Protein AF-A0A162Q9H5-F1 (afdb_monomer_lite)

Foldseek 3Di:
DDDDDDDDDDDDDDDDPPPDFDDDDFPDAPDQPLQEFEAEAEAWDAPLPQATDGQAALVRVLLVLLLVLLLQVLGQYEYAYFQQARRTHPPQPVAGQGGHQVNDDPPDPGSLVSVLVSQVVSVVSNYHYAHEHAPFWHWCPHPCNVVCVVLVQFFADLVRHFAFDDADSNTTTTTGQLVSCVVVCNLVVNVVSNCVSHVSQLVSQEYEHEPHAFDDRNNVPRHSVNSVVSVLVSLVSSVVSSHQYAYQDDDPVCFSSHLEYAADFPQDPVNPQRDANSRHAYAYHDVVPVVGQNVVCLQQFHHDHLHVLAGTVVDPDPNPCSSLVVSQRCQQTVLSSSVRSVWRWDDWDDDDQQIWTATPQQWIAHSVQRWIDRVQFTQDGPQWGWGFPPPDDQRKTKTAGQAWDKDKGAADPVQPQFQWKWKWWRGSVHTHTPDIFGDDPNMTIDTHHHSTMIIIGGHHPPPDDDFLKFFFDADDQAAPFDDDQVLQAFEEEAFAKDFDDDDQAAAAGPQAIDGQAALVLVLLLLLLLLLLLVLRAYEYAYFQQARRTHLHQPPADQAGHQVNDDPPDPGSLVSVQVSQVSSVVSNYHYHHEHEHFAHHCPHPCNVVCLVQVQFAADQVRHGAAASYHTTGQLLSCVVVCNLVVRLVSVVVSHVQLVSLEYEYEPLALAGFGWDQDPVRDIDTDLDQAHNHNNDPDHSVSSLVSVVVSLVSCSVSSYAYEYADQDRNHPGSPLNRHAEHAEPQDPVVVSHDQNSRHNYADHPDVVCQQLAHRDHQHCLCSVPVPASPCVSQRCFSGVQVSSVNSVWAWTMWRDDPAKTWTATPQRWIWIAGPNWTFIDGPNFTQDTRRWGWADPPSVHPFKTKTWHQAWDAFDKGAAHPPNLPFFKKWKWWGGSVHTHTDDIDTADPRMDTDTAHHGTMIMMGTD

Radius of gyration: 32.28 Å; chains: 1; bounding box: 74×89×76 Å

Secondary structure (DSSP, 8-state):
-----------------TTSSSSS-----SS-TTSSEEEEEE-EEE-SSSSEEES--HHHHHHHHHHHHHHTTT--EEEEEET-BTTSTT-STT---SB-GGG--TTSSSHHHHHHHHHHHGGGGTEEEEEEEESSEE-TTSTTHHHHHHTT-B-B-TTS-B-EEEEETTEEEEEB-HHHHHHTTHHHHHHHHHHHH-THHHHH-EEEEET-----BGGGTB-HHHHHHHHHHHHHHHHHTT-EEEEEE--GGGTTT--EEEE-TT--HHHHHHS-TTTSEESPPPTT-TTS-THHHHHH-----STTTS--TT--S--TTHHHHHHHHIIIIIHHHHHHTTS-EEEEESSGGG-EEEETTTEEEETTTTEEEETTEEEEETTEEEEE-TT-SS--EEEEESS-EEEEEEPPGGGTT-SEEEEEEEETTEEEEEEEEE-BTTEEEEEEPTT--EEEEEE--SSS-S--EEE--------SS----GGGSEEEEEE-EEEEESSSSBSSEEEEEEES--HHHHHHHHHHHHHHTTT--EEEEEET-BTTSBTSSTT--S-B-GGG--TT-SSHHHHHHHHHHHGGGGTEEEEEEEESSEE-TTSTTHHHHHHTT-B-B-TTS-B---SBSEEB-HHHHHHTTHHHHHHHHHHHHS-HHHHTEEEEET--SS--EEEE-TTS-EEEE-----S-TTSS--HHHHHHHHHHHHHHHHHTT-EEEEEESSTT-S---TTTEEEEEE---HHHHHH--TTTSEEEE--SHHHHHH------HHHHHH-TTT-TTHHHHIIIIIHHHHHHTTSPEEEEEE-SSEEEEEEGGGEEEEEETTEEEEEETTEEEEETTEEEEE-TTT-TTEEEEEESS-EEEEEEEPPTTGGG--EEEEEEEETTEEEEEEEEE-BTTEEEEEE-TTEEEEEEE-

Structure (mmCIF, N/CA/C/O backbone):
data_AF-A0A162Q9H5-F1
#
_entry.id   AF-A0A162Q9H5-F1
#
loop_
_atom_site.group_PDB
_atom_site.id
_atom_site.type_symbol
_atom_site.label_atom_id
_atom_site.label_alt_id
_atom_site.label_comp_id
_atom_site.label_asym_id
_atom_site.label_entity_id
_atom_site.label_seq_id
_atom_site.pdbx_PDB_ins_code
_atom_site.Cartn_x
_atom_site.Cartn_y
_atom_site.Cartn_z
_atom_site.occupancy
_atom_site.B_iso_or_equiv
_atom_site.auth_seq_id
_atom_site.auth_comp_id
_atom_site.auth_asym_id
_atom_site.auth_atom_id
_atom_site.pdbx_PDB_model_num
ATOM 1 N N . MET A 1 1 ? -18.697 38.999 -17.767 1.00 27.56 1 MET A N 1
ATOM 2 C CA . MET A 1 1 ? -19.799 38.495 -18.621 1.00 27.56 1 MET A CA 1
ATOM 3 C C . MET A 1 1 ? -20.660 37.572 -17.768 1.00 27.56 1 MET A C 1
ATOM 5 O O . MET A 1 1 ? -20.112 36.648 -17.188 1.00 27.56 1 MET A O 1
ATOM 9 N N . LYS A 1 2 ? -21.955 37.873 -17.601 1.00 26.66 2 LYS A N 1
ATOM 10 C CA . LYS A 1 2 ? -22.904 37.049 -16.830 1.00 26.66 2 LYS A CA 1
ATOM 11 C C . LYS A 1 2 ? -23.138 35.732 -17.579 1.00 26.66 2 LYS A C 1
ATOM 13 O O . LYS A 1 2 ? -23.642 35.782 -18.695 1.00 26.66 2 LYS A O 1
ATOM 18 N N . VAL A 1 3 ? -22.796 34.588 -16.991 1.00 24.95 3 VAL A N 1
ATOM 19 C CA . VAL A 1 3 ? -23.206 33.275 -17.512 1.00 24.95 3 VAL A CA 1
ATOM 20 C C . VAL A 1 3 ? -24.345 32.780 -16.629 1.00 24.95 3 VAL A C 1
ATOM 22 O O . VAL A 1 3 ? -24.140 32.428 -15.471 1.00 24.95 3 VAL A O 1
ATOM 25 N N . LEU A 1 4 ? -25.562 32.858 -17.170 1.00 26.84 4 LEU A N 1
ATOM 26 C CA . LEU A 1 4 ? -26.748 32.206 -16.628 1.00 26.84 4 LEU A CA 1
ATOM 27 C C . LEU A 1 4 ? -26.571 30.691 -16.784 1.00 26.84 4 LEU A C 1
ATOM 29 O O . LEU A 1 4 ? -26.392 30.206 -17.900 1.00 26.84 4 LEU A O 1
ATOM 33 N N . ALA A 1 5 ? -26.660 29.959 -15.677 1.00 26.86 5 ALA A N 1
ATOM 34 C CA . ALA A 1 5 ? -26.862 28.520 -15.690 1.00 26.86 5 ALA A CA 1
ATOM 35 C C . ALA A 1 5 ? -28.305 28.241 -16.137 1.00 26.86 5 ALA A C 1
ATOM 37 O O . ALA A 1 5 ? -29.254 28.559 -15.421 1.00 26.86 5 ALA A O 1
ATOM 38 N N . ILE A 1 6 ? -28.469 27.697 -17.341 1.00 26.67 6 ILE A N 1
ATOM 39 C CA . ILE A 1 6 ? -29.735 27.124 -17.795 1.00 26.67 6 ILE A CA 1
ATOM 40 C C . ILE A 1 6 ? -29.618 25.616 -17.603 1.00 26.67 6 ILE A C 1
ATOM 42 O O . ILE A 1 6 ? -28.888 24.940 -18.323 1.00 26.67 6 ILE A O 1
ATOM 46 N N . SER A 1 7 ? -30.337 25.111 -16.605 1.00 28.38 7 SER A N 1
ATOM 47 C CA . SER A 1 7 ? -30.616 23.692 -16.432 1.00 28.38 7 SER A CA 1
ATOM 48 C C . SER A 1 7 ? -31.473 23.211 -17.602 1.00 28.38 7 SER A C 1
ATOM 50 O O . SER A 1 7 ? -32.581 23.711 -17.793 1.00 28.38 7 SER A O 1
ATOM 52 N N . PHE A 1 8 ? -30.992 22.232 -18.368 1.00 23.69 8 PHE A N 1
ATOM 53 C CA . PHE A 1 8 ? -31.837 21.460 -19.275 1.00 23.69 8 PHE A CA 1
ATOM 54 C C . PHE A 1 8 ? -31.656 19.971 -18.993 1.00 23.69 8 PHE A C 1
ATOM 56 O O . PHE A 1 8 ? -30.571 19.411 -19.124 1.00 23.69 8 PHE A O 1
ATOM 63 N N . LEU A 1 9 ? -32.756 19.368 -18.555 1.00 30.05 9 LEU A N 1
ATOM 64 C CA . LEU A 1 9 ? -32.954 17.945 -18.351 1.00 30.05 9 LEU A CA 1
ATOM 65 C C . LEU A 1 9 ? -33.351 17.337 -19.704 1.00 30.05 9 LEU A C 1
ATOM 67 O O . LEU A 1 9 ? -34.343 17.785 -20.277 1.00 30.05 9 LEU A O 1
ATOM 71 N N . LEU A 1 10 ? -32.646 16.316 -20.201 1.00 24.70 10 LEU A N 1
ATOM 72 C CA . LEU A 1 10 ? -33.253 15.349 -21.123 1.00 24.70 10 LEU A CA 1
ATOM 73 C C . LEU A 1 10 ? -32.520 14.000 -21.140 1.00 24.70 10 LEU A C 1
ATOM 75 O O . LEU A 1 10 ? -31.359 13.888 -21.518 1.00 24.70 10 LEU A O 1
ATOM 79 N N . LEU A 1 11 ? -33.291 13.003 -20.698 1.00 28.17 11 LEU A N 1
ATOM 80 C CA . LEU A 1 11 ? -33.174 11.560 -20.871 1.00 28.17 11 LEU A CA 1
ATOM 81 C C . LEU A 1 11 ? -32.588 11.102 -22.217 1.00 28.17 11 LEU A C 1
ATOM 83 O O . LEU A 1 11 ? -33.059 11.554 -23.256 1.00 28.17 11 LEU A O 1
ATOM 87 N N . LEU A 1 12 ? -31.687 10.108 -22.130 1.00 23.75 12 LEU A N 1
ATOM 88 C CA . LEU A 1 12 ? -31.299 9.021 -23.064 1.00 23.75 12 LEU A CA 1
ATOM 89 C C . LEU A 1 12 ? -29.796 8.784 -22.802 1.00 23.75 12 LEU A C 1
ATOM 91 O O . LEU A 1 12 ? -28.996 9.661 -23.080 1.00 23.75 12 LEU A O 1
ATOM 95 N N . THR A 1 13 ? -29.299 7.716 -22.181 1.00 25.39 13 THR A N 1
ATOM 96 C CA . THR A 1 13 ? -29.614 6.284 -22.264 1.00 25.39 13 THR A CA 1
ATOM 97 C C . THR A 1 13 ? -29.189 5.587 -20.965 1.00 25.39 13 THR A C 1
ATOM 99 O O . THR A 1 13 ? -28.144 5.911 -20.405 1.00 25.39 13 THR A O 1
ATOM 102 N N . GLY A 1 14 ? -29.976 4.616 -20.498 1.00 27.44 14 GLY A N 1
ATOM 103 C CA . GLY A 1 14 ? -29.701 3.861 -19.278 1.00 27.44 14 GLY A CA 1
ATOM 104 C C . GLY A 1 14 ? -28.419 3.028 -19.342 1.00 27.44 14 GLY A C 1
ATOM 105 O O . GLY A 1 14 ? -28.345 2.046 -20.074 1.00 27.44 14 GLY A O 1
ATOM 106 N N . LEU A 1 15 ? -27.456 3.394 -18.503 1.00 24.69 15 LEU A N 1
ATOM 107 C CA . LEU A 1 15 ? -26.492 2.497 -17.877 1.00 24.69 15 LEU A CA 1
ATOM 108 C C . LEU A 1 15 ? -26.438 2.907 -16.402 1.00 24.69 15 LEU A C 1
ATOM 110 O O . LEU A 1 15 ? -26.213 4.072 -16.089 1.00 24.69 15 LEU A O 1
ATOM 114 N N . ASN A 1 16 ? -26.745 1.954 -15.523 1.00 26.42 16 ASN A N 1
ATOM 115 C CA . ASN A 1 16 ? -26.844 2.113 -14.073 1.00 26.42 16 ASN A CA 1
ATOM 116 C C . ASN A 1 16 ? -25.666 2.909 -13.485 1.00 26.42 16 ASN A C 1
ATOM 118 O O . ASN A 1 16 ? -24.550 2.399 -13.424 1.00 26.42 16 ASN A O 1
ATOM 122 N N . SER A 1 17 ? -25.935 4.114 -12.979 1.00 26.50 17 SER A N 1
ATOM 123 C CA . SER A 1 17 ? -25.019 4.871 -12.114 1.00 26.50 17 SER A CA 1
ATOM 124 C C . SER A 1 17 ? -25.282 4.650 -10.617 1.00 26.50 17 SER A C 1
ATOM 126 O O . SER A 1 17 ? -24.648 5.293 -9.791 1.00 26.50 17 SER A O 1
ATOM 128 N N . ASP A 1 18 ? -26.174 3.723 -10.253 1.00 24.52 18 ASP A N 1
ATOM 129 C CA . ASP A 1 18 ? -26.585 3.486 -8.859 1.00 24.52 18 ASP A CA 1
ATOM 130 C C . ASP A 1 18 ? -25.813 2.351 -8.153 1.00 24.52 18 ASP A C 1
ATOM 132 O O . ASP A 1 18 ? -26.188 1.934 -7.060 1.00 24.52 18 ASP A O 1
ATOM 136 N N . SER A 1 19 ? -24.724 1.832 -8.735 1.00 25.28 19 SER A N 1
ATOM 137 C CA . SER A 1 19 ? -23.941 0.731 -8.134 1.00 25.28 19 SER A CA 1
ATOM 138 C C . SER A 1 19 ? -22.502 1.081 -7.761 1.00 25.28 19 SER A C 1
ATOM 140 O O . SER A 1 19 ? -21.695 0.186 -7.519 1.00 25.28 19 SER A O 1
ATOM 142 N N . VAL A 1 20 ? -22.150 2.359 -7.697 1.00 32.31 20 VAL A N 1
ATOM 143 C CA . VAL A 1 20 ? -20.854 2.783 -7.167 1.00 32.31 20 VAL A CA 1
ATOM 144 C C . VAL A 1 20 ? -21.150 3.873 -6.162 1.00 32.31 20 VAL A C 1
ATOM 146 O O . VAL A 1 20 ? -21.654 4.909 -6.566 1.00 32.31 20 VAL A O 1
ATOM 149 N N . LEU A 1 21 ? -20.884 3.594 -4.882 1.00 37.53 21 LEU A N 1
ATOM 150 C CA . LEU A 1 21 ? -20.706 4.510 -3.739 1.00 37.53 21 LEU A CA 1
ATOM 151 C C . LEU A 1 21 ? -21.367 3.945 -2.468 1.00 37.53 21 LEU A C 1
ATOM 153 O O . LEU A 1 21 ? -22.404 4.420 -2.022 1.00 37.53 21 LEU A O 1
ATOM 157 N N . ALA A 1 22 ? -20.730 2.915 -1.901 1.00 31.34 22 ALA A N 1
ATOM 158 C CA . ALA A 1 22 ? -20.544 2.667 -0.464 1.00 31.34 22 ALA A CA 1
ATOM 159 C C . ALA A 1 22 ? -19.965 1.246 -0.299 1.00 31.34 22 ALA A C 1
ATOM 161 O O . ALA A 1 22 ? -20.680 0.268 -0.486 1.00 31.34 22 ALA A O 1
ATOM 162 N N . GLY A 1 23 ? -18.673 1.137 0.034 1.00 31.67 23 GLY A N 1
ATOM 163 C CA . GLY A 1 23 ? -17.982 -0.138 0.287 1.00 31.67 23 GLY A CA 1
ATOM 164 C C . GLY A 1 23 ? -16.932 -0.507 -0.774 1.00 31.67 23 GLY A C 1
ATOM 165 O O . GLY A 1 23 ? -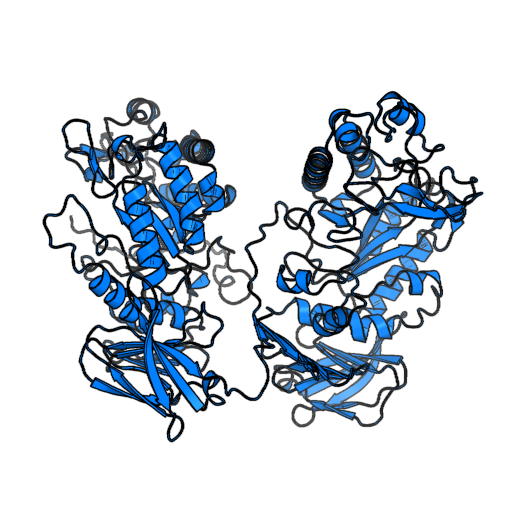17.235 -0.621 -1.956 1.00 31.67 23 GLY A O 1
ATOM 166 N N . ASP A 1 24 ? -15.686 -0.657 -0.326 1.00 31.67 24 ASP A N 1
ATOM 167 C CA . ASP A 1 24 ? -14.579 -1.450 -0.896 1.00 31.67 24 ASP A CA 1
ATOM 168 C C . ASP A 1 24 ? -14.007 -1.182 -2.307 1.00 31.67 24 ASP A C 1
ATOM 170 O O . ASP A 1 24 ? -13.007 -1.803 -2.647 1.00 31.67 24 ASP A O 1
ATOM 174 N N . ASN A 1 25 ? -14.508 -0.223 -3.098 1.00 36.34 25 ASN A N 1
ATOM 175 C CA . ASN A 1 25 ? -13.967 0.076 -4.447 1.00 36.34 25 ASN A CA 1
ATOM 176 C C . ASN A 1 25 ? -13.698 1.574 -4.735 1.00 36.34 25 ASN A C 1
ATOM 178 O O . ASN A 1 25 ? -13.921 2.051 -5.849 1.00 36.34 25 ASN A O 1
ATOM 182 N N . ALA A 1 26 ? -13.224 2.356 -3.758 1.00 39.44 26 ALA A N 1
ATOM 183 C CA . ALA A 1 26 ? -12.709 3.701 -4.056 1.00 39.44 26 ALA A CA 1
ATOM 184 C C . ALA A 1 26 ? -11.322 3.600 -4.737 1.00 39.44 26 ALA A C 1
ATOM 186 O O . ALA A 1 26 ? -10.506 2.791 -4.290 1.00 39.44 26 ALA A O 1
ATOM 187 N N . PRO A 1 27 ? -11.020 4.388 -5.790 1.00 47.94 27 PRO A N 1
ATOM 188 C CA . PRO A 1 27 ? -9.698 4.388 -6.411 1.00 47.94 27 PRO A CA 1
ATOM 189 C C . PRO A 1 27 ? -8.620 4.704 -5.367 1.00 47.94 27 PRO A C 1
ATOM 191 O O . PRO A 1 27 ? -8.709 5.689 -4.633 1.00 47.94 27 PRO A O 1
ATOM 194 N N . ALA A 1 28 ? -7.605 3.844 -5.283 1.00 64.56 28 ALA A N 1
ATOM 195 C CA . ALA A 1 28 ? -6.481 4.031 -4.376 1.00 64.56 28 ALA A CA 1
ATOM 196 C C . ALA A 1 28 ? -5.524 5.090 -4.949 1.00 64.56 28 ALA A C 1
ATOM 198 O O . ALA A 1 28 ? -4.573 4.763 -5.664 1.00 64.56 28 ALA A O 1
ATOM 199 N N . PHE A 1 29 ? -5.801 6.360 -4.650 1.00 86.75 29 PHE A N 1
ATOM 200 C CA . PHE A 1 29 ? -4.885 7.475 -4.895 1.00 86.75 29 PHE A CA 1
ATOM 201 C C . PHE A 1 29 ? -3.544 7.260 -4.171 1.00 86.75 29 PHE A C 1
ATOM 203 O O . PHE A 1 29 ? -3.460 6.544 -3.169 1.00 86.75 29 PHE A O 1
ATOM 210 N N . ARG A 1 30 ? -2.474 7.882 -4.671 1.00 87.75 30 ARG A N 1
ATOM 211 C CA . ARG A 1 30 ? -1.118 7.838 -4.093 1.00 87.75 30 ARG A CA 1
ATOM 212 C C . ARG A 1 30 ? -1.054 8.450 -2.705 1.00 87.75 30 ARG A C 1
ATOM 214 O O . ARG A 1 30 ? -0.252 7.996 -1.893 1.00 87.75 30 ARG A O 1
ATOM 221 N N . HIS A 1 31 ? -1.889 9.452 -2.445 1.00 89.12 31 HIS A N 1
ATOM 222 C CA . HIS A 1 31 ? -1.929 10.163 -1.172 1.00 89.12 31 HIS A CA 1
ATOM 223 C C . HIS A 1 31 ? -3.303 10.093 -0.520 1.00 89.12 31 HIS A C 1
ATOM 225 O O . HIS A 1 31 ? -4.344 10.136 -1.175 1.00 89.12 31 HIS A O 1
ATOM 231 N N . ALA A 1 32 ? -3.318 10.080 0.811 1.00 90.19 32 ALA A N 1
ATOM 232 C CA . ALA A 1 32 ? -4.535 10.269 1.588 1.00 90.19 32 ALA A CA 1
ATOM 233 C C . ALA A 1 32 ? -4.847 11.772 1.705 1.00 90.19 32 ALA A C 1
ATOM 235 O O . ALA A 1 32 ? -4.671 12.366 2.766 1.00 90.19 32 ALA A O 1
ATOM 236 N N . TYR A 1 33 ? -5.311 12.405 0.622 1.00 94.50 33 TYR A N 1
ATOM 237 C CA . TYR A 1 33 ? -5.574 13.859 0.543 1.00 94.50 33 TYR A CA 1
ATOM 238 C C . TYR A 1 33 ? -6.525 14.405 1.623 1.00 94.50 33 TYR A C 1
ATOM 240 O O . TYR A 1 33 ? -6.481 15.577 1.990 1.00 94.50 33 TYR A O 1
ATOM 248 N N . HIS A 1 34 ? -7.374 13.543 2.172 1.00 91.44 34 HIS A N 1
ATOM 249 C CA . HIS A 1 34 ? -8.291 13.852 3.266 1.00 91.44 34 HIS A CA 1
ATOM 250 C C . HIS A 1 34 ? -7.623 13.901 4.654 1.00 91.44 34 HIS A C 1
ATOM 252 O O . HIS A 1 34 ? -8.264 14.305 5.617 1.00 91.44 34 HIS A O 1
ATOM 258 N N . GLN A 1 35 ? -6.349 13.508 4.746 1.00 91.19 35 GLN A N 1
ATOM 259 C CA . GLN A 1 35 ? -5.507 13.482 5.956 1.00 91.19 35 GLN A CA 1
ATOM 260 C C . GLN A 1 35 ? -4.113 14.096 5.706 1.00 91.19 35 GLN A C 1
ATOM 262 O O . GLN A 1 35 ? -3.194 13.927 6.505 1.00 91.19 35 GLN A O 1
ATOM 267 N N . THR A 1 36 ? -3.928 14.748 4.554 1.00 94.75 36 THR A N 1
ATOM 268 C CA . THR A 1 36 ? -2.652 15.322 4.114 1.00 94.75 36 THR A CA 1
ATOM 269 C C . THR A 1 36 ? -2.820 16.824 3.953 1.00 94.75 36 THR A C 1
ATOM 271 O O . THR A 1 36 ? -3.774 17.279 3.319 1.00 94.75 36 THR A O 1
ATOM 274 N N . LEU A 1 37 ? -1.886 17.606 4.491 1.00 97.44 37 LEU A N 1
ATOM 275 C CA . LEU A 1 37 ? -1.901 19.057 4.348 1.00 97.44 37 LEU A CA 1
ATOM 276 C C . LEU A 1 37 ? -1.363 19.445 2.969 1.00 97.44 37 LEU A C 1
ATOM 278 O O . LEU A 1 37 ? -0.171 19.327 2.707 1.00 97.44 37 LEU A O 1
ATOM 282 N N . VAL A 1 38 ? -2.236 19.913 2.080 1.00 97.75 38 VAL A N 1
ATOM 283 C CA . VAL A 1 38 ? -1.869 20.272 0.702 1.00 97.75 38 VAL A CA 1
ATOM 284 C C . VAL A 1 38 ? -1.820 21.787 0.542 1.00 97.75 38 VAL A C 1
ATOM 286 O O . VAL A 1 38 ? -2.811 22.466 0.795 1.00 97.75 38 VAL A O 1
ATOM 289 N N . MET A 1 39 ? -0.672 22.308 0.114 1.00 97.75 39 MET A N 1
ATOM 290 C CA . MET A 1 39 ? -0.365 23.739 0.047 1.00 97.75 39 MET A CA 1
ATOM 291 C C . MET A 1 39 ? 0.299 24.125 -1.288 1.00 97.75 39 MET A C 1
ATOM 293 O O . MET A 1 39 ? 0.864 23.285 -1.986 1.00 97.75 39 MET A O 1
ATOM 297 N N . LYS A 1 40 ? 0.233 25.411 -1.643 1.00 97.31 40 LYS A N 1
ATOM 298 C CA . LYS A 1 40 ? 0.992 26.025 -2.740 1.00 97.31 40 LYS A CA 1
ATOM 299 C C . LYS A 1 40 ? 2.082 26.898 -2.124 1.00 97.31 40 LYS A C 1
ATOM 301 O O . LYS A 1 40 ? 1.880 27.495 -1.064 1.00 97.31 40 LYS A O 1
ATOM 306 N N . LEU A 1 41 ? 3.236 26.969 -2.778 1.00 97.19 41 LEU A N 1
ATOM 307 C CA . LEU A 1 41 ? 4.338 27.842 -2.389 1.00 97.19 41 LEU A CA 1
ATOM 308 C C . LEU A 1 41 ? 4.818 28.621 -3.609 1.00 97.19 41 LEU A C 1
ATOM 310 O O . LEU A 1 41 ? 5.263 28.042 -4.599 1.00 97.19 41 LEU A O 1
ATOM 314 N N . PHE A 1 42 ? 4.697 29.942 -3.527 1.00 96.75 42 PHE A N 1
ATOM 315 C CA . PHE A 1 42 ? 5.048 30.848 -4.608 1.00 96.75 42 PHE A CA 1
ATOM 316 C C . PHE A 1 42 ? 6.568 31.024 -4.727 1.00 96.75 42 PHE A C 1
ATOM 318 O O . PHE A 1 42 ? 7.230 31.350 -3.741 1.00 96.75 42 PHE A O 1
ATOM 325 N N . LEU A 1 43 ? 7.110 30.861 -5.939 1.00 97.62 43 LEU A N 1
ATOM 326 C CA . LEU A 1 43 ? 8.539 31.014 -6.226 1.00 97.62 43 LEU A CA 1
ATOM 327 C C . LEU A 1 43 ? 8.851 32.254 -7.062 1.00 97.62 43 LEU A C 1
ATOM 329 O O . LEU A 1 43 ? 9.638 33.088 -6.620 1.00 97.62 43 LEU A O 1
ATOM 333 N N . ALA A 1 44 ? 8.251 32.417 -8.244 1.00 97.19 44 ALA A N 1
ATOM 334 C CA . ALA A 1 44 ? 8.563 33.537 -9.137 1.00 97.19 44 ALA A CA 1
ATOM 335 C C . ALA A 1 44 ? 7.422 33.903 -10.097 1.00 97.19 44 ALA A C 1
ATOM 337 O O . ALA A 1 44 ? 6.531 33.102 -10.372 1.00 97.19 44 ALA A O 1
ATOM 338 N N . ILE A 1 45 ? 7.478 35.126 -10.629 1.00 96.38 45 ILE A N 1
ATOM 339 C CA . ILE A 1 45 ? 6.665 35.621 -11.755 1.00 96.38 45 ILE A CA 1
ATOM 340 C C . ILE A 1 45 ? 7.592 36.328 -12.759 1.00 96.38 45 ILE A C 1
ATOM 342 O O . ILE A 1 45 ? 8.615 36.873 -12.328 1.00 96.38 45 ILE A O 1
ATOM 346 N N . PRO A 1 46 ? 7.250 36.403 -14.055 1.00 95.88 46 PRO A N 1
ATOM 347 C CA . PRO A 1 46 ? 8.021 37.185 -15.019 1.00 95.88 46 PRO A CA 1
ATOM 348 C C . PRO A 1 46 ? 8.160 38.666 -14.632 1.00 95.88 46 PRO A C 1
ATOM 350 O O . PRO A 1 46 ? 7.213 39.290 -14.153 1.00 95.88 46 PRO A O 1
ATOM 353 N N . ASP A 1 47 ? 9.327 39.259 -14.890 1.00 94.00 47 ASP A N 1
ATOM 354 C CA . ASP A 1 47 ? 9.621 40.674 -14.592 1.00 94.00 47 ASP A CA 1
ATOM 355 C C . ASP A 1 47 ? 9.159 41.664 -15.682 1.00 94.00 47 ASP A C 1
ATOM 357 O O . ASP A 1 47 ? 9.317 42.880 -15.541 1.00 94.00 47 ASP A O 1
ATOM 361 N N . GLY A 1 48 ? 8.609 41.147 -16.786 1.00 89.94 48 GLY A N 1
ATOM 362 C CA . GLY A 1 48 ? 8.195 41.921 -17.961 1.00 89.94 48 GLY A CA 1
ATOM 363 C C . GLY A 1 48 ? 9.341 42.389 -18.869 1.00 89.94 48 GLY A C 1
ATOM 364 O O . GLY A 1 48 ? 9.087 43.061 -19.865 1.00 89.94 48 GLY A O 1
ATOM 365 N N . LYS A 1 49 ? 10.591 42.036 -18.556 1.00 90.06 49 LYS A N 1
ATOM 366 C CA . LYS A 1 49 ? 11.826 42.394 -19.278 1.00 90.06 49 LYS A CA 1
ATOM 367 C C . LYS A 1 49 ? 12.596 41.165 -19.779 1.00 90.06 49 LYS A C 1
ATOM 369 O O . LYS A 1 49 ? 13.719 41.297 -20.257 1.00 90.06 49 LYS A O 1
ATOM 374 N N . GLY A 1 50 ? 11.985 39.983 -19.690 1.00 86.00 50 GLY A N 1
ATOM 375 C CA . GLY A 1 50 ? 12.574 38.706 -20.097 1.00 86.00 50 GLY A CA 1
ATOM 376 C C . GLY A 1 50 ? 13.299 37.957 -18.975 1.00 86.00 50 GLY A C 1
ATOM 377 O O . GLY A 1 50 ? 13.937 36.949 -19.265 1.00 86.00 50 GLY A O 1
ATOM 378 N N . GLY A 1 51 ? 13.200 38.428 -17.729 1.00 92.88 51 GLY A N 1
ATOM 379 C CA . GLY A 1 51 ? 13.727 37.787 -16.528 1.00 92.88 51 GLY A CA 1
ATOM 380 C C . GLY A 1 51 ? 12.637 37.440 -15.508 1.00 92.88 51 GLY A C 1
ATOM 381 O O . GLY A 1 51 ? 11.443 37.423 -15.809 1.00 92.88 51 GLY A O 1
ATOM 382 N N . SER A 1 52 ? 13.061 37.160 -14.273 1.00 96.62 52 SER A N 1
ATOM 383 C CA . SER A 1 52 ? 12.199 36.693 -13.178 1.00 96.62 52 SER A CA 1
ATOM 384 C C . SER A 1 52 ? 12.214 37.645 -11.984 1.00 96.62 52 SER A C 1
ATOM 386 O O . SER A 1 52 ? 13.280 38.029 -11.501 1.00 96.62 52 SER A O 1
ATOM 388 N N . LEU A 1 53 ? 11.040 37.942 -11.430 1.00 95.69 53 LEU A N 1
ATOM 389 C CA . LEU A 1 53 ? 10.885 38.479 -10.079 1.00 95.69 53 LEU A CA 1
ATOM 390 C C . LEU A 1 53 ? 10.715 37.310 -9.105 1.00 95.69 53 LEU A C 1
ATOM 392 O O . LEU A 1 53 ? 9.651 36.691 -9.042 1.00 95.69 53 LEU A O 1
ATOM 396 N N . VAL A 1 54 ? 11.769 37.015 -8.343 1.00 95.88 54 VAL A N 1
ATOM 397 C CA . VAL A 1 54 ? 11.816 35.885 -7.403 1.00 95.88 54 VAL A CA 1
ATOM 398 C C . VAL A 1 54 ? 11.214 36.278 -6.051 1.00 95.88 54 VAL A C 1
ATOM 400 O O . VAL A 1 54 ? 11.714 37.170 -5.367 1.00 95.88 54 VAL A O 1
ATOM 403 N N . GLY A 1 55 ? 10.146 35.586 -5.661 1.00 93.50 55 GLY A N 1
ATOM 404 C CA . GLY A 1 55 ? 9.583 35.597 -4.311 1.00 93.50 55 GLY A CA 1
ATOM 405 C C . GLY A 1 55 ? 10.340 34.667 -3.364 1.00 93.50 55 GLY A C 1
ATOM 406 O O . GLY A 1 55 ? 10.654 35.078 -2.248 1.00 93.50 55 GLY A O 1
ATOM 407 N N . GLN A 1 56 ? 10.690 33.458 -3.817 1.00 94.62 56 GLN A N 1
ATOM 408 C CA . GLN A 1 56 ? 11.542 32.502 -3.100 1.00 94.62 56 GLN A CA 1
ATOM 409 C C . GLN A 1 56 ? 12.371 31.664 -4.074 1.00 94.62 56 GLN A C 1
ATOM 411 O O . GLN A 1 56 ? 11.867 31.228 -5.102 1.00 94.62 56 GLN A O 1
ATOM 416 N N . ASP A 1 57 ? 13.632 31.414 -3.723 1.00 96.62 57 ASP A N 1
ATOM 417 C CA . ASP A 1 57 ? 14.493 30.429 -4.391 1.00 96.62 57 ASP A CA 1
ATOM 418 C C . ASP A 1 57 ? 14.324 29.031 -3.757 1.00 96.62 57 ASP A C 1
ATOM 420 O O . ASP A 1 57 ? 13.661 28.881 -2.725 1.00 96.62 57 ASP A O 1
ATOM 424 N N . PHE A 1 58 ? 14.924 27.988 -4.345 1.00 98.44 58 PHE A N 1
ATOM 425 C CA . PHE A 1 58 ? 14.760 26.621 -3.830 1.00 98.44 58 PHE A CA 1
ATOM 426 C C . PHE A 1 58 ? 15.356 26.407 -2.427 1.00 98.44 58 PHE A C 1
ATOM 428 O O . PHE A 1 58 ? 14.857 25.560 -1.687 1.00 98.44 58 PHE A O 1
ATOM 435 N N . GLN A 1 59 ? 16.374 27.176 -2.014 1.00 97.38 59 GLN A N 1
ATOM 436 C CA . GLN A 1 59 ? 16.880 27.108 -0.635 1.00 97.38 59 GLN A CA 1
ATOM 437 C C . GLN A 1 59 ? 15.872 27.728 0.338 1.00 97.38 59 GLN A C 1
ATOM 439 O O . GLN A 1 59 ? 15.567 27.131 1.366 1.00 97.38 59 GLN A O 1
ATOM 444 N N . GLY A 1 60 ? 15.332 28.902 0.004 1.00 96.12 60 GLY A N 1
ATOM 445 C CA . GLY A 1 60 ? 14.300 29.580 0.786 1.00 96.12 60 GLY A CA 1
ATOM 446 C C . GLY A 1 60 ? 13.037 28.733 0.929 1.00 96.12 60 GLY A C 1
ATOM 447 O O . GLY A 1 60 ? 12.474 28.659 2.019 1.00 96.12 60 GLY A O 1
ATOM 448 N N . ALA A 1 61 ? 12.643 28.024 -0.131 1.00 97.81 61 ALA A N 1
ATOM 449 C CA . ALA A 1 61 ? 11.549 27.060 -0.079 1.00 97.81 61 ALA A CA 1
ATOM 450 C C . ALA A 1 61 ? 11.808 25.944 0.950 1.00 97.81 61 ALA A C 1
ATOM 452 O O . ALA A 1 61 ? 10.910 25.629 1.729 1.00 97.81 61 ALA A O 1
ATOM 453 N N . LEU A 1 62 ? 13.028 25.389 1.018 1.00 97.75 62 LEU A N 1
ATOM 454 C CA . LEU A 1 62 ? 13.359 24.378 2.029 1.00 97.75 62 LEU A CA 1
ATOM 455 C C . LEU A 1 62 ? 13.296 24.943 3.457 1.00 97.75 62 LEU A C 1
ATOM 457 O O . LEU A 1 62 ? 12.808 24.261 4.354 1.00 97.75 62 LEU A O 1
ATOM 461 N N . GLU A 1 63 ? 13.752 26.175 3.689 1.00 95.44 63 GLU A N 1
ATOM 462 C CA . GLU A 1 63 ? 13.664 26.779 5.029 1.00 95.44 63 GLU A CA 1
ATOM 463 C C . GLU A 1 63 ? 12.204 26.980 5.470 1.00 95.44 63 GLU A C 1
ATOM 465 O O . GLU A 1 63 ? 11.854 26.657 6.606 1.00 95.44 63 GLU A O 1
ATOM 470 N N . ILE A 1 64 ? 11.316 27.388 4.555 1.00 95.62 64 ILE A N 1
ATOM 471 C CA . ILE A 1 64 ? 9.869 27.450 4.825 1.00 95.62 64 ILE A CA 1
ATOM 472 C C . ILE A 1 64 ? 9.310 26.055 5.138 1.00 95.62 64 ILE A C 1
ATOM 474 O O . ILE A 1 64 ? 8.493 25.916 6.050 1.00 95.62 64 ILE A O 1
ATOM 478 N N . ILE A 1 65 ? 9.752 25.015 4.421 1.00 97.12 65 ILE A N 1
ATOM 479 C CA . ILE A 1 65 ? 9.346 23.621 4.660 1.00 97.12 65 ILE A CA 1
ATOM 480 C C . ILE A 1 65 ? 9.749 23.157 6.061 1.00 97.12 65 ILE A C 1
ATOM 482 O O . ILE A 1 65 ? 8.915 22.596 6.770 1.00 97.12 65 ILE A O 1
ATOM 486 N N . LYS A 1 66 ? 10.988 23.427 6.486 1.00 92.31 66 LYS A N 1
ATOM 487 C CA . LYS A 1 66 ? 11.484 23.082 7.827 1.00 92.31 66 LYS A CA 1
ATOM 488 C C . LYS A 1 66 ? 10.665 23.753 8.922 1.00 92.31 66 LYS A C 1
ATOM 490 O O . LYS A 1 66 ? 10.216 23.077 9.845 1.00 92.31 66 LYS A O 1
ATOM 495 N N . GLU A 1 67 ? 10.445 25.065 8.809 1.00 93.81 67 GLU A N 1
ATOM 496 C CA . GLU A 1 67 ? 9.623 25.798 9.776 1.00 93.81 67 GLU A CA 1
ATOM 497 C C . GLU A 1 67 ? 8.194 25.247 9.788 1.00 93.81 67 GLU A C 1
ATOM 499 O O . GLU A 1 67 ? 7.648 24.962 10.849 1.00 93.81 67 GLU A O 1
ATOM 504 N N . THR A 1 68 ? 7.607 25.002 8.618 1.00 94.69 68 THR A N 1
ATOM 505 C CA . THR A 1 68 ? 6.254 24.445 8.501 1.00 94.69 68 THR A CA 1
ATOM 506 C C . THR A 1 68 ? 6.145 23.052 9.122 1.00 94.69 68 THR A C 1
ATOM 508 O O . THR A 1 68 ? 5.159 22.764 9.794 1.00 94.69 68 THR A O 1
ATOM 511 N N . ASP A 1 69 ? 7.135 22.178 8.951 1.00 94.06 69 ASP A N 1
ATOM 512 C CA . ASP A 1 69 ? 7.155 20.849 9.575 1.00 94.06 69 ASP A CA 1
ATOM 513 C C . ASP A 1 69 ? 7.124 20.928 11.103 1.00 94.06 69 ASP A C 1
ATOM 515 O O . ASP A 1 69 ? 6.329 20.228 11.734 1.00 94.06 69 ASP A O 1
ATOM 519 N N . GLN A 1 70 ? 7.878 21.864 11.686 1.00 87.31 70 GLN A N 1
ATOM 520 C CA . GLN A 1 70 ? 7.793 22.150 13.118 1.00 87.31 70 GLN A CA 1
ATOM 521 C C . GLN A 1 70 ? 6.406 22.684 13.486 1.00 87.31 70 GLN A C 1
ATOM 523 O O . GLN A 1 70 ? 5.725 22.088 14.314 1.00 87.31 70 GLN A O 1
ATOM 528 N N . LEU A 1 71 ? 5.930 23.741 12.821 1.00 93.75 71 LEU A N 1
ATOM 529 C CA . LEU A 1 71 ? 4.646 24.398 13.120 1.00 93.75 71 LEU A CA 1
ATOM 530 C C . LEU A 1 71 ? 3.418 23.491 12.924 1.00 93.75 71 LEU A C 1
ATOM 532 O O . LEU A 1 71 ? 2.344 23.804 13.437 1.00 93.75 71 LEU A O 1
ATOM 536 N N . THR A 1 72 ? 3.569 22.381 12.204 1.00 94.56 72 THR A N 1
ATOM 537 C CA . THR A 1 72 ? 2.517 21.387 11.942 1.00 94.56 72 THR A CA 1
ATOM 538 C C . THR A 1 72 ? 2.723 20.069 12.684 1.00 94.56 72 THR A C 1
ATOM 540 O O . THR A 1 72 ? 1.968 19.120 12.469 1.00 94.56 72 THR A O 1
ATOM 543 N N . LEU A 1 73 ? 3.722 19.989 13.572 1.00 89.62 73 LEU A N 1
ATOM 544 C CA . LEU A 1 73 ? 4.025 18.796 14.368 1.00 89.62 73 LEU A CA 1
ATOM 545 C C . LEU A 1 73 ? 4.297 17.551 13.506 1.00 89.62 73 LEU A C 1
ATOM 547 O O . LEU A 1 73 ? 3.906 16.444 13.888 1.00 89.62 73 LEU A O 1
ATOM 551 N N . GLY A 1 74 ? 4.924 17.724 12.342 1.00 87.81 74 GLY A N 1
ATOM 552 C CA . GLY A 1 74 ? 5.277 16.620 11.449 1.00 87.81 74 GLY A CA 1
ATOM 553 C C . GLY A 1 74 ? 4.119 16.044 10.634 1.00 87.81 74 GLY A C 1
ATOM 554 O O . GLY A 1 74 ? 4.182 14.880 10.244 1.00 87.81 74 GLY A O 1
ATOM 555 N N . VAL A 1 75 ? 3.043 16.804 10.387 1.00 92.88 75 VAL A N 1
ATOM 556 C CA . VAL A 1 75 ? 1.945 16.313 9.535 1.00 92.88 75 VAL A CA 1
ATOM 557 C C . VAL A 1 75 ? 2.471 15.937 8.140 1.00 92.88 75 VAL A C 1
ATOM 559 O O . VAL A 1 75 ? 3.278 16.697 7.585 1.00 92.88 75 VAL A O 1
ATOM 562 N N . PRO A 1 76 ? 2.015 14.824 7.532 1.00 94.62 76 PRO A N 1
ATOM 563 C CA . PRO A 1 76 ? 2.231 14.583 6.112 1.00 94.62 76 PRO A CA 1
ATOM 564 C C . PRO A 1 76 ? 1.684 15.748 5.284 1.00 94.62 76 PRO A C 1
ATOM 566 O O . PRO A 1 76 ? 0.535 16.167 5.464 1.00 94.62 76 PRO A O 1
ATOM 569 N N . LYS A 1 77 ? 2.503 16.287 4.381 1.00 96.81 77 LYS A N 1
ATOM 570 C CA . LYS A 1 77 ? 2.137 17.464 3.588 1.00 96.81 77 LYS A CA 1
ATOM 571 C C . LYS A 1 77 ? 2.631 17.395 2.152 1.00 96.81 77 LYS A C 1
ATOM 573 O O . LYS A 1 77 ? 3.663 16.797 1.867 1.00 96.81 77 LYS A O 1
ATOM 578 N N . ILE A 1 78 ? 1.882 18.030 1.259 1.00 98.62 78 ILE A N 1
ATOM 579 C CA . ILE A 1 78 ? 2.217 18.215 -0.153 1.00 98.62 78 ILE A CA 1
ATOM 580 C C . ILE A 1 78 ? 2.363 19.713 -0.407 1.00 98.62 78 ILE A C 1
ATOM 582 O O . ILE A 1 78 ? 1.475 20.484 -0.043 1.00 98.62 78 ILE A O 1
ATOM 586 N N . ILE A 1 79 ? 3.448 20.129 -1.056 1.00 98.62 79 ILE A N 1
ATOM 587 C CA . ILE A 1 79 ? 3.641 21.511 -1.506 1.00 98.62 79 ILE A CA 1
ATOM 588 C C . ILE A 1 79 ? 3.810 21.544 -3.021 1.00 98.62 79 ILE A C 1
ATOM 590 O O . ILE A 1 79 ? 4.750 20.960 -3.559 1.00 98.62 79 ILE A O 1
ATOM 594 N N . TYR A 1 80 ? 2.918 22.269 -3.696 1.00 98.75 80 TYR A N 1
ATOM 595 C CA . TYR A 1 80 ? 3.032 22.588 -5.115 1.00 98.75 80 TYR A CA 1
ATOM 596 C C . TYR A 1 80 ? 3.792 23.896 -5.320 1.00 98.75 80 TYR A C 1
ATOM 598 O O . TYR A 1 80 ? 3.386 24.948 -4.824 1.00 98.75 80 TYR A O 1
ATOM 606 N N . LEU A 1 81 ? 4.890 23.832 -6.066 1.00 98.69 81 LEU A N 1
ATOM 607 C CA . LEU A 1 81 ? 5.729 24.985 -6.373 1.00 98.69 81 LEU A CA 1
ATOM 608 C C . LEU A 1 81 ? 5.115 25.803 -7.511 1.00 98.69 81 LEU A C 1
ATOM 610 O O . LEU A 1 81 ? 5.014 25.310 -8.632 1.00 98.69 81 LEU A O 1
ATOM 614 N N . VAL A 1 82 ? 4.717 27.043 -7.231 1.00 98.12 82 VAL A N 1
ATOM 615 C CA . VAL A 1 82 ? 4.103 27.961 -8.203 1.00 98.12 82 VAL A CA 1
ATOM 616 C C . VAL A 1 82 ? 5.189 28.829 -8.837 1.00 98.12 82 VAL A C 1
ATOM 618 O O . VAL A 1 82 ? 5.925 29.525 -8.138 1.00 98.12 82 VAL A O 1
ATOM 621 N N . GLY A 1 83 ? 5.301 28.785 -10.167 1.00 97.50 83 GLY A N 1
ATOM 622 C CA . GLY A 1 83 ? 6.309 29.541 -10.919 1.00 97.50 83 GLY A CA 1
ATOM 623 C C . GLY A 1 83 ? 7.724 28.965 -10.845 1.00 97.50 83 GLY A C 1
ATOM 624 O O . GLY A 1 83 ? 8.698 29.713 -10.795 1.00 97.50 83 GLY A O 1
ATOM 625 N N . TRP A 1 84 ? 7.838 27.638 -10.812 1.00 98.44 84 TRP A N 1
ATOM 626 C CA . TRP A 1 84 ? 9.116 26.920 -10.789 1.00 98.44 84 TRP A CA 1
ATOM 627 C C . TRP A 1 84 ? 9.830 26.900 -12.155 1.00 98.44 84 TRP A C 1
ATOM 629 O O . TRP A 1 84 ? 11.040 26.682 -12.211 1.00 98.44 84 TRP A O 1
ATOM 639 N N . GLN A 1 85 ? 9.092 27.099 -13.248 1.00 97.25 85 GLN A N 1
ATOM 640 C CA . GLN A 1 85 ? 9.545 26.959 -14.633 1.00 97.25 85 GLN A CA 1
ATOM 641 C C . GLN A 1 85 ? 9.804 28.306 -15.323 1.00 97.25 85 GLN A C 1
ATOM 643 O O . GLN A 1 85 ? 9.223 29.322 -14.941 1.00 97.25 85 GLN A O 1
ATOM 648 N N . TYR A 1 86 ? 10.633 28.301 -16.373 1.00 96.75 86 TYR A N 1
ATOM 649 C CA . TYR A 1 86 ? 10.946 29.466 -17.222 1.00 96.75 86 TYR A CA 1
ATOM 650 C C . TYR A 1 86 ? 11.180 30.765 -16.436 1.00 96.75 86 TYR A C 1
ATOM 652 O O . TYR A 1 86 ? 12.116 30.806 -15.651 1.00 96.75 86 TYR A O 1
ATOM 660 N N . ASN A 1 87 ? 10.381 31.824 -16.625 1.00 97.00 87 ASN A N 1
ATOM 661 C CA . ASN A 1 87 ? 10.515 33.058 -15.845 1.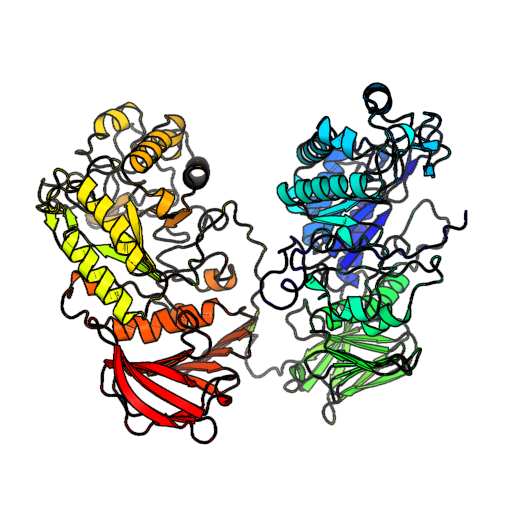00 97.00 87 ASN A CA 1
ATOM 662 C C . ASN A 1 87 ? 9.553 33.155 -14.648 1.00 97.00 87 ASN A C 1
ATOM 664 O O . ASN A 1 87 ? 9.567 34.154 -13.927 1.00 97.00 87 ASN A O 1
ATOM 668 N N . GLY A 1 88 ? 8.718 32.141 -14.408 1.00 96.44 88 GLY A N 1
ATOM 669 C CA . GLY A 1 88 ? 7.793 32.095 -13.278 1.00 96.44 88 GLY A CA 1
ATOM 670 C C . GLY A 1 88 ? 6.367 31.685 -13.648 1.00 96.44 88 GLY A C 1
ATOM 671 O O . GLY A 1 88 ? 6.116 31.077 -14.683 1.00 96.44 88 GLY A O 1
ATOM 672 N N . HIS A 1 89 ? 5.429 31.992 -12.754 1.00 96.62 89 HIS A N 1
ATOM 673 C CA . HIS A 1 89 ? 4.006 31.681 -12.889 1.00 96.62 89 HIS A CA 1
ATOM 674 C C . HIS A 1 89 ? 3.391 32.371 -14.119 1.00 96.62 89 HIS A C 1
ATOM 676 O O . HIS A 1 89 ? 3.741 33.515 -14.423 1.00 96.62 89 HIS A O 1
ATOM 682 N N . ASP A 1 90 ? 2.486 31.670 -14.811 1.00 95.88 90 ASP A N 1
ATOM 683 C CA . ASP A 1 90 ? 1.840 32.097 -16.062 1.00 95.88 90 ASP A CA 1
ATOM 684 C C . ASP A 1 90 ? 2.830 32.522 -17.161 1.00 95.88 90 ASP A C 1
ATOM 686 O O . ASP A 1 90 ? 2.740 33.607 -17.747 1.00 95.88 90 ASP A O 1
ATOM 690 N N . ASP A 1 91 ? 3.821 31.663 -17.422 1.00 96.00 91 ASP A N 1
ATOM 691 C CA . ASP A 1 91 ? 4.884 31.882 -18.408 1.00 96.00 91 ASP A CA 1
ATOM 692 C C . ASP A 1 91 ? 5.085 30.639 -19.294 1.00 96.00 91 ASP A C 1
ATOM 694 O O . ASP A 1 91 ? 5.146 29.511 -18.804 1.00 96.00 91 ASP A O 1
ATOM 698 N N . LYS A 1 92 ? 5.209 30.849 -20.614 1.00 95.25 92 LYS A N 1
ATOM 699 C CA . LYS A 1 92 ? 5.606 29.854 -21.641 1.00 95.25 92 LYS A CA 1
ATOM 700 C C . LYS A 1 92 ? 4.748 28.592 -21.803 1.00 95.25 92 LYS A C 1
ATOM 702 O O . LYS A 1 92 ? 5.083 27.769 -22.665 1.00 95.25 92 LYS A O 1
ATOM 707 N N . TYR A 1 93 ? 3.631 28.442 -21.091 1.00 97.31 93 TYR A N 1
ATOM 708 C CA . TYR A 1 93 ? 2.663 27.378 -21.373 1.00 97.31 93 TYR A CA 1
ATOM 709 C C . TYR A 1 93 ? 2.269 27.362 -22.866 1.00 97.31 93 TYR A C 1
ATOM 711 O O . TYR A 1 93 ? 2.241 28.421 -23.503 1.00 97.31 93 TYR A O 1
ATOM 719 N N . PRO A 1 94 ? 2.061 26.178 -23.476 1.00 96.50 94 PRO A N 1
ATOM 720 C CA . PRO A 1 94 ? 1.949 24.844 -22.866 1.00 96.50 94 PRO A CA 1
ATOM 721 C C . PRO A 1 94 ? 3.279 24.170 -22.492 1.00 96.50 94 PRO A C 1
ATOM 723 O O . PRO A 1 94 ? 3.272 23.020 -22.049 1.00 96.50 94 PRO A O 1
ATOM 726 N N . ALA A 1 95 ? 4.422 24.825 -22.705 1.00 96.56 95 ALA A N 1
ATOM 727 C CA . ALA A 1 95 ? 5.720 24.261 -22.364 1.00 96.56 95 ALA A CA 1
ATOM 728 C C . ALA A 1 95 ? 5.984 24.341 -20.853 1.00 96.56 95 ALA A C 1
ATOM 730 O O . ALA A 1 95 ? 5.718 25.361 -20.222 1.00 96.56 95 ALA A O 1
ATOM 731 N N . PHE A 1 96 ? 6.554 23.275 -20.292 1.00 94.94 96 PHE A N 1
ATOM 732 C CA . PHE A 1 96 ? 7.015 23.206 -18.900 1.00 94.94 96 PHE A CA 1
ATOM 733 C C . PHE A 1 96 ? 8.244 22.287 -18.776 1.00 94.94 96 PHE A C 1
ATOM 735 O O . PHE A 1 96 ? 8.321 21.434 -17.898 1.00 94.94 96 PHE A O 1
ATOM 742 N N . PHE A 1 97 ? 9.204 22.434 -19.698 1.00 93.69 97 PHE A N 1
ATOM 743 C CA . PHE A 1 97 ? 10.399 21.572 -19.802 1.00 93.69 97 PHE A CA 1
ATOM 744 C C . PHE A 1 97 ? 11.699 22.299 -19.462 1.00 93.69 97 PHE A C 1
ATOM 746 O O . PHE A 1 97 ? 12.763 21.884 -19.913 1.00 93.69 97 PHE A O 1
ATOM 753 N N . ASP A 1 98 ? 11.614 23.409 -18.730 1.00 96.25 98 ASP A N 1
ATOM 754 C CA . ASP A 1 98 ? 12.790 24.150 -18.292 1.00 96.25 98 ASP A CA 1
ATOM 755 C C . ASP A 1 98 ? 12.558 24.762 -16.911 1.00 96.25 98 ASP A C 1
ATOM 757 O O . ASP A 1 98 ? 11.503 25.344 -16.643 1.00 96.25 98 ASP A O 1
ATOM 761 N N . VAL A 1 99 ? 13.540 24.613 -16.027 1.00 98.38 99 VAL A N 1
ATOM 762 C CA . VAL A 1 99 ? 13.465 25.081 -14.639 1.00 98.38 99 VAL A CA 1
ATOM 763 C C . VAL A 1 99 ? 14.012 26.496 -14.576 1.00 98.38 99 VAL A C 1
ATOM 765 O O . VAL A 1 99 ? 15.087 26.763 -15.106 1.00 98.38 99 VAL A O 1
ATOM 768 N N . ASN A 1 100 ? 13.309 27.391 -13.882 1.00 98.38 100 ASN A N 1
ATOM 769 C CA . ASN A 1 100 ? 13.676 28.798 -13.813 1.00 98.38 100 ASN A CA 1
ATOM 770 C C . ASN A 1 100 ? 15.116 28.991 -13.284 1.00 98.38 100 ASN A C 1
ATOM 772 O O . ASN A 1 100 ? 15.377 28.716 -12.104 1.00 98.38 100 ASN A O 1
ATOM 776 N N . PRO A 1 101 ? 16.054 29.512 -14.105 1.00 97.88 101 PRO A N 1
ATOM 777 C CA . PRO A 1 101 ? 17.452 29.682 -13.710 1.00 97.88 101 PRO A CA 1
ATOM 778 C C . PRO A 1 101 ? 17.653 30.591 -12.492 1.00 97.88 101 PRO A C 1
ATOM 780 O O . PRO A 1 101 ? 18.627 30.421 -11.756 1.00 97.88 101 PRO A O 1
ATOM 783 N N . ALA A 1 102 ? 16.738 31.534 -12.250 1.00 97.69 102 ALA A N 1
ATOM 784 C CA . ALA A 1 102 ? 16.810 32.473 -11.132 1.00 97.69 102 ALA A CA 1
ATOM 785 C C . ALA A 1 102 ? 16.528 31.820 -9.765 1.00 97.69 102 ALA A C 1
ATOM 787 O O . ALA A 1 102 ? 16.840 32.412 -8.734 1.00 97.69 102 ALA A O 1
ATOM 788 N N . LEU A 1 103 ? 15.971 30.603 -9.740 1.00 98.31 103 LEU A N 1
ATOM 789 C CA . LEU A 1 103 ? 15.650 29.863 -8.511 1.00 98.31 103 LEU A CA 1
ATOM 790 C C . LEU A 1 103 ? 16.802 28.982 -8.010 1.00 98.31 103 LEU A C 1
ATOM 792 O O . LEU A 1 103 ? 16.702 28.363 -6.946 1.00 98.31 103 LEU A O 1
ATOM 796 N N . LYS A 1 104 ? 17.890 28.908 -8.783 1.00 97.88 104 LYS A N 1
ATOM 797 C CA . LYS A 1 104 ? 19.035 28.033 -8.538 1.00 97.88 104 LYS A CA 1
ATOM 798 C C . LYS A 1 104 ? 19.731 28.339 -7.210 1.00 97.88 104 LYS A C 1
ATOM 800 O O . LYS A 1 104 ? 19.989 29.492 -6.864 1.00 97.88 104 LYS A O 1
ATOM 805 N N . ARG A 1 105 ? 20.159 27.290 -6.509 1.00 96.94 105 ARG A N 1
ATOM 806 C CA . ARG A 1 105 ? 21.066 27.404 -5.362 1.00 96.94 105 ARG A CA 1
ATOM 807 C C . ARG A 1 105 ? 22.481 27.699 -5.833 1.00 96.94 105 ARG A C 1
ATOM 809 O O . ARG A 1 105 ? 22.956 27.147 -6.819 1.00 96.94 105 ARG A O 1
ATOM 816 N N . LYS A 1 106 ? 23.208 28.522 -5.077 1.00 93.81 106 LYS A N 1
ATOM 817 C CA . LYS A 1 106 ? 24.590 28.903 -5.421 1.00 93.81 106 LYS A CA 1
ATOM 818 C C . LYS A 1 106 ? 25.539 27.707 -5.588 1.00 93.81 106 LYS A C 1
ATOM 820 O O . LYS A 1 106 ? 26.508 27.825 -6.327 1.00 93.81 106 LYS A O 1
ATOM 825 N N . THR A 1 107 ? 25.275 26.599 -4.896 1.00 93.75 107 THR A N 1
ATOM 826 C CA . THR A 1 107 ? 26.117 25.393 -4.880 1.00 93.75 107 THR A CA 1
ATOM 827 C C . THR A 1 107 ? 25.897 24.457 -6.061 1.00 93.75 107 THR A C 1
ATOM 829 O O . THR A 1 107 ? 26.762 23.628 -6.323 1.00 93.75 107 THR A O 1
ATOM 832 N N . ASP A 1 108 ? 24.764 24.566 -6.753 1.00 96.88 108 ASP A N 1
ATOM 833 C CA . ASP A 1 108 ? 24.370 23.605 -7.783 1.00 96.88 108 ASP A CA 1
ATOM 834 C C . ASP A 1 108 ? 24.701 24.168 -9.174 1.00 96.88 108 ASP A C 1
ATOM 836 O O . ASP A 1 108 ? 24.700 25.392 -9.391 1.00 96.88 108 ASP A O 1
ATOM 840 N N . ALA A 1 109 ? 25.001 23.302 -10.143 1.00 95.75 109 ALA A N 1
ATOM 841 C CA . ALA A 1 109 ? 25.379 23.747 -11.481 1.00 95.75 109 ALA A CA 1
ATOM 842 C C . ALA A 1 109 ? 24.159 24.306 -12.224 1.00 95.75 109 ALA A C 1
ATOM 844 O O . ALA A 1 109 ? 24.245 25.388 -12.818 1.00 95.75 109 ALA A O 1
ATOM 845 N N . THR A 1 110 ? 23.002 23.650 -12.095 1.00 97.94 110 THR A N 1
ATOM 846 C CA . THR A 1 110 ? 21.746 24.028 -12.769 1.00 97.94 110 THR A CA 1
ATOM 847 C C . THR A 1 110 ? 20.568 24.203 -11.804 1.00 97.94 110 THR A C 1
ATOM 849 O O . THR A 1 110 ? 20.551 23.652 -10.706 1.00 97.94 110 THR A O 1
ATOM 852 N N . ALA A 1 111 ? 19.543 24.963 -12.212 1.00 98.19 111 ALA A N 1
ATOM 853 C CA . ALA A 1 111 ? 18.313 25.099 -11.425 1.00 98.19 111 ALA A CA 1
ATOM 854 C C . ALA A 1 111 ? 17.536 23.776 -11.318 1.00 98.19 111 ALA A C 1
ATOM 856 O O . ALA A 1 111 ? 16.903 23.523 -10.295 1.00 98.19 111 ALA A O 1
ATOM 857 N N . LEU A 1 112 ? 17.634 22.905 -12.331 1.00 98.44 112 LEU A N 1
ATOM 858 C CA . LEU A 1 112 ? 17.053 21.563 -12.289 1.00 98.44 112 LEU A CA 1
ATOM 859 C C . LEU A 1 112 ? 17.671 20.705 -11.183 1.00 98.44 112 LEU A C 1
ATOM 861 O O . LEU A 1 112 ? 16.937 20.025 -10.470 1.00 98.44 112 LEU A O 1
ATOM 865 N N . GLU A 1 113 ? 18.988 20.766 -10.985 1.00 98.19 113 GLU A N 1
ATOM 866 C CA . GLU A 1 113 ? 19.636 20.088 -9.854 1.00 98.19 113 GLU A CA 1
ATOM 867 C C . GLU A 1 113 ? 19.139 20.626 -8.511 1.00 98.19 113 GLU A C 1
ATOM 869 O O . GLU A 1 113 ? 18.842 19.836 -7.616 1.00 98.19 113 GLU A O 1
ATOM 874 N N . SER A 1 114 ? 18.966 21.945 -8.382 1.00 98.62 114 SER A N 1
ATOM 875 C CA . SER A 1 114 ? 18.397 22.541 -7.169 1.00 98.62 114 SER A CA 1
ATOM 876 C C . SER A 1 114 ? 16.954 22.111 -6.907 1.00 98.62 114 SER A C 1
ATOM 878 O O . SER A 1 114 ? 16.593 21.881 -5.755 1.00 98.62 114 SER A O 1
ATOM 880 N N . LEU A 1 115 ? 16.131 21.959 -7.948 1.00 98.69 115 LEU A N 1
ATOM 881 C CA . LEU A 1 115 ? 14.770 21.439 -7.811 1.00 98.69 115 LEU A CA 1
ATOM 882 C C . LEU A 1 115 ? 14.774 19.969 -7.364 1.00 98.69 115 LEU A C 1
ATOM 884 O O . LEU A 1 115 ? 14.075 19.618 -6.414 1.00 98.69 115 LEU A O 1
ATOM 888 N N . LYS A 1 116 ? 15.595 19.120 -7.996 1.00 98.06 116 LYS A N 1
ATOM 889 C CA . LYS A 1 116 ? 15.755 17.703 -7.616 1.00 98.06 116 LYS A CA 1
ATOM 890 C C . LYS A 1 116 ? 16.232 17.555 -6.174 1.00 98.06 116 LYS A C 1
ATOM 892 O O . LYS A 1 116 ? 15.695 16.746 -5.418 1.00 98.06 116 LYS A O 1
ATOM 897 N N . TRP A 1 117 ? 17.203 18.377 -5.780 1.00 98.25 117 TRP A N 1
ATOM 898 C CA . TRP A 1 117 ? 17.668 18.472 -4.401 1.00 98.25 117 TRP A CA 1
ATOM 899 C C . TRP A 1 117 ? 16.528 18.843 -3.449 1.00 98.25 117 TRP A C 1
ATOM 901 O O . TRP A 1 117 ? 16.320 18.137 -2.468 1.00 98.25 117 TRP A O 1
ATOM 911 N N . LEU A 1 118 ? 15.748 19.885 -3.756 1.00 98.50 118 LEU A N 1
ATOM 912 C CA . LEU A 1 118 ? 14.642 20.325 -2.900 1.00 98.50 118 LEU A CA 1
ATOM 913 C C . LEU A 1 118 ? 13.606 19.213 -2.717 1.00 98.50 118 LEU A C 1
ATOM 915 O O . LEU A 1 118 ? 13.194 18.947 -1.590 1.00 98.50 118 LEU A O 1
ATOM 919 N N . MET A 1 119 ? 13.212 18.550 -3.808 1.00 98.25 119 MET A N 1
ATOM 920 C CA . MET A 1 119 ? 12.245 17.451 -3.761 1.00 98.25 119 MET A CA 1
ATOM 921 C C . MET A 1 119 ? 12.720 16.302 -2.874 1.00 98.25 119 MET A C 1
ATOM 923 O O . MET A 1 119 ? 11.918 15.742 -2.133 1.00 98.25 119 MET A O 1
ATOM 927 N N . LYS A 1 120 ? 14.018 15.985 -2.908 1.00 91.62 120 LYS A N 1
ATOM 928 C CA . LYS A 1 120 ? 14.618 14.941 -2.074 1.00 91.62 120 LYS A CA 1
ATOM 929 C C . LYS A 1 120 ? 14.752 15.362 -0.608 1.00 91.62 120 LYS A C 1
ATOM 931 O O . LYS A 1 120 ? 14.409 14.589 0.280 1.00 91.62 120 LYS A O 1
ATOM 936 N N . GLU A 1 121 ? 15.263 16.561 -0.336 1.00 91.88 121 GLU A N 1
ATOM 937 C CA . GLU A 1 121 ? 15.512 17.024 1.036 1.00 91.88 121 GLU A CA 1
ATOM 938 C C . GLU A 1 121 ? 14.220 17.267 1.817 1.00 91.88 121 GLU A C 1
ATOM 940 O O . GLU A 1 121 ? 14.161 16.986 3.013 1.00 91.88 121 GLU A O 1
ATOM 945 N N . ALA A 1 122 ? 13.167 17.743 1.149 1.00 90.94 122 ALA A N 1
ATOM 946 C CA . ALA A 1 122 ? 11.874 18.000 1.776 1.00 90.94 122 ALA A CA 1
ATOM 947 C C . ALA A 1 122 ? 11.246 16.748 2.423 1.00 90.94 122 ALA A C 1
ATOM 949 O O . ALA A 1 122 ? 10.489 16.869 3.390 1.00 90.94 122 ALA A O 1
ATOM 950 N N . GLU A 1 123 ? 11.598 15.544 1.958 1.00 88.12 123 GLU A N 1
ATOM 951 C CA . GLU A 1 123 ? 11.096 14.282 2.516 1.00 88.12 123 GLU A CA 1
ATOM 952 C C . GLU A 1 123 ? 11.475 14.087 3.988 1.00 88.12 123 GLU A C 1
ATOM 954 O O . GLU A 1 123 ? 10.697 13.515 4.752 1.00 88.12 123 GLU A O 1
ATOM 959 N N . GLN A 1 124 ? 12.629 14.614 4.414 1.00 87.06 124 GLN A N 1
ATOM 960 C CA . GLN A 1 124 ? 13.081 14.563 5.813 1.00 87.06 124 GLN A CA 1
ATOM 961 C C . GLN A 1 124 ? 12.158 15.349 6.756 1.00 87.06 124 GLN A C 1
ATOM 963 O O . GLN A 1 124 ? 12.196 15.159 7.969 1.00 87.06 124 GLN A O 1
ATOM 968 N N . TYR A 1 125 ? 11.313 16.206 6.187 1.00 86.81 125 TYR A N 1
ATOM 969 C CA . TYR A 1 125 ? 10.383 17.094 6.872 1.00 86.81 125 TYR A CA 1
ATOM 970 C C . TYR A 1 125 ? 8.935 16.737 6.519 1.00 86.81 125 TYR A C 1
ATOM 972 O O . TYR A 1 125 ? 8.092 17.616 6.324 1.00 86.81 125 TYR A O 1
ATOM 980 N N . HIS A 1 126 ? 8.657 15.440 6.335 1.00 92.50 126 HIS A N 1
ATOM 981 C CA . HIS A 1 126 ? 7.332 14.883 6.032 1.00 92.50 126 HIS A CA 1
ATOM 982 C C . HIS A 1 126 ? 6.626 15.580 4.857 1.00 92.50 126 HIS A C 1
ATOM 984 O O . HIS A 1 126 ? 5.400 15.696 4.850 1.00 92.50 126 HIS A O 1
ATOM 990 N N . THR A 1 127 ? 7.395 16.107 3.899 1.00 97.06 127 THR A N 1
ATOM 991 C CA . THR A 1 127 ? 6.884 16.963 2.828 1.00 97.06 127 THR A CA 1
ATOM 992 C C . THR A 1 127 ? 7.172 16.351 1.471 1.00 97.06 127 THR A C 1
ATOM 994 O O . THR A 1 127 ? 8.321 16.184 1.072 1.00 97.06 127 THR A O 1
ATOM 997 N N . THR A 1 128 ? 6.114 16.072 0.722 1.00 98.25 128 THR A N 1
ATOM 998 C CA . THR A 1 128 ? 6.185 15.805 -0.710 1.00 98.25 128 THR A CA 1
ATOM 999 C C . THR A 1 128 ? 6.167 17.129 -1.464 1.00 98.25 128 THR A C 1
ATOM 1001 O O . THR A 1 128 ? 5.197 17.881 -1.398 1.00 98.25 128 THR A O 1
ATOM 1004 N N . VAL A 1 129 ? 7.225 17.422 -2.213 1.00 98.81 129 VAL A N 1
ATOM 1005 C CA . VAL A 1 129 ? 7.249 18.571 -3.125 1.00 98.81 129 VAL A CA 1
ATOM 1006 C C . VAL A 1 129 ? 6.826 18.110 -4.512 1.00 98.81 129 VAL A C 1
ATOM 1008 O O . VAL A 1 129 ? 7.309 17.095 -5.011 1.00 98.81 129 VAL A O 1
ATOM 1011 N N . SER A 1 130 ? 5.926 18.860 -5.135 1.00 98.62 130 SER A N 1
ATOM 1012 C CA . SER A 1 130 ? 5.517 18.667 -6.521 1.00 98.62 130 SER A CA 1
ATOM 1013 C C . SER A 1 130 ? 5.271 20.019 -7.198 1.00 98.62 130 SER A C 1
ATOM 1015 O O . SER A 1 130 ? 5.577 21.079 -6.653 1.00 98.62 130 SER A O 1
ATOM 1017 N N . LEU A 1 131 ? 4.764 20.001 -8.421 1.00 98.62 131 LEU A N 1
ATOM 1018 C CA . LEU A 1 131 ? 4.709 21.144 -9.309 1.00 98.62 131 LEU A CA 1
ATOM 1019 C C . LEU A 1 131 ? 3.279 21.608 -9.535 1.00 98.62 131 LEU A C 1
ATOM 1021 O O . LEU A 1 131 ? 2.356 20.808 -9.696 1.00 98.62 131 LEU A O 1
ATOM 1025 N N . HIS A 1 132 ? 3.135 22.923 -9.590 1.00 98.38 132 HIS A N 1
ATOM 1026 C CA . HIS A 1 132 ? 2.006 23.575 -10.222 1.00 98.38 132 HIS A CA 1
ATOM 1027 C C . HIS A 1 132 ? 2.329 23.748 -11.711 1.00 98.38 132 HIS A C 1
ATOM 1029 O O . HIS A 1 132 ? 3.365 24.318 -12.065 1.00 98.38 132 HIS A O 1
ATOM 1035 N N . ILE A 1 133 ? 1.451 23.253 -12.579 1.00 97.81 133 ILE A N 1
ATOM 1036 C CA . ILE A 1 133 ? 1.516 23.421 -14.034 1.00 97.81 133 ILE A CA 1
ATOM 1037 C C . ILE A 1 133 ? 0.144 23.843 -14.564 1.00 97.81 133 ILE A C 1
ATOM 1039 O O . ILE A 1 133 ? -0.867 23.691 -13.883 1.00 97.81 133 ILE A O 1
ATOM 1043 N N . ASN A 1 134 ? 0.097 24.314 -15.805 1.00 95.88 134 ASN A N 1
ATOM 1044 C CA . ASN A 1 134 ? -1.142 24.640 -16.500 1.00 95.88 134 ASN A CA 1
ATOM 1045 C C . ASN A 1 134 ? -1.215 23.821 -17.799 1.00 95.88 134 ASN A C 1
ATOM 1047 O O . ASN A 1 134 ? -0.228 23.668 -18.530 1.00 95.88 134 ASN A O 1
ATOM 1051 N N . MET A 1 135 ? -2.384 23.239 -18.058 1.00 95.31 135 MET A N 1
ATOM 1052 C CA . MET A 1 135 ? -2.662 22.461 -19.270 1.00 95.31 135 MET A CA 1
ATOM 1053 C C . MET A 1 135 ? -3.816 23.044 -20.091 1.00 95.31 135 MET A C 1
ATOM 1055 O O . MET A 1 135 ? -4.296 22.380 -20.997 1.00 95.31 135 MET A O 1
ATOM 1059 N N . THR A 1 136 ? -4.220 24.276 -19.803 1.00 95.19 136 THR A N 1
ATOM 1060 C CA . THR A 1 136 ? -5.266 25.049 -20.484 1.00 95.19 136 THR A CA 1
ATOM 1061 C C . THR A 1 136 ? -4.668 26.153 -21.354 1.00 95.19 136 THR A C 1
ATOM 1063 O O . THR A 1 136 ? -5.158 26.402 -22.455 1.00 95.19 136 THR A O 1
ATOM 1066 N N . ASP A 1 137 ? -3.610 26.802 -20.870 1.00 95.50 137 ASP A N 1
ATOM 1067 C CA . ASP A 1 137 ? -3.071 28.037 -21.429 1.00 95.50 137 ASP A CA 1
ATOM 1068 C C . ASP A 1 137 ? -1.986 27.793 -22.483 1.00 95.50 137 ASP A C 1
ATOM 1070 O O . ASP A 1 137 ? -1.080 26.974 -22.318 1.00 95.50 137 ASP A O 1
ATOM 1074 N N . ALA A 1 138 ? -2.018 28.596 -23.542 1.00 97.56 138 ALA A N 1
ATOM 1075 C CA . ALA A 1 138 ? -0.934 28.747 -24.498 1.00 97.56 138 ALA A CA 1
ATOM 1076 C C . ALA A 1 138 ? -0.586 30.226 -24.703 1.00 97.56 138 ALA A C 1
ATOM 1078 O O . ALA A 1 138 ? -1.479 31.046 -24.925 1.00 97.56 138 ALA A O 1
ATOM 1079 N N . TYR A 1 139 ? 0.706 30.560 -24.690 1.00 97.25 139 TYR A N 1
ATOM 1080 C CA . TYR A 1 139 ? 1.212 31.916 -24.930 1.00 97.25 139 TYR A CA 1
ATOM 1081 C C . TYR A 1 139 ? 2.045 32.002 -26.213 1.00 97.25 139 TYR A C 1
ATOM 1083 O O . TYR A 1 139 ? 2.728 31.051 -26.597 1.00 97.25 139 TYR A O 1
ATOM 1091 N N . GLU A 1 140 ? 2.024 33.172 -26.855 1.00 96.25 140 GLU A N 1
ATOM 1092 C CA . GLU A 1 140 ? 2.700 33.429 -28.142 1.00 96.25 140 GLU A CA 1
ATOM 1093 C C . GLU A 1 140 ? 4.218 33.280 -28.088 1.00 96.25 140 GLU A C 1
ATOM 1095 O O . GLU A 1 140 ? 4.862 32.988 -29.094 1.00 96.25 140 GLU A O 1
ATOM 1100 N N . ASP A 1 141 ? 4.792 33.469 -26.909 1.00 93.38 141 ASP A N 1
ATOM 1101 C CA . ASP A 1 141 ? 6.222 33.399 -26.664 1.00 93.38 141 ASP A CA 1
ATOM 1102 C C . ASP A 1 141 ? 6.669 32.036 -26.113 1.00 93.38 141 ASP A C 1
ATOM 1104 O O . ASP A 1 141 ? 7.836 31.882 -25.737 1.00 93.38 141 ASP A O 1
ATOM 1108 N N . SER A 1 142 ? 5.759 31.055 -26.058 1.00 96.88 142 SER A N 1
ATOM 1109 C CA . SER A 1 142 ? 6.074 29.660 -25.760 1.00 96.88 142 SER A CA 1
ATOM 1110 C C . SER A 1 142 ? 6.954 29.054 -26.858 1.00 96.88 142 SER A C 1
ATOM 1112 O O . SER A 1 142 ? 6.664 29.245 -28.043 1.00 96.88 142 SER A O 1
ATOM 1114 N N . PRO A 1 143 ? 7.959 28.222 -26.520 1.00 97.12 143 PRO A N 1
ATOM 1115 C CA . PRO A 1 143 ? 8.707 27.468 -27.529 1.00 97.12 143 PRO A CA 1
ATOM 1116 C C . PRO A 1 143 ? 7.823 26.489 -28.323 1.00 97.12 143 PRO A C 1
ATOM 1118 O O . PRO A 1 143 ? 8.217 26.033 -29.394 1.00 97.12 143 PRO A O 1
ATOM 1121 N N . LEU A 1 144 ? 6.619 26.173 -27.832 1.00 97.44 144 LEU A N 1
ATOM 1122 C CA . LEU A 1 144 ? 5.648 25.328 -28.524 1.00 97.44 144 LEU A CA 1
ATOM 1123 C C . LEU A 1 144 ? 4.630 26.111 -29.368 1.00 97.44 144 LEU A C 1
ATOM 1125 O O . LEU A 1 144 ? 3.834 25.484 -30.067 1.00 97.44 144 LEU A O 1
ATOM 1129 N N . TRP A 1 145 ? 4.649 27.448 -29.350 1.00 97.75 145 TRP A N 1
ATOM 1130 C CA . TRP A 1 145 ? 3.612 28.269 -29.983 1.00 97.75 145 TRP A CA 1
ATOM 1131 C C . TRP A 1 145 ? 3.432 27.977 -31.476 1.00 97.75 145 TRP A C 1
ATOM 1133 O O . TRP A 1 145 ? 2.322 27.681 -31.921 1.00 97.75 145 TRP A O 1
ATOM 1143 N N . ALA A 1 146 ? 4.523 28.022 -32.248 1.00 97.88 146 ALA A N 1
ATOM 1144 C CA . ALA A 1 146 ? 4.475 27.793 -33.692 1.00 97.88 146 ALA A CA 1
ATOM 1145 C C . ALA A 1 146 ? 3.896 26.409 -34.017 1.00 97.88 146 ALA A C 1
ATOM 1147 O O . ALA A 1 146 ? 3.012 26.291 -34.862 1.00 97.88 146 ALA A O 1
ATOM 1148 N N . THR A 1 147 ? 4.329 25.381 -33.285 1.00 97.62 147 THR A N 1
ATOM 1149 C CA . THR A 1 147 ? 3.824 24.011 -33.414 1.00 97.62 147 THR A CA 1
ATOM 1150 C C . THR A 1 147 ? 2.330 23.934 -33.111 1.00 97.62 147 THR A C 1
ATOM 1152 O O . THR A 1 147 ? 1.569 23.429 -33.928 1.00 97.62 147 THR A O 1
ATOM 1155 N N . TYR A 1 148 ? 1.877 24.481 -31.980 1.00 98.12 148 TYR A N 1
ATOM 1156 C CA . TYR A 1 148 ? 0.467 24.413 -31.574 1.00 98.12 148 TYR A CA 1
ATOM 1157 C C . TYR A 1 148 ? -0.445 25.159 -32.541 1.00 98.12 148 TYR A C 1
ATOM 1159 O O . TYR A 1 148 ? -1.526 24.675 -32.882 1.00 98.12 148 TYR A O 1
ATOM 1167 N N . LYS A 1 149 ? 0.006 26.315 -33.029 1.00 97.31 149 LYS A N 1
ATOM 1168 C CA . LYS A 1 149 ? -0.728 27.103 -34.013 1.00 97.31 149 LYS A CA 1
ATOM 1169 C C . LYS A 1 149 ? -0.812 26.394 -35.367 1.00 97.31 149 LYS A C 1
ATOM 1171 O O . LYS A 1 149 ? -1.904 26.326 -35.929 1.00 97.31 149 LYS A O 1
ATOM 1176 N N . ASN A 1 150 ? 0.305 25.870 -35.877 1.00 96.94 150 ASN A N 1
ATOM 1177 C CA . ASN A 1 150 ? 0.374 25.232 -37.198 1.00 96.94 150 ASN A CA 1
ATOM 1178 C C . ASN A 1 150 ? -0.373 23.896 -37.236 1.00 96.94 150 ASN A C 1
ATOM 1180 O O . ASN A 1 150 ? -1.066 23.606 -38.206 1.00 96.94 150 ASN A O 1
ATOM 1184 N N . GLU A 1 151 ? -0.295 23.122 -36.156 1.00 96.31 151 GLU A N 1
ATOM 1185 C CA . GLU A 1 151 ? -0.995 21.843 -36.028 1.00 96.31 151 GLU A CA 1
ATOM 1186 C C . GLU A 1 151 ? -2.471 22.001 -35.625 1.00 96.31 151 GLU A C 1
ATOM 1188 O O . GLU A 1 151 ? -3.191 21.012 -35.510 1.00 96.31 151 GLU A O 1
ATOM 1193 N N . GLY A 1 152 ? -2.951 23.231 -35.408 1.00 96.31 152 GLY A N 1
ATOM 1194 C CA . GLY A 1 152 ? -4.348 23.499 -35.063 1.00 96.31 152 GLY A CA 1
ATOM 1195 C C . GLY A 1 152 ? -4.757 23.022 -33.665 1.00 96.31 152 GLY A C 1
ATOM 1196 O O . GLY A 1 152 ? -5.928 22.737 -33.449 1.00 96.31 152 GLY A O 1
ATOM 1197 N N . MET A 1 153 ? -3.824 22.946 -32.713 1.00 98.06 153 MET A N 1
ATOM 1198 C CA . MET A 1 153 ? -4.060 22.489 -31.330 1.00 98.06 153 MET A CA 1
ATOM 1199 C C . MET A 1 153 ? -4.529 23.610 -30.382 1.00 98.06 153 MET A C 1
ATOM 1201 O O . MET A 1 153 ? -4.517 23.450 -29.165 1.00 98.06 153 MET A O 1
ATOM 1205 N N . LEU A 1 154 ? -4.940 24.758 -30.926 1.00 98.38 154 LEU A N 1
ATOM 1206 C CA . LEU A 1 154 ? -5.507 25.884 -30.180 1.00 98.38 154 LEU A CA 1
ATOM 1207 C C . LEU A 1 154 ? -6.978 26.048 -30.552 1.00 98.38 154 LEU A C 1
ATOM 1209 O O . LEU A 1 154 ? -7.312 26.079 -31.739 1.00 98.38 154 LEU A O 1
ATOM 1213 N N . SER A 1 155 ? -7.848 26.178 -29.555 1.00 98.44 155 SER A N 1
ATOM 1214 C CA . SER A 1 155 ? -9.289 26.314 -29.765 1.00 98.44 155 SER A CA 1
ATOM 1215 C C . SER A 1 155 ? -9.635 27.615 -30.489 1.00 98.44 155 SER A C 1
ATOM 1217 O O . SER A 1 155 ? -8.920 28.620 -30.402 1.00 98.44 155 SER A O 1
ATOM 1219 N N . ARG A 1 156 ? -10.744 27.598 -31.233 1.00 98.25 156 ARG A N 1
ATOM 1220 C CA . ARG A 1 156 ? -11.160 28.697 -32.113 1.00 98.25 156 ARG A CA 1
ATOM 1221 C C . ARG A 1 156 ? -12.579 29.166 -31.832 1.00 98.25 156 ARG A C 1
ATOM 1223 O O . ARG A 1 156 ? -13.483 28.367 -31.583 1.00 98.25 156 ARG A O 1
ATOM 1230 N N . ASN A 1 157 ? -12.783 30.469 -31.969 1.00 98.12 157 ASN A N 1
ATOM 1231 C CA . ASN A 1 157 ? -14.104 31.080 -32.060 1.00 98.12 157 ASN A CA 1
ATOM 1232 C C . ASN A 1 157 ? -14.822 30.644 -33.348 1.00 98.12 157 ASN A C 1
ATOM 1234 O O . ASN A 1 157 ? -14.218 30.080 -34.260 1.00 98.12 157 ASN A O 1
ATOM 1238 N N . ALA A 1 158 ? -16.123 30.929 -33.439 1.00 96.62 158 ALA A N 1
ATOM 1239 C CA . ALA A 1 158 ? -16.939 30.566 -34.602 1.00 96.62 158 ALA A CA 1
ATOM 1240 C C . ALA A 1 158 ? -16.473 31.237 -35.911 1.00 96.62 158 ALA A C 1
ATOM 1242 O O . ALA A 1 158 ? -16.677 30.680 -36.984 1.00 96.62 158 ALA A O 1
ATOM 1243 N N . ASP A 1 159 ? -15.823 32.401 -35.820 1.00 96.50 159 ASP A N 1
ATOM 1244 C CA . ASP A 1 159 ? -15.234 33.130 -36.953 1.00 96.50 159 ASP A CA 1
ATOM 1245 C C . ASP A 1 159 ? -13.845 32.602 -37.371 1.00 96.50 159 ASP A C 1
ATOM 1247 O O . ASP A 1 159 ? -13.222 33.135 -38.287 1.00 96.50 159 ASP A O 1
ATOM 1251 N N . GLY A 1 160 ? -13.341 31.561 -36.698 1.00 94.88 160 GLY A N 1
ATOM 1252 C CA . GLY A 1 160 ? -12.031 30.964 -36.949 1.00 94.88 160 GLY A CA 1
ATOM 1253 C C . GLY A 1 160 ? -10.857 31.651 -36.241 1.00 94.88 160 GLY A C 1
ATOM 1254 O O . GLY A 1 160 ? -9.740 31.128 -36.303 1.00 94.88 160 GLY A O 1
ATOM 1255 N N . SER A 1 161 ? -11.065 32.768 -35.536 1.00 97.62 161 SER A N 1
ATOM 1256 C CA . SER A 1 161 ? -10.028 33.398 -34.704 1.00 97.62 161 SER A CA 1
ATOM 1257 C C . SER A 1 161 ? -9.661 32.522 -33.496 1.00 97.62 161 SER A C 1
ATOM 1259 O O . SER A 1 161 ? -10.465 31.709 -33.040 1.00 97.62 161 SER A O 1
ATOM 1261 N N . LEU A 1 162 ? -8.432 32.650 -32.979 1.00 98.19 162 LEU A N 1
ATOM 1262 C CA . LEU A 1 162 ? -7.996 31.895 -31.796 1.00 98.19 162 LEU A CA 1
ATOM 1263 C C . LEU A 1 162 ? -8.766 32.345 -30.544 1.00 98.19 162 LEU A C 1
ATOM 1265 O O . LEU A 1 162 ? -8.959 33.542 -30.321 1.00 98.19 162 LEU A O 1
ATOM 1269 N N . LEU A 1 163 ? -9.172 31.387 -29.713 1.00 98.12 163 LEU A N 1
ATOM 1270 C CA . LEU A 1 163 ? -9.923 31.635 -28.487 1.00 98.12 163 LEU A CA 1
ATOM 1271 C C . LEU A 1 163 ? -8.994 32.152 -27.378 1.00 98.12 163 LEU A C 1
ATOM 1273 O O . LEU A 1 163 ? -8.224 31.388 -26.797 1.00 98.12 163 LEU A O 1
ATOM 1277 N N . VAL A 1 164 ? -9.093 33.447 -27.076 1.00 97.81 164 VAL A N 1
ATOM 1278 C CA . VAL A 1 164 ? -8.418 34.088 -25.936 1.00 97.81 164 VAL A CA 1
ATOM 1279 C C . VAL A 1 164 ? -9.272 33.909 -24.681 1.00 97.81 164 VAL A C 1
ATOM 1281 O O . VAL A 1 164 ? -10.441 34.293 -24.673 1.00 97.81 164 VAL A O 1
ATOM 1284 N N . ILE A 1 165 ? -8.689 33.351 -23.622 1.00 95.50 165 ILE A N 1
ATOM 1285 C CA . ILE A 1 165 ? -9.378 33.017 -22.363 1.00 95.50 165 ILE A CA 1
ATOM 1286 C C . ILE A 1 165 ? -8.951 33.877 -21.176 1.00 95.50 165 ILE A C 1
ATOM 1288 O O . ILE A 1 165 ? -9.651 33.908 -20.167 1.00 95.50 165 ILE A O 1
ATOM 1292 N N . GLY A 1 166 ? -7.845 34.607 -21.306 1.00 94.19 166 GLY A N 1
ATOM 1293 C CA . GLY A 1 166 ? -7.319 35.454 -20.244 1.00 94.19 166 GLY A CA 1
ATOM 1294 C C . GLY A 1 166 ? -6.217 36.387 -20.730 1.00 94.19 166 GLY A C 1
ATOM 1295 O O . GLY A 1 166 ? -5.767 36.313 -21.878 1.00 94.19 166 GLY A O 1
ATOM 1296 N N . ASN A 1 167 ? -5.797 37.285 -19.843 1.00 94.75 167 ASN A N 1
ATOM 1297 C CA . ASN A 1 167 ? -4.614 38.113 -20.029 1.00 94.75 167 ASN A CA 1
ATOM 1298 C C . ASN A 1 167 ? -3.799 38.095 -18.734 1.00 94.75 167 ASN A C 1
ATOM 1300 O O . ASN A 1 167 ? -4.247 38.634 -17.722 1.00 94.75 167 ASN A O 1
ATOM 1304 N N . TYR A 1 168 ? -2.628 37.469 -18.787 1.00 92.94 168 TYR A N 1
ATOM 1305 C CA . TYR A 1 168 ? -1.729 37.276 -17.654 1.00 92.94 168 TYR A CA 1
ATOM 1306 C C . TYR A 1 168 ? -0.344 37.773 -18.042 1.00 92.94 168 TYR A C 1
ATOM 1308 O O . TYR A 1 168 ? 0.089 37.586 -19.177 1.00 92.94 168 TYR A O 1
ATOM 1316 N N . ASN A 1 169 ? 0.348 38.464 -17.132 1.00 91.50 169 ASN A N 1
ATOM 1317 C CA . ASN A 1 169 ? 1.670 39.044 -17.401 1.00 91.50 169 ASN A CA 1
ATOM 1318 C C . ASN A 1 169 ? 1.720 39.882 -18.702 1.00 91.50 169 ASN A C 1
ATOM 1320 O O . ASN A 1 169 ? 2.693 39.806 -19.458 1.00 91.50 169 ASN A O 1
ATOM 1324 N N . ASN A 1 170 ? 0.654 40.654 -18.970 1.00 90.69 170 ASN A N 1
ATOM 1325 C CA . ASN A 1 170 ? 0.428 41.441 -20.193 1.00 90.69 170 ASN A CA 1
ATOM 1326 C C . ASN A 1 170 ? 0.423 40.621 -21.499 1.00 90.69 170 ASN A C 1
ATOM 1328 O O . ASN A 1 170 ? 0.698 41.158 -22.575 1.00 90.69 170 ASN A O 1
ATOM 1332 N N . ARG A 1 171 ? 0.110 39.326 -21.425 1.00 92.31 171 ARG A N 1
ATOM 1333 C CA . ARG A 1 171 ? 0.073 38.389 -22.551 1.00 92.31 171 ARG A CA 1
ATOM 1334 C C . ARG A 1 171 ? -1.284 37.708 -22.634 1.00 92.31 171 ARG A C 1
ATOM 1336 O O . ARG A 1 171 ? -1.890 37.357 -21.627 1.00 92.31 171 ARG A O 1
ATOM 1343 N N . LYS A 1 172 ? -1.770 37.510 -23.860 1.00 96.81 172 LYS A N 1
ATOM 1344 C CA . LYS A 1 172 ? -3.012 36.770 -24.111 1.00 96.81 172 LYS A CA 1
ATOM 1345 C C . LYS A 1 172 ? -2.783 35.284 -23.837 1.00 96.81 172 LYS A C 1
ATOM 1347 O O . LYS A 1 172 ? -1.890 34.697 -24.443 1.00 96.81 172 LYS A O 1
ATOM 1352 N N . ALA A 1 173 ? -3.611 34.695 -22.980 1.00 97.50 173 ALA A N 1
ATOM 1353 C CA . ALA A 1 173 ? -3.715 33.249 -22.825 1.00 97.50 173 ALA A CA 1
ATOM 1354 C C . ALA A 1 173 ? -4.705 32.706 -23.856 1.00 97.50 173 ALA A C 1
ATOM 1356 O O . ALA A 1 173 ? -5.862 33.140 -23.900 1.00 97.50 173 ALA A O 1
ATOM 1357 N N . TYR A 1 174 ? -4.255 31.771 -24.684 1.00 98.38 174 TYR A N 1
ATOM 1358 C CA . TYR A 1 174 ? -5.086 31.073 -25.659 1.00 98.38 174 TYR A CA 1
ATOM 1359 C C . TYR A 1 174 ? -5.451 29.680 -25.145 1.00 98.38 174 TYR A C 1
ATOM 1361 O O . TYR A 1 174 ? -4.618 29.007 -24.550 1.00 98.38 174 TYR A O 1
ATOM 1369 N N . GLN A 1 175 ? -6.683 29.242 -25.398 1.00 98.00 175 GLN A N 1
ATOM 1370 C CA . GLN A 1 175 ? -7.162 27.922 -24.983 1.00 98.00 175 GLN A CA 1
ATOM 1371 C C . GLN A 1 175 ? -6.513 26.813 -25.819 1.00 98.00 175 GLN A C 1
ATOM 1373 O O . GLN A 1 175 ? -6.661 26.788 -27.045 1.00 98.00 175 GLN A O 1
ATOM 1378 N N . ILE A 1 176 ? -5.870 25.856 -25.157 1.00 98.31 176 ILE A N 1
ATOM 1379 C CA . ILE A 1 176 ? -5.473 24.582 -25.760 1.00 98.31 176 ILE A CA 1
ATOM 1380 C C . ILE A 1 176 ? -6.723 23.770 -26.104 1.00 98.31 176 ILE A C 1
ATOM 1382 O O . ILE A 1 176 ? -7.685 23.724 -25.335 1.00 98.31 176 ILE A O 1
ATOM 1386 N N . ASN A 1 177 ? -6.697 23.134 -27.270 1.00 98.25 177 ASN A N 1
ATOM 1387 C CA . ASN A 1 177 ? -7.733 22.225 -27.733 1.00 98.25 177 ASN A CA 1
ATOM 1388 C C . ASN A 1 177 ? -7.396 20.784 -27.324 1.00 98.25 177 ASN A C 1
ATOM 1390 O O . ASN A 1 177 ? -6.471 20.190 -27.886 1.00 98.25 177 ASN A O 1
ATOM 1394 N N . TYR A 1 178 ? -8.114 20.235 -26.347 1.00 97.62 178 TYR A N 1
ATOM 1395 C CA . TYR A 1 178 ? -7.771 18.959 -25.719 1.00 97.62 178 TYR A CA 1
ATOM 1396 C C . TYR A 1 178 ? -7.912 17.781 -26.673 1.00 97.62 178 TYR A C 1
ATOM 1398 O O . TYR A 1 178 ? -7.036 16.915 -26.675 1.00 97.62 178 TYR A O 1
ATOM 1406 N N . GLN A 1 179 ? -8.956 17.753 -27.509 1.00 96.19 179 GLN A N 1
ATOM 1407 C CA . GLN A 1 179 ? -9.112 16.702 -28.512 1.00 96.19 179 GLN A CA 1
ATOM 1408 C C . GLN A 1 179 ? -7.900 16.646 -29.436 1.00 96.19 179 GLN A C 1
ATOM 1410 O O . GLN A 1 179 ? -7.248 15.609 -29.568 1.00 96.19 179 GLN A O 1
ATOM 1415 N N . ARG A 1 180 ? -7.590 17.767 -30.089 1.00 97.12 180 ARG A N 1
ATOM 1416 C CA . ARG A 1 180 ? -6.548 17.802 -31.120 1.00 97.12 180 ARG A CA 1
ATOM 1417 C C . ARG A 1 180 ? -5.170 17.600 -30.531 1.00 97.12 180 ARG A C 1
ATOM 1419 O O . ARG A 1 180 ? -4.342 16.943 -31.157 1.00 97.12 180 ARG A O 1
ATOM 1426 N N . GLU A 1 181 ? -4.919 18.149 -29.346 1.00 97.69 181 GLU A N 1
ATOM 1427 C CA . GLU A 1 181 ? -3.664 17.927 -28.639 1.00 97.69 181 GLU A CA 1
ATOM 1428 C C . GLU A 1 181 ? -3.469 16.439 -28.303 1.00 97.69 181 GLU A C 1
ATOM 1430 O O . GLU A 1 181 ? -2.385 15.890 -28.530 1.00 97.69 181 GLU A O 1
ATOM 1435 N N . TRP A 1 182 ? -4.517 15.779 -27.804 1.00 97.75 182 TRP A N 1
ATOM 1436 C CA . TRP A 1 182 ? -4.494 14.364 -27.440 1.00 97.75 182 TRP A CA 1
ATOM 1437 C C . TRP A 1 182 ? -4.335 13.441 -28.650 1.00 97.75 182 TRP A C 1
ATOM 1439 O O . TRP A 1 182 ? -3.484 12.551 -28.638 1.00 97.75 182 TRP A O 1
ATOM 1449 N N . GLU A 1 183 ? -5.124 13.649 -29.706 1.00 95.81 183 GLU A N 1
ATOM 1450 C CA . GLU A 1 183 ? -5.102 12.821 -30.922 1.00 95.81 183 GLU A CA 1
ATOM 1451 C C . GLU A 1 183 ? -3.772 12.926 -31.675 1.00 95.81 183 GLU A C 1
ATOM 1453 O O . GLU A 1 183 ? -3.334 11.966 -32.308 1.00 95.81 183 GLU A O 1
ATOM 1458 N N . LYS A 1 184 ? -3.090 14.071 -31.567 1.00 96.25 184 LYS A N 1
ATOM 1459 C CA . LYS A 1 184 ? -1.740 14.270 -32.112 1.00 96.25 184 LYS A CA 1
ATOM 1460 C C . LYS A 1 184 ? -0.627 13.789 -31.177 1.00 96.25 184 LYS A C 1
ATOM 1462 O O . LYS A 1 184 ? 0.545 13.897 -31.533 1.00 96.25 184 LYS A O 1
ATOM 1467 N N . GLY A 1 185 ? -0.962 13.279 -29.992 1.00 96.69 185 GLY A N 1
ATOM 1468 C CA . GLY A 1 185 ? -0.003 12.740 -29.028 1.00 96.69 185 GLY A CA 1
ATOM 1469 C C . GLY A 1 185 ? 0.781 13.795 -28.237 1.00 96.69 185 GLY A C 1
ATOM 1470 O O . GLY A 1 185 ? 1.734 13.448 -27.536 1.00 96.69 185 GLY A O 1
ATOM 1471 N N . TYR A 1 186 ? 0.443 15.085 -28.352 1.00 97.50 186 TYR A N 1
ATOM 1472 C CA . TYR A 1 186 ? 1.231 16.155 -27.734 1.00 97.50 186 TYR A CA 1
ATOM 1473 C C . TYR A 1 186 ? 1.011 16.236 -26.228 1.00 97.50 186 TYR A C 1
ATOM 1475 O O . TYR A 1 186 ? 1.988 16.424 -25.507 1.00 97.50 186 TYR A O 1
ATOM 1483 N N . ALA A 1 187 ? -0.212 16.018 -25.742 1.00 96.88 187 ALA A N 1
ATOM 1484 C CA . ALA A 1 187 ? -0.490 16.010 -24.307 1.00 96.88 187 ALA A CA 1
ATOM 1485 C C . ALA A 1 187 ? 0.356 14.938 -23.596 1.00 96.88 187 ALA A C 1
ATOM 1487 O O . ALA A 1 187 ? 1.033 15.214 -22.604 1.00 96.88 187 ALA A O 1
ATOM 1488 N N . GLN A 1 188 ? 0.402 13.738 -24.180 1.00 98.06 188 GLN A N 1
ATOM 1489 C CA . GLN A 1 188 ? 1.196 12.605 -23.718 1.00 98.06 188 GLN A CA 1
ATOM 1490 C C . GLN A 1 188 ? 2.690 12.921 -23.785 1.00 98.06 188 GLN A C 1
ATOM 1492 O O . GLN A 1 188 ? 3.398 12.733 -22.799 1.00 98.06 188 GLN A O 1
ATOM 1497 N N . LYS A 1 189 ? 3.161 13.482 -24.906 1.00 97.31 189 LYS A N 1
ATOM 1498 C CA . LYS A 1 189 ? 4.563 13.879 -25.083 1.00 97.31 189 LYS A CA 1
ATOM 1499 C C . LYS A 1 189 ? 5.011 14.901 -24.039 1.00 97.31 189 LYS A C 1
ATOM 1501 O O . LYS A 1 189 ? 6.110 14.774 -23.510 1.00 97.31 189 LYS A O 1
ATOM 1506 N N . ARG A 1 190 ? 4.175 15.896 -23.725 1.00 97.06 190 ARG A N 1
ATOM 1507 C CA . ARG A 1 190 ? 4.478 16.895 -22.690 1.00 97.06 190 ARG A CA 1
ATOM 1508 C C . ARG A 1 190 ? 4.580 16.246 -21.311 1.00 97.06 190 ARG A C 1
ATOM 1510 O O . ARG A 1 190 ? 5.538 16.496 -20.587 1.00 97.06 190 ARG A O 1
ATOM 1517 N N . VAL A 1 191 ? 3.626 15.386 -20.961 1.00 97.94 191 VAL A N 1
ATOM 1518 C CA . VAL A 1 191 ? 3.661 14.623 -19.703 1.00 97.94 191 VAL A CA 1
ATOM 1519 C C . VAL A 1 191 ? 4.939 13.785 -19.627 1.00 97.94 191 VAL A C 1
ATOM 1521 O O . VAL A 1 191 ? 5.683 13.888 -18.658 1.00 97.94 191 VAL A O 1
ATOM 1524 N N . ASP A 1 192 ? 5.241 13.005 -20.663 1.00 97.88 192 ASP A N 1
ATOM 1525 C CA . ASP A 1 192 ? 6.402 12.113 -20.680 1.00 97.88 192 ASP A CA 1
ATOM 1526 C C . ASP A 1 192 ? 7.725 12.874 -20.602 1.00 97.88 192 ASP A C 1
ATOM 1528 O O . ASP A 1 192 ? 8.591 12.500 -19.816 1.00 97.88 192 ASP A O 1
ATOM 1532 N N . GLN A 1 193 ? 7.855 13.980 -21.336 1.00 97.62 193 GLN A N 1
ATOM 1533 C CA . GLN A 1 193 ? 9.052 14.816 -21.307 1.00 97.62 193 GLN A CA 1
ATOM 1534 C C . GLN A 1 193 ? 9.276 15.455 -19.929 1.00 97.62 193 GLN A C 1
ATOM 1536 O O . GLN A 1 193 ? 10.414 15.530 -19.464 1.00 97.62 193 GLN A O 1
ATOM 1541 N N . LEU A 1 194 ? 8.210 15.877 -19.240 1.00 97.94 194 LEU A N 1
ATOM 1542 C CA . LEU A 1 194 ? 8.321 16.363 -17.862 1.00 97.94 194 LEU A CA 1
ATOM 1543 C C . LEU A 1 194 ? 8.822 15.255 -16.923 1.00 97.94 194 LEU A C 1
ATOM 1545 O O . LEU A 1 194 ? 9.704 15.501 -16.103 1.00 97.94 194 LEU A O 1
ATOM 1549 N N . LEU A 1 195 ? 8.295 14.036 -17.055 1.00 96.88 195 LEU A N 1
ATOM 1550 C CA . LEU A 1 195 ? 8.684 12.897 -16.214 1.00 96.88 195 LEU A CA 1
ATOM 1551 C C . LEU A 1 195 ? 10.069 12.336 -16.534 1.00 96.88 195 LEU A C 1
ATOM 1553 O O . LEU A 1 195 ? 10.685 11.719 -15.667 1.00 96.88 195 LEU A O 1
ATOM 1557 N N . GLU A 1 196 ? 10.553 12.527 -17.755 1.00 96.94 196 GLU A N 1
ATOM 1558 C CA . GLU A 1 196 ? 11.930 12.230 -18.140 1.00 96.94 196 GLU A CA 1
ATOM 1559 C C . GLU A 1 196 ? 12.901 13.259 -17.548 1.00 96.94 196 GLU A C 1
ATOM 1561 O O . GLU A 1 196 ? 13.917 12.887 -16.962 1.00 96.94 196 GLU A O 1
ATOM 1566 N N . MET A 1 197 ? 12.564 14.551 -17.630 1.00 96.94 197 MET A N 1
ATOM 1567 C CA . MET A 1 197 ? 13.369 15.628 -17.046 1.00 96.94 197 MET A CA 1
ATOM 1568 C C . MET A 1 197 ? 13.433 15.529 -15.512 1.00 96.94 197 MET A C 1
ATOM 1570 O O . MET A 1 197 ? 14.503 15.710 -14.912 1.00 96.94 197 MET A O 1
ATOM 1574 N N . LEU A 1 198 ? 12.293 15.233 -14.884 1.00 96.88 198 LEU A N 1
ATOM 1575 C CA . LEU A 1 198 ? 12.099 15.235 -13.436 1.00 96.88 198 LEU A CA 1
ATOM 1576 C C . LEU A 1 198 ? 11.459 13.917 -12.950 1.00 96.88 198 LEU A C 1
ATOM 1578 O O . LEU A 1 198 ? 10.285 13.891 -12.561 1.00 96.88 198 LEU A O 1
ATOM 1582 N N . PRO A 1 199 ? 12.211 12.799 -12.959 1.00 92.56 199 PRO A N 1
ATOM 1583 C CA . PRO A 1 199 ? 11.709 11.490 -12.533 1.00 92.56 199 PRO A CA 1
ATOM 1584 C C . PRO A 1 199 ? 11.259 11.453 -11.065 1.00 92.56 199 PRO A C 1
ATOM 1586 O O . PRO A 1 199 ? 10.430 10.615 -10.703 1.00 92.56 199 PRO A O 1
ATOM 1589 N N . GLU A 1 200 ? 11.737 12.376 -10.230 1.00 93.50 200 GLU A N 1
ATOM 1590 C CA . GLU A 1 200 ? 11.325 12.580 -8.839 1.00 93.50 200 GLU A CA 1
ATOM 1591 C C . GLU A 1 200 ? 9.807 12.795 -8.709 1.00 93.50 200 GLU A C 1
ATOM 1593 O O . GLU A 1 200 ? 9.220 12.409 -7.697 1.00 93.50 200 GLU A O 1
ATOM 1598 N N . LEU A 1 201 ? 9.132 13.301 -9.751 1.00 94.75 201 LEU A N 1
ATOM 1599 C CA . LEU A 1 201 ? 7.669 13.424 -9.779 1.00 94.75 201 LEU A CA 1
ATOM 1600 C C . LEU A 1 201 ? 6.944 12.085 -9.663 1.00 94.75 201 LEU A C 1
ATOM 1602 O O . LEU A 1 201 ? 5.851 12.035 -9.102 1.00 94.75 201 LEU A O 1
ATOM 1606 N N . LYS A 1 202 ? 7.535 10.985 -10.143 1.00 90.38 202 LYS A N 1
ATOM 1607 C CA . LYS A 1 202 ? 6.940 9.648 -9.981 1.00 90.38 202 LYS A CA 1
ATOM 1608 C C . LYS A 1 202 ? 6.915 9.222 -8.517 1.00 90.38 202 LYS A C 1
ATOM 1610 O O . LYS A 1 202 ? 5.983 8.537 -8.106 1.00 90.38 202 LYS A O 1
ATOM 1615 N N . LYS A 1 203 ? 7.925 9.632 -7.742 1.00 82.81 203 LYS A N 1
ATOM 1616 C CA . LYS A 1 203 ? 7.971 9.414 -6.292 1.00 82.81 203 LYS A CA 1
ATOM 1617 C C . LYS A 1 203 ? 7.042 10.381 -5.563 1.00 82.81 203 LYS A C 1
ATOM 1619 O O . LYS A 1 203 ? 6.332 9.952 -4.661 1.00 82.81 203 LYS A O 1
ATOM 1624 N N . ALA A 1 204 ? 6.996 11.645 -5.990 1.00 91.69 204 ALA A N 1
ATOM 1625 C CA . ALA A 1 204 ? 6.029 12.608 -5.473 1.00 91.69 204 ALA A CA 1
ATOM 1626 C C . ALA A 1 204 ? 4.582 12.160 -5.731 1.00 91.69 204 ALA A C 1
ATOM 1628 O O . ALA A 1 204 ? 3.706 12.448 -4.928 1.00 91.69 204 ALA A O 1
ATOM 1629 N N . GLY A 1 205 ? 4.316 11.442 -6.826 1.00 95.81 205 GLY A N 1
ATOM 1630 C CA . GLY A 1 205 ? 3.044 10.766 -7.085 1.00 95.81 205 GLY A CA 1
ATOM 1631 C C . GLY A 1 205 ? 1.851 11.700 -7.291 1.00 95.81 205 GLY A C 1
ATOM 1632 O O . GLY A 1 205 ? 0.721 11.234 -7.255 1.00 95.81 205 GLY A O 1
ATOM 1633 N N . THR A 1 206 ? 2.067 13.000 -7.490 1.00 98.56 206 THR A N 1
ATOM 1634 C CA . THR A 1 206 ? 0.993 13.992 -7.637 1.00 98.56 206 THR A CA 1
ATOM 1635 C C . THR A 1 206 ? 1.447 15.175 -8.482 1.00 98.56 206 THR A C 1
ATOM 1637 O O . THR A 1 206 ? 2.645 15.439 -8.529 1.00 98.56 206 THR A O 1
ATOM 1640 N N . VAL A 1 207 ? 0.527 15.904 -9.116 1.00 98.50 207 VAL A N 1
ATOM 1641 C CA . VAL A 1 207 ? 0.772 17.186 -9.807 1.00 98.50 207 VAL A CA 1
ATOM 1642 C C . VAL A 1 207 ? -0.445 18.103 -9.653 1.00 98.50 207 VAL A C 1
ATOM 1644 O O . VAL A 1 207 ? -1.569 17.623 -9.500 1.00 98.50 207 VAL A O 1
ATOM 1647 N N . HIS A 1 208 ? -0.252 19.421 -9.673 1.00 98.44 208 HIS A N 1
ATOM 1648 C CA . HIS A 1 208 ? -1.363 20.371 -9.661 1.00 98.44 208 HIS A CA 1
ATOM 1649 C C . HIS A 1 208 ? -1.597 20.989 -11.035 1.00 98.44 208 HIS A C 1
ATOM 1651 O O . HIS A 1 208 ? -0.690 21.598 -11.598 1.00 98.44 208 HIS A O 1
ATOM 1657 N N . LEU A 1 209 ? -2.820 20.830 -11.543 1.00 97.62 209 LEU A N 1
ATOM 1658 C CA . LEU A 1 209 ? -3.287 21.331 -12.831 1.00 97.62 209 LEU A CA 1
ATOM 1659 C C . LEU A 1 209 ? -4.144 22.579 -12.605 1.00 97.62 209 LEU A C 1
ATOM 1661 O O . LEU A 1 209 ? -5.329 22.500 -12.256 1.00 97.62 209 LEU A O 1
ATOM 1665 N N . ASP A 1 210 ? -3.514 23.731 -12.785 1.00 95.12 210 ASP A N 1
ATOM 1666 C CA . ASP A 1 210 ? -4.128 25.037 -12.586 1.00 95.12 210 ASP A CA 1
ATOM 1667 C C . ASP A 1 210 ? -5.084 25.385 -13.730 1.00 95.12 210 ASP A C 1
ATOM 1669 O O . ASP A 1 210 ? -4.843 25.005 -14.882 1.00 95.12 210 ASP A O 1
ATOM 1673 N N . ALA A 1 211 ? -6.192 26.057 -13.404 1.00 91.31 211 ALA A N 1
ATOM 1674 C CA . ALA A 1 211 ? -7.218 26.498 -14.345 1.00 91.31 211 ALA A CA 1
ATOM 1675 C C . ALA A 1 211 ? -7.657 25.440 -15.378 1.00 91.31 211 ALA A C 1
ATOM 1677 O O . ALA A 1 211 ? -7.989 25.790 -16.514 1.00 91.31 211 ALA A O 1
ATOM 1678 N N . TRP A 1 212 ? -7.664 24.146 -15.020 1.00 93.62 212 TRP A N 1
ATOM 1679 C CA . TRP A 1 212 ? -7.853 23.035 -15.965 1.00 93.62 212 TRP A CA 1
ATOM 1680 C C . TRP A 1 212 ? -9.304 22.871 -16.450 1.00 93.62 212 TRP A C 1
ATOM 1682 O O . TRP A 1 212 ? -9.991 21.909 -16.125 1.00 93.62 212 TRP A O 1
ATOM 1692 N N . ILE A 1 213 ? -9.789 23.827 -17.243 1.00 91.56 213 ILE A N 1
ATOM 1693 C CA . ILE A 1 213 ? -11.202 23.999 -17.604 1.00 91.56 213 ILE A CA 1
ATOM 1694 C C . ILE A 1 213 ? -11.437 23.606 -19.070 1.00 91.56 213 ILE A C 1
ATOM 1696 O O . ILE A 1 213 ? -10.740 24.086 -19.968 1.00 91.56 213 ILE A O 1
ATOM 1700 N N . ALA A 1 214 ? -12.458 22.781 -19.327 1.00 93.31 214 ALA A N 1
ATOM 1701 C CA . ALA A 1 214 ? -12.944 22.488 -20.676 1.00 93.31 214 ALA A CA 1
ATOM 1702 C C . ALA A 1 214 ? -13.741 23.663 -21.262 1.00 93.31 214 ALA A C 1
ATOM 1704 O O . ALA A 1 214 ? -14.606 24.250 -20.603 1.00 93.31 214 ALA A O 1
ATOM 1705 N N . ARG A 1 215 ? -13.481 24.002 -22.529 1.00 95.00 215 ARG A N 1
ATOM 1706 C CA . ARG A 1 215 ? -14.206 25.046 -23.269 1.00 95.00 215 ARG A CA 1
ATOM 1707 C C . ARG A 1 215 ? -14.500 24.588 -24.684 1.00 95.00 215 ARG A C 1
ATOM 1709 O O . ARG A 1 215 ? -13.696 23.904 -25.291 1.00 95.00 215 ARG A O 1
ATOM 1716 N N . GLU A 1 216 ? -15.641 25.011 -25.213 1.00 95.75 216 GLU A N 1
ATOM 1717 C CA . GLU A 1 216 ? -16.028 24.738 -26.597 1.00 95.75 216 GLU A CA 1
ATOM 1718 C C . GLU A 1 216 ? -15.042 25.364 -27.602 1.00 95.75 216 GLU A C 1
ATOM 1720 O O . GLU A 1 216 ? -14.653 26.527 -27.456 1.00 95.75 216 GLU A O 1
ATOM 1725 N N . SER A 1 217 ? -14.712 24.627 -28.667 1.00 97.25 217 SER A N 1
ATOM 1726 C CA . SER A 1 217 ? -13.998 25.144 -29.838 1.00 97.25 217 SER A CA 1
ATOM 1727 C C . SER A 1 217 ? -14.945 25.218 -31.034 1.00 97.25 217 SER A C 1
ATOM 1729 O O . SER A 1 217 ? -15.043 24.307 -31.862 1.00 97.25 217 SER A O 1
ATOM 1731 N N . LYS A 1 218 ? -15.662 26.338 -31.144 1.00 95.75 218 LYS A N 1
ATOM 1732 C CA . LYS A 1 218 ? -16.687 26.549 -32.180 1.00 95.75 218 LYS A CA 1
ATOM 1733 C C . LYS A 1 218 ? -16.125 26.475 -33.593 1.00 95.75 218 LYS A C 1
ATOM 1735 O O . LYS A 1 218 ? -16.745 25.873 -34.465 1.00 95.75 218 LYS A O 1
ATOM 1740 N N . GLY A 1 219 ? -14.940 27.041 -33.813 1.00 94.06 219 GLY A N 1
ATOM 1741 C CA . GLY A 1 219 ? -14.277 27.014 -35.119 1.00 94.06 219 GLY A CA 1
ATOM 1742 C C . GLY A 1 219 ? -13.859 25.608 -35.560 1.00 94.06 219 GLY A C 1
ATOM 1743 O O . GLY A 1 219 ? -13.687 25.374 -36.753 1.00 94.06 219 GLY A O 1
ATOM 1744 N N . HIS A 1 220 ? -13.751 24.662 -34.623 1.00 94.94 220 HIS A N 1
ATOM 1745 C CA . HIS A 1 220 ? -13.501 23.247 -34.906 1.00 94.94 220 HIS A CA 1
ATOM 1746 C C . HIS A 1 220 ? -14.761 22.370 -34.816 1.00 94.94 220 HIS A C 1
ATOM 1748 O O . HIS A 1 220 ? -14.697 21.194 -35.158 1.00 94.94 220 HIS A O 1
ATOM 1754 N N . ARG A 1 221 ? -15.913 22.945 -34.432 1.00 93.81 221 ARG A N 1
ATOM 1755 C CA . ARG A 1 221 ? -17.188 22.243 -34.184 1.00 93.81 221 ARG A CA 1
ATOM 1756 C C . ARG A 1 221 ? -17.107 21.215 -33.047 1.00 93.81 221 ARG A C 1
ATOM 1758 O O . ARG A 1 221 ? -17.760 20.177 -33.101 1.00 93.81 221 ARG A O 1
ATOM 1765 N N . GLU A 1 222 ? -16.328 21.518 -32.014 1.00 94.38 222 GLU A N 1
ATOM 1766 C CA . GLU A 1 222 ? -16.086 20.632 -30.869 1.00 94.38 222 GLU A CA 1
ATOM 1767 C C . GLU A 1 222 ? -16.757 21.207 -29.619 1.00 94.38 222 GLU A C 1
ATOM 1769 O O . GLU A 1 222 ? -16.529 22.364 -29.252 1.00 94.38 222 GLU A O 1
ATOM 1774 N N . THR A 1 223 ? -17.608 20.408 -28.973 1.00 95.38 223 THR A N 1
ATOM 1775 C CA . THR A 1 223 ? -18.392 20.842 -27.809 1.00 95.38 223 THR A CA 1
ATOM 1776 C C . THR A 1 223 ? -17.561 20.819 -26.526 1.00 95.38 223 THR A C 1
ATOM 1778 O O . THR A 1 223 ? -16.571 20.101 -26.421 1.00 95.38 223 THR A O 1
ATOM 1781 N N . MET A 1 224 ? -17.998 21.556 -25.499 1.00 94.25 224 MET A N 1
ATOM 1782 C CA . MET A 1 224 ? -17.368 21.501 -24.171 1.00 94.25 224 MET A CA 1
ATOM 1783 C C . MET A 1 224 ? -17.373 20.083 -23.573 1.00 94.25 224 MET A C 1
ATOM 1785 O O . MET A 1 224 ? -16.398 19.694 -22.944 1.00 94.25 224 MET A O 1
ATOM 1789 N N . ILE A 1 225 ? -18.449 19.310 -23.777 1.00 93.62 225 ILE A N 1
ATOM 1790 C CA . ILE A 1 225 ? -18.552 17.919 -23.298 1.00 93.62 225 ILE A CA 1
ATOM 1791 C C . ILE A 1 225 ? -17.489 17.048 -23.973 1.00 93.62 225 ILE A C 1
ATOM 1793 O O . ILE A 1 225 ? -16.857 16.220 -23.323 1.00 93.62 225 ILE A O 1
ATOM 1797 N N . HIS A 1 226 ? -17.272 17.263 -25.270 1.00 92.38 226 HIS A N 1
ATOM 1798 C CA . HIS A 1 226 ? -16.254 16.545 -26.026 1.00 92.38 226 HIS A CA 1
ATOM 1799 C C . HIS A 1 226 ? -14.846 16.887 -25.529 1.00 92.38 226 HIS A C 1
ATOM 1801 O O . HIS A 1 226 ? -14.054 15.999 -25.247 1.00 92.38 226 HIS A O 1
ATOM 1807 N N . GLU A 1 227 ? -14.558 18.165 -25.296 1.00 95.94 227 GLU A N 1
ATOM 1808 C CA . GLU A 1 227 ? -13.282 18.608 -24.718 1.00 95.94 227 GLU A CA 1
ATOM 1809 C C . GLU A 1 227 ? -13.064 18.073 -23.287 1.00 95.94 227 GLU A C 1
ATOM 1811 O O . GLU A 1 227 ? -11.962 17.642 -22.942 1.00 95.94 227 GLU A O 1
ATOM 1816 N N . ALA A 1 228 ? -14.120 18.015 -22.469 1.00 95.38 228 ALA A N 1
ATOM 1817 C CA . ALA A 1 228 ? -14.092 17.418 -21.132 1.00 95.38 228 ALA A CA 1
ATOM 1818 C C . ALA A 1 228 ? -13.762 15.914 -21.163 1.00 95.38 228 ALA A C 1
ATOM 1820 O O . ALA A 1 228 ? -13.023 15.431 -20.303 1.00 95.38 228 ALA A O 1
ATOM 1821 N N . TYR A 1 229 ? -14.242 15.180 -22.173 1.00 93.88 229 TYR A N 1
ATOM 1822 C CA . TYR A 1 229 ? -13.882 13.775 -22.374 1.00 93.88 229 TYR A CA 1
ATOM 1823 C C . TYR A 1 229 ? -12.370 13.598 -22.589 1.00 93.88 229 TYR A C 1
ATOM 1825 O O . TYR A 1 229 ? -11.760 12.734 -21.959 1.00 93.88 229 TYR A O 1
ATOM 1833 N N . TYR A 1 230 ? -11.718 14.446 -23.391 1.00 95.56 230 TYR A N 1
ATOM 1834 C CA . TYR A 1 230 ? -10.260 14.364 -23.573 1.00 95.56 230 TYR A CA 1
ATOM 1835 C C . TYR A 1 230 ? -9.470 14.828 -22.347 1.00 95.56 230 TYR A C 1
ATOM 1837 O O . TYR A 1 230 ? -8.402 14.277 -22.076 1.00 95.56 230 TYR A O 1
ATOM 1845 N N . GLN A 1 231 ? -10.001 15.750 -21.535 1.00 95.31 231 GLN A N 1
ATOM 1846 C CA . GLN A 1 231 ? -9.420 15.998 -20.213 1.00 95.31 231 GLN A CA 1
ATOM 1847 C C . GLN A 1 231 ? -9.463 14.736 -19.333 1.00 95.31 231 GLN A C 1
ATOM 1849 O O . GLN A 1 231 ? -8.484 14.452 -18.647 1.00 95.31 231 GLN A O 1
ATOM 1854 N N . GLN A 1 232 ? -10.547 13.946 -19.361 1.00 94.56 232 GLN A N 1
ATOM 1855 C CA . GLN A 1 232 ? -10.607 12.676 -18.619 1.00 94.56 232 GLN A CA 1
ATOM 1856 C C . GLN A 1 232 ? -9.562 11.677 -19.130 1.00 94.56 232 GLN A C 1
ATOM 1858 O O . GLN A 1 232 ? -8.904 11.033 -18.316 1.00 94.56 232 GLN A O 1
ATOM 1863 N N . GLN A 1 233 ? -9.359 11.590 -20.451 1.00 95.06 233 GLN A N 1
ATOM 1864 C CA . GLN A 1 233 ? -8.300 10.754 -21.036 1.00 95.06 233 GLN A CA 1
ATOM 1865 C C . GLN A 1 233 ? -6.912 11.177 -20.542 1.00 95.06 233 GLN A C 1
ATOM 1867 O O . GLN A 1 233 ? -6.082 10.342 -20.184 1.00 95.06 233 GLN A O 1
ATOM 1872 N N . LEU A 1 234 ? -6.670 12.483 -20.458 1.00 96.25 234 LEU A N 1
ATOM 1873 C CA . LEU A 1 234 ? -5.427 13.023 -19.924 1.00 96.25 234 LEU A CA 1
ATOM 1874 C C . LEU A 1 234 ? -5.277 12.772 -18.413 1.00 96.25 234 LEU A C 1
ATOM 1876 O O . LEU A 1 234 ? -4.177 12.449 -17.966 1.00 96.25 234 LEU A O 1
ATOM 1880 N N . ALA A 1 235 ? -6.356 12.837 -17.628 1.00 95.56 235 ALA A N 1
ATOM 1881 C CA . ALA A 1 235 ? -6.334 12.426 -16.220 1.00 95.56 235 ALA A CA 1
ATOM 1882 C C . ALA A 1 235 ? -5.959 10.941 -16.083 1.00 95.56 235 ALA A C 1
ATOM 1884 O O . ALA A 1 235 ? -5.091 10.593 -15.284 1.00 95.56 235 ALA A O 1
ATOM 1885 N N . ASP A 1 236 ? -6.546 10.071 -16.908 1.00 93.56 236 ASP A N 1
ATOM 1886 C CA . ASP A 1 236 ? -6.211 8.642 -16.946 1.00 93.56 236 ASP A CA 1
ATOM 1887 C C . ASP A 1 236 ? -4.765 8.400 -17.379 1.00 93.56 236 ASP A C 1
ATOM 1889 O O . ASP A 1 236 ? -4.102 7.491 -16.871 1.00 93.56 236 ASP A O 1
ATOM 1893 N N . TYR A 1 237 ? -4.230 9.250 -18.255 1.00 96.19 237 TYR A N 1
ATOM 1894 C CA . TYR A 1 237 ? -2.822 9.199 -18.620 1.00 96.19 237 TYR A CA 1
ATOM 1895 C C . TYR A 1 237 ? -1.914 9.509 -17.431 1.00 96.19 237 TYR A C 1
ATOM 1897 O O . TYR A 1 237 ? -0.992 8.736 -17.168 1.00 96.19 237 TYR A O 1
ATOM 1905 N N . TRP A 1 238 ? -2.189 10.569 -16.665 1.00 96.25 238 TRP A N 1
ATOM 1906 C CA . TRP A 1 238 ? -1.462 10.862 -15.422 1.00 96.25 238 TRP A CA 1
ATOM 1907 C C . TRP A 1 238 ? -1.505 9.679 -14.447 1.00 96.25 238 TRP A C 1
ATOM 1909 O O . TRP A 1 238 ? -0.452 9.225 -13.979 1.00 96.25 238 TRP A O 1
ATOM 1919 N N . HIS A 1 239 ? -2.687 9.090 -14.248 1.00 92.50 239 HIS A N 1
ATOM 1920 C CA . HIS A 1 239 ? -2.862 7.893 -13.418 1.00 92.50 239 HIS A CA 1
ATOM 1921 C C . HIS A 1 239 ? -2.032 6.709 -13.915 1.00 92.50 239 HIS A C 1
ATOM 1923 O O . HIS A 1 239 ? -1.365 6.043 -13.117 1.00 92.50 239 HIS A O 1
ATOM 1929 N N . SER A 1 240 ? -1.980 6.482 -15.232 1.00 90.69 240 SER A N 1
ATOM 1930 C CA . SER A 1 240 ? -1.154 5.431 -15.846 1.00 90.69 240 SER A CA 1
ATOM 1931 C C . SER A 1 240 ? 0.347 5.629 -15.594 1.00 90.69 240 SER A C 1
ATOM 1933 O O . SER A 1 240 ? 1.097 4.658 -15.483 1.00 90.69 240 SER A O 1
ATOM 1935 N N . LYS A 1 241 ? 0.795 6.881 -15.418 1.00 91.00 241 LYS A N 1
ATOM 1936 C CA . LYS A 1 241 ? 2.171 7.231 -15.018 1.00 91.00 241 LYS A CA 1
ATOM 1937 C C . LYS A 1 241 ? 2.391 7.170 -13.508 1.00 91.00 241 LYS A C 1
ATOM 1939 O O . LYS A 1 241 ? 3.510 7.359 -13.034 1.00 91.00 241 LYS A O 1
ATOM 1944 N N . GLY A 1 242 ? 1.348 6.831 -12.756 1.00 89.12 242 GLY A N 1
ATOM 1945 C CA . GLY A 1 242 ? 1.359 6.721 -11.310 1.00 89.12 242 GLY A CA 1
ATOM 1946 C C . GLY A 1 242 ? 1.302 8.061 -10.591 1.00 89.12 242 GLY A C 1
ATOM 1947 O O . GLY A 1 242 ? 1.790 8.114 -9.465 1.00 89.12 242 GLY A O 1
ATOM 1948 N N . ILE A 1 243 ? 0.732 9.089 -11.216 1.00 95.56 243 ILE A N 1
ATOM 1949 C CA . ILE A 1 243 ? 0.633 10.448 -10.685 1.00 95.56 243 ILE A CA 1
ATOM 1950 C C . ILE A 1 243 ? -0.834 10.826 -10.552 1.00 95.56 243 ILE A C 1
ATOM 1952 O O . ILE A 1 243 ? -1.578 10.738 -11.522 1.00 95.56 243 ILE A O 1
ATOM 1956 N N . ASP A 1 244 ? -1.211 11.299 -9.373 1.00 97.94 244 ASP A N 1
ATOM 1957 C CA . ASP A 1 244 ? -2.536 11.838 -9.111 1.00 97.94 244 ASP A CA 1
ATOM 1958 C C . ASP A 1 244 ? -2.614 13.296 -9.607 1.00 97.94 244 ASP A C 1
ATOM 1960 O O . ASP A 1 244 ? -1.895 14.165 -9.098 1.00 97.94 244 ASP A O 1
ATOM 1964 N N . PRO A 1 245 ? -3.469 13.619 -10.590 1.00 97.56 245 PRO A N 1
ATOM 1965 C CA . PRO A 1 245 ? -3.733 15.006 -10.932 1.00 97.56 245 PRO A CA 1
ATOM 1966 C C . PRO A 1 245 ? -4.647 15.641 -9.877 1.00 97.56 245 PRO A C 1
ATOM 1968 O O . PRO A 1 245 ? -5.702 15.112 -9.546 1.00 97.56 245 PRO A O 1
ATOM 1971 N N . THR A 1 246 ? -4.268 16.810 -9.368 1.00 97.62 246 THR A N 1
ATOM 1972 C CA . THR A 1 246 ? -5.143 17.697 -8.583 1.00 97.62 246 THR A CA 1
ATOM 1973 C C . THR A 1 246 ? -5.536 18.897 -9.429 1.00 97.62 246 THR A C 1
ATOM 1975 O O . THR A 1 246 ? -4.827 19.227 -10.378 1.00 97.62 246 THR A O 1
ATOM 1978 N N . SER A 1 247 ? -6.649 19.559 -9.117 1.00 96.12 247 SER A N 1
ATOM 1979 C CA . SER A 1 247 ? -7.129 20.677 -9.938 1.00 96.12 247 SER A CA 1
ATOM 1980 C C . SER A 1 247 ? -7.450 21.916 -9.120 1.00 96.12 247 SER A C 1
ATOM 1982 O O . SER A 1 247 ? -7.691 21.849 -7.916 1.00 96.12 247 SER A O 1
ATOM 1984 N N . GLU A 1 248 ? -7.438 23.073 -9.769 1.00 93.25 248 GLU A N 1
ATOM 1985 C CA . GLU A 1 248 ? -7.876 24.316 -9.151 1.00 93.25 248 GLU A CA 1
ATOM 1986 C C . GLU A 1 248 ? -9.381 24.299 -8.836 1.00 93.25 248 GLU A C 1
ATOM 1988 O O . GLU A 1 248 ? -9.766 24.662 -7.729 1.00 93.25 248 GLU A O 1
ATOM 1993 N N . TRP A 1 249 ? -10.221 23.808 -9.754 1.00 90.75 249 TRP A N 1
ATOM 1994 C CA . TRP A 1 249 ? -11.685 23.908 -9.669 1.00 90.75 249 TRP A CA 1
ATOM 1995 C C . TRP A 1 249 ? -12.368 22.546 -9.695 1.00 90.75 249 TRP A C 1
ATOM 1997 O O . TRP A 1 249 ? -11.957 21.660 -10.442 1.00 90.75 249 TRP A O 1
ATOM 2007 N N . VAL A 1 250 ? -13.447 22.402 -8.920 1.00 89.31 250 VAL A N 1
ATOM 2008 C CA . VAL A 1 250 ? -14.302 21.205 -8.945 1.00 89.31 250 VAL A CA 1
ATOM 2009 C C . VAL A 1 250 ? -14.898 20.991 -10.334 1.00 89.31 250 VAL A C 1
ATOM 2011 O O . VAL A 1 250 ? -15.485 21.899 -10.921 1.00 89.31 250 VAL A O 1
ATOM 2014 N N . MET A 1 251 ? -14.796 19.755 -10.821 1.00 88.44 251 MET A N 1
ATOM 2015 C CA . MET A 1 251 ? -15.405 19.291 -12.064 1.00 88.44 251 MET A CA 1
ATOM 2016 C C . MET A 1 251 ? -16.154 17.987 -11.784 1.00 88.44 251 MET A C 1
ATOM 2018 O O . MET A 1 251 ? -15.528 16.958 -11.544 1.00 88.44 251 MET A O 1
ATOM 2022 N N . ASP A 1 252 ? -17.488 17.999 -11.819 1.00 83.75 252 ASP A N 1
ATOM 2023 C CA . ASP A 1 252 ? -18.287 16.826 -11.420 1.00 83.75 252 ASP A CA 1
ATOM 2024 C C . ASP A 1 252 ? -17.985 15.579 -12.273 1.00 83.75 252 ASP A C 1
ATOM 2026 O O . ASP A 1 252 ? -17.944 14.462 -11.759 1.00 83.75 252 ASP A O 1
ATOM 2030 N N . TYR A 1 253 ? -17.669 15.765 -13.561 1.00 88.19 253 TYR A N 1
ATOM 2031 C CA . TYR A 1 253 ? -17.267 14.682 -14.468 1.00 88.19 253 TYR A CA 1
ATOM 2032 C C . TYR A 1 253 ? -15.876 14.093 -14.161 1.00 88.19 253 TYR A C 1
ATOM 2034 O O . TYR A 1 253 ? -15.490 13.093 -14.761 1.00 88.19 253 TYR A O 1
ATOM 2042 N N . MET A 1 254 ? -15.112 14.682 -13.238 1.00 91.25 254 MET A N 1
ATOM 2043 C CA . MET A 1 254 ? -13.782 14.221 -12.821 1.00 91.25 254 MET A CA 1
ATOM 2044 C C . MET A 1 254 ? -13.783 13.488 -11.473 1.00 91.25 254 MET A C 1
ATOM 2046 O O . MET A 1 254 ? -12.717 13.151 -10.943 1.00 91.25 254 MET A O 1
ATOM 2050 N N . LEU A 1 255 ? -14.960 13.218 -10.899 1.00 86.06 255 LEU A N 1
ATOM 2051 C CA . LEU A 1 255 ? -15.078 12.440 -9.669 1.00 86.06 255 LEU A CA 1
ATOM 2052 C C . LEU A 1 255 ? -14.400 11.066 -9.817 1.00 86.06 255 LEU A C 1
ATOM 2054 O O . LEU A 1 255 ? -14.601 10.360 -10.801 1.00 86.06 255 LEU A O 1
ATOM 2058 N N . GLY A 1 256 ? -13.574 10.695 -8.835 1.00 84.62 256 GLY A N 1
ATOM 2059 C CA . GLY A 1 256 ? -12.776 9.464 -8.871 1.00 84.62 256 GLY A CA 1
ATOM 2060 C C . GLY A 1 256 ? -11.499 9.547 -9.714 1.00 84.62 256 GLY A C 1
ATOM 2061 O O . GLY A 1 256 ? -10.692 8.625 -9.658 1.00 84.62 256 GLY A O 1
ATOM 2062 N N . LYS A 1 257 ? -11.270 10.649 -10.441 1.00 91.25 257 LYS A N 1
ATOM 2063 C CA . LYS A 1 257 ? -10.007 10.928 -11.147 1.00 91.25 257 LYS A CA 1
ATOM 2064 C C . LYS A 1 257 ? -9.204 12.046 -10.485 1.00 91.25 257 LYS A C 1
ATOM 2066 O O . LYS A 1 257 ? -7.982 12.015 -10.559 1.00 91.25 257 LYS A O 1
ATOM 2071 N N . ILE A 1 258 ? -9.870 13.003 -9.840 1.00 95.25 258 ILE A N 1
ATOM 2072 C CA . ILE A 1 258 ? -9.231 14.124 -9.143 1.00 95.25 258 ILE A CA 1
ATOM 2073 C C . ILE A 1 258 ? -9.534 14.021 -7.644 1.00 95.25 258 ILE A C 1
ATOM 2075 O O . ILE A 1 258 ? -10.692 14.191 -7.253 1.00 95.25 258 ILE A O 1
ATOM 2079 N N . PRO A 1 259 ? -8.526 13.746 -6.796 1.00 94.31 259 PRO A N 1
ATOM 2080 C CA . PRO A 1 259 ? -8.737 13.552 -5.365 1.00 94.31 259 PRO A CA 1
ATOM 2081 C C . PRO A 1 259 ? -8.778 14.857 -4.567 1.00 94.31 259 PRO A C 1
ATOM 2083 O O . PRO A 1 259 ? -9.304 14.876 -3.453 1.00 94.31 259 PRO A O 1
ATOM 2086 N N . TYR A 1 260 ? -8.203 15.937 -5.105 1.00 96.12 260 TYR A N 1
ATOM 2087 C CA . TYR A 1 260 ? -8.069 17.206 -4.397 1.00 96.12 260 TYR A CA 1
ATOM 2088 C C . TYR A 1 260 ? -8.311 18.408 -5.301 1.00 96.12 260 TYR A C 1
ATOM 2090 O O . TYR A 1 260 ? -7.748 18.499 -6.398 1.00 96.12 260 TYR A O 1
ATOM 2098 N N . TYR A 1 261 ? -9.084 19.357 -4.780 1.00 95.00 261 TYR A N 1
ATOM 2099 C CA . TYR A 1 261 ? -9.388 20.620 -5.436 1.00 95.00 261 TYR A CA 1
ATOM 2100 C C . TYR A 1 261 ? -8.933 21.820 -4.609 1.00 95.00 261 TYR A C 1
ATOM 2102 O O . TYR A 1 261 ? -9.125 21.870 -3.391 1.00 95.00 261 TYR A O 1
ATOM 2110 N N . TRP A 1 262 ? -8.352 22.814 -5.279 1.00 93.50 262 TRP A N 1
ATOM 2111 C CA . TRP A 1 262 ? -7.915 24.046 -4.627 1.00 93.50 262 TRP A CA 1
ATOM 2112 C C . TRP A 1 262 ? -9.109 24.845 -4.113 1.00 93.50 262 TRP A C 1
ATOM 2114 O O . TRP A 1 262 ? -9.197 25.136 -2.923 1.00 93.50 262 TRP A O 1
ATOM 2124 N N . HIS A 1 263 ? -10.056 25.122 -5.001 1.00 92.00 263 HIS A N 1
ATOM 2125 C CA . HIS A 1 263 ? -11.303 25.814 -4.742 1.00 92.00 263 HIS A CA 1
ATOM 2126 C C . HIS A 1 263 ? -12.454 24.815 -4.769 1.00 92.00 263 HIS A C 1
ATOM 2128 O O . HIS A 1 263 ? -12.941 24.423 -5.831 1.00 92.00 263 HIS A O 1
ATOM 2134 N N . PHE A 1 264 ? -12.907 24.399 -3.584 1.00 91.19 264 PHE A N 1
ATOM 2135 C CA . PHE A 1 264 ? -13.932 23.358 -3.440 1.00 91.19 264 PHE A CA 1
ATOM 2136 C C . PHE A 1 264 ? -15.372 23.890 -3.574 1.00 91.19 264 PHE A C 1
ATOM 2138 O O . PHE A 1 264 ? -16.315 23.381 -2.969 1.00 91.19 264 PHE A O 1
ATOM 2145 N N . ASN A 1 265 ? -15.542 24.958 -4.359 1.00 89.12 265 ASN A N 1
ATOM 2146 C CA . ASN A 1 265 ? -16.838 25.558 -4.664 1.00 89.12 265 ASN A CA 1
ATOM 2147 C C . ASN A 1 265 ? -17.729 24.597 -5.465 1.00 89.12 265 ASN A C 1
ATOM 2149 O O . ASN A 1 265 ? -17.261 23.645 -6.084 1.00 89.12 265 ASN A O 1
ATOM 2153 N N . GLY A 1 266 ? -19.033 24.878 -5.484 1.00 82.06 266 GLY A N 1
ATOM 2154 C CA . GLY A 1 266 ? -20.010 24.120 -6.273 1.00 82.06 266 GLY A CA 1
ATOM 2155 C C . GLY A 1 266 ? -20.484 22.816 -5.625 1.00 82.06 266 GLY A C 1
ATOM 2156 O O . GLY A 1 266 ? -21.504 22.287 -6.050 1.00 82.06 266 GLY A O 1
ATOM 2157 N N . ARG A 1 267 ? -19.822 22.333 -4.563 1.00 87.69 267 ARG A N 1
ATOM 2158 C CA . ARG A 1 267 ? -20.301 21.185 -3.780 1.00 87.69 267 ARG A CA 1
ATOM 2159 C C . ARG A 1 267 ? -21.492 21.578 -2.909 1.00 87.69 267 ARG A C 1
ATOM 2161 O O . ARG A 1 267 ? -21.463 22.595 -2.214 1.00 87.69 267 ARG A O 1
ATOM 2168 N N . THR A 1 268 ? -22.523 20.744 -2.917 1.00 91.00 268 THR A N 1
ATOM 2169 C CA . THR A 1 268 ? -23.719 20.889 -2.079 1.00 91.00 268 THR A CA 1
ATOM 2170 C C . THR A 1 268 ? -23.608 20.092 -0.776 1.00 91.00 268 THR A C 1
ATOM 2172 O O . THR A 1 268 ? -22.723 19.264 -0.593 1.00 91.00 268 THR A O 1
ATOM 2175 N N . GLN A 1 269 ? -24.537 20.281 0.160 1.00 93.69 269 GLN A N 1
ATOM 2176 C CA . GLN A 1 269 ? -24.605 19.430 1.355 1.00 93.69 269 GLN A CA 1
ATOM 2177 C C . GLN A 1 269 ? -24.779 17.939 1.009 1.00 93.69 269 GLN A C 1
ATOM 2179 O O . GLN A 1 269 ? -24.181 17.074 1.648 1.00 93.69 269 GLN A O 1
ATOM 2184 N N . GLU A 1 270 ? -25.595 17.639 -0.002 1.00 91.25 270 GLU A N 1
ATOM 2185 C CA . GLU A 1 270 ? -25.865 16.273 -0.452 1.00 91.25 270 GLU A CA 1
ATOM 2186 C C . GLU A 1 270 ? -24.611 15.616 -1.033 1.00 91.25 270 GLU A C 1
ATOM 2188 O O . GLU A 1 270 ? -24.312 14.462 -0.734 1.00 91.25 270 GLU A O 1
ATOM 2193 N N . ASP A 1 271 ? -23.828 16.381 -1.786 1.00 91.62 271 ASP A N 1
ATOM 2194 C CA . ASP A 1 271 ? -22.531 15.968 -2.307 1.00 91.62 271 ASP A CA 1
ATOM 2195 C C . ASP A 1 271 ? -21.561 15.518 -1.209 1.00 91.62 271 ASP A C 1
ATOM 2197 O O . ASP A 1 271 ? -20.954 14.452 -1.321 1.00 91.62 271 ASP A O 1
ATOM 2201 N N . TYR A 1 272 ? -21.442 16.298 -0.129 1.00 92.12 272 TYR A N 1
ATOM 2202 C CA . TYR A 1 272 ? -20.598 15.940 1.015 1.00 92.12 272 TYR A CA 1
ATOM 2203 C C . TYR A 1 272 ? -21.065 14.653 1.702 1.00 92.12 272 TYR A C 1
ATOM 2205 O O . TYR A 1 272 ? -20.223 13.883 2.164 1.00 92.12 272 TYR A O 1
ATOM 2213 N N . LEU A 1 273 ? -22.377 14.417 1.786 1.00 89.88 273 LEU A N 1
ATOM 2214 C CA . LEU A 1 273 ? -22.942 13.211 2.401 1.00 89.88 273 LEU A CA 1
ATOM 2215 C C . LEU A 1 273 ? -22.777 11.971 1.512 1.00 89.88 273 LEU A C 1
ATOM 2217 O O . LEU A 1 273 ? -22.507 10.890 2.029 1.00 89.88 273 LEU A O 1
ATOM 2221 N N . LYS A 1 274 ? -22.912 12.119 0.190 1.00 86.50 274 LYS A N 1
ATOM 2222 C CA . LYS A 1 274 ? -22.781 11.013 -0.772 1.00 86.50 274 LYS A CA 1
ATOM 2223 C C . LYS A 1 274 ? -21.334 10.609 -1.023 1.00 86.50 274 LYS A C 1
ATOM 2225 O O . LYS A 1 274 ? -21.057 9.435 -1.250 1.00 86.50 274 LYS A O 1
ATOM 2230 N N . GLN A 1 275 ? -20.415 11.571 -1.029 1.00 86.88 275 GLN A N 1
ATOM 2231 C CA . GLN A 1 275 ? -19.031 11.337 -1.426 1.00 86.88 275 GLN A CA 1
ATOM 2232 C C . GLN A 1 275 ? -18.107 11.385 -0.207 1.00 86.88 275 GLN A C 1
ATOM 2234 O O . GLN A 1 275 ? -18.003 12.428 0.449 1.00 86.88 275 GLN A O 1
ATOM 2239 N N . PRO A 1 276 ? -17.407 10.282 0.115 1.00 86.69 276 PRO A N 1
ATOM 2240 C CA . PRO A 1 276 ? -16.471 10.282 1.226 1.00 86.69 276 PRO A CA 1
ATOM 2241 C C . PRO A 1 276 ? -15.273 11.185 0.915 1.00 86.69 276 PRO A C 1
ATOM 2243 O O . PRO A 1 276 ? -14.824 11.271 -0.227 1.00 86.69 276 PRO A O 1
ATOM 2246 N N . ALA A 1 277 ? -14.703 11.807 1.951 1.00 89.00 277 ALA A N 1
ATOM 2247 C CA . ALA A 1 277 ? -13.520 12.662 1.814 1.00 89.00 277 ALA A CA 1
ATOM 2248 C C . ALA A 1 277 ? -12.330 11.928 1.170 1.00 89.00 277 ALA A C 1
ATOM 2250 O O . ALA A 1 277 ? -11.521 12.535 0.476 1.00 89.00 277 ALA A O 1
ATOM 2251 N N . SER A 1 278 ? -12.242 10.610 1.383 1.00 87.06 278 SER A N 1
ATOM 2252 C CA . SER A 1 278 ? -11.217 9.751 0.788 1.00 87.06 278 SER A CA 1
ATOM 2253 C C . SER A 1 278 ? -11.293 9.646 -0.734 1.00 87.06 278 SER A C 1
ATOM 2255 O O . SER A 1 278 ? -10.280 9.333 -1.352 1.00 87.06 278 SER A O 1
ATOM 2257 N N . LEU A 1 279 ? -12.454 9.922 -1.334 1.00 86.44 279 LEU A N 1
ATOM 2258 C CA . LEU A 1 279 ? -12.640 9.952 -2.784 1.00 86.44 279 LEU A CA 1
ATOM 2259 C C . LEU A 1 279 ? -12.335 11.331 -3.375 1.00 86.44 279 LEU A C 1
ATOM 2261 O O . LEU A 1 279 ? -11.785 11.427 -4.467 1.00 86.44 279 LEU A O 1
ATOM 2265 N N . CYS A 1 280 ? -12.766 12.389 -2.692 1.00 90.06 280 CYS A N 1
ATOM 2266 C CA . CYS A 1 280 ? -12.702 13.754 -3.191 1.00 90.06 280 CYS A CA 1
ATOM 2267 C C . CYS A 1 280 ? -12.798 14.740 -2.026 1.00 90.06 280 CYS A C 1
ATOM 2269 O O . CYS A 1 280 ? -13.710 14.668 -1.197 1.00 90.06 280 CYS A O 1
ATOM 2271 N N . THR A 1 281 ? -11.858 15.676 -1.973 1.00 93.31 281 THR A N 1
ATOM 2272 C CA . THR A 1 281 ? -11.794 16.713 -0.945 1.00 93.31 281 THR A CA 1
ATOM 2273 C C . THR A 1 281 ? -11.115 17.967 -1.500 1.00 93.31 281 THR A C 1
ATOM 2275 O O . THR A 1 281 ? -10.755 18.026 -2.677 1.00 93.31 281 THR A O 1
ATOM 2278 N N . GLY A 1 282 ? -10.942 18.999 -0.683 1.00 92.62 282 GLY A N 1
ATOM 2279 C CA . GLY A 1 282 ? -10.293 20.220 -1.131 1.00 92.62 282 GLY A CA 1
ATOM 2280 C C . GLY A 1 282 ? -9.969 21.197 -0.017 1.00 92.62 282 GLY A C 1
ATOM 2281 O O . GLY A 1 282 ? -10.115 20.906 1.175 1.00 92.62 282 GLY A O 1
ATOM 2282 N N . SER A 1 283 ? -9.499 22.366 -0.439 1.00 90.75 283 SER A N 1
ATOM 2283 C CA . SER A 1 283 ? -9.263 23.496 0.453 1.00 90.75 283 SER A CA 1
ATOM 2284 C C . SER A 1 283 ? -10.512 24.388 0.548 1.00 90.75 283 SER A C 1
ATOM 2286 O O . SER A 1 283 ? -11.638 23.911 0.407 1.00 90.75 283 SER A O 1
ATOM 2288 N N . ARG A 1 284 ? -10.322 25.675 0.824 1.00 90.12 284 ARG A N 1
ATOM 2289 C CA . ARG A 1 284 ? -11.379 26.673 0.954 1.00 90.12 284 ARG A CA 1
ATOM 2290 C C . ARG A 1 284 ? -12.190 26.821 -0.337 1.00 90.12 284 ARG A C 1
ATOM 2292 O O . ARG A 1 284 ? -11.693 26.675 -1.454 1.00 90.12 284 ARG A O 1
ATOM 2299 N N . MET A 1 285 ? -13.433 27.229 -0.172 1.00 89.75 285 MET A N 1
ATOM 2300 C CA . MET A 1 285 ? -14.258 27.834 -1.198 1.00 89.75 285 MET A CA 1
ATOM 2301 C C . MET A 1 285 ? -13.734 29.242 -1.501 1.00 89.75 285 MET A C 1
ATOM 2303 O O . MET A 1 285 ? -13.438 30.040 -0.610 1.00 89.75 285 MET A O 1
ATOM 2307 N N . ASN A 1 286 ? -13.620 29.570 -2.782 1.00 85.62 286 ASN A N 1
ATOM 2308 C CA . ASN A 1 286 ? -13.273 30.901 -3.245 1.00 85.62 286 ASN A CA 1
ATOM 2309 C C . ASN A 1 286 ? -14.394 31.902 -2.868 1.00 85.62 286 ASN A C 1
ATOM 2311 O O . ASN A 1 286 ? -15.545 31.686 -3.272 1.00 85.62 286 ASN A O 1
ATOM 2315 N N . PRO A 1 287 ? -14.088 32.983 -2.119 1.00 80.62 287 PRO A N 1
ATOM 2316 C CA . PRO A 1 287 ? -15.074 33.967 -1.666 1.00 80.62 287 PRO A CA 1
ATOM 2317 C C . PRO A 1 287 ? -15.694 34.795 -2.799 1.00 80.62 287 PRO A C 1
ATOM 2319 O O . PRO A 1 287 ? -16.799 35.319 -2.640 1.00 80.62 287 PRO A O 1
ATOM 2322 N N . ASP A 1 288 ? -15.037 34.885 -3.956 1.00 78.31 288 ASP A N 1
ATOM 2323 C CA . ASP A 1 288 ? -15.529 35.662 -5.098 1.00 78.31 288 ASP A CA 1
ATOM 2324 C C . ASP A 1 288 ? -16.744 34.998 -5.775 1.00 78.31 288 ASP A C 1
ATOM 2326 O O . ASP A 1 288 ? -17.504 35.645 -6.505 1.00 78.31 288 ASP A O 1
ATOM 2330 N N . LEU A 1 289 ? -16.999 33.718 -5.482 1.00 74.12 289 LEU A N 1
ATOM 2331 C CA . LEU A 1 289 ? -18.136 32.948 -5.987 1.00 74.12 289 LEU A CA 1
ATOM 2332 C C . LEU A 1 289 ? -19.307 32.962 -4.992 1.00 74.12 289 LEU A C 1
ATOM 2334 O O . LEU A 1 289 ? -19.548 32.004 -4.252 1.00 74.12 289 LEU A O 1
ATOM 2338 N N . LYS A 1 290 ? -20.080 34.056 -5.032 1.00 61.09 290 LYS A N 1
ATOM 2339 C CA . LYS A 1 290 ? -21.171 34.411 -4.093 1.00 61.09 290 LYS A CA 1
ATOM 2340 C C . LYS A 1 290 ? -22.304 33.384 -3.911 1.00 61.09 290 LYS A C 1
ATOM 2342 O O . LYS A 1 290 ? -23.090 33.538 -2.985 1.00 61.09 290 LYS A O 1
ATOM 2347 N N . ASN A 1 291 ? -22.391 32.350 -4.750 1.00 74.25 291 ASN A N 1
ATOM 2348 C CA . ASN A 1 291 ? -23.433 31.314 -4.678 1.00 74.25 291 ASN A CA 1
ATOM 2349 C C . ASN A 1 291 ? -22.991 30.047 -3.915 1.00 74.25 291 ASN A C 1
ATOM 2351 O O . ASN A 1 291 ? -23.649 29.016 -4.019 1.00 74.25 291 ASN A O 1
ATOM 2355 N N . SER A 1 292 ? -21.870 30.101 -3.188 1.00 82.50 292 SER A N 1
ATOM 2356 C CA . SER A 1 292 ? -21.339 28.960 -2.430 1.00 82.50 292 SER A CA 1
ATOM 2357 C C . SER A 1 292 ? -21.871 28.941 -0.995 1.00 82.50 292 SER A C 1
ATOM 2359 O O . SER A 1 292 ? -21.989 29.983 -0.350 1.00 82.50 292 SER A O 1
ATOM 2361 N N . ASP A 1 293 ? -22.156 27.751 -0.472 1.00 89.81 293 ASP A N 1
ATOM 2362 C CA . ASP A 1 293 ? -22.546 27.565 0.923 1.00 89.81 293 ASP A CA 1
ATOM 2363 C C . ASP A 1 293 ? -21.308 27.413 1.821 1.00 89.81 293 ASP A C 1
ATOM 2365 O O . ASP A 1 293 ? -20.859 26.308 2.128 1.00 89.81 293 ASP A O 1
ATOM 2369 N N . PHE A 1 294 ? -20.766 28.545 2.274 1.00 90.62 294 PHE A N 1
ATOM 2370 C CA . PHE A 1 294 ? -19.581 28.590 3.141 1.00 90.62 294 PHE A CA 1
ATOM 2371 C C . PHE A 1 294 ? -19.773 27.892 4.498 1.00 90.62 294 PHE A C 1
ATOM 2373 O O . PHE A 1 294 ? -18.791 27.578 5.170 1.00 90.62 294 PHE A O 1
ATOM 2380 N N . GLY A 1 295 ? -21.014 27.598 4.911 1.00 93.50 295 GLY A N 1
ATOM 2381 C CA . GLY A 1 295 ? -21.269 26.808 6.118 1.00 93.50 295 GLY A CA 1
ATOM 2382 C C . GLY A 1 295 ? -20.725 25.379 6.015 1.00 93.50 295 GLY A C 1
ATOM 2383 O O . GLY A 1 295 ? -20.388 24.776 7.035 1.00 93.50 295 GLY A O 1
ATOM 2384 N N . LEU A 1 296 ? -20.580 24.846 4.799 1.00 94.62 296 LEU A N 1
ATOM 2385 C CA . LEU A 1 296 ? -20.056 23.499 4.567 1.00 94.62 296 LEU A CA 1
ATOM 2386 C C . LEU A 1 296 ? -18.584 23.359 4.979 1.00 94.62 296 LEU A C 1
ATOM 2388 O O . LEU A 1 296 ? -18.215 22.311 5.507 1.00 94.62 296 LEU A O 1
ATOM 2392 N N . GLU A 1 297 ? -17.769 24.412 4.835 1.00 93.50 297 GLU A N 1
ATOM 2393 C CA . GLU A 1 297 ? -16.367 24.400 5.287 1.00 93.50 297 GLU A CA 1
ATOM 2394 C C . GLU A 1 297 ? -16.251 24.127 6.785 1.00 93.50 297 GLU A C 1
ATOM 2396 O O . GLU A 1 297 ? -15.354 23.414 7.229 1.00 93.50 297 GLU A O 1
ATOM 2401 N N . PHE A 1 298 ? -17.164 24.687 7.583 1.00 96.19 298 PHE A N 1
ATOM 2402 C CA . PHE A 1 298 ? -17.179 24.426 9.014 1.00 96.19 298 PHE A CA 1
ATOM 2403 C C . PHE A 1 298 ? -17.800 23.060 9.312 1.00 96.19 298 PHE A C 1
ATOM 2405 O O . PHE A 1 298 ? -17.221 22.287 10.067 1.00 96.19 298 PHE A O 1
ATOM 2412 N N . LEU A 1 299 ? -18.946 22.726 8.710 1.00 97.44 299 LEU A N 1
ATOM 2413 C CA . LEU A 1 299 ? -19.645 21.462 8.985 1.00 97.44 299 LEU A CA 1
ATOM 2414 C C . LEU A 1 299 ? -18.792 20.221 8.691 1.00 97.44 299 LEU A C 1
ATOM 2416 O O . LEU A 1 299 ? -18.888 19.238 9.424 1.00 97.44 299 LEU A O 1
ATOM 2420 N N . PHE A 1 300 ? -17.962 20.270 7.648 1.00 95.88 300 PHE A N 1
ATOM 2421 C CA . PHE A 1 300 ? -17.175 19.126 7.179 1.00 95.88 300 PHE A CA 1
ATOM 2422 C C . PHE A 1 300 ? -15.658 19.316 7.283 1.00 95.88 300 PHE A C 1
ATOM 2424 O O . PHE A 1 300 ? -14.911 18.376 7.022 1.00 95.88 300 PHE A O 1
ATOM 2431 N N . GLY A 1 301 ? -15.207 20.497 7.712 1.00 94.00 301 GLY A N 1
ATOM 2432 C CA . GLY A 1 301 ? -13.796 20.866 7.770 1.00 94.00 301 GLY A CA 1
ATOM 2433 C C . GLY A 1 301 ? -13.257 21.356 6.422 1.00 94.00 301 GLY A C 1
ATOM 2434 O O . GLY A 1 301 ? -13.708 20.942 5.355 1.00 94.00 301 GLY A O 1
ATOM 2435 N N . THR A 1 302 ? -12.246 22.226 6.476 1.00 92.31 302 THR A N 1
ATOM 2436 C CA . THR A 1 302 ? -11.516 22.736 5.306 1.00 92.31 302 THR A CA 1
ATOM 2437 C C . THR A 1 302 ? -10.013 22.718 5.555 1.00 92.31 302 THR A C 1
ATOM 2439 O O . THR A 1 302 ? -9.550 23.046 6.650 1.00 92.31 302 THR A O 1
ATOM 2442 N N . SER A 1 303 ? -9.249 22.375 4.518 1.00 92.38 303 SER A N 1
ATOM 2443 C CA . SER A 1 303 ? -7.798 22.570 4.496 1.00 92.38 303 SER A CA 1
ATOM 2444 C C . SER A 1 303 ? -7.450 24.070 4.354 1.00 92.38 303 SER A C 1
ATOM 2446 O O . SER A 1 303 ? -8.317 24.944 4.460 1.00 92.38 303 SER A O 1
ATOM 2448 N N . MET A 1 304 ? -6.177 24.384 4.111 1.00 91.38 304 MET A N 1
ATOM 2449 C CA . MET A 1 304 ? -5.636 25.742 3.968 1.00 91.38 304 MET A CA 1
ATOM 2450 C C . MET A 1 304 ? -4.793 25.895 2.691 1.00 91.38 304 MET A C 1
ATOM 2452 O O . MET A 1 304 ? -4.357 24.909 2.111 1.00 91.38 304 MET A O 1
ATOM 2456 N N . TYR A 1 305 ? -4.542 27.138 2.259 1.00 89.44 305 TYR A N 1
ATOM 2457 C CA . TYR A 1 305 ? -3.823 27.419 1.005 1.00 89.44 305 TYR A CA 1
ATOM 2458 C C . TYR A 1 305 ? -2.285 27.411 1.125 1.00 89.44 305 TYR A C 1
ATOM 2460 O O . TYR A 1 305 ? -1.587 27.009 0.194 1.00 89.44 305 TYR A O 1
ATOM 2468 N N . GLY A 1 306 ? -1.736 27.910 2.237 1.00 88.06 306 GLY A N 1
ATOM 2469 C CA . GLY A 1 306 ? -0.295 28.163 2.410 1.00 88.06 306 GLY A CA 1
ATOM 2470 C C . GLY A 1 306 ? 0.221 29.396 1.649 1.00 88.06 306 GLY A C 1
ATOM 2471 O O . GLY A 1 306 ? 0.769 30.306 2.264 1.00 88.06 306 GLY A O 1
ATOM 2472 N N . GLU A 1 307 ? -0.031 29.488 0.341 1.00 87.00 307 GLU A N 1
ATOM 2473 C CA . GLU A 1 307 ? 0.543 30.498 -0.572 1.00 87.00 307 GLU A CA 1
ATOM 2474 C C . GLU A 1 307 ? 0.303 31.958 -0.151 1.00 87.00 307 GLU A C 1
ATOM 2476 O O . GLU A 1 307 ? 1.185 32.804 -0.270 1.00 87.00 307 GLU A O 1
ATOM 2481 N N . ASN A 1 308 ? -0.876 32.257 0.399 1.00 85.94 308 ASN A N 1
ATOM 2482 C CA . ASN A 1 308 ? -1.226 33.606 0.864 1.00 85.94 308 ASN A CA 1
ATOM 2483 C C . ASN A 1 308 ? -0.612 33.967 2.229 1.00 85.94 308 ASN A C 1
ATOM 2485 O O . ASN A 1 308 ? -0.724 35.108 2.686 1.00 85.94 308 ASN A O 1
ATOM 2489 N N . ILE A 1 309 ? -0.005 32.989 2.899 1.00 91.31 309 ILE A N 1
ATOM 2490 C CA . ILE A 1 309 ? 0.568 33.122 4.237 1.00 91.31 309 ILE A CA 1
ATOM 2491 C C . ILE A 1 309 ? 2.087 33.189 4.145 1.00 91.31 309 ILE A C 1
ATOM 2493 O O . ILE A 1 309 ? 2.673 34.062 4.782 1.00 91.31 309 ILE A O 1
ATOM 2497 N N . PHE A 1 310 ? 2.697 32.299 3.357 1.00 92.81 310 PHE A N 1
ATOM 2498 C CA . PHE A 1 310 ? 4.146 32.179 3.245 1.00 92.81 310 PHE A CA 1
ATOM 2499 C C . PHE A 1 310 ? 4.832 33.496 2.839 1.00 92.81 310 PHE A C 1
ATOM 2501 O O . PHE A 1 310 ? 4.248 34.315 2.121 1.00 92.81 310 PHE A O 1
ATOM 2508 N N . PRO A 1 311 ? 6.079 33.710 3.296 1.00 89.69 311 PRO A N 1
ATOM 2509 C CA . PRO A 1 311 ? 6.853 34.895 2.950 1.00 89.69 311 PRO A CA 1
ATOM 2510 C C . PRO A 1 311 ? 7.124 34.960 1.437 1.00 89.69 311 PRO A C 1
ATOM 2512 O O . PRO A 1 311 ? 7.493 33.960 0.823 1.00 89.69 311 PRO A O 1
ATOM 2515 N N . ASP A 1 312 ? 6.992 36.145 0.837 1.00 88.38 312 ASP A N 1
ATOM 2516 C CA . ASP A 1 312 ? 7.176 36.394 -0.602 1.00 88.38 312 ASP A CA 1
ATOM 2517 C C . ASP A 1 312 ? 7.992 37.672 -0.807 1.00 88.38 312 ASP A C 1
ATOM 2519 O O . ASP A 1 312 ? 7.455 38.770 -0.665 1.00 88.38 312 ASP A O 1
ATOM 2523 N N . ARG A 1 313 ? 9.284 37.561 -1.142 1.00 85.50 313 ARG A N 1
ATOM 2524 C CA . ARG A 1 313 ? 10.231 38.698 -1.207 1.00 85.50 313 ARG A CA 1
ATOM 2525 C C . ARG A 1 313 ? 9.799 39.843 -2.138 1.00 85.50 313 ARG A C 1
ATOM 2527 O O . ARG A 1 313 ? 10.349 40.936 -2.038 1.00 85.50 313 ARG A O 1
ATOM 2534 N N . ARG A 1 314 ? 8.819 39.629 -3.023 1.00 85.81 314 ARG A N 1
ATOM 2535 C CA . ARG A 1 314 ? 8.261 40.675 -3.899 1.00 85.81 314 ARG A CA 1
ATOM 2536 C C . ARG A 1 314 ? 7.274 41.591 -3.176 1.00 85.81 314 ARG A C 1
ATOM 2538 O O . ARG A 1 314 ? 7.099 42.740 -3.576 1.00 85.81 314 ARG A O 1
ATOM 2545 N N . LYS A 1 315 ? 6.583 41.084 -2.151 1.00 80.12 315 LYS A N 1
ATOM 2546 C CA . LYS A 1 315 ? 5.576 41.835 -1.395 1.00 80.12 315 LYS A CA 1
ATOM 2547 C C . LYS A 1 315 ? 6.274 42.641 -0.300 1.00 80.12 315 LYS A C 1
ATOM 2549 O O . LYS A 1 315 ? 6.942 42.075 0.558 1.00 80.12 315 LYS A O 1
ATOM 2554 N N . GLN A 1 316 ? 6.057 43.958 -0.289 1.00 59.56 316 GLN A N 1
ATOM 2555 C CA . GLN A 1 316 ? 6.572 44.880 0.740 1.00 59.56 316 GLN A CA 1
ATOM 2556 C C . GLN A 1 316 ? 5.860 44.752 2.106 1.00 59.56 316 GLN A C 1
ATOM 2558 O O . GLN A 1 316 ? 6.074 45.568 2.997 1.00 59.56 316 GLN A O 1
ATOM 2563 N N . THR A 1 317 ? 4.976 43.767 2.278 1.00 58.06 317 THR A N 1
ATOM 2564 C CA . THR A 1 317 ? 4.252 43.526 3.532 1.00 58.06 317 THR A CA 1
ATOM 2565 C C . THR A 1 317 ? 5.178 42.949 4.594 1.00 58.06 317 THR A C 1
ATOM 2567 O O . THR A 1 317 ? 6.023 42.118 4.266 1.00 58.06 317 THR A O 1
ATOM 2570 N N . ASP A 1 318 ? 4.971 43.328 5.858 1.00 57.09 318 ASP A N 1
ATOM 2571 C CA . ASP A 1 318 ? 5.708 42.783 6.998 1.00 57.09 318 ASP A CA 1
ATOM 2572 C C . ASP A 1 318 ? 5.578 41.250 7.052 1.00 57.09 318 ASP A C 1
ATOM 2574 O O . ASP A 1 318 ? 4.499 40.692 7.266 1.00 57.09 318 ASP A O 1
ATOM 2578 N N . GLN A 1 319 ? 6.691 40.569 6.787 1.00 66.38 319 GLN A N 1
ATOM 2579 C CA . GLN A 1 319 ? 6.766 39.108 6.748 1.00 66.38 319 GLN A CA 1
ATOM 2580 C C . GLN A 1 319 ? 7.116 38.516 8.112 1.00 66.38 319 GLN A C 1
ATOM 2582 O O . GLN A 1 319 ? 7.269 37.303 8.213 1.00 66.38 319 GLN A O 1
ATOM 2587 N N . SER A 1 320 ? 7.243 39.339 9.158 1.00 66.31 320 SER A N 1
ATOM 2588 C CA . SER A 1 320 ? 7.660 38.892 10.489 1.00 66.31 320 SER A CA 1
ATOM 2589 C C . SER A 1 320 ? 6.628 38.018 11.214 1.00 66.31 320 SER A C 1
ATOM 2591 O O . SER A 1 320 ? 7.010 37.296 12.130 1.00 66.31 320 SER A O 1
ATOM 2593 N N . ASP A 1 321 ? 5.358 38.027 10.781 1.00 84.56 321 ASP A N 1
ATOM 2594 C CA . ASP A 1 321 ? 4.244 37.338 11.459 1.00 84.56 321 ASP A CA 1
ATOM 2595 C C . ASP A 1 321 ? 3.602 36.195 10.641 1.00 84.56 321 ASP A C 1
ATOM 2597 O O . ASP A 1 321 ? 2.472 35.763 10.893 1.00 84.56 321 ASP A O 1
ATOM 2601 N N . TRP A 1 322 ? 4.267 35.689 9.594 1.00 90.88 322 TRP A N 1
ATOM 2602 C CA . TRP A 1 322 ? 3.666 34.618 8.787 1.00 90.88 322 TRP A CA 1
ATOM 2603 C C . TRP A 1 322 ? 3.444 33.331 9.592 1.00 90.88 322 TRP A C 1
ATOM 2605 O O . TRP A 1 322 ? 2.438 32.658 9.369 1.00 90.88 322 TRP A O 1
ATOM 2615 N N . GLN A 1 323 ? 4.314 33.020 10.557 1.00 91.94 323 GLN A N 1
ATOM 2616 C CA . GLN A 1 323 ? 4.199 31.831 11.403 1.00 91.94 323 GLN A CA 1
ATOM 2617 C C . GLN A 1 323 ? 2.936 31.872 12.270 1.00 91.94 323 GLN A C 1
ATOM 2619 O O . GLN A 1 323 ? 2.212 30.880 12.329 1.00 91.94 323 GLN A O 1
ATOM 2624 N N . THR A 1 324 ? 2.610 33.015 12.879 1.00 91.62 324 THR A N 1
ATOM 2625 C CA . THR A 1 324 ? 1.392 33.168 13.694 1.00 91.62 324 THR A CA 1
ATOM 2626 C C . THR A 1 324 ? 0.139 33.021 12.839 1.00 91.62 324 THR A C 1
ATOM 2628 O O . THR A 1 324 ? -0.790 32.298 13.208 1.00 91.62 324 THR A O 1
ATOM 2631 N N . ARG A 1 325 ? 0.108 33.659 11.658 1.00 92.62 325 ARG A N 1
ATOM 2632 C CA . ARG A 1 325 ? -1.001 33.508 10.698 1.00 92.62 325 ARG A CA 1
ATOM 2633 C C . ARG A 1 325 ? -1.138 32.060 10.225 1.00 92.62 325 ARG A C 1
ATOM 2635 O O . ARG A 1 325 ? -2.255 31.556 10.133 1.00 92.62 325 ARG A O 1
ATOM 2642 N N . PHE A 1 326 ? -0.016 31.384 9.982 1.00 94.88 326 PHE A N 1
ATOM 2643 C CA . PHE A 1 326 ? 0.027 29.977 9.596 1.00 94.88 326 PHE A CA 1
ATOM 2644 C C . PHE A 1 326 ? -0.537 29.072 10.693 1.00 94.88 326 PHE A C 1
ATOM 2646 O O . PHE A 1 326 ? -1.453 28.295 10.433 1.00 94.88 326 PHE A O 1
ATOM 2653 N N . GLN A 1 327 ? -0.044 29.203 11.928 1.00 94.06 327 GLN A N 1
ATOM 2654 C CA . GLN A 1 327 ? -0.524 28.429 13.073 1.00 94.06 327 GLN A CA 1
ATOM 2655 C C . GLN A 1 327 ? -2.013 28.675 13.313 1.00 94.06 327 GLN A C 1
ATOM 2657 O O . GLN A 1 327 ? -2.771 27.727 13.494 1.00 94.06 327 GLN A O 1
ATOM 2662 N N . LYS A 1 328 ? -2.476 29.925 13.236 1.00 95.06 328 LYS A N 1
ATOM 2663 C CA . LYS A 1 328 ? -3.904 30.232 13.350 1.00 95.06 328 LYS A CA 1
ATOM 2664 C C . LYS A 1 328 ? -4.736 29.463 12.321 1.00 95.06 328 LYS A C 1
ATOM 2666 O O . LYS A 1 328 ? -5.731 28.845 12.695 1.00 95.06 328 LYS A O 1
ATOM 2671 N N . GLU A 1 329 ? -4.335 29.466 11.049 1.00 95.00 329 GLU A N 1
ATOM 2672 C CA . GLU A 1 329 ? -5.049 28.727 10.001 1.00 95.00 329 GLU A CA 1
ATOM 2673 C C . GLU A 1 329 ? -4.979 27.207 10.205 1.00 95.00 329 GLU A C 1
ATOM 2675 O O . GLU A 1 329 ? -5.997 26.524 10.070 1.00 95.00 329 GLU A O 1
ATOM 2680 N N . PHE A 1 330 ? -3.817 26.678 10.586 1.00 96.88 330 PHE A N 1
ATOM 2681 C CA . PHE A 1 330 ? -3.617 25.253 10.834 1.00 96.88 330 PHE A CA 1
ATOM 2682 C C . PHE A 1 330 ? -4.477 24.744 12.002 1.00 96.88 330 PHE A C 1
ATOM 2684 O O . PHE A 1 330 ? -5.239 23.788 11.846 1.00 96.88 330 PHE A O 1
ATOM 2691 N N . PHE A 1 331 ? -4.417 25.408 13.159 1.00 97.06 331 PHE A N 1
ATOM 2692 C CA . PHE A 1 331 ? -5.124 24.969 14.364 1.00 97.06 331 PHE A CA 1
ATOM 2693 C C . PHE A 1 331 ? -6.641 25.162 14.257 1.00 97.06 331 PHE A C 1
ATOM 2695 O O . PHE A 1 331 ? -7.397 24.309 14.719 1.00 97.06 331 PHE A O 1
ATOM 2702 N N . LEU A 1 332 ? -7.111 26.255 13.644 1.00 96.25 332 LEU A N 1
ATOM 2703 C CA . LEU A 1 332 ? -8.548 26.535 13.552 1.00 96.25 332 LEU A CA 1
ATOM 2704 C C . LEU A 1 332 ? -9.248 25.843 12.382 1.00 96.25 332 LEU A C 1
ATOM 2706 O O . LEU A 1 332 ? -10.475 25.738 12.415 1.00 96.25 332 LEU A O 1
ATOM 2710 N N . ASN A 1 333 ? -8.521 25.398 11.354 1.00 95.38 333 ASN A N 1
ATOM 2711 C CA . ASN A 1 333 ? -9.137 24.810 10.162 1.00 95.38 333 ASN A CA 1
ATOM 2712 C C . ASN A 1 333 ? -8.609 23.406 9.879 1.00 95.38 333 ASN A C 1
ATOM 2714 O O . ASN A 1 333 ? -9.388 22.453 9.910 1.00 95.38 333 ASN A O 1
ATOM 2718 N N . TYR A 1 334 ? -7.296 23.253 9.680 1.00 97.06 334 TYR A N 1
ATOM 2719 C CA . TYR A 1 334 ? -6.734 21.971 9.257 1.00 97.06 334 TYR A CA 1
ATOM 2720 C C . TYR A 1 334 ? -6.925 20.855 10.297 1.00 97.06 334 TYR A C 1
ATOM 2722 O O . TYR A 1 334 ? -7.278 19.742 9.921 1.00 97.06 334 TYR A O 1
ATOM 2730 N N . LEU A 1 335 ? -6.770 21.127 11.599 1.00 97.12 335 LEU A N 1
ATOM 2731 C CA . LEU A 1 335 ? -6.994 20.098 12.631 1.00 97.12 335 LEU A CA 1
ATOM 2732 C C . LEU A 1 335 ? -8.424 19.547 12.613 1.00 97.12 335 LEU A C 1
ATOM 2734 O O . LEU A 1 335 ? -8.629 18.341 12.725 1.00 97.12 335 LEU A O 1
ATOM 2738 N N . GLN A 1 336 ? -9.412 20.424 12.428 1.00 97.56 336 GLN A N 1
ATOM 2739 C CA . GLN A 1 336 ? -10.805 20.012 12.288 1.00 97.56 336 GLN A CA 1
ATOM 2740 C C . GLN A 1 336 ? -11.022 19.228 10.988 1.00 97.56 336 GLN A C 1
ATOM 2742 O O . GLN A 1 336 ? -11.739 18.232 10.997 1.00 97.56 336 GLN A O 1
ATOM 2747 N N . TYR A 1 337 ? -10.398 19.654 9.888 1.00 97.25 337 TYR A N 1
ATOM 2748 C CA . TYR A 1 337 ? -10.437 18.949 8.607 1.00 97.25 337 TYR A CA 1
ATOM 2749 C C . TYR A 1 337 ? -9.870 17.529 8.703 1.00 97.25 337 TYR A C 1
ATOM 2751 O O . TYR A 1 337 ? -10.567 16.587 8.332 1.00 97.25 337 TYR A O 1
ATOM 2759 N N . ASP A 1 338 ? -8.657 17.359 9.236 1.00 95.62 338 ASP A N 1
ATOM 2760 C CA . ASP A 1 338 ? -8.032 16.042 9.411 1.00 95.62 338 ASP A CA 1
ATOM 2761 C C . ASP A 1 338 ? -8.872 15.152 10.333 1.00 95.62 338 ASP A C 1
ATOM 2763 O O . ASP A 1 338 ? -9.134 13.995 10.006 1.00 95.62 338 ASP A O 1
ATOM 2767 N N . PHE A 1 339 ? -9.354 15.701 11.452 1.00 96.69 339 PHE A N 1
ATOM 2768 C CA . PHE A 1 339 ? -10.184 14.964 12.397 1.00 96.69 339 PHE A CA 1
ATOM 2769 C C . PHE A 1 339 ? -11.493 14.485 11.757 1.00 96.69 339 PHE A C 1
ATOM 2771 O O . PHE A 1 339 ? -11.764 13.286 11.733 1.00 96.69 339 PHE A O 1
ATOM 2778 N N . LEU A 1 340 ? -12.303 15.394 11.204 1.00 96.75 340 LEU A N 1
ATOM 2779 C CA . LEU A 1 340 ? -13.630 15.058 10.678 1.00 96.75 340 LEU A CA 1
ATOM 2780 C C . LEU A 1 340 ? -13.561 14.129 9.465 1.00 96.75 340 LEU A C 1
ATOM 2782 O O . LEU A 1 340 ? -14.396 13.235 9.330 1.00 96.75 340 LEU A O 1
ATOM 2786 N N . ASN A 1 341 ? -12.554 14.286 8.606 1.00 93.31 341 ASN A N 1
ATOM 2787 C CA . ASN A 1 341 ? -12.432 13.480 7.394 1.00 93.31 341 ASN A CA 1
ATOM 2788 C C . ASN A 1 341 ? -11.921 12.049 7.634 1.00 93.31 341 ASN A C 1
ATOM 2790 O O . ASN A 1 341 ? -11.881 11.258 6.692 1.00 93.31 341 ASN A O 1
ATOM 2794 N N . ARG A 1 342 ? -11.599 11.676 8.881 1.00 87.75 342 ARG A N 1
ATOM 2795 C CA . ARG A 1 342 ? -11.377 10.279 9.309 1.00 87.75 342 ARG A CA 1
ATOM 2796 C C . ARG A 1 342 ? -12.676 9.546 9.661 1.00 87.75 342 ARG A C 1
ATOM 2798 O O . ARG A 1 342 ? -12.645 8.342 9.914 1.00 87.75 342 ARG A O 1
ATOM 2805 N N . HIS A 1 343 ? -13.804 10.253 9.698 1.00 85.88 343 HIS A N 1
ATOM 2806 C CA . HIS A 1 343 ? -15.091 9.727 10.137 1.00 85.88 343 HIS A CA 1
ATOM 2807 C C . HIS A 1 343 ? -16.117 9.696 9.005 1.00 85.88 343 HIS A C 1
ATOM 2809 O O . HIS A 1 343 ? -16.115 10.522 8.092 1.00 85.88 343 HIS A O 1
ATOM 2815 N N . GLN A 1 344 ? -17.042 8.739 9.085 1.00 84.88 344 GLN A N 1
ATOM 2816 C CA . GLN A 1 344 ? -18.146 8.654 8.140 1.00 84.88 344 GLN A CA 1
ATOM 2817 C C . GLN A 1 344 ? -19.131 9.795 8.399 1.00 84.88 344 GLN A C 1
ATOM 2819 O O . GLN A 1 344 ? -19.591 9.979 9.526 1.00 84.88 344 GLN A O 1
ATOM 2824 N N . ARG A 1 345 ? -19.476 10.537 7.347 1.00 90.06 345 ARG A N 1
ATOM 2825 C CA . ARG A 1 345 ? -20.531 11.558 7.352 1.00 90.06 345 ARG A CA 1
ATOM 2826 C C . ARG A 1 345 ? -21.887 10.847 7.325 1.00 90.06 345 ARG A C 1
ATOM 2828 O O . ARG A 1 345 ? -22.094 10.000 6.462 1.00 90.06 345 ARG A O 1
ATOM 2835 N N . LEU A 1 346 ? -22.781 11.139 8.272 1.00 87.25 346 LEU A N 1
ATOM 2836 C CA . LEU A 1 346 ? -24.049 10.408 8.429 1.00 87.25 346 LEU A CA 1
ATOM 2837 C C . LEU A 1 346 ? -25.263 11.238 8.016 1.00 87.25 346 LEU A C 1
ATOM 2839 O O . LEU A 1 346 ? -26.105 10.767 7.259 1.00 87.25 346 LEU A O 1
ATOM 2843 N N . SER A 1 347 ? -25.375 12.465 8.522 1.00 93.06 347 SER A N 1
ATOM 2844 C CA . SER A 1 347 ? -26.518 13.336 8.242 1.00 93.06 347 SER A CA 1
ATOM 2845 C C . SER A 1 347 ? -26.193 14.801 8.518 1.00 93.06 347 SER A C 1
ATOM 2847 O O . SER A 1 347 ? -25.220 15.120 9.203 1.00 93.06 347 SER A O 1
ATOM 2849 N N . VAL A 1 348 ? -27.035 15.696 8.001 1.00 97.69 348 VAL A N 1
ATOM 2850 C CA . VAL A 1 348 ? -27.110 17.089 8.446 1.00 97.69 348 VAL A CA 1
ATOM 2851 C C . VAL A 1 348 ? -28.563 17.402 8.783 1.00 97.69 348 VAL A C 1
ATOM 2853 O O . VAL A 1 348 ? -29.456 17.143 7.981 1.00 97.69 348 VAL A O 1
ATOM 2856 N N . GLU A 1 349 ? -28.793 17.946 9.971 1.00 95.38 349 GLU A N 1
ATOM 2857 C CA . GLU A 1 349 ? -30.107 18.354 10.477 1.00 95.38 349 GLU A CA 1
ATOM 2858 C C . GLU A 1 349 ? -30.187 19.883 10.565 1.00 95.38 349 GLU A C 1
ATOM 2860 O O . GLU A 1 349 ? -29.172 20.536 10.798 1.00 95.38 349 GLU A O 1
ATOM 2865 N N . GLY A 1 350 ? -31.386 20.458 10.438 1.00 94.19 350 GLY A N 1
ATOM 2866 C CA . GLY A 1 350 ? -31.614 21.906 10.531 1.00 94.19 350 GLY A CA 1
ATOM 2867 C C . GLY A 1 350 ? -31.366 22.669 9.224 1.00 94.19 350 GLY A C 1
ATOM 2868 O O . GLY A 1 350 ? -31.062 22.087 8.188 1.00 94.19 350 GLY A O 1
ATOM 2869 N N . GLU A 1 351 ? -31.502 23.997 9.275 1.00 91.44 351 GLU A N 1
ATOM 2870 C CA . GLU A 1 351 ? -31.414 24.880 8.102 1.00 91.44 351 GLU A CA 1
ATOM 2871 C C . GLU A 1 351 ? -30.496 26.083 8.353 1.00 91.44 351 GLU A C 1
ATOM 2873 O O . GLU A 1 351 ? -30.320 26.527 9.492 1.00 91.44 351 GLU A O 1
ATOM 2878 N N . ALA A 1 352 ? -29.918 26.626 7.276 1.00 90.62 352 ALA A N 1
ATOM 2879 C CA . ALA A 1 352 ? -29.060 27.813 7.294 1.00 90.62 352 ALA A CA 1
ATOM 2880 C C . ALA A 1 352 ? -27.972 27.751 8.392 1.00 90.62 352 ALA A C 1
ATOM 2882 O O . ALA A 1 352 ? -27.172 26.814 8.427 1.00 90.62 352 ALA A O 1
ATOM 2883 N N . SER A 1 353 ? -27.924 28.733 9.295 1.00 91.88 353 SER A N 1
ATOM 2884 C CA . SER A 1 353 ? -26.953 28.799 10.395 1.00 91.88 353 SER A CA 1
ATOM 2885 C C . SER A 1 353 ? -27.269 27.869 11.571 1.00 91.88 353 SER A C 1
ATOM 2887 O O . SER A 1 353 ? -26.467 27.777 12.493 1.00 91.88 353 SER A O 1
ATOM 2889 N N . LYS A 1 354 ? -28.406 27.159 11.560 1.00 96.25 354 LYS A N 1
ATOM 2890 C CA . LYS A 1 354 ? -28.812 26.213 12.616 1.00 96.25 354 LYS A CA 1
ATOM 2891 C C . LYS A 1 354 ? -28.455 24.760 12.300 1.00 96.25 354 LYS A C 1
ATOM 2893 O O . LYS A 1 354 ? -28.908 23.861 13.003 1.00 96.25 354 LYS A O 1
ATOM 2898 N N . ARG A 1 355 ? -27.686 24.521 11.236 1.00 98.00 355 ARG A N 1
ATOM 2899 C CA . ARG A 1 355 ? -27.341 23.164 10.811 1.00 98.00 355 ARG A CA 1
ATOM 2900 C C . ARG A 1 355 ? -26.398 22.466 11.780 1.00 98.00 355 ARG A C 1
ATOM 2902 O O . ARG A 1 355 ? -25.462 23.080 12.300 1.00 98.00 355 ARG A O 1
ATOM 2909 N N . VAL A 1 356 ? -26.628 21.166 11.941 1.00 98.31 356 VAL A N 1
ATOM 2910 C CA . VAL A 1 356 ? -25.789 20.249 12.709 1.00 98.31 356 VAL A CA 1
ATOM 2911 C C . VAL A 1 356 ? -25.433 19.047 11.842 1.00 98.31 356 VAL A C 1
ATOM 2913 O O . VAL A 1 356 ? -26.316 18.281 11.465 1.00 98.31 356 VAL A O 1
ATOM 2916 N N . ALA A 1 357 ? -24.148 18.864 11.539 1.00 98.12 357 ALA A N 1
ATOM 2917 C CA . ALA A 1 357 ? -23.649 17.663 10.874 1.00 98.12 357 ALA A CA 1
ATOM 2918 C C . ALA A 1 357 ? -23.335 16.572 11.904 1.00 98.12 357 ALA A C 1
ATOM 2920 O O . ALA A 1 357 ? -22.723 16.840 12.944 1.00 98.12 357 ALA A O 1
ATOM 2921 N N . ARG A 1 358 ? -23.742 15.335 11.610 1.00 95.81 358 ARG A N 1
ATOM 2922 C CA . ARG A 1 358 ? -23.474 14.144 12.424 1.00 95.81 358 ARG A CA 1
ATOM 2923 C C . ARG A 1 358 ? -22.526 13.204 11.699 1.00 95.81 358 ARG A C 1
ATOM 2925 O O . ARG A 1 358 ? -22.701 12.923 10.512 1.00 95.81 358 ARG A O 1
ATOM 2932 N N . PHE A 1 359 ? -21.563 12.676 12.442 1.00 93.88 359 PHE A N 1
ATOM 2933 C CA . PHE A 1 359 ? -20.574 11.722 11.954 1.00 93.88 359 PHE A CA 1
ATOM 2934 C C . PHE A 1 359 ? -20.585 10.448 12.811 1.00 93.88 359 PHE A C 1
ATOM 2936 O O . PHE A 1 359 ? -21.094 10.434 13.936 1.00 93.88 359 PHE A O 1
ATOM 2943 N N . SER A 1 360 ? -19.998 9.370 12.289 1.00 84.69 360 SER A N 1
ATOM 2944 C CA . SER A 1 360 ? -19.742 8.135 13.042 1.00 84.69 360 SER A CA 1
ATOM 2945 C C . SER A 1 360 ? -19.000 8.414 14.351 1.00 84.69 360 SER A C 1
ATOM 2947 O O . SER A 1 360 ? -18.167 9.315 14.405 1.00 84.69 360 SER A O 1
ATOM 2949 N N . GLY A 1 361 ? -19.249 7.607 15.386 1.00 82.50 361 GLY A N 1
ATOM 2950 C CA . GLY A 1 361 ? -18.602 7.783 16.690 1.00 82.50 361 GLY A CA 1
ATOM 2951 C C . GLY A 1 361 ? -19.217 8.894 17.544 1.00 82.50 361 GLY A C 1
ATOM 2952 O O . GLY A 1 361 ? -18.541 9.413 18.423 1.00 82.50 361 GLY A O 1
ATOM 2953 N N . ASN A 1 362 ? -20.485 9.251 17.302 1.00 89.62 362 ASN A N 1
ATOM 2954 C CA . ASN A 1 362 ? -21.245 10.260 18.056 1.00 89.62 362 ASN A CA 1
ATOM 2955 C C . ASN A 1 362 ? -20.677 11.689 17.967 1.00 89.62 362 ASN A C 1
ATOM 2957 O O . ASN A 1 362 ? -20.927 12.513 18.852 1.00 89.62 362 ASN A O 1
ATOM 2961 N N . ILE A 1 363 ? -19.946 12.001 16.894 1.00 96.31 363 ILE A N 1
ATOM 2962 C CA . ILE A 1 363 ? -19.400 13.339 16.647 1.00 96.31 363 ILE A CA 1
ATOM 2963 C C . ILE A 1 363 ? -20.483 14.239 16.043 1.00 96.31 363 ILE A C 1
ATOM 2965 O O . ILE A 1 363 ? -21.234 13.835 15.150 1.00 96.31 363 ILE A O 1
ATOM 2969 N N . GLN A 1 364 ? -20.557 15.471 16.537 1.00 98.00 364 GLN A N 1
ATOM 2970 C CA . GLN A 1 364 ? -21.516 16.487 16.112 1.00 98.00 364 GLN A CA 1
ATOM 2971 C C . GLN A 1 364 ? -20.797 17.811 15.859 1.00 98.00 364 GLN A C 1
ATOM 2973 O O . GLN A 1 364 ? -19.992 18.245 16.687 1.00 98.00 364 GLN A O 1
ATOM 2978 N N . VAL A 1 365 ? -21.126 18.459 14.743 1.00 98.62 365 VAL A N 1
ATOM 2979 C CA . VAL A 1 365 ? -20.604 19.773 14.347 1.00 98.62 365 VAL A CA 1
ATOM 2980 C C . VAL A 1 365 ? -21.775 20.729 14.174 1.00 98.62 365 VAL A C 1
ATOM 2982 O O . VAL A 1 365 ? -22.638 20.477 13.340 1.00 98.62 365 VAL A O 1
ATOM 2985 N N . SER A 1 366 ? -21.822 21.810 14.947 1.00 98.06 366 SER A N 1
ATOM 2986 C CA . SER A 1 366 ? -22.934 22.768 14.956 1.00 98.06 366 SER A CA 1
ATOM 2987 C C . SER A 1 366 ? -22.485 24.140 14.460 1.00 98.06 366 SER A C 1
ATOM 2989 O O . SER A 1 366 ? -21.523 24.716 14.974 1.00 98.06 366 SER A O 1
ATOM 2991 N N . LEU A 1 367 ? -23.203 24.682 13.470 1.00 97.50 367 LEU A N 1
ATOM 2992 C CA . LEU A 1 367 ? -22.953 26.033 12.953 1.00 97.50 367 LEU A CA 1
ATOM 2993 C C . LEU A 1 367 ? -23.404 27.130 13.918 1.00 97.50 367 LEU A C 1
ATOM 2995 O O . LEU A 1 367 ? -22.743 28.163 14.005 1.00 97.50 367 LEU A O 1
ATOM 2999 N N . ALA A 1 368 ? -24.504 26.911 14.643 1.00 96.19 368 ALA A N 1
ATOM 3000 C CA . ALA A 1 368 ? -25.168 27.956 15.425 1.00 96.19 368 ALA A CA 1
ATOM 3001 C C . ALA A 1 368 ? -24.265 28.536 16.522 1.00 96.19 368 ALA A C 1
ATOM 3003 O O . ALA A 1 368 ? -24.289 29.734 16.794 1.00 96.19 368 ALA A O 1
ATOM 3004 N N . ASP A 1 369 ? -23.463 27.672 17.137 1.00 95.56 369 ASP A N 1
ATOM 3005 C CA . ASP A 1 369 ? -22.549 27.984 18.232 1.00 95.56 369 ASP A CA 1
ATOM 3006 C C . ASP A 1 369 ? -21.075 27.728 17.875 1.00 95.56 369 ASP A C 1
ATOM 3008 O O . ASP A 1 369 ? -20.192 27.974 18.700 1.00 95.56 369 ASP A O 1
ATOM 3012 N N . SER A 1 370 ? -20.794 27.304 16.634 1.00 97.44 370 SER A N 1
ATOM 3013 C CA . SER A 1 370 ? -19.454 26.943 16.158 1.00 97.44 370 SER A CA 1
ATOM 3014 C C . SER A 1 370 ? -18.780 25.909 17.066 1.00 97.44 370 SER A C 1
ATOM 3016 O O . SER A 1 370 ? -17.656 26.116 17.540 1.00 97.44 370 SER A O 1
ATOM 3018 N N . THR A 1 371 ? -19.474 24.799 17.323 1.00 98.31 371 THR A N 1
ATOM 3019 C CA . THR A 1 371 ? -18.987 23.724 18.196 1.00 98.31 371 THR A CA 1
ATOM 3020 C C . THR A 1 371 ? -18.701 22.430 17.444 1.00 98.31 371 THR A C 1
ATOM 3022 O O . THR A 1 371 ? -19.385 22.080 16.481 1.00 98.31 371 THR A O 1
ATOM 3025 N N . VAL A 1 372 ? -17.686 21.700 17.914 1.00 98.56 372 VAL A N 1
ATOM 3026 C CA . VAL A 1 372 ? -17.408 20.306 17.540 1.00 98.56 372 VAL A CA 1
ATOM 3027 C C . VAL A 1 372 ? -17.306 19.506 18.828 1.00 98.56 372 VAL A C 1
ATOM 3029 O O . VAL A 1 372 ? -16.488 19.829 19.692 1.00 98.56 372 VAL A O 1
ATOM 3032 N N . LYS A 1 373 ? -18.128 18.469 18.976 1.00 97.25 373 LYS A N 1
ATOM 3033 C CA . LYS A 1 373 ? -18.171 17.652 20.193 1.00 97.25 373 LYS A CA 1
ATOM 3034 C C . LYS A 1 373 ? -18.372 16.178 19.895 1.00 97.25 373 LYS A C 1
ATOM 3036 O O . LYS A 1 373 ? -18.969 15.816 18.884 1.00 97.25 373 LYS A O 1
ATOM 3041 N N . GLN A 1 374 ? -17.932 15.349 20.825 1.00 94.00 374 GLN A N 1
ATOM 3042 C CA . GLN A 1 374 ? -18.222 13.927 20.887 1.00 94.00 374 GLN A CA 1
ATOM 3043 C C . GLN A 1 374 ? -18.606 13.599 22.321 1.00 94.00 374 GLN A C 1
ATOM 3045 O O . GLN A 1 374 ? -17.766 13.605 23.218 1.00 94.00 374 GLN A O 1
ATOM 3050 N N . GLU A 1 375 ? -19.896 13.353 22.533 1.00 91.12 375 GLU A N 1
ATOM 3051 C CA . GLU A 1 375 ? -20.460 13.131 23.867 1.00 91.12 375 GLU A CA 1
ATOM 3052 C C . GLU A 1 375 ? -20.097 14.279 24.829 1.00 91.12 375 GLU A C 1
ATOM 3054 O O . GLU A 1 375 ? -20.514 15.418 24.606 1.00 91.12 375 GLU A O 1
ATOM 3059 N N . ALA A 1 376 ? -19.329 13.998 25.886 1.00 89.19 376 ALA A N 1
ATOM 3060 C CA . ALA A 1 376 ? -18.883 14.990 26.859 1.00 89.19 376 ALA A CA 1
ATOM 3061 C C . ALA A 1 376 ? -17.611 15.750 26.429 1.00 89.19 376 ALA A C 1
ATOM 3063 O O . ALA A 1 376 ? -17.255 16.745 27.061 1.00 89.19 376 ALA A O 1
ATOM 3064 N N . LEU A 1 377 ? -16.901 15.300 25.392 1.00 94.38 377 LEU A N 1
ATOM 3065 C CA . LEU A 1 377 ? -15.665 15.921 24.924 1.00 94.38 377 LEU A CA 1
ATOM 3066 C C . LEU A 1 377 ? -15.973 17.037 23.919 1.00 94.38 377 LEU A C 1
ATOM 3068 O O . LEU A 1 377 ? -16.656 16.815 22.920 1.00 94.38 377 LEU A O 1
ATOM 3072 N N . VAL A 1 378 ? -15.454 18.238 24.175 1.00 97.31 378 VAL A N 1
ATOM 3073 C CA . VAL A 1 378 ? -15.599 19.402 23.290 1.00 97.31 378 VAL A CA 1
ATOM 3074 C C . VAL A 1 378 ? -14.266 19.646 22.594 1.00 97.31 378 VAL A C 1
ATOM 3076 O O . VAL A 1 378 ? -13.310 20.101 23.218 1.00 97.31 378 VAL A O 1
ATOM 3079 N N . TYR A 1 379 ? -14.212 19.336 21.301 1.00 97.88 379 TYR A N 1
ATOM 3080 C CA . TYR A 1 379 ? -13.029 19.545 20.466 1.00 97.88 379 TYR A CA 1
ATOM 3081 C C . TYR A 1 379 ? -12.909 20.987 19.983 1.00 97.88 379 TYR A C 1
ATOM 3083 O O . TYR A 1 379 ? -11.812 21.477 19.733 1.00 97.88 379 TYR A O 1
ATOM 3091 N N . ARG A 1 380 ? -14.036 21.685 19.833 1.00 98.12 380 ARG A N 1
ATOM 3092 C CA . ARG A 1 380 ? -14.052 23.095 19.454 1.00 98.12 380 ARG A CA 1
ATOM 3093 C C . ARG A 1 380 ? -15.221 23.817 20.088 1.00 98.12 380 ARG A C 1
ATOM 3095 O O . ARG A 1 380 ? -16.348 23.329 20.054 1.00 98.12 380 ARG A O 1
ATOM 3102 N N . GLU A 1 381 ? -14.938 25.018 20.567 1.00 96.75 381 GLU A N 1
ATOM 3103 C CA . GLU A 1 381 ? -15.923 26.026 20.933 1.00 96.75 381 GLU A CA 1
ATOM 3104 C C . GLU A 1 381 ? -15.459 27.376 20.376 1.00 96.75 381 GLU A C 1
ATOM 3106 O O . GLU A 1 381 ? -14.483 27.968 20.852 1.00 96.75 381 GLU A O 1
ATOM 3111 N N . LYS A 1 382 ? -16.142 27.866 19.334 1.00 96.00 382 LYS A N 1
ATOM 3112 C CA . LYS A 1 382 ? -15.779 29.095 18.611 1.00 96.00 382 LYS A CA 1
ATOM 3113 C C . LYS A 1 382 ? -14.314 29.055 18.146 1.00 96.00 382 LYS A C 1
ATOM 3115 O O . LYS A 1 382 ? -13.966 28.262 17.276 1.00 96.00 382 LYS A O 1
ATOM 3120 N N . GLN A 1 383 ? -13.462 29.901 18.724 1.00 97.31 383 GLN A N 1
ATOM 3121 C CA . GLN A 1 383 ? -12.047 30.053 18.372 1.00 97.31 383 GLN A CA 1
ATOM 3122 C C . GLN A 1 383 ? -11.104 29.374 19.376 1.00 97.31 383 GLN A C 1
ATOM 3124 O O . GLN A 1 383 ? -9.913 29.676 19.394 1.00 97.31 383 GLN A O 1
ATOM 3129 N N . THR A 1 384 ? -11.628 28.486 20.225 1.00 98.00 384 THR A N 1
ATOM 3130 C CA . THR A 1 384 ? -10.846 27.598 21.088 1.00 98.00 384 THR A CA 1
ATOM 3131 C C . THR A 1 384 ? -10.970 26.170 20.566 1.00 98.00 384 THR A C 1
ATOM 3133 O O . THR A 1 384 ? -12.083 25.674 20.388 1.00 98.00 384 THR A O 1
ATOM 3136 N N . VAL A 1 385 ? -9.838 25.514 20.323 1.00 98.06 385 VAL A N 1
ATOM 3137 C CA . VAL A 1 385 ? -9.761 24.150 19.785 1.00 98.06 385 VAL A CA 1
ATOM 3138 C C . VAL A 1 385 ? -8.949 23.248 20.706 1.00 98.06 385 VAL A C 1
ATOM 3140 O O . VAL A 1 385 ? -8.013 23.715 21.350 1.00 98.06 385 VAL A O 1
ATOM 3143 N N . PHE A 1 386 ? -9.307 21.971 20.745 1.00 97.81 386 PHE A N 1
ATOM 3144 C CA . PHE A 1 386 ? -8.685 20.901 21.514 1.00 97.81 386 PHE A CA 1
ATOM 3145 C C . PHE A 1 386 ? -8.834 19.586 20.730 1.00 97.81 386 PHE A C 1
ATOM 3147 O O . PHE A 1 386 ? -9.736 18.808 21.010 1.00 97.81 386 PHE A O 1
ATOM 3154 N N . PHE A 1 387 ? -8.006 19.357 19.705 1.00 97.75 387 PHE A N 1
ATOM 3155 C CA . PHE A 1 387 ? -8.119 18.203 18.794 1.00 97.75 387 PHE A CA 1
ATOM 3156 C C . PHE A 1 387 ? -6.994 17.179 19.004 1.00 97.75 387 PHE A C 1
ATOM 3158 O O . PHE A 1 387 ? -5.871 17.575 19.321 1.00 97.75 387 PHE A O 1
ATOM 3165 N N . PRO A 1 388 ? -7.246 15.875 18.781 1.00 95.06 388 PRO A N 1
ATOM 3166 C CA . PRO A 1 388 ? -6.189 14.869 18.751 1.00 95.06 388 PRO A CA 1
ATOM 3167 C C . PRO A 1 388 ? -5.249 15.097 17.561 1.00 95.06 388 PRO A C 1
ATOM 3169 O O . PRO A 1 388 ? -5.691 15.492 16.482 1.00 95.06 388 PRO A O 1
ATOM 3172 N N . ILE A 1 389 ? -3.962 14.787 17.727 1.00 91.69 389 ILE A N 1
ATOM 3173 C CA . ILE A 1 389 ? -3.004 14.781 16.617 1.00 91.69 389 ILE A CA 1
ATOM 3174 C C . ILE A 1 389 ? -2.942 13.382 15.995 1.00 91.69 389 ILE A C 1
ATOM 3176 O O . ILE A 1 389 ? -2.197 12.515 16.451 1.00 91.69 389 ILE A O 1
ATOM 3180 N N . GLY A 1 390 ? -3.720 13.164 14.931 1.00 81.06 390 GLY A N 1
ATOM 3181 C CA . GLY A 1 390 ? -3.934 11.843 14.320 1.00 81.06 390 GLY A CA 1
ATOM 3182 C C . GLY A 1 390 ? -2.699 11.177 13.698 1.00 81.06 390 GLY A C 1
ATOM 3183 O O . GLY A 1 390 ? -2.726 9.977 13.434 1.00 81.06 390 GLY A O 1
ATOM 3184 N N . TRP A 1 391 ? -1.613 11.922 13.478 1.00 84.00 391 TRP A N 1
ATOM 3185 C CA . TRP A 1 391 ? -0.345 11.412 12.934 1.00 84.00 391 TRP A CA 1
ATOM 3186 C C . TRP A 1 391 ? 0.743 11.194 13.999 1.00 84.00 391 TRP A C 1
ATOM 3188 O O . TRP A 1 391 ? 1.851 10.769 13.666 1.00 84.00 391 TRP A O 1
ATOM 3198 N N . ARG A 1 392 ? 0.451 11.446 15.283 1.00 78.56 392 ARG A N 1
ATOM 3199 C CA . ARG A 1 392 ? 1.369 11.183 16.402 1.00 78.56 392 ARG A CA 1
ATOM 3200 C C . ARG A 1 392 ? 0.921 9.967 17.212 1.00 78.56 392 ARG A C 1
ATOM 3202 O O . ARG A 1 392 ? -0.262 9.685 17.355 1.00 78.56 392 ARG A O 1
ATOM 3209 N N . LYS A 1 393 ? 1.896 9.236 17.760 1.00 66.69 393 LYS A N 1
ATOM 3210 C CA . LYS A 1 393 ? 1.691 7.957 18.473 1.00 66.69 393 LYS A CA 1
ATOM 3211 C C . LYS A 1 393 ? 1.569 8.098 19.996 1.00 66.69 393 LYS A C 1
ATOM 3213 O O . LYS A 1 393 ? 1.262 7.133 20.685 1.00 66.69 393 LYS A O 1
ATOM 3218 N N . ASP A 1 394 ? 1.825 9.289 20.526 1.00 74.38 394 ASP A N 1
ATOM 3219 C CA . ASP A 1 394 ? 1.863 9.608 21.959 1.00 74.38 394 ASP A CA 1
ATOM 3220 C C . ASP A 1 394 ? 0.491 10.007 22.535 1.00 74.38 394 ASP A C 1
ATOM 3222 O O . ASP A 1 394 ? 0.412 10.512 23.653 1.00 74.38 394 ASP A O 1
ATOM 3226 N N . ASN A 1 395 ? -0.595 9.783 21.780 1.00 83.19 395 ASN A N 1
ATOM 3227 C CA . ASN A 1 395 ? -1.959 10.205 22.119 1.00 83.19 395 ASN A CA 1
ATOM 3228 C C . ASN A 1 395 ? -2.074 11.709 22.415 1.00 83.19 395 ASN A C 1
ATOM 3230 O O . ASN A 1 395 ? -2.943 12.123 23.182 1.00 83.19 395 ASN A O 1
ATOM 3234 N N . SER A 1 396 ? -1.192 12.525 21.840 1.00 89.88 396 SER A N 1
ATOM 3235 C CA . SER A 1 396 ? -1.169 13.961 22.087 1.00 89.88 396 SER A CA 1
ATOM 3236 C C . SER A 1 396 ? -2.349 14.699 21.454 1.00 89.88 396 SER A C 1
ATOM 3238 O O . SER A 1 396 ? -2.932 14.277 20.451 1.00 89.88 396 SER A O 1
ATOM 3240 N N . PHE A 1 397 ? -2.708 15.824 22.069 1.00 96.38 397 PHE A N 1
ATOM 3241 C CA . PHE A 1 397 ? -3.742 16.735 21.583 1.00 96.38 397 PHE A CA 1
ATOM 3242 C C . PHE A 1 397 ? -3.145 18.122 21.367 1.00 96.38 397 PHE A C 1
ATOM 3244 O O . PHE A 1 397 ? -2.351 18.594 22.174 1.00 96.38 397 PHE A O 1
ATOM 3251 N N . ALA A 1 398 ? -3.560 18.803 20.310 1.00 97.38 398 ALA A N 1
ATOM 3252 C CA . ALA A 1 398 ? -3.301 20.221 20.120 1.00 97.38 398 ALA A CA 1
ATOM 3253 C C . ALA A 1 398 ? -4.387 21.047 20.806 1.00 97.38 398 ALA A C 1
ATOM 3255 O O . ALA A 1 398 ? -5.575 20.789 20.613 1.00 97.38 398 ALA A O 1
ATOM 3256 N N . ILE A 1 399 ? -3.981 22.078 21.544 1.00 97.81 399 ILE A N 1
ATOM 3257 C CA . ILE A 1 399 ? -4.879 23.086 22.106 1.00 97.81 399 ILE A CA 1
ATOM 3258 C C . ILE A 1 399 ? -4.444 24.487 21.667 1.00 97.81 399 ILE A C 1
ATOM 3260 O O . ILE A 1 399 ? -3.256 24.808 21.648 1.00 97.81 399 ILE A O 1
ATOM 3264 N N . TYR A 1 400 ? -5.408 25.321 21.283 1.00 98.06 400 TYR A N 1
ATOM 3265 C CA . TYR A 1 400 ? -5.154 26.681 20.802 1.00 98.06 400 TYR A CA 1
ATOM 3266 C C . TYR A 1 400 ? -6.382 27.574 21.008 1.00 98.06 400 TYR A C 1
ATOM 3268 O O . TYR A 1 400 ? -7.521 27.111 20.929 1.00 98.06 400 TYR A O 1
ATOM 3276 N N . SER A 1 401 ? -6.158 28.865 21.261 1.00 97.62 401 SER A N 1
ATOM 3277 C CA . SER A 1 401 ? -7.209 29.878 21.403 1.00 97.62 401 SER A CA 1
ATOM 3278 C C . SER A 1 401 ? -6.748 31.220 20.838 1.00 97.62 401 SER A C 1
ATOM 3280 O O . SER A 1 401 ? -5.599 31.606 21.032 1.00 97.62 401 SER A O 1
ATOM 3282 N N . THR A 1 402 ? -7.640 31.981 20.199 1.00 97.25 402 THR A N 1
ATOM 3283 C CA . THR A 1 402 ? -7.329 33.358 19.751 1.00 97.25 402 THR A CA 1
ATOM 3284 C C . THR A 1 402 ? -7.449 34.409 20.859 1.00 97.25 402 THR A C 1
ATOM 3286 O O . THR A 1 402 ? -7.204 35.584 20.608 1.00 97.25 402 THR A O 1
ATOM 3289 N N . SER A 1 403 ? -7.874 34.023 22.062 1.00 96.38 403 SER A N 1
ATOM 3290 C CA . SER A 1 403 ? -8.023 34.912 23.220 1.00 96.38 403 SER A CA 1
ATOM 3291 C C . SER A 1 403 ? -7.453 34.274 24.482 1.00 96.38 403 SER A C 1
ATOM 3293 O O . SER A 1 403 ? -7.598 33.058 24.661 1.00 96.38 403 SER A O 1
ATOM 3295 N N . ASP A 1 404 ? -6.910 35.105 25.372 1.00 97.31 404 ASP A N 1
ATOM 3296 C CA . ASP A 1 404 ? -6.477 34.711 26.713 1.00 97.31 404 ASP A CA 1
ATOM 3297 C C . ASP A 1 404 ? -7.664 34.148 27.499 1.00 97.31 404 ASP A C 1
ATOM 3299 O O . ASP A 1 404 ? -8.699 34.809 27.638 1.00 97.31 404 ASP A O 1
ATOM 3303 N N . LYS A 1 405 ? -7.551 32.915 27.999 1.00 96.31 405 LYS A N 1
ATOM 3304 C CA . LYS A 1 405 ? -8.596 32.296 28.826 1.00 96.31 405 LYS A CA 1
ATOM 3305 C C . LYS A 1 405 ? -8.070 31.134 29.655 1.00 96.31 405 LYS A C 1
ATOM 3307 O O . LYS A 1 405 ? -7.132 30.445 29.273 1.00 96.31 405 LYS A O 1
ATOM 3312 N N . ASN A 1 406 ? -8.760 30.849 30.755 1.00 95.81 406 ASN A N 1
ATOM 3313 C CA . ASN A 1 406 ? -8.633 29.562 31.430 1.00 95.81 406 ASN A CA 1
ATOM 3314 C C . ASN A 1 406 ? -9.520 28.550 30.705 1.00 95.81 406 ASN A C 1
ATOM 3316 O O . ASN A 1 406 ? -10.741 28.700 30.663 1.00 95.81 406 ASN A O 1
ATOM 3320 N N . PHE A 1 407 ? -8.901 27.550 30.091 1.00 95.56 407 PHE A N 1
ATOM 3321 C CA . PHE A 1 407 ? -9.593 26.410 29.514 1.00 95.56 407 PHE A CA 1
ATOM 3322 C C . PHE A 1 407 ? -9.763 25.338 30.583 1.00 95.56 407 PHE A C 1
ATOM 3324 O O . PHE A 1 407 ? -8.785 24.965 31.225 1.00 95.56 407 PHE A O 1
ATOM 3331 N N . THR A 1 408 ? -10.976 24.812 30.723 1.00 95.25 408 THR A N 1
ATOM 3332 C CA . THR A 1 408 ? -11.254 23.586 31.473 1.00 95.25 408 THR A CA 1
ATOM 3333 C C . THR A 1 408 ? -12.059 22.665 30.570 1.00 95.25 408 THR A C 1
ATOM 3335 O O . THR A 1 408 ? -13.121 23.055 30.088 1.00 95.25 408 THR A O 1
ATOM 3338 N N . GLY A 1 409 ? -11.555 21.458 30.327 1.00 92.12 409 GLY A N 1
ATOM 3339 C CA . GLY A 1 409 ? -12.187 20.495 29.427 1.00 92.12 409 GLY A CA 1
ATOM 3340 C C . GLY A 1 409 ? -12.057 19.068 29.934 1.00 92.12 409 GLY A C 1
ATOM 3341 O O . GLY A 1 409 ? -11.110 18.741 30.651 1.00 92.12 409 GLY A O 1
ATOM 3342 N N . ASN A 1 410 ? -13.020 18.224 29.561 1.00 94.88 410 ASN A N 1
ATOM 3343 C CA . ASN A 1 410 ? -12.958 16.787 29.819 1.00 94.88 410 ASN A CA 1
ATOM 3344 C C . ASN A 1 410 ? -11.764 16.176 29.080 1.00 94.88 410 ASN A C 1
ATOM 3346 O O . ASN A 1 410 ? -11.462 16.570 27.953 1.00 94.88 410 ASN A O 1
ATOM 3350 N N . ILE A 1 411 ? -11.079 15.229 29.717 1.00 91.56 411 ILE A N 1
ATOM 3351 C CA . ILE A 1 411 ? -9.978 14.504 29.081 1.00 91.56 411 ILE A CA 1
ATOM 3352 C C . ILE A 1 411 ? -10.532 13.418 28.148 1.00 91.56 411 ILE A C 1
ATOM 3354 O O . ILE A 1 411 ? -11.575 12.830 28.449 1.00 91.56 411 ILE A O 1
ATOM 3358 N N . PRO A 1 412 ? -9.854 13.129 27.028 1.00 89.25 412 PRO A N 1
ATOM 3359 C CA . PRO A 1 412 ? -10.228 12.027 26.154 1.00 89.25 412 PRO A CA 1
ATOM 3360 C C . PRO A 1 412 ? -10.015 10.675 26.843 1.00 89.25 412 PRO A C 1
ATOM 3362 O O . PRO A 1 412 ? -9.193 10.528 27.750 1.00 89.25 412 PRO A O 1
ATOM 3365 N N . ASP A 1 413 ? -10.707 9.651 26.348 1.00 84.62 413 ASP A N 1
ATOM 3366 C CA . ASP A 1 413 ? -10.602 8.280 26.856 1.00 84.62 413 ASP A CA 1
ATOM 3367 C C . ASP A 1 413 ? -9.169 7.736 26.846 1.00 84.62 413 ASP A C 1
ATOM 3369 O O . ASP A 1 413 ? -8.765 7.028 27.769 1.00 84.62 413 ASP A O 1
ATOM 3373 N N . SER A 1 414 ? -8.372 8.136 25.852 1.00 81.12 414 SER A N 1
ATOM 3374 C CA . SER A 1 414 ? -6.956 7.780 25.734 1.00 81.12 414 SER A CA 1
ATOM 3375 C C . SER A 1 414 ? -6.084 8.312 26.877 1.00 81.12 414 SER A C 1
ATOM 3377 O O . SER A 1 414 ? -4.959 7.846 27.045 1.00 81.12 414 SER A O 1
ATOM 3379 N N . TRP A 1 415 ? -6.572 9.271 27.671 1.00 86.94 415 TRP A N 1
ATOM 3380 C CA . TRP A 1 415 ? -5.848 9.873 28.796 1.00 86.94 415 TRP A CA 1
ATOM 3381 C C . TRP A 1 415 ? -6.330 9.376 30.163 1.00 86.94 415 TRP A C 1
ATOM 3383 O O . TRP A 1 415 ? -5.748 9.766 31.172 1.00 86.94 415 TRP A O 1
ATOM 3393 N N . LYS A 1 416 ? -7.347 8.502 30.235 1.00 80.62 416 LYS A N 1
ATOM 3394 C CA . LYS A 1 416 ? -7.960 8.053 31.506 1.00 80.62 416 LYS A CA 1
ATOM 3395 C C . LYS A 1 416 ? -6.967 7.476 32.525 1.00 80.62 416 LYS A C 1
ATOM 3397 O O . LYS A 1 416 ? -7.214 7.573 33.722 1.00 80.62 416 LYS A O 1
ATOM 3402 N N . ASN A 1 417 ? -5.856 6.902 32.061 1.00 79.31 417 ASN A N 1
ATOM 3403 C CA . ASN A 1 417 ? -4.829 6.293 32.917 1.00 79.31 417 ASN A CA 1
ATOM 3404 C C . ASN A 1 417 ? -3.660 7.233 33.258 1.00 79.31 417 ASN A C 1
ATOM 3406 O O . ASN A 1 417 ? -2.805 6.882 34.070 1.00 79.31 417 ASN A O 1
ATOM 3410 N N . ALA A 1 418 ? -3.589 8.413 32.644 1.00 80.44 418 ALA A N 1
ATOM 3411 C CA . ALA A 1 418 ? -2.562 9.397 32.956 1.00 80.44 418 ALA A CA 1
ATOM 3412 C C . ALA A 1 418 ? -2.953 10.182 34.220 1.00 80.44 418 ALA A C 1
ATOM 3414 O O . ALA A 1 418 ? -4.132 10.380 34.507 1.00 80.44 418 ALA A O 1
ATOM 3415 N N . ARG A 1 419 ? -1.967 10.630 35.009 1.00 85.94 419 ARG A N 1
ATOM 3416 C CA . ARG A 1 419 ? -2.224 11.477 36.201 1.00 85.94 419 ARG A CA 1
ATOM 3417 C C . ARG A 1 419 ? -2.112 12.966 35.905 1.00 85.94 419 ARG A C 1
ATOM 3419 O O . ARG A 1 419 ? -2.649 13.796 36.645 1.00 85.94 419 ARG A O 1
ATOM 3426 N N . SER A 1 420 ? -1.368 13.306 34.865 1.00 88.62 420 SER A N 1
ATOM 3427 C CA . SER A 1 420 ? -1.143 14.676 34.447 1.00 88.62 420 SER A CA 1
ATOM 3428 C C . SER A 1 420 ? -0.947 14.746 32.937 1.00 88.62 420 SER A C 1
ATOM 3430 O O . SER A 1 420 ? -0.943 13.724 32.252 1.00 88.62 420 SER A O 1
ATOM 3432 N N . VAL A 1 421 ? -0.819 15.953 32.407 1.00 93.50 421 VAL A N 1
ATOM 3433 C CA . VAL A 1 421 ? -0.471 16.210 31.014 1.00 93.50 421 VAL A CA 1
ATOM 3434 C C . VAL A 1 421 ? 0.574 17.309 30.961 1.00 93.50 421 VAL A C 1
ATOM 3436 O O . VAL A 1 421 ? 0.452 18.334 31.634 1.00 93.50 421 VAL A O 1
ATOM 3439 N N . GLN A 1 422 ? 1.616 17.093 30.174 1.00 92.25 422 GLN A N 1
ATOM 3440 C CA . GLN A 1 422 ? 2.628 18.097 29.894 1.00 92.25 422 GLN A CA 1
ATOM 3441 C C . GLN A 1 422 ? 2.149 18.957 28.727 1.00 92.25 422 GLN A C 1
ATOM 3443 O O . GLN A 1 422 ? 1.757 18.431 27.687 1.00 92.25 422 GLN A O 1
ATOM 3448 N N . SER A 1 423 ? 2.167 20.274 28.891 1.00 95.31 423 SER A N 1
ATOM 3449 C CA . SER A 1 423 ? 1.916 21.217 27.804 1.00 95.31 423 SER A CA 1
ATOM 3450 C C . SER A 1 423 ? 3.238 21.710 27.236 1.00 95.31 423 SER A C 1
ATOM 3452 O O . SER A 1 423 ? 4.073 22.210 27.989 1.00 95.31 423 SER A O 1
ATOM 3454 N N . TRP A 1 424 ? 3.393 21.627 25.923 1.00 93.12 424 TRP A N 1
ATOM 3455 C CA . TRP A 1 424 ? 4.566 22.054 25.175 1.00 93.12 424 TRP A CA 1
ATOM 3456 C C . TRP A 1 424 ? 4.166 23.155 24.202 1.00 93.12 424 TRP A C 1
ATOM 3458 O O . TRP A 1 424 ? 3.313 22.943 23.346 1.00 93.12 424 TRP A O 1
ATOM 3468 N N . GLU A 1 425 ? 4.762 24.330 24.328 1.00 93.81 425 GLU A N 1
ATOM 3469 C CA . GLU A 1 425 ? 4.591 25.417 23.376 1.00 93.81 425 GLU A CA 1
ATOM 3470 C C . GLU A 1 425 ? 5.231 25.068 22.037 1.00 93.81 425 GLU A C 1
ATOM 3472 O O . GLU A 1 425 ? 6.372 24.602 21.976 1.00 93.81 425 GLU A O 1
ATOM 3477 N N . LEU A 1 426 ? 4.484 25.308 20.961 1.00 90.44 426 LEU A N 1
ATOM 3478 C CA . LEU A 1 426 ? 4.948 25.064 19.608 1.00 90.44 426 LEU A CA 1
ATOM 3479 C C . LEU A 1 426 ? 5.580 26.320 19.005 1.00 90.44 426 LEU A C 1
ATOM 3481 O O . LEU A 1 426 ? 4.886 27.285 18.685 1.00 90.44 426 LEU A O 1
ATOM 3485 N N . THR A 1 427 ? 6.894 26.275 18.788 1.00 84.06 427 THR A N 1
ATOM 3486 C CA . THR A 1 427 ? 7.667 27.360 18.168 1.00 84.06 427 THR A CA 1
ATOM 3487 C C . THR A 1 427 ? 8.253 26.920 16.825 1.00 84.06 427 THR A C 1
ATOM 3489 O O . THR A 1 427 ? 8.338 25.728 16.530 1.00 84.06 427 THR A O 1
ATOM 3492 N N . LYS A 1 428 ? 8.748 27.871 16.022 1.00 77.31 428 LYS A N 1
ATOM 3493 C CA . LYS A 1 428 ? 9.475 27.559 14.776 1.00 77.31 428 LYS A CA 1
ATOM 3494 C C . LYS A 1 428 ? 10.764 26.748 14.987 1.00 77.31 428 LYS A C 1
ATOM 3496 O O . LYS A 1 428 ? 11.234 26.104 14.060 1.00 77.31 428 LYS A O 1
ATOM 3501 N N . ASN A 1 429 ? 11.320 26.772 16.202 1.00 76.19 429 ASN A N 1
ATOM 3502 C CA . ASN A 1 429 ? 12.535 26.042 16.573 1.00 76.19 429 ASN A CA 1
ATOM 3503 C C . ASN A 1 429 ? 12.226 24.701 17.268 1.00 76.19 429 ASN A C 1
ATOM 3505 O O . ASN A 1 429 ? 13.143 24.047 17.760 1.00 76.19 429 ASN A O 1
ATOM 3509 N N . GLY A 1 430 ? 10.949 24.308 17.340 1.00 77.00 430 GLY A N 1
ATOM 3510 C CA . GLY A 1 430 ? 10.491 23.085 17.995 1.00 77.00 430 GLY A CA 1
ATOM 3511 C C . GLY A 1 430 ? 9.674 23.333 19.265 1.00 77.00 430 GLY A C 1
ATOM 3512 O O . GLY A 1 430 ? 9.172 24.433 19.515 1.00 77.00 430 GLY A O 1
ATOM 3513 N N . LEU A 1 431 ? 9.511 22.267 20.051 1.00 84.06 431 LEU A N 1
ATOM 3514 C CA . LEU A 1 431 ? 8.670 22.233 21.247 1.00 84.06 431 LEU A CA 1
ATOM 3515 C C . LEU A 1 431 ? 9.425 22.723 22.488 1.00 84.06 431 LEU A C 1
ATOM 3517 O O . LEU A 1 431 ? 10.518 22.244 22.784 1.00 84.06 431 LEU A O 1
ATOM 3521 N N . VAL A 1 432 ? 8.805 23.619 23.254 1.00 86.81 432 VAL A N 1
ATOM 3522 C CA . VAL A 1 432 ? 9.332 24.127 24.530 1.00 86.81 432 VAL A CA 1
ATOM 3523 C C . VAL A 1 432 ? 8.369 23.752 25.649 1.00 86.81 432 VAL A C 1
ATOM 3525 O O . VAL A 1 432 ? 7.182 24.046 25.565 1.00 86.81 432 VAL A O 1
ATOM 3528 N N . LEU A 1 433 ? 8.844 23.091 26.708 1.00 88.62 433 LEU A N 1
ATOM 3529 C CA . LEU A 1 433 ? 7.977 22.706 27.825 1.00 88.62 433 LEU A CA 1
ATOM 3530 C C . LEU A 1 433 ? 7.388 23.961 28.492 1.00 88.62 433 LEU A C 1
ATOM 3532 O O . LEU A 1 433 ? 8.122 24.785 29.030 1.00 88.62 433 LEU A O 1
ATOM 3536 N N . ALA A 1 434 ? 6.062 24.078 28.484 1.00 91.06 434 ALA A N 1
ATOM 3537 C CA . ALA A 1 434 ? 5.326 25.214 29.035 1.00 91.06 434 ALA A CA 1
ATOM 3538 C C . ALA A 1 434 ? 4.726 24.924 30.423 1.00 91.06 434 ALA A C 1
ATOM 3540 O O . ALA A 1 434 ? 4.468 25.853 31.187 1.00 91.06 434 ALA A O 1
ATOM 3541 N N . GLY A 1 435 ? 4.493 23.654 30.776 1.00 90.62 435 GLY A N 1
ATOM 3542 C CA . GLY A 1 435 ? 3.944 23.297 32.087 1.00 90.62 435 GLY A CA 1
ATOM 3543 C C . GLY A 1 435 ? 3.484 21.848 32.220 1.00 90.62 435 GLY A C 1
ATOM 3544 O O . GLY A 1 435 ? 3.496 21.085 31.257 1.00 90.62 435 GLY A O 1
ATOM 3545 N N . VAL A 1 436 ? 3.058 21.480 33.432 1.00 92.62 436 VAL A N 1
ATOM 3546 C CA . VAL A 1 436 ? 2.501 20.161 33.769 1.00 92.62 436 VAL A CA 1
ATOM 3547 C C . VAL A 1 436 ? 1.192 20.354 34.530 1.00 92.62 436 VAL A C 1
ATOM 3549 O O . VAL A 1 436 ? 1.158 21.029 35.559 1.00 92.62 436 VAL A O 1
ATOM 3552 N N . HIS A 1 437 ? 0.114 19.743 34.044 1.00 93.75 437 HIS A N 1
ATOM 3553 C CA . HIS A 1 437 ? -1.251 19.969 34.521 1.00 93.75 437 HIS A CA 1
ATOM 3554 C C . HIS A 1 437 ? -1.846 18.663 35.036 1.00 93.75 437 HIS A C 1
ATOM 3556 O O . HIS A 1 437 ? -2.009 17.709 34.282 1.00 93.75 437 HIS A O 1
ATOM 3562 N N . LYS A 1 438 ? -2.172 18.594 36.329 1.00 92.38 438 LYS A N 1
ATOM 3563 C CA . LYS A 1 438 ? -2.817 17.411 36.922 1.00 92.38 438 LYS A CA 1
ATOM 3564 C C . LYS A 1 438 ? -4.296 17.363 36.562 1.00 92.38 438 LYS A C 1
ATOM 3566 O O . LYS A 1 438 ? -4.961 18.400 36.555 1.00 92.38 438 LYS A O 1
ATOM 3571 N N . PHE A 1 439 ? -4.825 16.163 36.361 1.00 91.69 439 PHE A N 1
ATOM 3572 C CA . PHE A 1 439 ? -6.258 15.999 36.142 1.00 91.69 439 PHE A CA 1
ATOM 3573 C C . PHE A 1 439 ? -7.039 16.098 37.452 1.00 91.69 439 PHE A C 1
ATOM 3575 O O . PHE A 1 439 ? -6.591 15.638 38.505 1.00 91.69 439 PHE A O 1
ATOM 3582 N N . ARG A 1 440 ? -8.228 16.696 37.388 1.00 89.81 440 ARG A N 1
ATOM 3583 C CA . ARG A 1 440 ? -9.198 16.752 38.490 1.00 89.81 440 ARG A CA 1
ATOM 3584 C C . ARG A 1 440 ? -10.572 16.433 37.922 1.00 89.81 440 ARG A C 1
ATOM 3586 O O . ARG A 1 440 ? -10.959 17.048 36.940 1.00 89.81 440 ARG A O 1
ATOM 3593 N N . ASN A 1 441 ? -11.291 15.477 38.511 1.00 86.75 441 ASN A N 1
ATOM 3594 C CA . ASN A 1 441 ? -12.623 15.056 38.048 1.00 86.75 441 ASN A CA 1
ATOM 3595 C C . ASN A 1 441 ? -12.679 14.727 36.538 1.00 86.75 441 ASN A C 1
ATOM 3597 O O . ASN A 1 441 ? -13.605 15.144 35.853 1.00 86.75 441 ASN A O 1
ATOM 3601 N N . ASN A 1 442 ? -11.672 14.013 36.011 1.00 87.69 442 ASN A N 1
ATOM 3602 C CA . ASN A 1 442 ? -11.508 13.726 34.573 1.00 87.69 442 ASN A CA 1
ATOM 3603 C C . ASN A 1 442 ? -11.456 14.975 33.674 1.00 87.69 442 ASN A C 1
ATOM 3605 O O . ASN A 1 442 ? -11.807 14.918 32.496 1.00 87.69 442 ASN A O 1
ATOM 3609 N N . GLN A 1 443 ? -10.999 16.102 34.215 1.00 93.19 443 GLN A N 1
ATOM 3610 C CA . GLN A 1 443 ? -10.797 17.344 33.481 1.00 93.19 443 GLN A CA 1
ATOM 3611 C C . GLN A 1 443 ? -9.359 17.832 33.608 1.00 93.19 443 GLN A C 1
ATOM 3613 O O . GLN A 1 443 ? -8.689 17.613 34.623 1.00 93.19 443 GLN A O 1
ATOM 3618 N N . VAL A 1 444 ? -8.905 18.540 32.580 1.00 94.81 444 VAL A N 1
ATOM 3619 C CA . VAL A 1 444 ? -7.669 19.320 32.593 1.00 94.81 444 VAL A CA 1
ATOM 3620 C C . VAL A 1 444 ? -8.022 20.803 32.602 1.00 94.81 444 VAL A C 1
ATOM 3622 O O . VAL A 1 444 ? -8.961 21.219 31.926 1.00 94.81 444 VAL A O 1
ATOM 3625 N N . SER A 1 445 ? -7.287 21.598 33.382 1.00 95.50 445 SER A N 1
ATOM 3626 C CA . SER A 1 445 ? -7.390 23.060 33.365 1.00 95.50 445 SER A CA 1
ATOM 3627 C C . SER A 1 445 ? -6.051 23.680 32.989 1.00 95.50 445 SER A C 1
ATOM 3629 O O . SER A 1 445 ? -5.047 23.368 33.622 1.00 95.50 445 SER A O 1
ATOM 3631 N N . ILE A 1 446 ? -6.041 24.536 31.968 1.00 95.75 446 ILE A N 1
ATOM 3632 C CA . ILE A 1 446 ? -4.837 25.160 31.405 1.00 95.75 446 ILE A CA 1
ATOM 3633 C C . ILE A 1 446 ? -5.139 26.630 31.122 1.00 95.75 446 ILE A C 1
ATOM 3635 O O . ILE A 1 446 ? -6.171 26.954 30.535 1.00 95.75 446 ILE A O 1
ATOM 3639 N N . HIS A 1 447 ? -4.237 27.528 31.514 1.00 96.00 447 HIS A N 1
ATOM 3640 C CA . HIS A 1 447 ? -4.296 28.914 31.061 1.00 96.00 447 HIS A CA 1
ATOM 3641 C C . HIS A 1 447 ? -3.741 29.006 29.637 1.00 96.00 447 HIS A C 1
ATOM 3643 O O . HIS A 1 447 ? -2.562 28.738 29.411 1.00 96.00 447 HIS A O 1
ATOM 3649 N N . LEU A 1 448 ? -4.594 29.359 28.681 1.00 96.31 448 LEU A N 1
ATOM 3650 C CA . LEU A 1 448 ? -4.223 29.568 27.288 1.00 96.31 448 LEU A CA 1
ATOM 3651 C C . LEU A 1 448 ? -3.964 31.052 27.063 1.00 96.31 448 LEU A C 1
ATOM 3653 O O . LEU A 1 448 ? -4.867 31.863 27.282 1.00 96.31 448 LEU A O 1
ATOM 3657 N N . LYS A 1 449 ? -2.768 31.393 26.579 1.00 96.25 449 LYS A N 1
ATOM 3658 C CA . LYS A 1 449 ? -2.495 32.721 26.023 1.00 96.25 449 LYS A CA 1
ATOM 3659 C C . LYS A 1 449 ? -3.013 32.799 24.588 1.00 96.25 449 LYS A C 1
ATOM 3661 O O . LYS A 1 449 ? -3.004 31.810 23.851 1.00 96.25 449 LYS A O 1
ATOM 3666 N N . ALA A 1 450 ? -3.458 33.978 24.185 1.00 95.25 450 ALA A N 1
ATOM 3667 C CA . ALA A 1 450 ? -3.952 34.264 22.855 1.00 95.25 450 ALA A CA 1
ATOM 3668 C C . ALA A 1 450 ? -2.878 33.946 21.815 1.00 95.25 450 ALA A C 1
ATOM 3670 O O . ALA A 1 450 ? -1.739 34.398 21.907 1.00 95.25 450 ALA A O 1
ATOM 3671 N N . ASN A 1 451 ? -3.278 33.192 20.797 1.00 94.06 451 ASN A N 1
ATOM 3672 C CA . ASN A 1 451 ? -2.451 32.783 19.670 1.00 94.06 451 ASN A CA 1
ATOM 3673 C C . ASN A 1 451 ? -1.216 31.944 20.042 1.00 94.06 451 ASN A C 1
ATOM 3675 O O . ASN A 1 451 ? -0.322 31.811 19.214 1.00 94.06 451 ASN A O 1
ATOM 3679 N N . GLN A 1 452 ? -1.183 31.340 21.235 1.00 94.75 452 GLN A N 1
ATOM 3680 C CA . GLN A 1 452 ? -0.111 30.438 21.656 1.00 94.75 452 GLN A CA 1
ATOM 3681 C C . GLN A 1 452 ? -0.568 28.972 21.527 1.00 94.75 452 GLN A C 1
ATOM 3683 O O . GLN A 1 452 ? -1.346 28.497 22.360 1.00 94.75 452 GLN A O 1
ATOM 3688 N N . PRO A 1 453 ? -0.139 28.237 20.486 1.00 96.12 453 PRO A N 1
ATOM 3689 C CA . PRO A 1 453 ? -0.464 26.824 20.349 1.00 96.12 453 PRO A CA 1
ATOM 3690 C C . PRO A 1 453 ? 0.331 25.967 21.330 1.00 96.12 453 PRO A C 1
ATOM 3692 O O . PRO A 1 453 ? 1.550 26.107 21.455 1.00 96.12 453 PRO A O 1
ATOM 3695 N N . LEU A 1 454 ? -0.357 25.027 21.974 1.00 97.00 454 LEU A N 1
ATOM 3696 C CA . LEU A 1 454 ? 0.262 24.040 22.850 1.00 97.00 454 LEU A CA 1
ATOM 3697 C C . LEU A 1 454 ? -0.029 22.625 22.341 1.00 97.00 454 LEU A C 1
ATOM 3699 O O . LEU A 1 454 ? -1.155 22.293 21.969 1.00 97.00 454 LEU A O 1
ATOM 3703 N N . LEU A 1 455 ? 0.986 21.770 22.388 1.00 96.44 455 LEU A N 1
ATOM 3704 C CA . LEU A 1 455 ? 0.849 20.324 22.322 1.00 96.44 455 LEU A CA 1
ATOM 3705 C C . LEU A 1 455 ? 0.712 19.779 23.743 1.00 96.44 455 LEU A C 1
ATOM 3707 O O . LEU A 1 455 ? 1.562 20.014 24.598 1.00 96.44 455 LEU A O 1
ATOM 3711 N N . LEU A 1 456 ? -0.345 19.028 23.996 1.00 95.69 456 LEU A N 1
ATOM 3712 C CA . LEU A 1 456 ? -0.614 18.373 25.263 1.00 95.69 456 LEU A CA 1
ATOM 3713 C C . LEU A 1 456 ? -0.255 16.892 25.151 1.00 95.69 456 LEU A C 1
ATOM 3715 O O . LEU A 1 456 ? -0.861 16.164 24.365 1.00 95.69 456 LEU A O 1
ATOM 3719 N N . VAL A 1 457 ? 0.729 16.458 25.934 1.00 91.00 457 VAL A N 1
ATOM 3720 C CA . VAL A 1 457 ? 1.251 15.086 25.951 1.00 91.00 457 VAL A CA 1
ATOM 3721 C C . VAL A 1 457 ? 0.960 14.473 27.325 1.00 91.00 457 VAL A C 1
ATOM 3723 O O . VAL A 1 457 ? 1.477 14.981 28.325 1.00 91.00 457 VAL A O 1
ATOM 3726 N N . PRO A 1 458 ? 0.091 13.451 27.431 1.00 88.56 458 PRO A N 1
ATOM 3727 C CA . PRO A 1 458 ? -0.295 12.886 28.722 1.00 88.56 458 PRO A CA 1
ATOM 3728 C C . PRO A 1 458 ? 0.909 12.239 29.420 1.00 88.56 458 PRO A C 1
ATOM 3730 O O . PRO A 1 458 ? 1.678 11.501 28.807 1.00 88.56 458 PRO A O 1
ATOM 3733 N N . ASP A 1 459 ? 1.053 12.513 30.714 1.00 74.81 459 ASP A N 1
ATOM 3734 C CA . ASP A 1 459 ? 2.075 11.928 31.576 1.00 74.81 459 ASP A CA 1
ATOM 3735 C C . ASP A 1 459 ? 1.715 10.469 31.838 1.00 74.81 459 ASP A C 1
ATOM 3737 O O . ASP A 1 459 ? 0.740 10.145 32.529 1.00 74.81 459 ASP A O 1
ATOM 3741 N N . GLN A 1 460 ? 2.487 9.584 31.226 1.00 58.16 460 GLN A N 1
ATOM 3742 C CA . GLN A 1 460 ? 2.389 8.163 31.486 1.00 58.16 460 GLN A CA 1
ATOM 3743 C C . GLN A 1 460 ? 2.950 7.937 32.882 1.00 58.16 460 GLN A C 1
ATOM 3745 O O . GLN A 1 460 ? 4.094 8.284 33.159 1.00 58.16 460 GLN A O 1
ATOM 3750 N N . LEU A 1 461 ? 2.126 7.399 33.778 1.00 42.47 461 LEU A N 1
ATOM 3751 C CA . LEU A 1 461 ? 2.550 7.033 35.116 1.00 42.47 461 LEU A CA 1
ATOM 3752 C C . LEU A 1 461 ? 3.881 6.278 35.077 1.00 42.47 461 LEU A C 1
ATOM 3754 O O . LEU A 1 461 ? 3.920 5.124 34.663 1.00 42.47 461 LEU A O 1
ATOM 3758 N N . ALA A 1 462 ? 4.951 6.920 35.549 1.00 33.78 462 ALA A N 1
ATOM 3759 C CA . ALA A 1 462 ? 6.221 6.272 35.837 1.00 33.78 462 ALA A CA 1
ATOM 3760 C C . ALA A 1 462 ? 6.044 5.340 37.049 1.00 33.78 462 ALA A C 1
ATOM 3762 O O . ALA A 1 462 ? 6.325 5.705 38.189 1.00 33.78 462 ALA A O 1
ATOM 3763 N N . ASN A 1 463 ? 5.424 4.192 36.786 1.00 31.52 463 ASN A N 1
ATOM 3764 C CA . ASN A 1 463 ? 5.607 2.877 37.398 1.00 31.52 463 ASN A CA 1
ATOM 3765 C C . ASN A 1 463 ? 4.633 1.898 36.725 1.00 31.52 463 ASN A C 1
ATOM 3767 O O . ASN A 1 463 ? 3.710 1.389 37.345 1.00 31.52 463 ASN A O 1
ATOM 3771 N N . GLU A 1 464 ? 4.828 1.702 35.428 1.00 29.78 464 GLU A N 1
ATOM 3772 C CA . GLU A 1 464 ? 4.922 0.409 34.749 1.00 29.78 464 GLU A CA 1
ATOM 3773 C C . GLU A 1 464 ? 5.697 0.696 33.452 1.00 29.78 464 GLU A C 1
ATOM 3775 O O . GLU A 1 464 ? 5.685 1.819 32.953 1.00 29.78 464 GLU A O 1
ATOM 3780 N N . ALA A 1 465 ? 6.521 -0.248 33.018 1.00 29.11 465 ALA A N 1
ATOM 3781 C CA . ALA A 1 465 ? 7.642 -0.011 32.120 1.00 29.11 465 ALA A CA 1
ATOM 3782 C C . ALA A 1 465 ? 7.290 0.726 30.807 1.00 29.11 465 ALA A C 1
ATOM 3784 O O . ALA A 1 465 ? 6.228 0.549 30.221 1.00 29.11 465 ALA A O 1
ATOM 3785 N N . VAL A 1 466 ? 8.250 1.554 30.381 1.00 34.25 466 VAL A N 1
ATOM 3786 C CA . VAL A 1 466 ? 8.590 1.952 29.004 1.00 34.25 466 VAL A CA 1
ATOM 3787 C C . VAL A 1 466 ? 7.733 1.287 27.915 1.00 34.25 466 VAL A C 1
ATOM 3789 O O . VAL A 1 466 ? 7.756 0.078 27.768 1.00 34.25 466 VAL A O 1
ATOM 3792 N N . SER A 1 467 ? 7.044 2.120 27.127 1.00 39.78 467 SER A N 1
ATOM 3793 C CA . SER A 1 467 ? 6.198 1.806 25.966 1.00 39.78 467 SER A CA 1
ATOM 3794 C C . SER A 1 467 ? 6.365 0.415 25.327 1.00 39.78 467 SER A C 1
ATOM 3796 O O . SER A 1 467 ? 7.128 0.222 24.380 1.00 39.78 467 SER A O 1
ATOM 3798 N N . ASP A 1 468 ? 5.496 -0.497 25.734 1.00 54.62 468 ASP A N 1
ATOM 3799 C CA . ASP A 1 468 ? 5.287 -1.793 25.088 1.00 54.62 468 ASP A CA 1
ATOM 3800 C C . ASP A 1 468 ? 4.440 -1.679 23.802 1.00 54.62 468 ASP A C 1
ATOM 3802 O O . ASP A 1 468 ? 4.201 -2.662 23.107 1.00 54.62 468 ASP A O 1
ATOM 3806 N N . THR A 1 469 ? 3.953 -0.480 23.454 1.00 64.50 469 THR A N 1
ATOM 3807 C CA . THR A 1 469 ? 3.023 -0.285 22.330 1.00 64.50 469 THR A CA 1
ATOM 3808 C C . THR A 1 469 ? 3.727 0.166 21.046 1.00 64.50 469 THR A C 1
ATOM 3810 O O . THR A 1 469 ? 4.229 1.285 20.963 1.00 64.50 469 THR A O 1
ATOM 3813 N N . THR A 1 470 ? 3.710 -0.664 19.999 1.00 70.75 470 THR A N 1
ATOM 3814 C CA . THR A 1 470 ? 4.183 -0.308 18.648 1.00 70.75 470 THR A CA 1
ATOM 3815 C C . THR A 1 470 ? 2.997 -0.116 17.703 1.00 70.75 470 THR A C 1
ATOM 3817 O O . THR A 1 470 ? 2.314 -1.074 17.353 1.00 70.75 470 THR A O 1
ATOM 3820 N N . TYR A 1 471 ? 2.756 1.115 17.245 1.00 67.12 471 TYR A N 1
ATOM 3821 C CA . TYR A 1 471 ? 1.734 1.395 16.227 1.00 67.12 471 TYR A CA 1
ATOM 3822 C C . TYR A 1 471 ? 2.229 1.032 14.831 1.00 67.12 471 TYR A C 1
ATOM 3824 O O . TYR A 1 471 ? 3.336 1.443 14.450 1.00 67.12 471 TYR A O 1
ATOM 3832 N N . PHE A 1 472 ? 1.389 0.338 14.063 1.00 67.25 472 PHE A N 1
ATOM 3833 C CA . PHE A 1 472 ? 1.666 0.037 12.663 1.00 67.25 472 PHE A CA 1
ATOM 3834 C C . PHE A 1 472 ? 1.575 1.324 11.849 1.00 67.25 472 PHE A C 1
ATOM 3836 O O . PHE A 1 472 ? 0.617 2.086 11.955 1.00 67.25 472 PHE A O 1
ATOM 3843 N N . ASN A 1 473 ? 2.604 1.573 11.050 1.00 61.12 473 ASN A N 1
ATOM 3844 C CA . ASN A 1 473 ? 2.594 2.599 10.023 1.00 61.12 473 ASN A CA 1
ATOM 3845 C C . ASN A 1 473 ? 3.285 1.993 8.810 1.00 61.12 473 ASN A C 1
ATOM 3847 O O . ASN A 1 473 ? 4.502 1.798 8.822 1.00 61.12 473 ASN A O 1
ATOM 3851 N N . TYR A 1 474 ? 2.493 1.623 7.814 1.00 65.62 474 TYR A N 1
ATOM 3852 C CA . TYR A 1 474 ? 3.023 1.031 6.603 1.00 65.62 474 TYR A CA 1
ATOM 3853 C C . TYR A 1 474 ? 3.567 2.136 5.708 1.00 65.62 474 TYR A C 1
ATOM 3855 O O . TYR A 1 474 ? 2.847 3.066 5.350 1.00 65.62 474 TYR A O 1
ATOM 3863 N N . GLY A 1 475 ? 4.833 2.016 5.312 1.00 50.34 475 GLY A N 1
ATOM 3864 C CA . GLY A 1 475 ? 5.313 2.768 4.159 1.00 50.34 475 GLY A CA 1
ATOM 3865 C C . GLY A 1 475 ? 4.513 2.373 2.914 1.00 50.34 475 GLY A C 1
ATOM 3866 O O . GLY A 1 475 ? 4.050 1.236 2.800 1.00 50.34 475 GLY A O 1
ATOM 3867 N N . LEU A 1 476 ? 4.357 3.299 1.966 1.00 54.75 476 LEU A N 1
ATOM 3868 C CA . LEU A 1 476 ? 3.774 2.983 0.664 1.00 54.75 476 LEU A CA 1
ATOM 3869 C C . LEU A 1 476 ? 4.706 2.018 -0.075 1.00 54.75 476 LEU A C 1
ATOM 3871 O O . LEU A 1 476 ? 5.754 2.414 -0.576 1.00 54.75 476 LEU A O 1
ATOM 3875 N N . VAL A 1 477 ? 4.316 0.748 -0.154 1.00 59.22 477 VAL A N 1
ATOM 3876 C CA . VAL A 1 477 ? 4.971 -0.240 -1.016 1.00 59.22 477 VAL A CA 1
ATOM 3877 C C . VAL A 1 477 ? 4.069 -0.453 -2.220 1.00 59.22 477 VAL A C 1
ATOM 3879 O O . VAL A 1 477 ? 3.036 -1.122 -2.142 1.00 59.22 477 VAL A O 1
ATOM 3882 N N . LYS A 1 478 ? 4.438 0.178 -3.335 1.00 71.50 478 LYS A N 1
ATOM 3883 C CA . LYS A 1 478 ? 3.702 0.078 -4.593 1.00 71.50 478 LYS A CA 1
ATOM 3884 C C . LYS A 1 478 ? 4.131 -1.187 -5.321 1.00 71.50 478 LYS A C 1
ATOM 3886 O O . LYS A 1 478 ? 5.292 -1.340 -5.685 1.00 71.50 478 LYS A O 1
ATOM 3891 N N . LYS A 1 479 ? 3.168 -2.057 -5.597 1.00 81.12 479 LYS A N 1
ATOM 3892 C CA . LYS A 1 479 ? 3.396 -3.233 -6.432 1.00 81.12 479 LYS A CA 1
ATOM 3893 C C . LYS A 1 479 ? 3.668 -2.817 -7.865 1.00 81.12 479 LYS A C 1
ATOM 3895 O O . LYS A 1 479 ? 2.932 -2.004 -8.430 1.00 81.12 479 LYS A O 1
ATOM 3900 N N . LYS A 1 480 ? 4.737 -3.363 -8.441 1.00 69.75 480 LYS A N 1
ATOM 3901 C CA . LYS A 1 480 ? 5.108 -3.104 -9.837 1.00 69.75 480 LYS A CA 1
ATOM 3902 C C . LYS A 1 480 ? 4.135 -3.758 -10.811 1.00 69.75 480 LYS A C 1
ATOM 3904 O O . LYS A 1 480 ? 3.947 -3.237 -11.906 1.00 69.75 480 LYS A O 1
ATOM 3909 N N . PHE A 1 481 ? 3.496 -4.852 -10.398 1.00 76.62 481 PHE A N 1
ATOM 3910 C CA . PHE A 1 481 ? 2.676 -5.696 -11.261 1.00 76.62 481 PHE A CA 1
ATOM 3911 C C . PHE A 1 481 ? 1.397 -6.164 -10.541 1.00 76.62 481 PHE A C 1
ATOM 3913 O O . PHE A 1 481 ? 1.389 -6.222 -9.307 1.00 76.62 481 PHE A O 1
ATOM 3920 N N . PRO A 1 482 ? 0.314 -6.487 -11.276 1.00 69.62 482 PRO A N 1
ATOM 3921 C CA . PRO A 1 482 ? -0.862 -7.141 -10.704 1.00 69.62 482 PRO A CA 1
ATOM 3922 C C . PRO A 1 482 ? -0.490 -8.491 -10.087 1.00 69.62 482 PRO A C 1
ATOM 3924 O O . PRO A 1 482 ? 0.326 -9.218 -10.647 1.00 69.62 482 PRO A O 1
ATOM 3927 N N . HIS A 1 483 ? -1.114 -8.845 -8.967 1.00 80.00 483 HIS A N 1
ATOM 3928 C CA . HIS A 1 483 ? -0.833 -10.092 -8.261 1.00 80.00 483 HIS A CA 1
ATOM 3929 C C . HIS A 1 483 ? -2.114 -10.695 -7.667 1.00 80.00 483 HIS A C 1
ATOM 3931 O O . HIS A 1 483 ? -3.069 -9.963 -7.382 1.00 80.00 483 HIS A O 1
ATOM 3937 N N . PRO A 1 484 ? -2.146 -12.019 -7.427 1.00 85.62 484 PRO A N 1
ATOM 3938 C CA . PRO A 1 484 ? -3.210 -12.648 -6.657 1.00 85.62 484 PRO A CA 1
ATOM 3939 C C . PRO A 1 484 ? -3.379 -12.020 -5.268 1.00 85.62 484 PRO A C 1
ATOM 3941 O O . PRO A 1 484 ? -2.428 -11.521 -4.655 1.00 85.62 484 PRO A O 1
ATOM 3944 N N . ALA A 1 485 ? -4.592 -12.101 -4.721 1.00 91.06 485 ALA A N 1
ATOM 3945 C CA . ALA A 1 485 ? -4.866 -11.744 -3.334 1.00 91.06 485 ALA A CA 1
ATOM 3946 C C . ALA A 1 485 ? -4.346 -12.846 -2.392 1.00 91.06 485 ALA A C 1
ATOM 3948 O O . ALA A 1 485 ? -5.128 -13.565 -1.770 1.00 91.06 485 ALA A O 1
ATOM 3949 N N . TYR A 1 486 ? -3.019 -13.003 -2.289 1.00 94.75 486 TYR A N 1
ATOM 3950 C CA . TYR A 1 486 ? -2.406 -14.075 -1.491 1.00 94.75 486 TYR A CA 1
ATOM 3951 C C . TYR A 1 486 ? -2.848 -14.050 -0.033 1.00 94.75 486 TYR A C 1
ATOM 3953 O O . TYR A 1 486 ? -3.007 -15.102 0.552 1.00 94.75 486 TYR A O 1
ATOM 3961 N N . HIS A 1 487 ? -3.123 -12.879 0.543 1.00 93.00 487 HIS A N 1
ATOM 3962 C CA . HIS A 1 487 ? -3.647 -12.735 1.907 1.00 93.00 487 HIS A CA 1
ATOM 3963 C C . HIS A 1 487 ? -5.070 -13.290 2.116 1.00 93.00 487 HIS A C 1
ATOM 3965 O O . HIS A 1 487 ? -5.540 -13.346 3.248 1.00 93.00 487 HIS A O 1
ATOM 3971 N N . GLN A 1 488 ? -5.742 -13.696 1.036 1.00 94.00 488 GLN A N 1
ATOM 3972 C CA . GLN A 1 488 ? -7.076 -14.302 1.022 1.00 94.00 488 GLN A CA 1
ATOM 3973 C C . GLN A 1 488 ? -7.098 -15.647 0.274 1.00 94.00 488 GLN A C 1
ATOM 3975 O O . GLN A 1 488 ? -8.168 -16.204 0.037 1.00 94.00 488 GLN A O 1
ATOM 3980 N N . THR A 1 489 ? -5.931 -16.167 -0.119 1.00 94.75 489 THR A N 1
ATOM 3981 C CA . THR A 1 489 ? -5.805 -17.375 -0.943 1.00 94.75 489 THR A CA 1
ATOM 3982 C C . THR A 1 489 ? -4.895 -18.375 -0.246 1.00 94.75 489 THR A C 1
ATOM 3984 O O . THR A 1 489 ? -3.708 -18.112 -0.043 1.00 94.75 489 THR A O 1
ATOM 3987 N N . LEU A 1 490 ? -5.433 -19.541 0.110 1.00 95.69 490 LEU A N 1
ATOM 3988 C CA . LEU A 1 490 ? -4.654 -20.593 0.753 1.00 95.69 490 LEU A CA 1
ATOM 3989 C C . LEU A 1 490 ? -3.619 -21.142 -0.233 1.00 95.69 490 LEU A C 1
ATOM 3991 O O . LEU A 1 490 ? -3.963 -21.721 -1.260 1.00 95.69 490 LEU A O 1
ATOM 3995 N N . THR A 1 491 ? -2.343 -20.967 0.088 1.00 95.00 491 THR A N 1
ATOM 3996 C CA . THR A 1 491 ? -1.238 -21.385 -0.778 1.00 95.00 491 THR A CA 1
ATOM 3997 C C . THR A 1 491 ? -0.577 -22.628 -0.189 1.00 95.00 491 THR A C 1
ATOM 3999 O O . THR A 1 491 ? -0.187 -22.619 0.976 1.00 95.00 491 THR A O 1
ATOM 4002 N N . LEU A 1 492 ? -0.465 -23.702 -0.974 1.00 94.12 492 LEU A N 1
ATOM 4003 C CA . LEU A 1 492 ? 0.036 -25.011 -0.541 1.00 94.12 492 LEU A CA 1
ATOM 4004 C C . LEU A 1 492 ? 1.096 -25.563 -1.498 1.00 94.12 492 LEU A C 1
ATOM 4006 O O . LEU A 1 492 ? 1.078 -25.292 -2.698 1.00 94.12 492 LEU A O 1
ATOM 4010 N N . LYS A 1 493 ? 1.990 -26.389 -0.958 1.00 93.88 493 LYS A N 1
ATOM 4011 C CA . LYS A 1 493 ? 2.881 -27.259 -1.729 1.00 93.88 493 LYS A CA 1
ATOM 4012 C C . LYS A 1 493 ? 2.312 -28.674 -1.708 1.00 93.88 493 LYS A C 1
ATOM 4014 O O . LYS A 1 493 ? 1.907 -29.172 -0.656 1.00 93.88 493 LYS A O 1
ATOM 4019 N N . LEU A 1 494 ? 2.271 -29.318 -2.869 1.00 95.19 494 LEU A N 1
ATOM 4020 C CA . LEU A 1 494 ? 1.857 -30.709 -3.003 1.00 95.19 494 LEU A CA 1
ATOM 4021 C C . LEU A 1 494 ? 3.034 -31.512 -3.548 1.00 95.19 494 LEU A C 1
ATOM 4023 O O . LEU A 1 494 ? 3.458 -31.337 -4.692 1.00 95.19 494 LEU A O 1
ATOM 4027 N N . PHE A 1 495 ? 3.597 -32.345 -2.677 1.00 95.69 495 PHE A N 1
ATOM 4028 C CA . PHE A 1 495 ? 4.820 -33.084 -2.947 1.00 95.69 495 PHE A CA 1
ATOM 4029 C C . PHE A 1 495 ? 4.529 -34.305 -3.821 1.00 95.69 495 PHE A C 1
ATOM 4031 O O . PHE A 1 495 ? 3.918 -35.270 -3.367 1.00 95.69 495 PHE A O 1
ATOM 4038 N N . MET A 1 496 ? 4.933 -34.243 -5.089 1.00 96.19 496 MET A N 1
ATOM 4039 C CA . MET A 1 496 ? 4.632 -35.265 -6.094 1.00 96.19 496 MET A CA 1
ATOM 4040 C C . MET A 1 496 ? 5.670 -36.382 -6.068 1.00 96.19 496 MET A C 1
ATOM 4042 O O . MET A 1 496 ? 5.320 -37.557 -5.954 1.00 96.19 496 MET A O 1
ATOM 4046 N N . SER A 1 497 ? 6.951 -36.022 -6.173 1.00 96.00 497 SER A N 1
ATOM 4047 C CA . SER A 1 497 ? 8.057 -36.980 -6.206 1.00 96.00 497 SER A CA 1
ATOM 4048 C C . SER A 1 497 ? 9.390 -36.369 -5.766 1.00 96.00 497 SER A C 1
ATOM 4050 O O . SER A 1 497 ? 9.579 -35.155 -5.826 1.00 96.00 497 SER A O 1
ATOM 4052 N N . GLN A 1 498 ? 10.325 -37.212 -5.333 1.00 95.38 498 GLN A N 1
ATOM 4053 C CA . GLN A 1 498 ? 11.689 -36.848 -4.937 1.00 95.38 498 GLN A CA 1
ATOM 4054 C C . GLN A 1 498 ? 12.692 -37.617 -5.798 1.00 95.38 498 GLN A C 1
ATOM 4056 O O . GLN A 1 498 ? 12.557 -38.831 -5.959 1.00 95.38 498 GLN A O 1
ATOM 4061 N N . ALA A 1 499 ? 13.725 -36.937 -6.295 1.00 94.88 499 ALA A N 1
ATOM 4062 C CA . ALA A 1 499 ? 14.875 -37.625 -6.871 1.00 94.88 499 ALA A CA 1
ATOM 4063 C C . ALA A 1 499 ? 15.818 -38.134 -5.779 1.00 94.88 499 ALA A C 1
ATOM 4065 O O . ALA A 1 499 ? 15.987 -37.485 -4.741 1.00 94.88 499 ALA A O 1
ATOM 4066 N N . LEU A 1 500 ? 16.435 -39.289 -6.015 1.00 93.25 500 LEU A N 1
ATOM 4067 C CA . LEU A 1 500 ? 17.378 -39.905 -5.084 1.00 93.25 500 LEU A CA 1
ATOM 4068 C C . LEU A 1 500 ? 18.828 -39.621 -5.496 1.00 93.25 500 LEU A C 1
ATOM 4070 O O . LEU A 1 500 ? 19.135 -39.447 -6.673 1.00 93.25 500 LEU A O 1
ATOM 4074 N N . PHE A 1 501 ? 19.724 -39.578 -4.512 1.00 91.56 501 PHE A N 1
ATOM 4075 C CA . PHE A 1 501 ? 21.124 -39.187 -4.683 1.00 91.56 501 PHE A CA 1
ATOM 4076 C C . PHE A 1 501 ? 22.047 -40.164 -3.965 1.00 91.56 501 PHE A C 1
ATOM 4078 O O . PHE A 1 501 ? 21.687 -40.704 -2.918 1.00 91.56 501 PHE A O 1
ATOM 4085 N N . ASP A 1 502 ? 23.257 -40.314 -4.499 1.00 85.56 502 ASP A N 1
ATOM 4086 C CA . ASP A 1 502 ? 24.338 -41.042 -3.845 1.00 85.56 502 ASP A CA 1
ATOM 4087 C C . ASP A 1 502 ? 25.360 -40.037 -3.282 1.00 85.56 502 ASP A C 1
ATOM 4089 O O . ASP A 1 502 ? 25.756 -39.082 -3.952 1.00 85.56 502 ASP A O 1
ATOM 4093 N N . GLY A 1 503 ? 25.814 -40.248 -2.044 1.00 80.81 503 GLY A N 1
ATOM 4094 C CA . GLY A 1 503 ? 26.798 -39.381 -1.387 1.00 80.81 503 GLY A CA 1
ATOM 4095 C C . GLY A 1 503 ? 26.207 -38.163 -0.662 1.00 80.81 503 GLY A C 1
ATOM 4096 O O . GLY A 1 503 ? 24.998 -37.997 -0.543 1.00 80.81 503 GLY A O 1
ATOM 4097 N N . LYS A 1 504 ? 27.093 -37.329 -0.098 1.00 79.75 504 LYS A N 1
ATOM 4098 C CA . LYS A 1 504 ? 26.707 -36.230 0.806 1.00 79.75 504 LYS A CA 1
ATOM 4099 C C . LYS A 1 504 ? 26.150 -34.999 0.082 1.00 79.75 504 LYS A C 1
ATOM 4101 O O . LYS A 1 504 ? 25.238 -34.363 0.594 1.00 79.75 504 LYS A O 1
ATOM 4106 N N . PHE A 1 505 ? 26.727 -34.640 -1.064 1.00 81.56 505 PHE A N 1
ATOM 4107 C CA . PHE A 1 505 ? 26.336 -33.448 -1.819 1.00 81.56 505 PHE A CA 1
ATOM 4108 C C . PHE A 1 505 ? 25.441 -33.842 -2.990 1.00 81.56 505 PHE A C 1
ATOM 4110 O O . PHE A 1 505 ? 25.818 -34.697 -3.794 1.00 81.56 505 PHE A O 1
ATOM 4117 N N . LYS A 1 506 ? 24.284 -33.190 -3.124 1.00 85.50 506 LYS A N 1
ATOM 4118 C CA . LYS A 1 506 ? 23.339 -33.457 -4.215 1.00 85.50 506 LYS A CA 1
ATOM 4119 C C . LYS A 1 506 ? 23.832 -32.796 -5.509 1.00 85.50 506 LYS A C 1
ATOM 4121 O O . LYS A 1 506 ? 23.489 -31.653 -5.783 1.00 85.50 506 LYS A O 1
ATOM 4126 N N . ARG A 1 507 ? 24.707 -33.464 -6.269 1.00 88.25 507 ARG A N 1
ATOM 4127 C CA . ARG A 1 507 ? 25.270 -32.945 -7.544 1.00 88.25 507 ARG A CA 1
ATOM 4128 C C . ARG A 1 507 ? 24.662 -33.551 -8.791 1.00 88.25 507 ARG A C 1
ATOM 4130 O O . ARG A 1 507 ? 24.639 -32.909 -9.836 1.00 88.25 507 ARG A O 1
ATOM 4137 N N . ARG A 1 508 ? 24.220 -34.793 -8.661 1.00 91.69 508 ARG A N 1
ATOM 4138 C CA . ARG A 1 508 ? 23.712 -35.639 -9.728 1.00 91.69 508 ARG A CA 1
ATOM 4139 C C . ARG A 1 508 ? 22.754 -36.635 -9.099 1.00 91.69 508 ARG A C 1
ATOM 4141 O O . ARG A 1 508 ? 23.140 -37.295 -8.132 1.00 91.69 508 ARG A O 1
ATOM 4148 N N . ASP A 1 509 ? 21.538 -36.727 -9.620 1.00 90.88 509 ASP A N 1
ATOM 4149 C CA . ASP A 1 509 ? 20.618 -37.769 -9.169 1.00 90.88 509 ASP A CA 1
ATOM 4150 C C . ASP A 1 509 ? 21.077 -39.156 -9.657 1.00 90.88 509 ASP A C 1
ATOM 4152 O O . ASP A 1 509 ? 21.811 -39.287 -10.640 1.00 90.88 509 ASP A O 1
ATOM 4156 N N . ASN A 1 510 ? 20.690 -40.214 -8.946 1.00 92.94 510 ASN A N 1
ATOM 4157 C CA . ASN A 1 510 ? 21.074 -41.590 -9.282 1.00 92.94 510 ASN A CA 1
ATOM 4158 C C . ASN A 1 510 ? 20.091 -42.264 -10.260 1.00 92.94 510 ASN A C 1
ATOM 4160 O O . ASN A 1 510 ? 20.052 -43.494 -10.364 1.00 92.94 510 ASN A O 1
ATOM 4164 N N . GLY A 1 511 ? 19.271 -41.474 -10.961 1.00 91.31 511 GLY A N 1
ATOM 4165 C CA . GLY A 1 511 ? 18.273 -41.953 -11.915 1.00 91.31 511 GLY A CA 1
ATOM 4166 C C . GLY A 1 511 ? 17.029 -42.590 -11.291 1.00 91.31 511 GLY A C 1
ATOM 4167 O O . GLY A 1 511 ? 16.191 -43.109 -12.028 1.00 91.31 511 GLY A O 1
ATOM 4168 N N . LYS A 1 512 ? 16.888 -42.591 -9.959 1.00 92.62 512 LYS A N 1
ATOM 4169 C CA . LYS A 1 512 ? 15.712 -43.141 -9.269 1.00 92.62 512 LYS A CA 1
ATOM 4170 C C . LYS A 1 512 ? 14.783 -42.031 -8.789 1.00 92.62 512 LYS A C 1
ATOM 4172 O O . LYS A 1 512 ? 15.224 -40.981 -8.323 1.00 92.62 512 LYS A O 1
ATOM 4177 N N . THR A 1 513 ? 13.488 -42.321 -8.854 1.00 95.19 513 THR A N 1
ATOM 4178 C CA . THR A 1 513 ? 12.408 -41.450 -8.388 1.00 95.19 513 THR A CA 1
ATOM 4179 C C . THR A 1 513 ? 11.613 -42.148 -7.290 1.00 95.19 513 THR A C 1
ATOM 4181 O O . THR A 1 513 ? 11.269 -43.326 -7.410 1.00 95.19 513 THR A O 1
ATOM 4184 N N . GLU A 1 514 ? 11.322 -41.427 -6.215 1.00 95.56 514 GLU A N 1
ATOM 4185 C CA . GLU A 1 514 ? 10.336 -41.821 -5.215 1.00 95.56 514 GLU A CA 1
ATOM 4186 C C . GLU A 1 514 ? 9.056 -41.016 -5.455 1.00 95.56 514 GLU A C 1
ATOM 4188 O O . GLU A 1 514 ? 9.061 -39.790 -5.350 1.00 95.56 514 GLU A O 1
ATOM 4193 N N . VAL A 1 515 ? 7.960 -41.696 -5.803 1.00 94.88 515 VAL A N 1
ATOM 4194 C CA . VAL A 1 515 ? 6.673 -41.059 -6.118 1.00 94.88 515 VAL A CA 1
ATOM 4195 C C . VAL A 1 515 ? 5.739 -41.137 -4.919 1.00 94.88 515 VAL A C 1
ATOM 4197 O O . VAL A 1 515 ? 5.431 -42.224 -4.436 1.00 94.88 515 VAL A O 1
ATOM 4200 N N . TYR A 1 516 ? 5.236 -39.981 -4.501 1.00 94.19 516 TYR A N 1
ATOM 4201 C CA . TYR A 1 516 ? 4.246 -39.844 -3.435 1.00 94.19 516 TYR A CA 1
ATOM 4202 C C . TYR A 1 516 ? 2.832 -39.717 -4.008 1.00 94.19 516 TYR A C 1
ATOM 4204 O O . TYR A 1 516 ? 1.898 -40.341 -3.506 1.00 94.19 516 TYR A O 1
ATOM 4212 N N . LEU A 1 517 ? 2.670 -38.933 -5.080 1.00 94.38 517 LEU A N 1
ATOM 4213 C CA . LEU A 1 517 ? 1.391 -38.705 -5.751 1.00 94.38 517 LEU A CA 1
ATOM 4214 C C . LEU A 1 517 ? 1.602 -38.624 -7.261 1.00 94.38 517 LEU A C 1
ATOM 4216 O O . LEU A 1 517 ? 2.423 -37.839 -7.722 1.00 94.38 517 LEU A O 1
ATOM 4220 N N . ASN A 1 518 ? 0.821 -39.369 -8.042 1.00 95.25 518 ASN A N 1
ATOM 4221 C CA . ASN A 1 518 ? 0.660 -39.103 -9.476 1.00 95.25 518 ASN A CA 1
ATOM 4222 C C . ASN A 1 518 ? -0.423 -38.035 -9.731 1.00 95.25 518 ASN A C 1
ATOM 4224 O O . ASN A 1 518 ? -1.105 -37.592 -8.804 1.00 95.25 518 ASN A O 1
ATOM 4228 N N . ALA A 1 519 ? -0.624 -37.631 -10.990 1.00 97.31 519 ALA A N 1
ATOM 4229 C CA . ALA A 1 519 ? -1.584 -36.575 -11.327 1.00 97.31 519 ALA A CA 1
ATOM 4230 C C . ALA A 1 519 ? -3.028 -36.871 -10.865 1.00 97.31 519 ALA A C 1
ATOM 4232 O O . ALA A 1 519 ? -3.712 -35.963 -10.397 1.00 97.31 519 ALA A O 1
ATOM 4233 N N . VAL A 1 520 ? -3.493 -38.128 -10.945 1.00 97.06 520 VAL A N 1
ATOM 4234 C CA . VAL A 1 520 ? -4.847 -38.507 -10.486 1.00 97.06 520 VAL A CA 1
ATOM 4235 C C . VAL A 1 520 ? -4.952 -38.372 -8.974 1.00 97.06 520 VAL A C 1
ATOM 4237 O O . VAL A 1 520 ? -5.889 -37.763 -8.468 1.00 97.06 520 VAL A O 1
ATOM 4240 N N . GLN A 1 521 ? -3.970 -38.906 -8.247 1.00 95.81 521 GLN A N 1
ATOM 4241 C CA . GLN A 1 521 ? -3.947 -38.841 -6.788 1.00 95.81 521 GLN A CA 1
ATOM 4242 C C . GLN A 1 521 ? -3.844 -37.397 -6.294 1.00 95.81 521 GLN A C 1
ATOM 4244 O O . GLN A 1 521 ? -4.508 -37.051 -5.322 1.00 95.81 521 GLN A O 1
ATOM 4249 N N . ALA A 1 522 ? -3.079 -36.543 -6.979 1.00 96.94 522 ALA A N 1
ATOM 4250 C CA . ALA A 1 522 ? -3.010 -35.117 -6.682 1.00 96.94 522 ALA A CA 1
ATOM 4251 C C . ALA A 1 522 ? -4.375 -34.429 -6.839 1.00 96.94 522 ALA A C 1
ATOM 4253 O O . ALA A 1 522 ? -4.772 -33.674 -5.953 1.00 96.94 522 ALA A O 1
ATOM 4254 N N . LEU A 1 523 ? -5.134 -34.733 -7.902 1.00 97.94 523 LEU A N 1
ATOM 4255 C CA . LEU A 1 523 ? -6.495 -34.209 -8.051 1.00 97.94 523 LEU A CA 1
ATOM 4256 C C . LEU A 1 523 ? -7.409 -34.689 -6.913 1.00 97.94 523 LEU A C 1
ATOM 4258 O O . LEU A 1 523 ? -8.166 -33.892 -6.364 1.00 97.94 523 LEU A O 1
ATOM 4262 N N . GLU A 1 524 ? -7.317 -35.959 -6.513 1.00 96.75 524 GLU A N 1
ATOM 4263 C CA . GLU A 1 524 ? -8.083 -36.472 -5.369 1.00 96.75 524 GLU A CA 1
ATOM 4264 C C . GLU A 1 524 ? -7.717 -35.761 -4.059 1.00 96.75 524 GLU A C 1
ATOM 4266 O O . GLU A 1 524 ? -8.606 -35.448 -3.267 1.00 96.75 524 GLU A O 1
ATOM 4271 N N . GLN A 1 525 ? -6.441 -35.423 -3.838 1.00 96.12 525 GLN A N 1
ATOM 4272 C CA . GLN A 1 525 ? -6.057 -34.591 -2.693 1.00 96.12 525 GLN A CA 1
ATOM 4273 C C . GLN A 1 525 ? -6.661 -33.189 -2.780 1.00 96.12 525 GLN A C 1
ATOM 4275 O O . GLN A 1 525 ? -7.199 -32.706 -1.787 1.00 96.12 525 GLN A O 1
ATOM 4280 N N . ILE A 1 526 ? -6.643 -32.554 -3.955 1.00 97.62 526 ILE A N 1
ATOM 4281 C CA . ILE A 1 526 ? -7.251 -31.231 -4.162 1.00 97.62 526 ILE A CA 1
ATOM 4282 C C . ILE A 1 526 ? -8.748 -31.254 -3.823 1.00 97.62 526 ILE A C 1
ATOM 4284 O O . ILE A 1 526 ? -9.218 -30.359 -3.124 1.00 97.62 526 ILE A O 1
ATOM 4288 N N . LYS A 1 527 ? -9.484 -32.301 -4.221 1.00 97.75 527 LYS A N 1
ATOM 4289 C CA . LYS A 1 527 ? -10.906 -32.481 -3.864 1.00 97.75 527 LYS A CA 1
ATOM 4290 C C . LYS A 1 527 ? -11.119 -32.570 -2.354 1.00 97.75 527 LYS A C 1
ATOM 4292 O O . LYS A 1 527 ? -11.992 -31.896 -1.810 1.00 97.75 527 LYS A O 1
ATOM 4297 N N . LYS A 1 528 ? -10.316 -33.392 -1.669 1.00 96.62 528 LYS A N 1
ATOM 4298 C CA . LYS A 1 528 ? -10.391 -33.550 -0.207 1.00 96.62 528 LYS A CA 1
ATOM 4299 C C . LYS A 1 528 ? -10.079 -32.243 0.514 1.00 96.62 528 LYS A C 1
ATOM 4301 O O . LYS A 1 528 ? -10.775 -31.891 1.464 1.00 96.62 528 LYS A O 1
ATOM 4306 N N . ILE A 1 529 ? -9.045 -31.534 0.062 1.00 96.62 529 ILE A N 1
ATOM 4307 C CA . ILE A 1 529 ? -8.656 -30.227 0.593 1.00 96.62 529 ILE A CA 1
ATOM 4308 C C . ILE A 1 529 ? -9.809 -29.243 0.408 1.00 96.62 529 ILE A C 1
ATOM 4310 O O . ILE A 1 529 ? -10.222 -28.627 1.380 1.00 96.62 529 ILE A O 1
ATOM 4314 N N . ASP A 1 530 ? -10.377 -29.141 -0.793 1.00 97.75 530 ASP A N 1
ATOM 4315 C CA . ASP A 1 530 ? -11.480 -28.222 -1.077 1.00 97.75 530 ASP A CA 1
ATOM 4316 C C . ASP A 1 530 ? -12.706 -28.467 -0.186 1.00 97.75 530 ASP A C 1
ATOM 4318 O O . ASP A 1 530 ? -13.271 -27.519 0.367 1.00 97.75 530 ASP A O 1
ATOM 4322 N N . ALA A 1 531 ? -13.047 -29.739 0.042 1.00 97.38 531 ALA A N 1
ATOM 4323 C CA . ALA A 1 531 ? -14.097 -30.141 0.972 1.00 97.38 531 ALA A CA 1
ATOM 4324 C C . ALA A 1 531 ? -13.792 -29.724 2.422 1.00 97.38 531 ALA A C 1
ATOM 4326 O O . ALA A 1 531 ? -14.666 -29.187 3.106 1.00 97.38 531 AL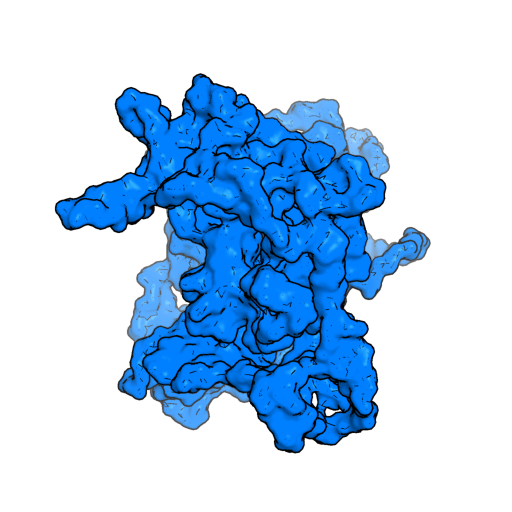A A O 1
ATOM 4327 N N . LEU A 1 532 ? -12.556 -29.932 2.888 1.00 97.00 532 LEU A N 1
ATOM 4328 C CA . LEU A 1 532 ? -12.119 -29.569 4.242 1.00 97.00 532 LEU A CA 1
ATOM 4329 C C . LEU A 1 532 ? -12.019 -28.053 4.448 1.00 97.00 532 LEU A C 1
ATOM 4331 O O . LEU A 1 532 ? -12.277 -27.572 5.550 1.00 97.00 532 LEU A O 1
ATOM 4335 N N . THR A 1 533 ? -11.684 -27.302 3.398 1.00 97.38 533 THR A N 1
ATOM 4336 C CA . THR A 1 533 ? -11.563 -25.836 3.426 1.00 97.38 533 THR A CA 1
ATOM 4337 C C . THR A 1 533 ? -12.839 -25.117 2.992 1.00 97.38 533 THR A C 1
ATOM 4339 O O . THR A 1 533 ? -12.857 -23.889 2.901 1.00 97.38 533 THR A O 1
ATOM 4342 N N . LEU A 1 534 ? -13.910 -25.866 2.709 1.00 97.81 534 LEU A N 1
ATOM 4343 C CA . LEU A 1 534 ? -15.227 -25.346 2.338 1.00 97.81 534 LEU A CA 1
ATOM 4344 C C . LEU A 1 534 ? -15.171 -24.389 1.137 1.00 97.81 534 LEU A C 1
ATOM 4346 O O . LEU A 1 534 ? -15.768 -23.313 1.168 1.00 97.81 534 LEU A O 1
ATOM 4350 N N . GLY A 1 535 ? -14.420 -24.756 0.099 1.00 96.50 535 GLY A N 1
ATOM 4351 C CA . GLY A 1 535 ? -14.331 -23.951 -1.119 1.00 96.50 535 GLY A CA 1
ATOM 4352 C C . GLY A 1 535 ? -13.427 -22.719 -1.031 1.00 96.50 535 GLY A C 1
ATOM 4353 O O . GLY A 1 535 ? -13.482 -21.896 -1.942 1.00 96.50 535 GLY A O 1
ATOM 4354 N N . MET A 1 536 ? -12.614 -22.550 0.023 1.00 97.19 536 MET A N 1
ATOM 4355 C CA . MET A 1 536 ? -11.646 -21.443 0.105 1.00 97.19 536 MET A CA 1
ATOM 4356 C C . MET A 1 536 ? -10.796 -21.366 -1.184 1.00 97.19 536 MET A C 1
ATOM 4358 O O . MET A 1 536 ? -10.363 -22.418 -1.668 1.00 97.19 536 MET A O 1
ATOM 4362 N N . PRO A 1 537 ? -10.544 -20.171 -1.757 1.00 96.62 537 PRO A N 1
ATOM 4363 C CA . PRO A 1 537 ? -9.643 -20.019 -2.899 1.00 96.62 537 PRO A CA 1
ATOM 4364 C C . PRO A 1 537 ? -8.243 -20.552 -2.586 1.00 96.62 537 PRO A C 1
ATOM 4366 O O . PRO A 1 537 ? -7.703 -20.274 -1.511 1.00 96.62 537 PRO A O 1
ATOM 4369 N N . LYS A 1 538 ? -7.660 -21.323 -3.510 1.00 95.44 538 LYS A N 1
ATOM 4370 C CA . LYS A 1 538 ? -6.396 -22.039 -3.292 1.00 95.44 538 LYS A CA 1
ATOM 4371 C C . LYS A 1 538 ? -5.413 -21.895 -4.449 1.00 95.44 538 LYS A C 1
ATOM 4373 O O . LYS A 1 538 ? -5.804 -21.912 -5.615 1.00 95.44 538 LYS A O 1
ATOM 4378 N N . ILE A 1 539 ? -4.129 -21.857 -4.111 1.00 97.19 539 ILE A N 1
ATOM 4379 C CA . ILE A 1 539 ? -3.006 -22.064 -5.030 1.00 97.19 539 ILE A CA 1
ATOM 4380 C C . ILE A 1 539 ? -2.246 -23.310 -4.572 1.00 97.19 539 ILE A C 1
ATOM 4382 O O . ILE A 1 539 ? -1.902 -23.427 -3.398 1.00 97.19 539 ILE A O 1
ATOM 4386 N N . VAL A 1 540 ? -1.968 -24.237 -5.489 1.00 97.44 540 VAL A N 1
ATOM 4387 C CA . VAL A 1 540 ? -1.174 -25.445 -5.217 1.00 97.44 540 VAL A CA 1
ATOM 4388 C C . VAL A 1 540 ? 0.050 -25.472 -6.123 1.00 97.44 540 VAL A C 1
ATOM 4390 O O . VAL A 1 540 ? -0.087 -25.538 -7.343 1.00 97.44 540 VAL A O 1
ATOM 4393 N N . TYR A 1 541 ? 1.243 -25.470 -5.531 1.00 97.75 541 TYR A N 1
ATOM 4394 C CA . TYR A 1 541 ? 2.503 -25.675 -6.242 1.00 97.75 541 TYR A CA 1
ATOM 4395 C C . TYR A 1 541 ? 2.892 -27.154 -6.231 1.00 97.75 541 TYR A C 1
ATOM 4397 O O . TYR A 1 541 ? 3.054 -27.755 -5.166 1.00 97.75 541 TYR A O 1
ATOM 4405 N N . LEU A 1 542 ? 3.057 -27.745 -7.414 1.00 97.94 542 LEU A N 1
ATOM 4406 C CA . LEU A 1 542 ? 3.516 -29.126 -7.564 1.00 97.94 542 LEU A CA 1
ATOM 4407 C C . LEU A 1 542 ? 5.025 -29.195 -7.321 1.00 97.94 542 LEU A C 1
ATOM 4409 O O . LEU A 1 542 ? 5.801 -28.645 -8.104 1.00 97.94 542 LEU A O 1
ATOM 4413 N N . VAL A 1 543 ? 5.443 -29.866 -6.249 1.00 97.00 543 VAL A N 1
ATOM 4414 C CA . VAL A 1 543 ? 6.861 -30.066 -5.913 1.00 97.00 543 VAL A CA 1
ATOM 4415 C C . VAL A 1 543 ? 7.337 -31.381 -6.519 1.00 97.00 543 VAL A C 1
ATOM 4417 O O . VAL A 1 543 ? 6.716 -32.423 -6.315 1.00 97.00 543 VAL A O 1
ATOM 4420 N N . GLY A 1 544 ? 8.424 -31.329 -7.291 1.00 96.38 544 GLY A N 1
ATOM 4421 C CA . GLY A 1 544 ? 8.969 -32.498 -7.981 1.00 96.38 544 GLY A CA 1
ATOM 4422 C C . GLY A 1 544 ? 8.085 -33.006 -9.115 1.00 96.38 544 GLY A C 1
ATOM 4423 O O . GLY A 1 544 ? 7.838 -34.204 -9.233 1.00 96.38 544 GLY A O 1
ATOM 4424 N N . TRP A 1 545 ? 7.566 -32.088 -9.924 1.00 97.62 545 TRP A N 1
ATOM 4425 C CA . TRP A 1 545 ? 6.742 -32.402 -11.090 1.00 97.62 545 TRP A CA 1
ATOM 4426 C C . TRP A 1 545 ? 7.582 -32.810 -12.316 1.00 97.62 545 TRP A C 1
ATOM 4428 O O . TRP A 1 545 ? 7.061 -33.429 -13.245 1.00 97.62 545 TRP A O 1
ATOM 4438 N N . GLN A 1 546 ? 8.868 -32.459 -12.324 1.00 95.56 546 GLN A N 1
ATOM 4439 C CA . GLN A 1 546 ? 9.808 -32.587 -13.437 1.00 95.56 546 GLN A CA 1
ATOM 4440 C C . GLN A 1 546 ? 10.802 -33.746 -13.264 1.00 95.56 546 GLN A C 1
ATOM 4442 O O . GLN A 1 546 ? 11.122 -34.124 -12.138 1.00 95.56 546 GLN A O 1
ATOM 4447 N N . TYR A 1 547 ? 11.318 -34.273 -14.379 1.00 95.56 547 TYR A N 1
ATOM 4448 C CA . TYR A 1 547 ? 12.380 -35.297 -14.443 1.00 95.56 547 TYR A CA 1
ATOM 4449 C C . TYR A 1 547 ? 12.263 -36.436 -13.412 1.00 95.56 547 TYR A C 1
ATOM 4451 O O . TYR A 1 547 ? 11.285 -37.169 -13.453 1.00 95.56 547 TYR A O 1
ATOM 4459 N N . ASN A 1 548 ? 13.232 -36.624 -12.504 1.00 95.62 548 ASN A N 1
ATOM 4460 C CA . ASN A 1 548 ? 13.173 -37.670 -11.473 1.00 95.62 548 ASN A CA 1
ATOM 4461 C C . ASN A 1 548 ? 12.504 -37.197 -10.168 1.00 95.62 548 ASN A C 1
ATOM 4463 O O . ASN A 1 548 ? 12.368 -37.982 -9.230 1.00 95.62 548 ASN A O 1
ATOM 4467 N N . GLY A 1 549 ? 12.061 -35.938 -10.099 1.00 95.62 549 GLY A N 1
ATOM 4468 C CA . GLY A 1 549 ? 11.377 -35.339 -8.954 1.00 95.62 549 GLY A CA 1
ATOM 4469 C C . GLY A 1 549 ? 12.054 -34.075 -8.428 1.00 95.62 549 GLY A C 1
ATOM 4470 O O . GLY A 1 549 ? 12.822 -33.419 -9.130 1.00 95.62 549 GLY A O 1
ATOM 4471 N N . HIS A 1 550 ? 11.734 -33.701 -7.188 1.00 95.19 550 HIS A N 1
ATOM 4472 C CA . HIS A 1 550 ? 12.318 -32.530 -6.527 1.00 95.19 550 HIS A CA 1
ATOM 4473 C C . HIS A 1 550 ? 13.850 -32.651 -6.481 1.00 95.19 550 HIS A C 1
ATOM 4475 O O . HIS A 1 550 ? 14.376 -33.758 -6.353 1.00 95.19 550 HIS A O 1
ATOM 4481 N N . ASP A 1 551 ? 14.548 -31.523 -6.626 1.00 92.94 551 ASP A N 1
ATOM 4482 C CA . ASP A 1 551 ? 16.009 -31.419 -6.779 1.00 92.94 551 ASP A CA 1
ATOM 4483 C C . ASP A 1 551 ? 16.627 -32.127 -8.004 1.00 92.94 551 ASP A C 1
ATOM 4485 O O . ASP A 1 551 ? 17.844 -32.230 -8.102 1.00 92.94 551 ASP A O 1
ATOM 4489 N N . SER A 1 552 ? 15.842 -32.589 -8.983 1.00 93.19 552 SER A N 1
ATOM 4490 C CA . SER A 1 552 ? 16.373 -33.250 -10.189 1.00 93.19 552 SER A CA 1
ATOM 4491 C C . SER A 1 552 ? 16.648 -32.273 -11.331 1.00 93.19 552 SER A C 1
ATOM 4493 O O . SER A 1 552 ? 15.768 -31.500 -11.722 1.00 93.19 552 SER A O 1
ATOM 4495 N N . LYS A 1 553 ? 17.844 -32.372 -11.930 1.00 93.62 553 LYS A N 1
ATOM 4496 C CA . LYS A 1 553 ? 18.209 -31.805 -13.247 1.00 93.62 553 LYS A CA 1
ATOM 4497 C C . LYS A 1 553 ? 17.994 -30.299 -13.435 1.00 93.62 553 LYS A C 1
ATOM 4499 O O . LYS A 1 553 ? 18.050 -29.807 -14.573 1.00 93.62 553 LYS A O 1
ATOM 4504 N N . TYR A 1 554 ? 17.816 -29.541 -12.352 1.00 95.19 554 TYR A N 1
ATOM 4505 C CA . TYR A 1 554 ? 17.836 -28.082 -12.418 1.00 95.19 554 TYR A CA 1
ATOM 4506 C C . TYR A 1 554 ? 19.135 -27.601 -13.097 1.00 95.19 554 TYR A C 1
ATOM 4508 O O . TYR A 1 554 ? 20.165 -28.279 -13.008 1.00 95.19 554 TYR A O 1
ATOM 4516 N N . PRO A 1 555 ? 19.095 -26.492 -13.854 1.00 94.12 555 PRO A N 1
ATOM 4517 C CA . PRO A 1 555 ? 17.985 -25.542 -14.004 1.00 94.12 555 PRO A CA 1
ATOM 4518 C C . PRO A 1 555 ? 16.978 -25.883 -15.119 1.00 94.12 555 PRO A C 1
ATOM 4520 O O . PRO A 1 555 ? 16.173 -25.031 -15.500 1.00 94.12 555 PRO A O 1
ATOM 4523 N N . ALA A 1 556 ? 17.014 -27.090 -15.689 1.00 95.44 556 ALA A N 1
ATOM 4524 C CA . ALA A 1 556 ? 16.116 -27.462 -16.778 1.00 95.44 556 ALA A CA 1
ATOM 4525 C C . ALA A 1 556 ? 14.686 -27.732 -16.272 1.00 95.44 556 ALA A C 1
ATOM 4527 O O . ALA A 1 556 ? 14.505 -28.349 -15.225 1.00 95.44 556 ALA A O 1
ATOM 4528 N N . TRP A 1 557 ? 13.672 -27.333 -17.051 1.00 94.75 557 TRP A N 1
ATOM 4529 C CA . TRP A 1 557 ? 12.243 -27.524 -16.727 1.00 94.75 557 TRP A CA 1
ATOM 4530 C C . TRP A 1 557 ? 11.424 -28.012 -17.934 1.00 94.75 557 TRP A C 1
ATOM 4532 O O . TRP A 1 557 ? 10.255 -27.674 -18.090 1.00 94.75 557 TRP A O 1
ATOM 4542 N N . PHE A 1 558 ? 12.059 -28.743 -18.849 1.00 92.75 558 PHE A N 1
ATOM 4543 C CA . PHE A 1 558 ? 11.489 -29.040 -20.169 1.00 92.75 558 PHE A CA 1
ATOM 4544 C C . PHE A 1 558 ? 10.736 -30.375 -20.233 1.00 92.75 558 PHE A C 1
ATOM 4546 O O . PHE A 1 558 ? 10.104 -30.675 -21.243 1.00 92.75 558 PHE A O 1
ATOM 4553 N N . GLU A 1 559 ? 10.788 -31.174 -19.166 1.00 94.69 559 GLU A N 1
ATOM 4554 C CA . GLU A 1 559 ? 10.210 -32.514 -19.116 1.00 94.69 559 GLU A CA 1
ATOM 4555 C C . GLU A 1 559 ? 9.523 -32.763 -17.770 1.00 94.69 559 GLU A C 1
ATOM 4557 O O . GLU A 1 559 ? 10.077 -32.476 -16.709 1.00 94.69 559 GLU A O 1
ATOM 4562 N N . ALA A 1 560 ? 8.314 -33.326 -17.812 1.00 96.50 560 ALA A N 1
ATOM 4563 C CA . ALA A 1 560 ? 7.621 -33.797 -16.617 1.00 96.50 560 ALA A CA 1
ATOM 4564 C C . ALA A 1 560 ? 8.064 -35.211 -16.241 1.00 96.50 560 ALA A C 1
ATOM 4566 O O . ALA A 1 560 ? 8.318 -36.034 -17.118 1.00 96.50 560 ALA A O 1
ATOM 4567 N N . ASN A 1 561 ? 8.053 -35.517 -14.946 1.00 97.00 561 ASN A N 1
ATOM 4568 C CA . ASN A 1 561 ? 8.373 -36.847 -14.448 1.00 97.00 561 ASN A CA 1
ATOM 4569 C C . ASN A 1 561 ? 7.390 -37.886 -15.012 1.00 97.00 561 ASN A C 1
ATOM 4571 O O . ASN A 1 561 ? 6.184 -37.843 -14.743 1.00 97.00 561 ASN A O 1
ATOM 4575 N N . LEU A 1 562 ? 7.917 -38.845 -15.781 1.00 95.75 562 LEU A N 1
ATOM 4576 C CA . LEU A 1 562 ? 7.133 -39.886 -16.444 1.00 95.75 562 LEU A CA 1
ATOM 4577 C C . LEU A 1 562 ? 6.299 -40.717 -15.458 1.00 95.75 562 LEU A C 1
ATOM 4579 O O . LEU A 1 562 ? 5.208 -41.169 -15.808 1.00 95.75 562 LEU A O 1
ATOM 4583 N N . ALA A 1 563 ? 6.765 -40.881 -14.220 1.00 95.44 563 ALA A N 1
ATOM 4584 C CA . ALA A 1 563 ? 6.072 -41.651 -13.194 1.00 95.44 563 ALA A CA 1
ATOM 4585 C C . ALA A 1 563 ? 4.796 -40.963 -12.666 1.00 95.44 563 ALA A C 1
ATOM 4587 O O . ALA A 1 563 ? 3.956 -41.613 -12.045 1.00 95.44 563 ALA A O 1
ATOM 4588 N N . LEU A 1 564 ? 4.601 -39.670 -12.954 1.00 96.94 564 LEU A N 1
ATOM 4589 C CA . LEU A 1 564 ? 3.392 -38.918 -12.588 1.00 96.94 564 LEU A CA 1
ATOM 4590 C C . LEU A 1 564 ? 2.270 -39.041 -13.627 1.00 96.94 564 LEU A C 1
ATOM 4592 O O . LEU A 1 564 ? 1.155 -38.557 -13.398 1.00 96.94 564 LEU A O 1
ATOM 4596 N N . LYS A 1 565 ? 2.568 -39.665 -14.772 1.00 96.94 565 LYS A N 1
ATOM 4597 C CA . LYS A 1 565 ? 1.674 -39.771 -15.921 1.00 96.94 565 LYS A CA 1
ATOM 4598 C C . LYS A 1 565 ? 0.425 -40.586 -15.594 1.00 96.94 565 LYS A C 1
ATOM 4600 O O . LYS A 1 565 ? 0.472 -41.638 -14.957 1.00 96.94 565 LYS A O 1
ATOM 4605 N N . ARG A 1 566 ? -0.704 -40.136 -16.125 1.00 97.00 566 ARG A N 1
ATOM 4606 C CA . ARG A 1 566 ? -1.942 -40.906 -16.188 1.00 97.00 566 ARG A CA 1
ATOM 4607 C C . ARG A 1 566 ? -1.850 -42.009 -17.231 1.00 97.00 566 ARG A C 1
ATOM 4609 O O . ARG A 1 566 ? -1.197 -41.862 -18.259 1.00 97.00 566 ARG A O 1
ATOM 4616 N N . LYS A 1 567 ? -2.565 -43.109 -17.008 1.00 94.56 567 LYS A N 1
ATOM 4617 C CA . LYS A 1 567 ? -2.601 -44.212 -17.979 1.00 94.56 567 LYS A CA 1
ATOM 4618 C C . LYS A 1 567 ? -3.211 -43.788 -19.317 1.00 94.56 567 LYS A C 1
ATOM 4620 O O . LYS A 1 567 ? -2.803 -44.317 -20.344 1.00 94.56 567 LYS A O 1
ATOM 4625 N N . GLU A 1 568 ? -4.150 -42.841 -19.301 1.00 95.19 568 GLU A N 1
ATOM 4626 C CA . GLU A 1 568 ? -4.862 -42.375 -20.498 1.00 95.19 568 GLU A CA 1
ATOM 4627 C C . GLU A 1 568 ? -4.043 -41.396 -21.352 1.00 95.19 568 GLU A C 1
ATOM 4629 O O . GLU A 1 568 ? -4.373 -41.177 -22.515 1.00 95.19 568 GLU A O 1
ATOM 4634 N N . ASP A 1 569 ? -2.981 -40.814 -20.791 1.00 97.25 569 ASP A N 1
ATOM 4635 C CA . ASP A 1 569 ? -2.199 -39.782 -21.459 1.00 97.25 569 ASP A CA 1
ATOM 4636 C C . ASP A 1 569 ? -0.942 -40.363 -22.119 1.00 97.25 569 ASP A C 1
ATOM 4638 O O . ASP A 1 569 ? -0.260 -41.263 -21.606 1.00 97.25 569 ASP A O 1
ATOM 4642 N N . SER A 1 570 ? -0.581 -39.796 -23.268 1.00 93.94 570 SER A N 1
ATOM 4643 C CA . SER A 1 570 ? 0.634 -40.186 -23.987 1.00 93.94 570 SER A CA 1
ATOM 4644 C C . SER A 1 570 ? 1.899 -39.680 -23.284 1.00 93.94 570 SER A C 1
ATOM 4646 O O . SER A 1 570 ? 2.900 -40.396 -23.247 1.00 93.94 570 SER A O 1
ATOM 4648 N N . THR A 1 571 ? 1.837 -38.512 -22.631 1.00 96.44 571 THR A N 1
ATOM 4649 C CA . THR A 1 571 ? 2.973 -37.880 -21.935 1.00 96.44 571 THR A CA 1
ATOM 4650 C C . THR A 1 571 ? 2.600 -37.385 -20.535 1.00 96.44 571 THR A C 1
ATOM 4652 O O . THR A 1 571 ? 1.452 -37.032 -20.274 1.00 96.44 571 THR A O 1
ATOM 4655 N N . ALA A 1 572 ? 3.577 -37.303 -19.623 1.00 96.75 572 ALA A N 1
ATOM 4656 C CA . ALA A 1 572 ? 3.360 -36.749 -18.280 1.00 96.75 572 ALA A CA 1
ATOM 4657 C C . ALA A 1 572 ? 2.948 -35.265 -18.305 1.00 96.75 572 ALA A C 1
ATOM 4659 O O . ALA A 1 572 ? 2.156 -34.826 -17.475 1.00 96.75 572 ALA A O 1
ATOM 4660 N N . ILE A 1 573 ? 3.403 -34.506 -19.307 1.00 97.69 573 ILE A N 1
ATOM 4661 C CA . ILE A 1 573 ? 2.990 -33.111 -19.512 1.00 97.69 573 ILE A CA 1
ATOM 4662 C C . ILE A 1 573 ? 1.487 -33.003 -19.782 1.00 97.69 573 ILE A C 1
ATOM 4664 O O . ILE A 1 573 ? 0.840 -32.109 -19.239 1.00 97.69 573 ILE A O 1
ATOM 4668 N N . GLN A 1 574 ? 0.900 -33.917 -20.565 1.00 97.94 574 GLN A N 1
ATOM 4669 C CA . GLN A 1 574 ? -0.556 -33.953 -20.754 1.00 97.94 574 GLN A CA 1
ATOM 4670 C C . GLN A 1 574 ? -1.286 -34.185 -19.427 1.00 97.94 574 GLN A C 1
ATOM 4672 O O . GLN A 1 574 ? -2.269 -33.498 -19.151 1.00 97.94 574 GLN A O 1
ATOM 4677 N N . SER A 1 575 ? -0.753 -35.053 -18.565 1.00 98.50 575 SER A N 1
ATOM 4678 C CA . SER A 1 575 ? -1.319 -35.301 -17.237 1.00 98.50 575 SER A CA 1
ATOM 4679 C C . SER A 1 575 ? -1.244 -34.091 -16.309 1.00 98.50 575 SER A C 1
ATOM 4681 O O . SER A 1 575 ? -2.198 -33.835 -15.576 1.00 98.50 575 SER A O 1
ATOM 4683 N N . ILE A 1 576 ? -0.165 -33.305 -16.367 1.00 98.38 576 ILE A N 1
ATOM 4684 C CA . ILE A 1 576 ? -0.066 -32.046 -15.613 1.00 98.38 576 ILE A CA 1
ATOM 4685 C C . ILE A 1 576 ? -1.049 -31.005 -16.162 1.00 98.38 576 ILE A C 1
ATOM 4687 O O . ILE A 1 576 ? -1.774 -30.394 -15.381 1.00 98.38 576 ILE A O 1
ATOM 4691 N N . ARG A 1 577 ? -1.149 -30.837 -17.489 1.00 98.19 577 ARG A N 1
ATOM 4692 C CA . ARG A 1 577 ? -2.136 -29.927 -18.111 1.00 98.19 577 ARG A CA 1
ATOM 4693 C C . ARG A 1 577 ? -3.566 -30.304 -17.728 1.00 98.19 577 ARG A C 1
ATOM 4695 O O . ARG A 1 577 ? -4.374 -29.428 -17.429 1.00 98.19 577 ARG A O 1
ATOM 4702 N N . TRP A 1 578 ? -3.867 -31.601 -17.710 1.00 98.50 578 TRP A N 1
ATOM 4703 C CA . TRP A 1 578 ? -5.144 -32.111 -17.229 1.00 98.50 578 TRP A CA 1
ATOM 4704 C C . TRP A 1 578 ? -5.375 -31.758 -15.758 1.00 98.50 578 TRP A C 1
ATOM 4706 O O . TRP A 1 578 ? -6.412 -31.186 -15.441 1.00 98.50 578 TRP A O 1
ATOM 4716 N N . LEU A 1 579 ? -4.404 -32.013 -14.876 1.00 98.62 579 LEU A N 1
ATOM 4717 C CA . LEU A 1 579 ? -4.522 -31.689 -13.452 1.00 98.62 579 LEU A CA 1
ATOM 4718 C C . LEU A 1 579 ? -4.785 -30.192 -13.238 1.00 98.62 579 LEU A C 1
ATOM 4720 O O . LEU A 1 579 ? -5.699 -29.832 -12.499 1.00 98.62 579 LEU A O 1
ATOM 4724 N N . MET A 1 580 ? -4.034 -29.324 -13.924 1.00 98.56 580 MET A N 1
ATOM 4725 C CA . MET A 1 580 ? -4.219 -27.869 -13.863 1.00 98.56 580 MET A CA 1
ATOM 4726 C C . MET A 1 580 ? -5.615 -27.435 -14.315 1.00 98.56 580 MET A C 1
ATOM 4728 O O . MET A 1 580 ? -6.190 -26.511 -13.742 1.00 98.56 580 MET A O 1
ATOM 4732 N N . LYS A 1 581 ? -6.177 -28.106 -15.324 1.00 98.25 581 LYS A N 1
ATOM 4733 C CA . LYS A 1 581 ? -7.530 -27.837 -15.812 1.00 98.25 581 LYS A CA 1
ATOM 4734 C C . LYS A 1 581 ? -8.598 -28.289 -14.816 1.00 98.25 581 LYS A C 1
ATOM 4736 O O . LYS A 1 581 ? -9.482 -27.499 -14.490 1.00 98.25 581 LYS A O 1
ATOM 4741 N N . GLU A 1 582 ? -8.533 -29.534 -14.352 1.00 98.44 582 GLU A N 1
ATOM 4742 C CA . GLU A 1 582 ? -9.575 -30.131 -13.504 1.00 98.44 582 GLU A CA 1
ATOM 4743 C C . GLU A 1 582 ? -9.608 -29.529 -12.095 1.00 98.44 582 GLU A C 1
ATOM 4745 O O . GLU A 1 582 ? -10.680 -29.369 -11.513 1.00 98.44 582 GLU A O 1
ATOM 4750 N N . ALA A 1 583 ? -8.454 -29.130 -11.553 1.00 98.50 583 ALA A N 1
ATOM 4751 C CA . ALA A 1 583 ? -8.364 -28.521 -10.226 1.00 98.50 583 ALA A CA 1
ATOM 4752 C C . ALA A 1 583 ? -9.202 -27.234 -10.084 1.00 98.50 583 ALA A C 1
ATOM 4754 O O . ALA A 1 583 ? -9.665 -26.915 -8.987 1.00 98.50 583 ALA A O 1
ATOM 4755 N N . ARG A 1 584 ? -9.473 -26.526 -11.190 1.00 97.12 584 ARG A N 1
ATOM 4756 C CA . ARG A 1 584 ? -10.284 -25.297 -11.187 1.00 97.12 584 ARG A CA 1
ATOM 4757 C C . ARG A 1 584 ? -11.721 -25.515 -10.725 1.00 97.12 584 ARG A C 1
ATOM 4759 O O . ARG A 1 584 ? -12.301 -24.600 -10.151 1.00 97.12 584 ARG A O 1
ATOM 4766 N N . ALA A 1 585 ? -12.275 -26.715 -10.910 1.00 97.50 585 ALA A N 1
ATOM 4767 C CA . ALA A 1 585 ? -13.607 -27.061 -10.406 1.00 97.50 585 ALA A CA 1
ATOM 4768 C C . ALA A 1 585 ? -13.691 -27.051 -8.865 1.00 97.50 585 ALA A C 1
ATOM 4770 O O . ALA A 1 585 ? -14.784 -27.066 -8.308 1.00 97.50 585 ALA A O 1
ATOM 4771 N N . TYR A 1 586 ? -12.539 -27.001 -8.193 1.00 97.81 586 TYR A N 1
ATOM 4772 C CA . TYR A 1 586 ? -12.376 -27.055 -6.742 1.00 97.81 586 TYR A CA 1
ATOM 4773 C C . TYR A 1 586 ? -11.686 -25.786 -6.220 1.00 97.81 586 TYR A C 1
ATOM 4775 O O . TYR A 1 586 ? -10.815 -25.853 -5.348 1.00 97.81 586 TYR A O 1
ATOM 4783 N N . ASN A 1 587 ? -11.986 -24.628 -6.827 1.00 96.31 587 ASN A N 1
ATOM 4784 C CA . ASN A 1 587 ? -11.433 -23.313 -6.473 1.00 96.31 587 ASN A CA 1
ATOM 4785 C C . ASN A 1 587 ? -9.904 -23.322 -6.299 1.00 96.31 587 ASN A C 1
ATOM 4787 O O . ASN A 1 587 ? -9.375 -22.725 -5.360 1.00 96.31 587 ASN A O 1
ATOM 4791 N N . THR A 1 588 ? -9.202 -24.071 -7.157 1.00 98.00 588 THR A N 1
ATOM 4792 C CA . THR A 1 588 ? -7.757 -24.292 -7.047 1.00 98.00 588 THR A CA 1
ATOM 4793 C C . THR A 1 588 ? -7.052 -23.947 -8.349 1.00 98.00 588 THR A C 1
ATOM 4795 O O . THR A 1 588 ? -7.297 -24.569 -9.384 1.00 98.00 588 THR A O 1
ATOM 4798 N N . SER A 1 589 ? -6.120 -23.002 -8.272 1.00 98.00 589 SER A N 1
ATOM 4799 C CA . SER A 1 589 ? -5.115 -22.765 -9.306 1.00 98.00 589 SER A CA 1
ATOM 4800 C C . SER A 1 589 ? -3.900 -23.643 -9.028 1.00 98.00 589 SER A C 1
ATOM 4802 O O . SER A 1 589 ? -3.292 -23.554 -7.963 1.00 98.00 589 SER A O 1
ATOM 4804 N N . VAL A 1 590 ? -3.529 -24.502 -9.974 1.00 98.56 590 VAL A N 1
ATOM 4805 C CA . VAL A 1 590 ? -2.318 -25.325 -9.864 1.00 98.56 590 VAL A CA 1
ATOM 4806 C C . VAL A 1 590 ? -1.194 -24.657 -10.641 1.00 98.56 590 VAL A C 1
ATOM 4808 O O . VAL A 1 590 ? -1.371 -24.306 -11.804 1.00 98.56 590 VAL A O 1
ATOM 4811 N N . SER A 1 591 ? -0.040 -24.517 -10.003 1.00 97.94 591 SER A N 1
ATOM 4812 C CA . SER A 1 591 ? 1.207 -24.081 -10.622 1.00 97.94 591 SER A CA 1
ATOM 4813 C C . SER A 1 591 ? 2.365 -24.945 -10.118 1.00 97.94 591 SER A C 1
ATOM 4815 O O . SER A 1 591 ? 2.159 -26.029 -9.571 1.00 97.94 591 SER A O 1
ATOM 4817 N N . LEU A 1 592 ? 3.598 -24.511 -10.331 1.00 98.12 592 LEU A N 1
ATOM 4818 C CA . LEU A 1 592 ? 4.788 -25.321 -10.147 1.00 98.12 592 LEU A CA 1
ATOM 4819 C C . LEU A 1 592 ? 5.721 -24.719 -9.108 1.00 98.12 592 LEU A C 1
ATOM 4821 O O . LEU A 1 592 ? 5.851 -23.501 -8.985 1.00 98.12 592 LEU A O 1
ATOM 4825 N N . HIS A 1 593 ? 6.408 -25.611 -8.410 1.00 97.25 593 HIS A N 1
ATOM 4826 C CA . HIS A 1 593 ? 7.635 -25.297 -7.706 1.00 97.25 593 HIS A CA 1
ATOM 4827 C C . HIS A 1 593 ? 8.814 -25.536 -8.659 1.00 97.25 593 HIS A C 1
ATOM 4829 O O . HIS A 1 593 ? 8.916 -26.594 -9.288 1.00 97.25 593 HIS A O 1
ATOM 4835 N N . ILE A 1 594 ? 9.699 -24.552 -8.763 1.00 97.25 594 ILE A N 1
ATOM 4836 C CA . ILE A 1 594 ? 10.930 -24.589 -9.558 1.00 97.25 594 ILE A CA 1
ATOM 4837 C C . ILE A 1 594 ? 12.100 -24.072 -8.719 1.00 97.25 594 ILE A C 1
ATOM 4839 O O . ILE A 1 594 ? 11.894 -23.404 -7.714 1.00 97.25 594 ILE A O 1
ATOM 4843 N N . ASN A 1 595 ? 13.327 -24.320 -9.166 1.00 95.19 595 ASN A N 1
ATOM 4844 C CA . ASN A 1 595 ? 14.537 -23.737 -8.595 1.00 95.19 595 ASN A CA 1
ATOM 4845 C C . ASN A 1 595 ? 15.324 -23.052 -9.722 1.00 95.19 595 ASN A C 1
ATOM 4847 O O . ASN A 1 595 ? 15.447 -23.597 -10.827 1.00 95.19 595 ASN A O 1
ATOM 4851 N N . MET A 1 596 ? 15.781 -21.825 -9.470 1.00 95.38 596 MET A N 1
ATOM 4852 C CA . MET A 1 596 ? 16.571 -21.034 -10.422 1.00 95.38 596 MET A CA 1
ATOM 4853 C C . MET A 1 596 ? 18.041 -20.905 -10.031 1.00 95.38 596 MET A C 1
ATOM 4855 O O . MET A 1 596 ? 18.818 -20.409 -10.842 1.00 95.38 596 MET A O 1
ATOM 4859 N N . PHE A 1 597 ? 18.408 -21.331 -8.828 1.00 95.19 597 PHE A N 1
ATOM 4860 C CA . PHE A 1 597 ? 19.730 -21.137 -8.260 1.00 95.19 597 PHE A CA 1
ATOM 4861 C C . PHE A 1 597 ? 20.646 -22.340 -8.453 1.00 95.19 597 PHE A C 1
ATOM 4863 O O . PHE A 1 597 ? 21.830 -22.159 -8.717 1.00 95.19 597 PHE A O 1
ATOM 4870 N N . ASP A 1 598 ? 20.107 -23.555 -8.370 1.00 93.75 598 ASP A N 1
ATOM 4871 C CA . ASP A 1 598 ? 20.910 -24.773 -8.391 1.00 93.75 598 ASP A CA 1
ATOM 4872 C C . ASP A 1 598 ? 21.020 -25.381 -9.794 1.00 93.75 598 ASP A C 1
ATOM 4874 O O . ASP A 1 598 ? 20.041 -25.508 -10.534 1.00 93.75 598 ASP A O 1
ATOM 4878 N N . ALA A 1 599 ? 22.228 -25.824 -10.139 1.00 95.88 599 ALA A N 1
ATOM 4879 C CA . ALA A 1 599 ? 22.530 -26.612 -11.327 1.00 95.88 599 ALA A CA 1
ATOM 4880 C C . ALA A 1 599 ? 23.104 -27.989 -10.969 1.00 95.88 599 ALA A C 1
ATOM 4882 O O . ALA A 1 599 ? 23.968 -28.112 -10.098 1.00 95.88 599 ALA A O 1
ATOM 4883 N N . TYR A 1 600 ? 22.673 -29.019 -11.692 1.00 95.38 600 TYR A N 1
ATOM 4884 C CA . TYR A 1 600 ? 23.098 -30.405 -11.489 1.00 95.38 600 TYR A CA 1
ATOM 4885 C C . TYR A 1 600 ? 23.862 -30.926 -12.708 1.00 95.38 600 TYR A C 1
ATOM 4887 O O . TYR A 1 600 ? 23.543 -30.576 -13.846 1.00 95.38 600 TYR A O 1
ATOM 4895 N N . GLU A 1 601 ? 24.865 -31.774 -12.474 1.00 95.31 601 GLU A N 1
ATOM 4896 C CA . GLU A 1 601 ? 25.796 -32.264 -13.506 1.00 95.31 601 GLU A CA 1
ATOM 4897 C C . GLU A 1 601 ? 25.125 -33.088 -14.605 1.00 95.31 601 GLU A C 1
ATOM 4899 O O . GLU A 1 601 ? 25.660 -33.250 -15.697 1.00 95.31 601 GLU A O 1
ATOM 4904 N N . ASP A 1 602 ? 23.965 -33.652 -14.300 1.00 93.75 602 ASP A N 1
ATOM 4905 C CA . ASP A 1 602 ? 23.145 -34.469 -15.185 1.00 93.75 602 ASP A CA 1
ATOM 4906 C C . ASP A 1 602 ? 21.956 -33.697 -15.778 1.00 93.75 602 ASP A C 1
ATOM 4908 O O . ASP A 1 602 ? 21.043 -34.298 -16.359 1.00 93.75 602 ASP A O 1
ATOM 4912 N N . SER A 1 603 ? 21.960 -32.368 -15.631 1.00 96.50 603 SER A N 1
ATOM 4913 C CA . SER A 1 603 ? 21.035 -31.473 -16.315 1.00 96.50 603 SER A CA 1
ATOM 4914 C C . SER A 1 603 ? 21.337 -31.438 -17.817 1.00 96.50 603 SER A C 1
ATOM 4916 O O . SER A 1 603 ? 22.499 -31.290 -18.202 1.00 96.50 603 SER A O 1
ATOM 4918 N N . PRO A 1 604 ? 20.322 -31.451 -18.701 1.00 96.75 604 PRO A N 1
ATOM 4919 C CA . PRO A 1 604 ? 20.541 -31.273 -20.140 1.00 96.75 604 PRO A CA 1
ATOM 4920 C C . PRO A 1 604 ? 21.110 -29.890 -20.503 1.00 96.75 604 PRO A C 1
ATOM 4922 O O . PRO A 1 604 ? 21.550 -29.679 -21.630 1.00 96.75 604 PRO A O 1
ATOM 4925 N N . LEU A 1 605 ? 21.105 -28.935 -19.565 1.00 97.38 605 LEU A N 1
ATOM 4926 C CA . LEU A 1 605 ? 21.704 -27.612 -19.740 1.00 97.38 605 LEU A CA 1
ATOM 4927 C C . LEU A 1 605 ? 23.156 -27.526 -19.248 1.00 97.38 605 LEU A C 1
ATOM 4929 O O . LEU A 1 605 ? 23.783 -26.487 -19.452 1.00 97.38 605 LEU A O 1
ATOM 4933 N N . TRP A 1 606 ? 23.699 -28.582 -18.631 1.00 97.62 606 TRP A N 1
ATOM 4934 C CA . TRP A 1 606 ? 24.987 -28.544 -17.936 1.00 97.62 606 TRP A CA 1
ATOM 4935 C C . TRP A 1 606 ? 26.131 -28.036 -18.818 1.00 97.62 606 TRP A C 1
ATOM 4937 O O . TRP A 1 606 ? 26.717 -26.995 -18.524 1.00 97.62 606 TRP A O 1
ATOM 4947 N N . ASP A 1 607 ? 26.400 -28.702 -19.943 1.00 98.12 607 ASP A N 1
ATOM 4948 C CA . ASP A 1 607 ? 27.525 -28.350 -20.819 1.00 98.12 607 ASP A CA 1
ATOM 4949 C C . ASP A 1 607 ? 27.404 -26.925 -21.368 1.00 98.12 607 ASP A C 1
ATOM 4951 O O . ASP A 1 607 ? 28.381 -26.172 -21.413 1.00 98.12 607 ASP A O 1
ATOM 4955 N N . ALA A 1 608 ? 26.187 -26.517 -21.741 1.00 98.00 608 ALA A N 1
ATOM 4956 C CA . ALA A 1 608 ? 25.919 -25.163 -22.205 1.00 98.00 608 ALA A CA 1
ATOM 4957 C C . ALA A 1 608 ? 26.177 -24.132 -21.095 1.00 98.00 608 ALA A C 1
ATOM 4959 O O . ALA A 1 608 ? 26.785 -23.092 -21.356 1.00 98.00 608 ALA A O 1
ATOM 4960 N N . TYR A 1 609 ? 25.771 -24.416 -19.859 1.00 98.31 609 TYR A N 1
ATOM 4961 C CA . TYR A 1 609 ? 25.933 -23.506 -18.727 1.00 98.31 609 TYR A CA 1
ATOM 4962 C C . TYR A 1 609 ? 27.389 -23.414 -18.266 1.00 98.31 609 TYR A C 1
ATOM 4964 O O . TYR A 1 609 ? 27.872 -22.312 -17.995 1.00 98.31 609 TYR A O 1
ATOM 4972 N N . VAL A 1 610 ? 28.121 -24.532 -18.252 1.00 98.25 610 VAL A N 1
ATOM 4973 C CA . VAL A 1 610 ? 29.566 -24.565 -17.973 1.00 98.25 610 VAL A CA 1
ATOM 4974 C C . VAL A 1 610 ? 30.327 -23.770 -19.035 1.00 98.25 610 VAL A C 1
ATOM 4976 O O . VAL A 1 610 ? 31.173 -22.942 -18.682 1.00 98.25 610 VAL A O 1
ATOM 4979 N N . LYS A 1 611 ? 30.011 -23.977 -20.323 1.00 98.06 611 LYS A N 1
ATOM 4980 C CA . LYS A 1 611 ? 30.647 -23.289 -21.460 1.00 98.06 611 LYS A CA 1
ATOM 4981 C C . LYS A 1 611 ? 30.416 -21.777 -21.442 1.00 98.06 611 LYS A C 1
ATOM 4983 O O . LYS A 1 611 ? 31.312 -21.027 -21.811 1.00 98.06 611 LYS A O 1
ATOM 4988 N N . ASN A 1 612 ? 29.231 -21.331 -21.026 1.00 98.19 612 ASN A N 1
ATOM 4989 C CA . ASN A 1 612 ? 28.866 -19.911 -20.982 1.00 98.19 612 ASN A CA 1
ATOM 4990 C C . ASN A 1 612 ? 29.139 -19.249 -19.617 1.00 98.19 612 ASN A C 1
ATOM 4992 O O . ASN A 1 612 ? 28.701 -18.122 -19.394 1.00 98.19 612 ASN A O 1
ATOM 4996 N N . ASN A 1 613 ? 29.864 -19.927 -18.716 1.00 98.06 613 ASN A N 1
ATOM 4997 C CA . ASN A 1 613 ? 30.204 -19.452 -17.367 1.00 98.06 613 ASN A CA 1
ATOM 4998 C C . ASN A 1 613 ? 28.994 -19.073 -16.495 1.00 98.06 613 ASN A C 1
ATOM 5000 O O . ASN A 1 613 ? 29.126 -18.256 -15.590 1.00 98.06 613 ASN A O 1
ATOM 5004 N N . ILE A 1 614 ? 27.824 -19.657 -16.762 1.00 98.50 614 ILE A N 1
ATOM 5005 C CA . ILE A 1 614 ? 26.597 -19.396 -15.998 1.00 98.50 614 ILE A CA 1
ATOM 5006 C C . ILE A 1 614 ? 26.661 -20.090 -14.631 1.00 98.50 614 ILE A C 1
ATOM 5008 O O . ILE A 1 614 ? 26.240 -19.522 -13.626 1.00 98.50 614 ILE A O 1
ATOM 5012 N N . ILE A 1 615 ? 27.227 -21.301 -14.585 1.00 98.19 615 ILE A N 1
ATOM 5013 C CA . ILE A 1 615 ? 27.526 -21.980 -13.321 1.00 98.19 615 ILE A CA 1
ATOM 5014 C C . ILE A 1 615 ? 28.691 -21.266 -12.632 1.00 98.19 615 ILE A C 1
ATOM 5016 O O . ILE A 1 615 ? 29.724 -20.992 -13.251 1.00 98.19 615 ILE A O 1
ATOM 5020 N N . ALA A 1 616 ? 28.522 -20.990 -11.342 1.00 96.94 616 ALA A N 1
ATOM 5021 C CA . ALA A 1 616 ? 29.478 -20.275 -10.519 1.00 96.94 616 ALA A CA 1
ATOM 5022 C C . ALA A 1 616 ? 30.855 -20.949 -10.478 1.00 96.94 616 ALA A C 1
ATOM 5024 O O . ALA A 1 616 ? 30.988 -22.176 -10.422 1.00 96.94 616 ALA A O 1
ATOM 5025 N N . ARG A 1 617 ? 31.904 -20.123 -10.454 1.00 97.69 617 ARG A N 1
ATOM 5026 C CA . ARG A 1 617 ? 33.306 -20.547 -10.409 1.00 97.69 617 ARG A CA 1
ATOM 5027 C C . ARG A 1 617 ? 34.073 -19.794 -9.331 1.00 97.69 617 ARG A C 1
ATOM 5029 O O . ARG A 1 617 ? 33.838 -18.610 -9.095 1.00 97.69 617 ARG A O 1
ATOM 5036 N N . LYS A 1 618 ? 35.036 -20.473 -8.710 1.00 95.81 618 LYS A N 1
ATOM 5037 C CA . LYS A 1 618 ? 36.034 -19.871 -7.817 1.00 95.81 618 LYS A CA 1
ATOM 5038 C C . LYS A 1 618 ? 36.983 -18.968 -8.612 1.00 95.81 618 LYS A C 1
ATOM 5040 O O . LYS A 1 618 ? 37.042 -19.037 -9.834 1.00 95.81 618 LYS A O 1
ATOM 5045 N N . LYS A 1 619 ? 37.792 -18.167 -7.909 1.00 95.31 619 LYS A N 1
ATOM 5046 C CA . LYS A 1 619 ? 38.773 -17.253 -8.529 1.00 95.31 619 LYS A CA 1
ATOM 5047 C C . LYS A 1 619 ? 39.756 -17.947 -9.484 1.00 95.31 619 LYS A C 1
ATOM 5049 O O . LYS A 1 619 ? 40.194 -17.327 -10.442 1.00 95.31 619 LYS A O 1
ATOM 5054 N N . ASP A 1 620 ? 40.087 -19.214 -9.236 1.00 96.06 620 ASP A N 1
ATOM 5055 C CA . ASP A 1 620 ? 40.975 -20.025 -10.085 1.00 96.06 620 ASP A CA 1
ATOM 5056 C C . ASP A 1 620 ? 40.288 -20.594 -11.346 1.00 96.06 620 ASP A C 1
ATOM 5058 O O . ASP A 1 620 ? 40.926 -21.278 -12.142 1.00 96.06 620 ASP A O 1
ATOM 5062 N N . GLY A 1 621 ? 38.992 -20.325 -11.536 1.00 95.38 621 GLY A N 1
ATOM 5063 C CA . GLY A 1 621 ? 38.189 -20.815 -12.656 1.00 95.38 621 GLY A CA 1
ATOM 5064 C C . GLY A 1 621 ? 37.569 -22.201 -12.448 1.00 95.38 621 GLY A C 1
ATOM 5065 O O . GLY A 1 621 ? 36.756 -22.628 -13.273 1.00 95.38 621 GLY A O 1
ATOM 5066 N N . SER A 1 622 ? 37.878 -22.907 -11.357 1.00 97.00 622 SER A N 1
ATOM 5067 C CA . SER A 1 622 ? 37.213 -24.172 -11.014 1.00 97.00 622 SER A CA 1
ATOM 5068 C C . SER A 1 622 ? 35.754 -23.945 -10.600 1.00 97.00 622 SER A C 1
ATOM 5070 O O . SER A 1 622 ? 35.399 -22.873 -10.112 1.00 97.00 622 SER A O 1
ATOM 5072 N N . LEU A 1 623 ? 34.881 -24.939 -10.802 1.00 96.50 623 LEU A N 1
ATOM 5073 C CA . LEU A 1 623 ? 33.466 -24.825 -10.427 1.00 96.50 623 LEU A CA 1
ATOM 5074 C C . LEU A 1 623 ? 33.306 -24.637 -8.907 1.00 96.50 623 LEU A C 1
ATOM 5076 O O . LEU A 1 623 ? 33.948 -25.321 -8.103 1.00 96.50 623 LEU A O 1
ATOM 5080 N N . LEU A 1 624 ? 32.433 -23.713 -8.511 1.00 93.94 624 LEU A N 1
ATOM 5081 C CA . LEU A 1 624 ? 32.060 -23.482 -7.119 1.00 93.94 624 LEU A CA 1
ATOM 5082 C C . LEU A 1 624 ? 30.860 -24.363 -6.783 1.00 93.94 624 LEU A C 1
ATOM 5084 O O . LEU A 1 624 ? 29.780 -24.172 -7.326 1.00 93.94 624 LEU A O 1
ATOM 5088 N N . GLY A 1 625 ? 31.040 -25.325 -5.885 1.00 89.19 625 GLY A N 1
ATOM 5089 C CA . GLY A 1 625 ? 29.946 -26.179 -5.449 1.00 89.19 625 GLY A CA 1
ATOM 5090 C C . GLY A 1 625 ? 29.252 -25.672 -4.179 1.00 89.19 625 GLY A C 1
ATOM 5091 O O . GLY A 1 625 ? 29.945 -25.333 -3.227 1.00 89.19 625 GLY A O 1
ATOM 5092 N N . GLY A 1 626 ? 27.910 -25.687 -4.138 1.00 86.06 626 GLY A N 1
ATOM 5093 C CA . GLY A 1 626 ? 27.084 -25.400 -2.949 1.00 86.06 626 GLY A CA 1
ATOM 5094 C C . GLY A 1 626 ? 26.756 -26.631 -2.087 1.00 86.06 626 GLY A C 1
ATOM 5095 O O . GLY A 1 626 ? 27.278 -27.714 -2.319 1.00 86.06 626 GLY A O 1
ATOM 5096 N N . GLU A 1 627 ? 25.907 -26.511 -1.072 1.00 78.94 627 GLU A N 1
ATOM 5097 C CA . GLU A 1 627 ? 25.424 -27.694 -0.331 1.00 78.94 627 GLU A CA 1
ATOM 5098 C C . GLU A 1 627 ? 24.535 -28.592 -1.216 1.00 78.94 627 GLU A C 1
ATOM 5100 O O . GLU A 1 627 ? 24.732 -29.812 -1.288 1.00 78.94 627 GLU A O 1
ATOM 5105 N N . TRP A 1 628 ? 23.648 -27.955 -1.982 1.00 85.75 628 TRP A N 1
ATOM 5106 C CA . TRP A 1 628 ? 22.845 -28.537 -3.055 1.00 85.75 628 TRP A CA 1
ATOM 5107 C C . TRP A 1 628 ? 23.295 -27.949 -4.381 1.00 85.75 628 TRP A C 1
ATOM 5109 O O . TRP A 1 628 ? 23.419 -26.735 -4.483 1.00 85.75 628 TRP A O 1
ATOM 5119 N N . GLY A 1 629 ? 23.578 -28.797 -5.373 1.00 91.56 629 GLY A N 1
ATOM 5120 C CA . GLY A 1 629 ? 23.918 -28.350 -6.720 1.00 91.56 629 GLY A CA 1
ATOM 5121 C C . GLY A 1 629 ? 25.027 -27.292 -6.800 1.00 91.56 629 GLY A C 1
ATOM 5122 O O . GLY A 1 629 ? 25.737 -26.953 -5.844 1.00 91.56 629 GLY A O 1
ATOM 5123 N N . TYR A 1 630 ? 25.260 -26.809 -8.009 1.00 95.19 630 TYR A N 1
ATOM 5124 C CA . TYR A 1 630 ? 26.182 -25.719 -8.291 1.00 95.19 630 TYR A CA 1
ATOM 5125 C C . TYR A 1 630 ? 25.396 -24.413 -8.449 1.00 95.19 630 TYR A C 1
ATOM 5127 O O . TYR A 1 630 ? 24.468 -24.397 -9.255 1.00 95.19 630 TYR A O 1
ATOM 5135 N N . PRO A 1 631 ? 25.763 -23.326 -7.747 1.00 96.00 631 PRO A N 1
ATOM 5136 C CA . PRO A 1 631 ? 25.075 -22.050 -7.874 1.00 96.00 631 PRO A CA 1
ATOM 5137 C C . PRO A 1 631 ? 25.126 -21.499 -9.300 1.00 96.00 631 PRO A C 1
ATOM 5139 O O . PRO A 1 631 ? 26.140 -21.620 -9.995 1.00 96.00 631 PRO A O 1
ATOM 5142 N N . ILE A 1 632 ? 24.055 -20.838 -9.713 1.00 97.56 632 ILE A N 1
ATOM 5143 C CA . ILE A 1 632 ? 23.920 -20.128 -10.983 1.00 97.56 632 ILE A CA 1
ATOM 5144 C C . ILE A 1 632 ? 24.097 -18.629 -10.730 1.00 97.56 632 ILE A C 1
ATOM 5146 O O . ILE A 1 632 ? 23.462 -18.064 -9.843 1.00 97.56 632 ILE A O 1
ATOM 5150 N N . SER A 1 633 ? 24.942 -17.966 -11.525 1.00 98.00 633 SER A N 1
ATOM 5151 C CA . SER A 1 633 ? 24.976 -16.498 -11.580 1.00 98.00 633 SER A CA 1
ATOM 5152 C C . SER A 1 633 ? 23.789 -16.008 -12.409 1.00 98.00 633 SER A C 1
ATOM 5154 O O . SER A 1 633 ? 23.751 -16.221 -13.624 1.00 98.00 633 SER A O 1
ATOM 5156 N N . TYR A 1 634 ? 22.823 -15.342 -11.774 1.00 98.38 634 TYR A N 1
ATOM 5157 C CA . TYR A 1 634 ? 21.673 -14.753 -12.461 1.00 98.38 634 TYR A CA 1
ATOM 5158 C C . TYR A 1 634 ? 22.102 -13.633 -13.396 1.00 98.38 634 TYR A C 1
ATOM 5160 O O . TYR A 1 634 ? 21.547 -13.509 -14.486 1.00 98.38 634 TYR A O 1
ATOM 5168 N N . ALA A 1 635 ? 23.093 -12.832 -13.000 1.00 98.31 635 ALA A N 1
ATOM 5169 C CA . ALA A 1 635 ? 23.640 -11.770 -13.835 1.00 98.31 635 ALA A CA 1
ATOM 5170 C C . ALA A 1 635 ? 24.171 -12.333 -15.159 1.00 98.31 635 ALA A C 1
ATOM 5172 O O . ALA A 1 635 ? 23.805 -11.849 -16.235 1.00 98.31 635 ALA A O 1
ATOM 5173 N N . GLN A 1 636 ? 24.945 -13.419 -15.094 1.00 98.56 636 GLN A N 1
ATOM 5174 C CA . GLN A 1 636 ? 25.451 -14.088 -16.288 1.00 98.56 636 GLN A CA 1
ATOM 5175 C C . GLN A 1 636 ? 24.349 -14.820 -17.064 1.00 98.56 636 GLN A C 1
ATOM 5177 O O . GLN A 1 636 ? 24.314 -14.755 -18.296 1.00 98.56 636 GLN A O 1
ATOM 5182 N N . GLU A 1 637 ? 23.431 -15.504 -16.379 1.00 98.38 637 GLU A N 1
ATOM 5183 C CA . GLU A 1 637 ? 22.310 -16.196 -17.025 1.00 98.38 637 GLU A CA 1
ATOM 5184 C C . GLU A 1 637 ? 21.413 -15.217 -17.798 1.00 98.38 637 GLU A C 1
ATOM 5186 O O . GLU A 1 637 ? 21.004 -15.488 -18.932 1.00 98.38 637 GLU A O 1
ATOM 5191 N N . TRP A 1 638 ? 21.146 -14.053 -17.206 1.00 98.56 638 TRP A N 1
ATOM 5192 C CA . TRP A 1 638 ? 20.375 -12.982 -17.819 1.00 98.56 638 TRP A CA 1
ATOM 5193 C C . TRP A 1 638 ? 21.107 -12.371 -19.014 1.00 98.56 638 TRP A C 1
ATOM 5195 O O . TRP A 1 638 ? 20.506 -12.204 -20.077 1.00 98.56 638 TRP A O 1
ATOM 5205 N N . ALA A 1 639 ? 22.402 -12.066 -18.869 1.00 98.00 639 ALA A N 1
ATOM 5206 C CA . ALA A 1 639 ? 23.221 -11.473 -19.930 1.00 98.00 639 ALA A CA 1
ATOM 5207 C C . ALA A 1 639 ? 23.339 -12.380 -21.165 1.00 98.00 639 ALA A C 1
ATOM 5209 O O . ALA A 1 639 ? 23.385 -11.902 -22.296 1.00 98.00 639 ALA A O 1
ATOM 5210 N N . THR A 1 640 ? 23.349 -13.695 -20.955 1.00 98.12 640 THR A N 1
ATOM 5211 C CA . THR A 1 640 ? 23.420 -14.702 -22.025 1.00 98.12 640 THR A CA 1
ATOM 5212 C C . THR A 1 640 ? 22.048 -15.088 -22.596 1.00 98.12 640 THR A C 1
ATOM 5214 O O . THR A 1 640 ? 21.971 -15.835 -23.576 1.00 98.12 640 THR A O 1
ATOM 5217 N N . GLY A 1 641 ? 20.957 -14.575 -22.018 1.00 97.62 641 GLY A N 1
ATOM 5218 C CA . GLY A 1 641 ? 19.591 -14.794 -22.492 1.00 97.62 641 GLY A CA 1
ATOM 5219 C C . GLY A 1 641 ? 18.973 -16.140 -22.089 1.00 97.62 641 GLY A C 1
ATOM 5220 O O . GLY A 1 641 ? 17.922 -16.507 -22.619 1.00 97.62 641 GLY A O 1
ATOM 5221 N N . TYR A 1 642 ? 19.619 -16.925 -21.221 1.00 98.12 642 TYR A N 1
ATOM 5222 C CA . TYR A 1 642 ? 19.137 -18.267 -20.869 1.00 98.12 642 TYR A CA 1
ATOM 5223 C C . TYR A 1 642 ? 17.957 -18.234 -19.898 1.00 98.12 642 TYR A C 1
ATOM 5225 O O . TYR A 1 642 ? 17.042 -19.043 -20.051 1.00 98.12 642 TYR A O 1
ATOM 5233 N N . ALA A 1 643 ? 17.915 -17.275 -18.968 1.00 98.00 643 ALA A N 1
ATOM 5234 C CA . ALA A 1 643 ? 16.796 -17.124 -18.037 1.00 98.00 643 ALA A CA 1
ATOM 5235 C C . ALA A 1 643 ? 15.479 -16.921 -18.804 1.00 98.00 643 ALA A C 1
ATOM 5237 O O . ALA A 1 643 ? 14.500 -17.631 -18.579 1.00 98.00 643 ALA A O 1
ATOM 5238 N N . GLN A 1 644 ? 15.490 -16.023 -19.790 1.00 98.12 644 GLN A N 1
ATOM 5239 C CA . GLN A 1 644 ? 14.352 -15.719 -20.654 1.00 98.12 644 GLN A CA 1
ATOM 5240 C C . GLN A 1 644 ? 13.916 -16.959 -21.444 1.00 98.12 644 GLN A C 1
ATOM 5242 O O . GLN A 1 644 ? 12.741 -17.313 -21.422 1.00 98.12 644 GLN A O 1
ATOM 5247 N N . LYS A 1 645 ? 14.865 -17.681 -22.059 1.00 97.12 645 LYS A N 1
ATOM 5248 C CA . LYS A 1 645 ? 14.576 -18.918 -22.808 1.00 97.12 645 LYS A CA 1
ATOM 5249 C C . LYS A 1 645 ? 13.924 -19.991 -21.941 1.00 97.12 645 LYS A C 1
ATOM 5251 O O . LYS A 1 645 ? 12.998 -20.656 -22.404 1.00 97.12 645 LYS A O 1
ATOM 5256 N N . ARG A 1 646 ? 14.386 -20.178 -20.699 1.00 96.75 646 ARG A N 1
ATOM 5257 C CA . ARG A 1 646 ? 13.794 -21.153 -19.769 1.00 96.75 646 ARG A CA 1
ATOM 5258 C C . ARG A 1 646 ? 12.374 -20.763 -19.370 1.00 96.75 646 ARG A C 1
ATOM 5260 O O . ARG A 1 646 ? 11.496 -21.623 -19.373 1.00 96.75 646 ARG A O 1
ATOM 5267 N N . ILE A 1 647 ? 12.149 -19.481 -19.080 1.00 98.12 647 ILE A N 1
ATOM 5268 C CA . ILE A 1 647 ? 10.826 -18.944 -18.732 1.00 98.12 647 ILE A CA 1
ATOM 5269 C C . ILE A 1 647 ? 9.849 -19.099 -19.904 1.00 98.12 647 ILE A C 1
ATOM 5271 O O . ILE A 1 647 ? 8.738 -19.594 -19.711 1.00 98.12 647 ILE A O 1
ATOM 5275 N N . ASP A 1 648 ? 10.270 -18.739 -21.118 1.00 97.50 648 ASP A N 1
ATOM 5276 C CA . ASP A 1 648 ? 9.458 -18.878 -22.331 1.00 97.50 648 ASP A CA 1
ATOM 5277 C C . ASP A 1 648 ? 9.110 -20.338 -22.608 1.00 97.50 648 ASP A C 1
ATOM 5279 O O . ASP A 1 648 ? 7.936 -20.676 -22.745 1.00 97.50 648 ASP A O 1
ATOM 5283 N N . SER A 1 649 ? 10.111 -21.221 -22.567 1.00 96.38 649 SER A N 1
ATOM 5284 C CA . SER A 1 649 ? 9.904 -22.655 -22.790 1.00 96.38 649 SER A CA 1
ATOM 5285 C C . SER A 1 649 ? 8.907 -23.248 -21.794 1.00 96.38 649 SER A C 1
ATOM 5287 O O . SER A 1 649 ? 8.076 -24.069 -22.172 1.00 96.38 649 SER A O 1
ATOM 5289 N N . LEU A 1 650 ? 8.954 -22.831 -20.523 1.00 97.19 650 LEU A N 1
ATOM 5290 C CA . LEU A 1 650 ? 8.012 -23.307 -19.511 1.00 97.19 650 LEU A CA 1
ATOM 5291 C C . LEU A 1 650 ? 6.589 -22.772 -19.746 1.00 97.19 650 LEU A C 1
ATOM 5293 O O . LEU A 1 650 ? 5.625 -23.523 -19.591 1.00 97.19 650 LEU A O 1
ATOM 5297 N N . CYS A 1 651 ? 6.451 -21.509 -20.163 1.00 96.44 651 CYS A N 1
ATOM 5298 C CA . CYS A 1 651 ? 5.158 -20.924 -20.533 1.00 96.44 651 CYS A CA 1
ATOM 5299 C C . CYS A 1 651 ? 4.533 -21.592 -21.766 1.00 96.44 651 CYS A C 1
ATOM 5301 O O . CYS A 1 651 ? 3.310 -21.691 -21.844 1.00 96.44 651 CYS A O 1
ATOM 5303 N N . ASP A 1 652 ? 5.349 -22.043 -22.717 1.00 96.19 652 ASP A N 1
ATOM 5304 C CA . ASP A 1 652 ? 4.879 -22.774 -23.898 1.00 96.19 652 ASP A CA 1
ATOM 5305 C C . ASP A 1 652 ? 4.513 -24.226 -23.546 1.00 96.19 652 ASP A C 1
ATOM 5307 O O . ASP A 1 652 ? 3.594 -24.828 -24.112 1.00 96.19 652 ASP A O 1
ATOM 5311 N N . LEU A 1 653 ? 5.218 -24.803 -22.571 1.00 96.19 653 LEU A N 1
ATOM 5312 C CA . LEU A 1 653 ? 5.008 -26.172 -22.129 1.00 96.19 653 LEU A CA 1
ATOM 5313 C C . LEU A 1 653 ? 3.728 -26.329 -21.300 1.00 96.19 653 LEU A C 1
ATOM 5315 O O . LEU A 1 653 ? 3.026 -27.334 -21.445 1.00 96.19 653 LEU A O 1
ATOM 5319 N N . LEU A 1 654 ? 3.394 -25.373 -20.437 1.00 97.19 654 LEU A N 1
ATOM 5320 C CA . LEU A 1 654 ? 2.281 -25.484 -19.491 1.00 97.19 654 LEU A CA 1
ATOM 5321 C C . LEU A 1 654 ? 1.494 -24.170 -19.387 1.00 97.19 654 LEU A C 1
ATOM 5323 O O . LEU A 1 654 ? 2.079 -23.097 -19.515 1.00 97.19 654 LEU A O 1
ATOM 5327 N N . PRO A 1 655 ? 0.180 -24.219 -19.092 1.00 95.62 655 PRO A N 1
ATOM 5328 C CA . PRO A 1 655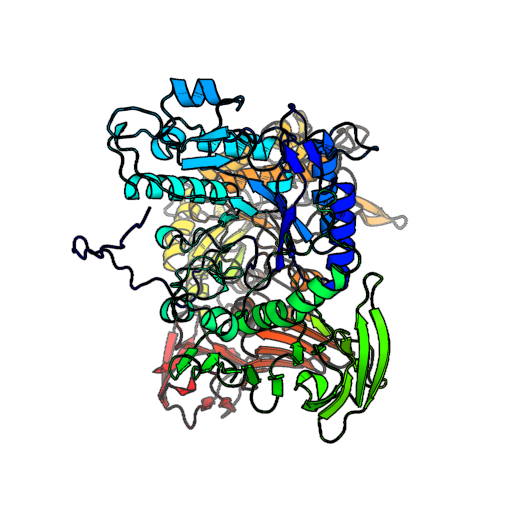 ? -0.673 -23.032 -18.994 1.00 95.62 655 PRO A CA 1
ATOM 5329 C C . PRO A 1 655 ? -0.435 -22.241 -17.690 1.00 95.62 655 PRO A C 1
ATOM 5331 O O . PRO A 1 655 ? -1.369 -21.905 -16.968 1.00 95.62 655 PRO A O 1
ATOM 5334 N N . ILE A 1 656 ? 0.821 -21.926 -17.360 1.00 95.25 656 ILE A N 1
ATOM 5335 C CA . ILE A 1 656 ? 1.207 -21.221 -16.124 1.00 95.25 656 ILE A CA 1
ATOM 5336 C C . ILE A 1 656 ? 0.608 -19.812 -16.080 1.00 95.25 656 ILE A C 1
ATOM 5338 O O . ILE A 1 656 ? 0.244 -19.328 -15.012 1.00 95.25 656 ILE A O 1
ATOM 5342 N N . ARG A 1 657 ? 0.414 -19.181 -17.245 1.00 92.88 657 ARG A N 1
ATOM 5343 C CA . ARG A 1 657 ? -0.268 -17.882 -17.351 1.00 92.88 657 ARG A CA 1
ATOM 5344 C C . ARG A 1 657 ? -1.709 -17.929 -16.838 1.00 92.88 657 ARG A C 1
ATOM 5346 O O . ARG A 1 657 ? -2.167 -16.953 -16.265 1.00 92.88 657 ARG A O 1
ATOM 5353 N N . GLU A 1 658 ? -2.408 -19.057 -17.000 1.00 91.44 658 GLU A N 1
ATOM 5354 C CA . GLU A 1 658 ? -3.758 -19.233 -16.442 1.00 91.44 658 GLU A CA 1
ATOM 5355 C C . GLU A 1 658 ? -3.726 -19.371 -14.916 1.00 91.44 658 GLU A C 1
ATOM 5357 O O . GLU A 1 658 ? -4.653 -18.933 -14.241 1.00 91.44 658 GLU A O 1
ATOM 5362 N N . ALA A 1 659 ? -2.664 -19.968 -14.365 1.00 93.44 659 ALA A N 1
ATOM 5363 C CA . ALA A 1 659 ? -2.468 -20.040 -12.920 1.00 93.44 659 ALA A CA 1
ATOM 5364 C C . ALA A 1 659 ? -2.059 -18.682 -12.321 1.00 93.44 659 ALA A C 1
ATOM 5366 O O . ALA A 1 659 ? -2.345 -18.420 -11.154 1.00 93.44 659 ALA A O 1
ATOM 5367 N N . GLY A 1 660 ? -1.394 -17.830 -13.112 1.00 94.31 660 GLY A N 1
ATOM 5368 C CA . GLY A 1 660 ? -1.016 -16.460 -12.755 1.00 94.31 660 GLY A CA 1
ATOM 5369 C C . GLY A 1 660 ? 0.111 -16.352 -11.725 1.00 94.31 660 GLY A C 1
ATOM 5370 O O . GLY A 1 660 ? 0.386 -15.261 -11.234 1.00 94.31 660 GLY A O 1
ATOM 5371 N N . THR A 1 661 ? 0.762 -17.463 -11.368 1.00 97.25 661 THR A N 1
ATOM 5372 C CA . THR A 1 661 ? 1.804 -17.494 -10.332 1.00 97.25 661 THR A CA 1
ATOM 5373 C C . THR A 1 661 ? 2.802 -18.632 -10.548 1.00 97.25 661 THR A C 1
ATOM 5375 O O . THR A 1 661 ? 2.452 -19.627 -11.178 1.00 97.25 661 THR A O 1
ATOM 5378 N N . ILE A 1 662 ? 4.017 -18.522 -10.009 1.00 97.69 662 ILE A N 1
ATOM 5379 C CA . ILE A 1 662 ? 5.052 -19.567 -9.941 1.00 97.69 662 ILE A CA 1
ATOM 5380 C C . ILE A 1 662 ? 5.767 -19.490 -8.581 1.00 97.69 662 ILE A C 1
ATOM 5382 O O . ILE A 1 662 ? 5.878 -18.406 -8.007 1.00 97.69 662 ILE A O 1
ATOM 5386 N N . HIS A 1 663 ? 6.254 -20.616 -8.054 1.00 97.25 663 HIS A N 1
ATOM 5387 C CA . HIS A 1 663 ? 7.064 -20.632 -6.832 1.00 97.25 663 HIS A CA 1
ATOM 5388 C C . HIS A 1 663 ? 8.525 -20.943 -7.141 1.00 97.25 663 HIS A C 1
ATOM 5390 O O . HIS A 1 663 ? 8.818 -21.990 -7.720 1.00 97.25 663 HIS A O 1
ATOM 5396 N N . ILE A 1 664 ? 9.430 -20.057 -6.724 1.00 96.69 664 ILE A N 1
ATOM 5397 C CA . ILE A 1 664 ? 10.876 -20.223 -6.881 1.00 96.69 664 ILE A CA 1
ATOM 5398 C C . ILE A 1 664 ? 11.505 -20.547 -5.527 1.00 96.69 664 ILE A C 1
ATOM 5400 O O . ILE A 1 664 ? 11.545 -19.717 -4.615 1.00 96.69 664 ILE A O 1
ATOM 5404 N N . ASP A 1 665 ? 12.025 -21.759 -5.428 1.00 93.00 665 ASP A N 1
ATOM 5405 C CA . ASP A 1 665 ? 12.804 -22.240 -4.296 1.00 93.00 665 ASP A CA 1
ATOM 5406 C C . ASP A 1 665 ? 14.229 -21.685 -4.332 1.00 93.00 665 ASP A C 1
ATOM 5408 O O . ASP A 1 665 ? 14.766 -21.429 -5.417 1.00 93.00 665 ASP A O 1
ATOM 5412 N N . ALA A 1 666 ? 14.828 -21.496 -3.152 1.00 89.56 666 ALA A N 1
ATOM 5413 C CA . ALA A 1 666 ? 16.217 -21.065 -2.996 1.00 89.56 666 ALA A CA 1
ATOM 5414 C C . ALA A 1 666 ? 16.618 -19.857 -3.873 1.00 89.56 666 ALA A C 1
ATOM 5416 O O . ALA A 1 666 ? 17.715 -19.830 -4.426 1.00 89.56 666 ALA A O 1
ATOM 5417 N N . PHE A 1 667 ? 15.755 -18.836 -4.019 1.00 94.12 667 PHE A N 1
ATOM 5418 C CA . PHE A 1 667 ? 16.028 -17.655 -4.861 1.00 94.12 667 PHE A CA 1
ATOM 5419 C C . PHE A 1 667 ? 17.035 -16.677 -4.211 1.00 94.12 667 PHE A C 1
ATOM 5421 O O . PHE A 1 667 ? 16.772 -15.482 -4.041 1.00 94.12 667 PHE A O 1
ATOM 5428 N N . HIS A 1 668 ? 18.188 -17.209 -3.805 1.00 94.81 668 HIS A N 1
ATOM 5429 C CA . HIS A 1 668 ? 19.259 -16.548 -3.070 1.00 94.81 668 HIS A CA 1
ATOM 5430 C C . HIS A 1 668 ? 20.091 -15.649 -3.980 1.00 94.81 668 HIS A C 1
ATOM 5432 O O . HIS A 1 668 ? 20.441 -16.048 -5.086 1.00 94.81 668 HIS A O 1
ATOM 5438 N N . THR A 1 669 ? 20.455 -14.461 -3.502 1.00 95.69 669 THR A N 1
ATOM 5439 C CA . THR A 1 669 ? 21.351 -13.530 -4.203 1.00 95.69 669 THR A CA 1
ATOM 5440 C C . THR A 1 669 ? 22.824 -13.947 -4.074 1.00 95.69 669 THR A C 1
ATOM 5442 O O . THR A 1 669 ? 23.628 -13.594 -4.933 1.00 95.69 669 THR A O 1
ATOM 5445 N N . TRP A 1 670 ? 23.193 -14.700 -3.029 1.00 94.44 670 TRP A N 1
ATOM 5446 C CA . TRP A 1 670 ? 24.523 -15.305 -2.869 1.00 94.44 670 TRP A CA 1
ATOM 5447 C C . TRP A 1 670 ? 24.437 -16.743 -2.331 1.00 94.44 670 TRP A C 1
ATOM 5449 O O . TRP A 1 670 ? 23.472 -17.085 -1.648 1.00 94.44 670 TRP A O 1
ATOM 5459 N N . PRO A 1 671 ? 25.427 -17.605 -2.629 1.00 92.69 671 PRO A N 1
ATOM 5460 C CA . PRO A 1 671 ? 25.346 -19.023 -2.301 1.00 92.69 671 PRO A CA 1
ATOM 5461 C C . PRO A 1 671 ? 25.684 -19.348 -0.844 1.00 92.69 671 PRO A C 1
ATOM 5463 O O . PRO A 1 671 ? 26.633 -18.778 -0.305 1.00 92.69 671 PRO A O 1
ATOM 5466 N N . PRO A 1 672 ? 25.013 -20.353 -0.250 1.00 91.81 672 PRO A N 1
ATOM 5467 C CA . PRO A 1 672 ? 25.547 -21.078 0.895 1.00 91.81 672 PRO A CA 1
ATOM 5468 C C . PRO A 1 672 ? 26.712 -21.975 0.438 1.00 91.81 672 PRO A C 1
ATOM 5470 O O . PRO A 1 672 ? 26.532 -22.879 -0.386 1.00 91.81 672 PRO A O 1
ATOM 5473 N N . ILE A 1 673 ? 27.923 -21.730 0.947 1.00 89.44 673 ILE A N 1
ATOM 5474 C CA . ILE A 1 673 ? 29.145 -22.420 0.497 1.00 89.44 673 ILE A CA 1
ATOM 5475 C C . ILE A 1 673 ? 29.618 -23.420 1.565 1.00 89.44 673 ILE A C 1
ATOM 5477 O O . ILE A 1 673 ? 29.983 -23.011 2.668 1.00 89.44 673 ILE A O 1
ATOM 5481 N N . PRO A 1 674 ? 29.678 -24.732 1.276 1.00 89.00 674 PRO A N 1
ATOM 5482 C CA . PRO A 1 674 ? 30.196 -25.709 2.223 1.00 89.00 674 PRO A CA 1
ATOM 5483 C C . PRO A 1 674 ? 31.712 -25.554 2.417 1.00 89.00 674 PRO A C 1
ATOM 5485 O O . PRO A 1 674 ? 32.467 -25.402 1.454 1.00 89.00 674 PRO A O 1
ATOM 5488 N N . TYR A 1 675 ? 32.176 -25.665 3.663 1.00 89.19 675 TYR A N 1
ATOM 5489 C CA . TYR A 1 675 ? 33.598 -25.663 4.019 1.00 89.19 675 TYR A CA 1
ATOM 5490 C C . TYR A 1 675 ? 33.905 -26.671 5.136 1.00 89.19 675 TYR A C 1
ATOM 5492 O O . TYR A 1 675 ? 33.012 -27.118 5.857 1.00 89.19 675 TYR A O 1
ATOM 5500 N N . ILE A 1 676 ? 35.179 -27.038 5.279 1.00 89.56 676 ILE A N 1
ATOM 5501 C CA . ILE A 1 676 ? 35.653 -27.902 6.367 1.00 89.56 676 ILE A CA 1
ATOM 5502 C C . ILE A 1 676 ? 36.113 -27.010 7.522 1.00 89.56 676 ILE A C 1
ATOM 5504 O O . ILE A 1 676 ? 36.971 -26.143 7.347 1.00 89.56 676 ILE A O 1
ATOM 5508 N N . LYS A 1 677 ? 35.526 -27.208 8.701 1.00 90.88 677 LYS A N 1
ATOM 5509 C CA . LYS A 1 677 ? 35.913 -26.541 9.946 1.00 90.88 677 LYS A CA 1
ATOM 5510 C C . LYS A 1 677 ? 37.273 -27.061 10.436 1.00 90.88 677 LYS A C 1
ATOM 5512 O O . LYS A 1 677 ? 37.682 -28.155 10.048 1.00 90.88 677 LYS A O 1
ATOM 5517 N N . PRO A 1 678 ? 37.967 -26.334 11.334 1.00 92.44 678 PRO A N 1
ATOM 5518 C CA . PRO A 1 678 ? 39.262 -26.772 11.868 1.00 92.44 678 PRO A CA 1
ATOM 5519 C C . PRO A 1 678 ? 39.254 -28.160 12.531 1.00 92.44 678 PRO A C 1
ATOM 5521 O O . PRO A 1 678 ? 40.286 -28.820 12.566 1.00 92.44 678 PRO A O 1
ATOM 5524 N N . ASP A 1 679 ? 38.102 -28.613 13.032 1.00 91.88 679 ASP A N 1
ATOM 5525 C CA . ASP A 1 679 ? 37.906 -29.929 13.657 1.00 91.88 679 ASP A CA 1
ATOM 5526 C C . ASP A 1 679 ? 37.626 -31.067 12.652 1.00 91.88 679 ASP A C 1
ATOM 5528 O O . ASP A 1 679 ? 37.352 -32.198 13.051 1.00 91.88 679 ASP A O 1
ATOM 5532 N N . GLY A 1 680 ? 37.669 -30.783 11.346 1.00 88.94 680 GLY A N 1
ATOM 5533 C CA . GLY A 1 680 ? 37.380 -31.742 10.278 1.00 88.94 680 GLY A CA 1
ATOM 5534 C C . GLY A 1 680 ? 35.888 -31.961 10.004 1.00 88.94 680 GLY A C 1
ATOM 5535 O O . GLY A 1 680 ? 35.540 -32.658 9.048 1.00 88.94 680 GLY A O 1
ATOM 5536 N N . SER A 1 681 ? 34.990 -31.360 10.791 1.00 90.94 681 SER A N 1
ATOM 5537 C CA . SER A 1 681 ? 33.553 -31.380 10.519 1.00 90.94 681 SER A CA 1
ATOM 5538 C C . SER A 1 681 ? 33.175 -30.361 9.438 1.00 90.94 681 SER A C 1
ATOM 5540 O O . SER A 1 681 ? 33.949 -29.478 9.074 1.00 90.94 681 SER A O 1
ATOM 5542 N N . TRP A 1 682 ? 31.971 -30.480 8.883 1.00 87.69 682 TRP A N 1
ATOM 5543 C CA . TRP A 1 682 ? 31.504 -29.565 7.841 1.00 87.69 682 TRP A CA 1
ATOM 5544 C C . TRP A 1 682 ? 30.768 -28.357 8.431 1.00 87.69 682 TRP A C 1
ATOM 5546 O O . TRP A 1 682 ? 30.047 -28.465 9.427 1.00 87.69 682 TRP A O 1
ATOM 5556 N N . GLY A 1 683 ? 30.934 -27.207 7.789 1.00 89.50 683 GLY A N 1
ATOM 5557 C CA . GLY A 1 683 ? 30.147 -25.996 7.992 1.00 89.50 683 GLY A CA 1
ATOM 5558 C C . GLY A 1 683 ? 29.602 -25.466 6.670 1.00 89.50 683 GLY A C 1
ATOM 5559 O O . GLY A 1 683 ? 30.021 -25.902 5.597 1.00 89.50 683 GLY A O 1
ATOM 5560 N N . VAL A 1 684 ? 28.674 -24.518 6.768 1.00 90.56 684 VAL A N 1
ATOM 5561 C CA . VAL A 1 684 ? 28.143 -23.763 5.632 1.00 90.56 684 VAL A CA 1
ATOM 5562 C C . VAL A 1 684 ? 28.417 -22.291 5.895 1.00 90.56 684 VAL A C 1
ATOM 5564 O O . VAL A 1 684 ? 28.060 -21.761 6.944 1.00 90.56 684 VAL A O 1
ATOM 5567 N N . ASP A 1 685 ? 29.111 -21.665 4.960 1.00 91.00 685 ASP A N 1
ATOM 5568 C CA . ASP A 1 685 ? 29.384 -20.240 4.934 1.00 91.00 685 ASP A CA 1
ATOM 5569 C C . ASP A 1 685 ? 28.193 -19.525 4.285 1.00 91.00 685 ASP A C 1
ATOM 5571 O O . ASP A 1 685 ? 27.831 -19.816 3.144 1.00 91.00 685 ASP A O 1
ATOM 5575 N N . LEU A 1 686 ? 27.569 -18.631 5.050 1.00 93.25 686 LEU A N 1
ATOM 5576 C CA . LEU A 1 686 ? 26.389 -17.855 4.660 1.00 93.25 686 LEU A CA 1
ATOM 5577 C C . LEU A 1 686 ? 26.734 -16.380 4.401 1.00 93.25 686 LEU A C 1
ATOM 5579 O O . LEU A 1 686 ? 25.834 -15.561 4.182 1.00 93.25 686 LEU A O 1
ATOM 5583 N N . ASP A 1 687 ? 28.021 -16.026 4.453 1.00 93.38 687 ASP A N 1
ATOM 5584 C CA . ASP A 1 687 ? 28.475 -14.653 4.291 1.00 93.38 687 ASP A CA 1
ATOM 5585 C C . ASP A 1 687 ? 28.114 -14.113 2.908 1.00 93.38 687 ASP A C 1
ATOM 5587 O O . ASP A 1 687 ? 28.249 -14.780 1.878 1.00 93.38 687 ASP A O 1
ATOM 5591 N N . ARG A 1 688 ? 27.747 -12.832 2.876 1.00 94.75 688 ARG A N 1
ATOM 5592 C CA . ARG A 1 688 ? 27.442 -12.115 1.639 1.00 94.75 688 ARG A CA 1
ATOM 5593 C C . ARG A 1 688 ? 28.686 -12.004 0.751 1.00 94.75 688 ARG A C 1
ATOM 5595 O O . ARG A 1 688 ? 29.550 -11.157 0.983 1.00 94.75 688 ARG A O 1
ATOM 5602 N N . LYS A 1 689 ? 28.752 -12.831 -0.294 1.00 91.19 689 LYS A N 1
ATOM 5603 C CA . LYS A 1 689 ? 29.874 -12.932 -1.245 1.00 91.19 689 LYS A CA 1
ATOM 5604 C C . LYS A 1 689 ? 29.352 -12.984 -2.689 1.00 91.19 689 LYS A C 1
ATOM 5606 O O . LYS A 1 689 ? 28.219 -13.404 -2.898 1.00 91.19 689 LYS A O 1
ATOM 5611 N N . PRO A 1 690 ? 30.138 -12.555 -3.695 1.00 91.69 690 PRO A N 1
ATOM 5612 C CA . PRO A 1 690 ? 29.754 -12.723 -5.095 1.00 91.69 690 PRO A CA 1
ATOM 5613 C C . PRO A 1 690 ? 29.456 -14.189 -5.421 1.00 91.69 690 PRO A C 1
ATOM 5615 O O . PRO A 1 690 ? 30.226 -15.066 -5.024 1.00 91.69 690 PRO A O 1
ATOM 5618 N N . THR A 1 691 ? 28.382 -14.445 -6.173 1.00 95.31 691 THR A N 1
ATOM 5619 C CA . THR A 1 691 ? 27.969 -15.808 -6.544 1.00 95.31 691 THR A CA 1
ATOM 5620 C C . THR A 1 691 ? 29.051 -16.542 -7.324 1.00 95.31 691 THR A C 1
ATOM 5622 O O . THR A 1 691 ? 29.341 -17.697 -7.029 1.00 95.31 691 THR A O 1
ATOM 5625 N N . SER A 1 692 ? 29.707 -15.863 -8.268 1.00 96.81 692 SER A N 1
ATOM 5626 C CA . SER A 1 692 ? 30.823 -16.409 -9.042 1.00 96.81 692 SER A CA 1
ATOM 5627 C C . SER A 1 692 ? 32.051 -15.502 -8.927 1.00 96.81 692 SER A C 1
ATOM 5629 O O . SER A 1 692 ? 32.181 -14.564 -9.711 1.00 96.81 692 SER A O 1
ATOM 5631 N N . PRO A 1 693 ? 32.979 -15.756 -7.983 1.00 95.31 693 PRO A N 1
ATOM 5632 C CA . PRO A 1 693 ? 34.211 -14.971 -7.836 1.00 95.31 693 PRO A CA 1
ATOM 5633 C C . PRO A 1 693 ? 35.119 -14.903 -9.074 1.00 95.31 693 PRO A C 1
ATOM 5635 O O . PRO A 1 693 ? 36.039 -14.089 -9.101 1.00 95.31 693 PRO A O 1
ATOM 5638 N N . TYR A 1 694 ? 34.917 -15.785 -10.056 1.00 97.44 694 TYR A N 1
ATOM 5639 C CA . TYR A 1 694 ? 35.585 -15.741 -11.360 1.00 97.44 694 TYR A CA 1
ATOM 5640 C C . TYR A 1 694 ? 35.075 -14.610 -12.266 1.00 97.44 694 TYR A C 1
ATOM 5642 O O . TYR A 1 694 ? 35.818 -14.098 -13.100 1.00 97.44 694 TYR A O 1
ATOM 5650 N N . LEU A 1 695 ? 33.798 -14.249 -12.131 1.00 95.88 695 LEU A N 1
ATOM 5651 C CA . LEU A 1 695 ? 33.163 -13.187 -12.903 1.00 95.88 695 LEU A CA 1
ATOM 5652 C C . LEU A 1 695 ? 33.324 -11.844 -12.183 1.00 95.88 695 LEU A C 1
ATOM 5654 O O . LEU A 1 695 ? 33.531 -11.783 -10.974 1.00 95.88 695 LEU A O 1
ATOM 5658 N N . SER A 1 696 ? 33.186 -10.747 -12.926 1.00 93.69 696 SER A N 1
ATOM 5659 C CA . SER A 1 696 ? 33.234 -9.387 -12.375 1.00 93.69 696 SER A CA 1
ATOM 5660 C C . SER A 1 696 ? 31.899 -8.908 -11.789 1.00 93.69 696 SER A C 1
ATOM 5662 O O . SER A 1 696 ? 31.789 -7.735 -11.443 1.00 93.69 696 SER A O 1
ATOM 5664 N N . PHE A 1 697 ? 30.885 -9.777 -11.700 1.00 97.31 697 PHE A N 1
ATOM 5665 C CA . PHE A 1 697 ? 29.583 -9.429 -11.132 1.00 97.31 697 PHE A CA 1
ATOM 5666 C C . PHE A 1 697 ? 29.632 -9.368 -9.606 1.00 97.31 697 PHE A C 1
ATOM 5668 O O . PHE A 1 697 ? 30.190 -10.230 -8.925 1.00 97.31 697 PHE A O 1
ATOM 5675 N N . THR A 1 698 ? 29.009 -8.334 -9.069 1.00 96.50 698 THR A N 1
ATOM 5676 C CA . THR A 1 698 ? 28.808 -8.102 -7.645 1.00 96.50 698 THR A CA 1
ATOM 5677 C C . THR A 1 698 ? 27.486 -8.712 -7.176 1.00 96.50 698 THR A C 1
ATOM 5679 O O . THR A 1 698 ? 26.616 -9.055 -7.970 1.00 96.50 698 THR A O 1
ATOM 5682 N N . VAL A 1 699 ? 27.278 -8.777 -5.857 1.00 95.69 699 VAL A N 1
ATOM 5683 C CA . VAL A 1 699 ? 25.971 -9.156 -5.282 1.00 95.69 699 VAL A CA 1
ATOM 5684 C C . VAL A 1 699 ? 24.852 -8.202 -5.738 1.00 95.69 699 VAL A C 1
ATOM 5686 O O . VAL A 1 699 ? 23.700 -8.610 -5.833 1.00 95.69 699 VAL A O 1
ATOM 5689 N N . GLN A 1 700 ? 25.181 -6.940 -6.032 1.00 96.12 700 GLN A N 1
ATOM 5690 C CA . GLN A 1 700 ? 24.216 -5.978 -6.562 1.00 96.12 700 GLN A CA 1
ATOM 5691 C C . GLN A 1 700 ? 23.816 -6.320 -8.004 1.00 96.12 700 GLN A C 1
ATOM 5693 O O . GLN A 1 700 ? 22.635 -6.265 -8.326 1.00 96.12 700 GLN A O 1
ATOM 5698 N N . ASP A 1 701 ? 24.764 -6.741 -8.845 1.00 97.25 701 ASP A N 1
ATOM 5699 C CA . ASP A 1 701 ? 24.459 -7.182 -10.213 1.00 97.25 701 ASP A CA 1
ATOM 5700 C C . ASP A 1 701 ? 23.545 -8.418 -10.211 1.00 97.25 701 ASP A C 1
ATOM 5702 O O . ASP A 1 701 ? 22.612 -8.512 -11.011 1.00 97.25 701 ASP A O 1
ATOM 5706 N N . GLU A 1 702 ? 23.768 -9.344 -9.272 1.00 97.81 702 GLU A N 1
ATOM 5707 C CA . GLU A 1 702 ? 22.893 -10.505 -9.069 1.00 97.81 702 GLU A CA 1
ATOM 5708 C C . GLU A 1 702 ? 21.482 -10.074 -8.636 1.00 97.81 702 GLU A C 1
ATOM 5710 O O . GLU A 1 702 ? 20.493 -10.548 -9.196 1.00 97.81 702 GLU A O 1
ATOM 5715 N N . GLN A 1 703 ? 21.362 -9.118 -7.707 1.00 96.50 703 GLN A N 1
ATOM 5716 C CA . GLN A 1 703 ? 20.070 -8.546 -7.305 1.00 96.50 703 GLN A CA 1
ATOM 5717 C C . GLN A 1 703 ? 19.335 -7.897 -8.483 1.00 96.50 703 GLN A C 1
ATOM 5719 O O . GLN A 1 703 ? 18.137 -8.118 -8.670 1.00 96.50 703 GLN A O 1
ATOM 5724 N N . GLU A 1 704 ? 20.029 -7.088 -9.281 1.00 97.25 704 GLU A N 1
ATOM 5725 C CA . GLU A 1 704 ? 19.449 -6.435 -10.456 1.00 97.25 704 GLU A CA 1
ATOM 5726 C C . GLU A 1 704 ? 18.976 -7.458 -11.489 1.00 97.25 704 GLU A C 1
ATOM 5728 O O . GLU A 1 704 ? 17.927 -7.283 -12.114 1.00 97.25 704 GLU A O 1
ATOM 5733 N N . ALA A 1 705 ? 19.713 -8.556 -11.659 1.00 97.94 705 ALA A N 1
ATOM 5734 C CA . ALA A 1 705 ? 19.282 -9.667 -12.493 1.00 97.94 705 ALA A CA 1
ATOM 5735 C C . ALA A 1 705 ? 18.023 -10.345 -11.934 1.00 97.94 705 ALA A C 1
ATOM 5737 O O . ALA A 1 705 ? 17.097 -10.605 -12.701 1.00 97.94 705 ALA A O 1
ATOM 5738 N N . GLN A 1 706 ? 17.916 -10.545 -10.616 1.00 97.62 706 GLN A N 1
ATOM 5739 C CA . GLN A 1 706 ? 16.683 -11.045 -9.995 1.00 97.62 706 GLN A CA 1
ATOM 5740 C C . GLN A 1 706 ? 15.496 -10.105 -10.244 1.00 97.62 706 GLN A C 1
ATOM 5742 O O . GLN A 1 706 ? 14.426 -10.576 -10.624 1.00 97.62 706 GLN A O 1
ATOM 5747 N N . GLN A 1 707 ? 15.669 -8.785 -10.113 1.00 96.81 707 GLN A N 1
ATOM 5748 C CA . GLN A 1 707 ? 14.617 -7.803 -10.432 1.00 96.81 707 GLN A CA 1
ATOM 5749 C C . GLN A 1 707 ? 14.180 -7.887 -11.901 1.00 96.81 707 GLN A C 1
ATOM 5751 O O . GLN A 1 707 ? 12.986 -7.831 -12.202 1.00 96.81 707 GLN A O 1
ATOM 5756 N N . LYS A 1 708 ? 15.130 -8.075 -12.825 1.00 97.56 708 LYS A N 1
ATOM 5757 C CA . LYS A 1 708 ? 14.837 -8.293 -14.249 1.00 97.56 708 LYS A CA 1
ATOM 5758 C C . LYS A 1 708 ? 14.085 -9.606 -14.481 1.00 97.56 708 LYS A C 1
ATOM 5760 O O . LYS A 1 708 ? 13.142 -9.623 -15.267 1.00 97.56 708 LYS A O 1
ATOM 5765 N N . ILE A 1 709 ? 14.438 -10.675 -13.766 1.00 98.00 709 ILE A N 1
ATOM 5766 C CA . ILE A 1 709 ? 13.733 -11.965 -13.801 1.00 98.00 709 ILE A CA 1
ATOM 5767 C C . ILE A 1 709 ? 12.294 -11.816 -13.287 1.00 98.00 709 ILE A C 1
ATOM 5769 O O . ILE A 1 709 ? 11.372 -12.264 -13.969 1.00 98.00 709 ILE A O 1
ATOM 5773 N N . TYR A 1 710 ? 12.075 -11.137 -12.154 1.00 97.19 710 TYR A N 1
ATOM 5774 C CA . TYR A 1 710 ? 10.733 -10.806 -11.653 1.00 97.19 710 TYR A CA 1
ATOM 5775 C C . TYR A 1 710 ? 9.910 -10.050 -12.698 1.00 97.19 710 TYR A C 1
ATOM 5777 O O . TYR A 1 710 ? 8.795 -10.452 -13.027 1.00 97.19 710 TYR A O 1
ATOM 5785 N N . ALA A 1 711 ? 10.476 -8.981 -13.264 1.00 95.94 711 ALA A N 1
ATOM 5786 C CA . ALA A 1 711 ? 9.811 -8.191 -14.294 1.00 95.94 711 ALA A CA 1
ATOM 5787 C C . ALA A 1 711 ? 9.496 -9.020 -15.549 1.00 95.94 711 ALA A C 1
ATOM 5789 O O . ALA A 1 711 ? 8.462 -8.816 -16.186 1.00 95.94 711 ALA A O 1
ATOM 5790 N N . TYR A 1 712 ? 10.356 -9.980 -15.897 1.00 97.44 712 TYR A N 1
ATOM 5791 C CA . TYR A 1 712 ? 10.133 -10.857 -17.038 1.00 97.44 712 TYR A CA 1
ATOM 5792 C C . TYR A 1 712 ? 8.980 -11.831 -16.798 1.00 97.44 712 TYR A C 1
ATOM 5794 O O . TYR A 1 712 ? 8.102 -11.931 -17.654 1.00 97.44 712 TYR A O 1
ATOM 5802 N N . TRP A 1 713 ? 8.915 -12.481 -15.633 1.00 97.38 713 TRP A N 1
ATOM 5803 C CA . TRP A 1 713 ? 7.757 -13.292 -15.238 1.00 97.38 713 TRP A CA 1
ATOM 5804 C C . TRP A 1 713 ? 6.461 -12.478 -15.264 1.00 97.38 713 TRP A C 1
ATOM 5806 O O . TRP A 1 713 ? 5.484 -12.878 -15.904 1.00 97.38 713 TRP A O 1
ATOM 5816 N N . ALA A 1 714 ? 6.490 -11.280 -14.682 1.00 94.81 714 ALA A N 1
ATOM 5817 C CA . ALA A 1 714 ? 5.342 -10.388 -14.665 1.00 94.81 714 ALA A CA 1
ATOM 5818 C C . ALA A 1 714 ? 4.897 -9.962 -16.073 1.00 94.81 714 ALA A C 1
ATOM 5820 O O . ALA A 1 714 ? 3.699 -9.889 -16.341 1.00 94.81 714 ALA A O 1
ATOM 5821 N N . SER A 1 715 ? 5.832 -9.768 -17.013 1.00 93.56 715 SER A N 1
ATOM 5822 C CA . SER A 1 715 ? 5.506 -9.483 -18.422 1.00 93.56 715 SER A CA 1
ATOM 5823 C C . SER A 1 715 ? 4.730 -10.615 -19.111 1.00 93.56 715 SER A C 1
ATOM 5825 O O . SER A 1 715 ? 4.062 -10.387 -20.119 1.00 93.56 715 SER A O 1
ATOM 5827 N N . LYS A 1 716 ? 4.784 -11.836 -18.562 1.00 92.25 716 LYS A N 1
ATOM 5828 C CA . LYS A 1 716 ? 4.006 -13.001 -19.010 1.00 92.25 716 LYS A CA 1
ATOM 5829 C C . LYS A 1 716 ? 2.685 -13.158 -18.244 1.00 92.25 716 LYS A C 1
ATOM 5831 O O . LYS A 1 716 ? 1.978 -14.133 -18.485 1.00 92.25 716 LYS A O 1
ATOM 5836 N N . GLY A 1 717 ? 2.349 -12.225 -17.349 1.00 91.94 717 GLY A N 1
ATOM 5837 C CA . GLY A 1 717 ? 1.172 -12.292 -16.479 1.00 91.94 717 GLY A CA 1
ATOM 5838 C C . GLY A 1 717 ? 1.325 -13.274 -15.315 1.00 91.94 717 GLY A C 1
ATOM 5839 O O . GLY A 1 717 ? 0.327 -13.816 -14.851 1.00 91.94 717 GLY A O 1
ATOM 5840 N N . ILE A 1 718 ? 2.560 -13.554 -14.887 1.00 95.94 718 ILE A N 1
ATOM 5841 C CA . ILE A 1 718 ? 2.866 -14.540 -13.847 1.00 95.94 718 ILE A CA 1
ATOM 5842 C C . ILE A 1 718 ? 3.562 -13.831 -12.686 1.00 95.94 718 ILE A C 1
ATOM 5844 O O . ILE A 1 718 ? 4.637 -13.258 -12.858 1.00 95.94 718 ILE A O 1
ATOM 5848 N N . ASP A 1 719 ? 2.955 -13.886 -11.506 1.00 96.31 719 ASP A N 1
ATOM 5849 C CA . ASP A 1 719 ? 3.557 -13.402 -10.266 1.00 96.31 719 ASP A CA 1
ATOM 5850 C C . ASP A 1 719 ? 4.507 -14.453 -9.666 1.00 96.31 719 ASP A C 1
ATOM 5852 O O . ASP A 1 719 ? 4.353 -15.655 -9.887 1.00 96.31 719 ASP A O 1
ATOM 5856 N N . VAL A 1 720 ? 5.505 -14.020 -8.901 1.00 96.25 720 VAL A N 1
ATOM 5857 C CA . VAL A 1 720 ? 6.516 -14.920 -8.333 1.00 96.25 720 VAL A CA 1
ATOM 5858 C C . VAL A 1 720 ? 6.396 -14.936 -6.817 1.00 96.25 720 VAL A C 1
ATOM 5860 O O . VAL A 1 720 ? 6.484 -13.898 -6.161 1.00 96.25 720 VAL A O 1
ATOM 5863 N N . THR A 1 721 ? 6.274 -16.134 -6.255 1.00 95.81 721 THR A N 1
ATOM 5864 C CA . THR A 1 721 ? 6.481 -16.383 -4.825 1.00 95.81 721 THR A CA 1
ATOM 5865 C C . THR A 1 721 ? 7.834 -17.044 -4.607 1.00 95.81 721 THR A C 1
ATOM 5867 O O . THR A 1 721 ? 8.379 -17.680 -5.511 1.00 95.81 721 THR A O 1
ATOM 5870 N N . SER A 1 722 ? 8.391 -16.908 -3.408 1.00 94.62 722 SER A N 1
ATOM 5871 C CA . SER A 1 722 ? 9.646 -17.581 -3.065 1.00 94.62 722 SER A CA 1
ATOM 5872 C C . SER A 1 722 ? 9.637 -18.161 -1.663 1.00 94.62 722 SER A C 1
ATOM 5874 O O . SER A 1 722 ? 8.714 -17.940 -0.875 1.00 94.62 722 SER A O 1
ATOM 5876 N N . GLU A 1 723 ? 10.652 -18.964 -1.369 1.00 92.00 723 GLU A N 1
ATOM 5877 C CA . GLU A 1 723 ? 10.763 -19.670 -0.102 1.00 92.00 723 GLU A CA 1
ATOM 5878 C C . GLU A 1 723 ? 10.904 -18.724 1.105 1.00 92.00 723 GLU A C 1
ATOM 5880 O O . GLU A 1 723 ? 10.206 -18.901 2.099 1.00 92.00 723 GLU A O 1
ATOM 5885 N N . GLY A 1 724 ? 11.747 -17.692 1.031 1.00 91.38 724 GLY A N 1
ATOM 5886 C CA . GLY A 1 724 ? 12.025 -16.788 2.153 1.00 91.38 724 GLY A CA 1
ATOM 5887 C C . GLY A 1 724 ? 11.924 -15.313 1.781 1.00 91.38 724 GLY A C 1
ATOM 5888 O O . GLY A 1 724 ? 11.988 -14.952 0.608 1.00 91.38 724 GLY A O 1
ATOM 5889 N N . VAL A 1 725 ? 11.784 -14.445 2.785 1.00 93.25 725 VAL A N 1
ATOM 5890 C CA . VAL A 1 725 ? 11.742 -12.986 2.582 1.00 93.25 725 VAL A CA 1
ATOM 5891 C C . VAL A 1 725 ? 13.135 -12.448 2.247 1.00 93.25 725 VAL A C 1
ATOM 5893 O O . VAL A 1 725 ? 13.339 -11.957 1.144 1.00 93.25 725 VAL A O 1
ATOM 5896 N N . ASP A 1 726 ? 14.097 -12.571 3.163 1.00 91.00 726 ASP A N 1
ATOM 5897 C CA . ASP A 1 726 ? 15.433 -11.956 3.071 1.00 91.00 726 ASP A CA 1
ATOM 5898 C C . ASP A 1 726 ? 16.598 -12.947 3.306 1.00 91.00 726 ASP A C 1
ATOM 5900 O O . ASP A 1 726 ? 17.767 -12.560 3.260 1.00 91.00 726 ASP A O 1
ATOM 5904 N N . PHE A 1 727 ? 16.311 -14.236 3.522 1.00 92.19 727 PHE A N 1
ATOM 5905 C CA . PHE A 1 727 ? 17.342 -15.253 3.745 1.00 92.19 727 PHE A CA 1
ATOM 5906 C C . PHE A 1 727 ? 18.238 -15.416 2.510 1.00 92.19 727 PHE A C 1
ATOM 5908 O O . PHE A 1 727 ? 17.758 -15.779 1.438 1.00 92.19 727 PHE A O 1
ATOM 5915 N N . LEU A 1 728 ? 19.535 -15.121 2.672 1.00 93.94 728 LEU A N 1
ATOM 5916 C CA . LEU A 1 728 ? 20.541 -15.063 1.598 1.00 93.94 728 LEU A CA 1
ATOM 5917 C C . LEU A 1 728 ? 20.120 -14.184 0.409 1.00 93.94 728 LEU A C 1
ATOM 5919 O O . LEU A 1 728 ? 20.491 -14.442 -0.737 1.00 93.94 728 LEU A O 1
ATOM 5923 N N . ARG A 1 729 ? 19.332 -13.137 0.675 1.00 93.06 729 ARG A N 1
ATOM 5924 C CA . ARG A 1 729 ? 18.867 -12.170 -0.321 1.00 93.06 729 ARG A CA 1
ATOM 5925 C C . ARG A 1 729 ? 19.302 -10.770 0.071 1.00 93.06 729 ARG A C 1
ATOM 5927 O O . ARG A 1 729 ? 19.355 -10.416 1.246 1.00 93.06 729 ARG A O 1
ATOM 5934 N N . SER A 1 730 ? 19.627 -9.951 -0.918 1.00 87.56 730 SER A N 1
ATOM 5935 C CA . SER A 1 730 ? 20.034 -8.562 -0.673 1.00 87.56 730 SER A CA 1
ATOM 5936 C C . SER A 1 730 ? 18.855 -7.618 -0.413 1.00 87.56 730 SER A C 1
ATOM 5938 O O . SER A 1 730 ? 19.057 -6.534 0.130 1.00 87.56 730 SER A O 1
ATOM 5940 N N . ASP A 1 731 ? 17.641 -8.034 -0.776 1.00 91.06 731 ASP A N 1
ATOM 5941 C CA . ASP A 1 731 ? 16.379 -7.324 -0.578 1.00 91.06 731 ASP A CA 1
ATOM 5942 C C . ASP A 1 731 ? 15.251 -8.349 -0.352 1.00 91.06 731 ASP A C 1
ATOM 5944 O O . ASP A 1 731 ? 15.367 -9.515 -0.726 1.00 91.06 731 ASP A O 1
ATOM 5948 N N . ALA A 1 732 ? 14.143 -7.909 0.234 1.00 91.50 732 ALA A N 1
ATOM 5949 C CA . ALA A 1 732 ? 12.895 -8.654 0.341 1.00 91.50 732 ALA A CA 1
ATOM 5950 C C . ALA A 1 732 ? 12.084 -8.673 -0.967 1.00 91.50 732 ALA A C 1
ATOM 5952 O O . ALA A 1 732 ? 11.136 -9.455 -1.080 1.00 91.50 732 ALA A O 1
ATOM 5953 N N . PHE A 1 733 ? 12.430 -7.796 -1.924 1.00 94.12 733 PHE A N 1
ATOM 5954 C CA . PHE A 1 733 ? 11.751 -7.617 -3.216 1.00 94.12 733 PHE A CA 1
ATOM 5955 C C . PHE A 1 733 ? 10.249 -7.357 -3.047 1.00 94.12 733 PHE A C 1
ATOM 5957 O O . PHE A 1 733 ? 9.410 -7.909 -3.749 1.00 94.12 733 PHE A O 1
ATOM 5964 N N . ALA A 1 734 ? 9.888 -6.539 -2.056 1.00 90.75 734 ALA A N 1
ATOM 5965 C CA . ALA A 1 734 ? 8.493 -6.325 -1.673 1.00 90.75 734 ALA A CA 1
ATOM 5966 C C . ALA A 1 734 ? 7.653 -5.614 -2.753 1.00 90.75 734 ALA A C 1
ATOM 5968 O O . ALA A 1 734 ? 6.422 -5.653 -2.692 1.00 90.75 734 ALA A O 1
ATOM 5969 N N . GLU A 1 735 ? 8.288 -4.964 -3.731 1.00 89.75 735 GLU A N 1
ATOM 5970 C CA . GLU A 1 735 ? 7.611 -4.342 -4.875 1.00 89.75 735 GLU A CA 1
ATOM 5971 C C . GLU A 1 735 ? 7.298 -5.357 -5.989 1.00 89.75 735 GLU A C 1
ATOM 5973 O O . GLU A 1 735 ? 6.351 -5.153 -6.753 1.00 89.75 735 GLU A O 1
ATOM 5978 N N . GLU A 1 736 ? 8.066 -6.446 -6.066 1.00 91.56 736 GLU A N 1
ATOM 5979 C CA . GLU A 1 736 ? 7.985 -7.497 -7.084 1.00 91.56 736 GLU A CA 1
ATOM 5980 C C . GLU A 1 736 ? 7.305 -8.782 -6.599 1.00 91.56 736 GLU A C 1
ATOM 5982 O O . GLU A 1 736 ? 6.630 -9.438 -7.381 1.00 91.56 736 GLU A O 1
ATOM 5987 N N . GLN A 1 737 ? 7.482 -9.145 -5.330 1.00 92.31 737 GLN A N 1
ATOM 5988 C CA . GLN A 1 737 ? 7.009 -10.386 -4.722 1.00 92.31 737 GLN A CA 1
ATOM 5989 C C . GLN A 1 737 ? 5.937 -10.081 -3.680 1.00 92.31 737 GLN A C 1
ATOM 5991 O O . GLN A 1 737 ? 6.116 -9.233 -2.804 1.00 92.31 737 GLN A O 1
ATOM 5996 N N . SER A 1 738 ? 4.812 -10.789 -3.750 1.00 91.12 738 SER A N 1
ATOM 5997 C CA . SER A 1 738 ? 3.655 -10.559 -2.867 1.00 91.12 738 SER A CA 1
ATOM 5998 C C . SER A 1 738 ? 3.467 -11.620 -1.788 1.00 91.12 738 SER A C 1
ATOM 6000 O O . SER A 1 738 ? 2.701 -11.415 -0.844 1.00 91.12 738 SER A O 1
ATOM 6002 N N . MET A 1 739 ? 4.186 -12.738 -1.888 1.00 94.62 739 MET A N 1
ATOM 6003 C CA . MET A 1 739 ? 4.108 -13.816 -0.912 1.00 94.62 739 MET A CA 1
ATOM 6004 C C . MET A 1 739 ? 5.440 -14.551 -0.777 1.00 94.62 739 MET A C 1
ATOM 6006 O O . MET A 1 739 ? 6.091 -14.853 -1.778 1.00 94.62 739 MET A O 1
ATOM 6010 N N . ALA A 1 740 ? 5.845 -14.820 0.464 1.00 94.81 740 ALA A N 1
ATOM 6011 C CA . ALA A 1 740 ? 6.979 -15.675 0.805 1.00 94.81 740 ALA A CA 1
ATOM 6012 C C . ALA A 1 740 ? 6.498 -16.835 1.675 1.00 94.81 740 ALA A C 1
ATOM 6014 O O . ALA A 1 740 ? 5.576 -16.673 2.480 1.00 94.81 740 ALA A O 1
ATOM 6015 N N . TRP A 1 741 ? 7.134 -17.996 1.544 1.00 92.12 741 TRP A N 1
ATOM 6016 C CA . TRP A 1 741 ? 6.756 -19.167 2.326 1.00 92.12 741 TRP A CA 1
ATOM 6017 C C . TRP A 1 741 ? 7.054 -18.958 3.808 1.00 92.12 741 TRP A C 1
ATOM 6019 O O . TRP A 1 741 ? 6.134 -18.972 4.620 1.00 92.12 741 TRP A O 1
ATOM 6029 N N . TRP A 1 742 ? 8.310 -18.692 4.157 1.00 93.12 742 TRP A N 1
ATOM 6030 C CA . TRP A 1 742 ? 8.762 -18.470 5.526 1.00 93.12 742 TRP A CA 1
ATOM 6031 C C . TRP A 1 742 ? 8.708 -16.992 5.898 1.00 93.12 742 TRP A C 1
ATOM 6033 O O . TRP A 1 742 ? 9.429 -16.167 5.337 1.00 93.12 742 TRP A O 1
ATOM 6043 N N . PHE A 1 743 ? 7.888 -16.669 6.897 1.00 92.81 743 PHE A N 1
ATOM 6044 C CA . PHE A 1 743 ? 7.628 -15.295 7.340 1.00 92.81 743 PHE A CA 1
ATOM 6045 C C . PHE A 1 743 ? 7.918 -15.110 8.839 1.00 92.81 743 PHE A C 1
ATOM 6047 O O . PHE A 1 743 ? 7.209 -14.410 9.552 1.00 92.81 743 PHE A O 1
ATOM 6054 N N . ASN A 1 744 ? 8.980 -15.763 9.321 1.00 89.19 744 ASN A N 1
ATOM 6055 C CA . ASN A 1 744 ? 9.308 -15.950 10.741 1.00 89.19 744 ASN A CA 1
ATOM 6056 C C . ASN A 1 744 ? 9.917 -14.714 11.446 1.00 89.19 744 ASN A C 1
ATOM 6058 O O . ASN A 1 744 ? 10.797 -14.861 12.295 1.00 89.19 744 ASN A O 1
ATOM 6062 N N . ASN A 1 745 ? 9.519 -13.488 11.092 1.00 88.94 745 ASN A N 1
ATOM 6063 C CA . ASN A 1 745 ? 10.097 -12.278 11.684 1.00 88.94 745 ASN A CA 1
ATOM 6064 C C . ASN A 1 745 ? 9.032 -11.218 11.973 1.00 88.94 745 ASN A C 1
ATOM 6066 O O . ASN A 1 745 ? 8.335 -10.737 11.078 1.00 88.94 745 ASN A O 1
ATOM 6070 N N . ARG A 1 746 ? 8.985 -10.771 13.232 1.00 89.25 746 ARG A N 1
ATOM 6071 C CA . ARG A 1 746 ? 8.115 -9.684 13.706 1.00 89.25 746 ARG A CA 1
ATOM 6072 C C . ARG A 1 746 ? 8.188 -8.442 12.817 1.00 89.25 746 ARG A C 1
ATOM 6074 O O . ARG A 1 746 ? 7.165 -7.823 12.531 1.00 89.25 746 ARG A O 1
ATOM 6081 N N . SER A 1 747 ? 9.394 -8.067 12.392 1.00 88.19 747 SER A N 1
ATOM 6082 C CA . SER A 1 747 ? 9.618 -6.846 11.613 1.00 88.19 747 SER A CA 1
ATOM 6083 C C . SER A 1 747 ? 8.880 -6.855 10.271 1.00 88.19 747 SER A C 1
ATOM 6085 O O . SER A 1 747 ? 8.476 -5.792 9.802 1.00 88.19 747 SER A O 1
ATOM 6087 N N . TYR A 1 748 ? 8.612 -8.028 9.689 1.00 91.56 748 TYR A N 1
ATOM 6088 C CA . TYR A 1 748 ? 7.880 -8.137 8.429 1.00 91.56 748 TYR A CA 1
ATOM 6089 C C . TYR A 1 748 ? 6.417 -7.707 8.591 1.00 91.56 748 TYR A C 1
ATOM 6091 O O . TYR A 1 748 ? 5.916 -6.913 7.794 1.00 91.56 748 TYR A O 1
ATOM 6099 N N . TYR A 1 749 ? 5.751 -8.135 9.670 1.00 91.00 749 TYR A N 1
ATOM 6100 C CA . TYR A 1 749 ? 4.368 -7.740 9.972 1.00 91.00 749 TYR A CA 1
ATOM 6101 C C . TYR A 1 749 ? 4.216 -6.250 10.284 1.00 91.00 749 TYR A C 1
ATOM 6103 O O . TYR A 1 749 ? 3.149 -5.673 10.048 1.00 91.00 749 TYR A O 1
ATOM 6111 N N . LEU A 1 750 ? 5.271 -5.643 10.835 1.00 84.06 750 LEU A N 1
ATOM 6112 C CA . LEU A 1 750 ? 5.344 -4.206 11.094 1.00 84.06 750 LEU A CA 1
ATOM 6113 C C . LEU A 1 750 ? 5.537 -3.406 9.805 1.00 84.06 750 LEU A C 1
ATOM 6115 O O . LEU A 1 750 ? 4.995 -2.311 9.678 1.00 84.06 750 LEU A O 1
ATOM 6119 N N . LYS A 1 751 ? 6.316 -3.951 8.868 1.00 83.56 751 LYS A N 1
ATOM 6120 C CA . LYS A 1 751 ? 6.726 -3.271 7.639 1.00 83.56 751 LYS A CA 1
ATOM 6121 C C . LYS A 1 751 ? 5.654 -3.308 6.555 1.00 83.56 751 LYS A C 1
ATOM 6123 O O . LYS A 1 751 ? 5.483 -2.308 5.861 1.00 83.56 751 LYS A O 1
ATOM 6128 N N . TRP A 1 752 ? 4.931 -4.421 6.415 1.00 88.94 752 TRP A N 1
ATOM 6129 C CA . TRP A 1 752 ? 3.991 -4.619 5.311 1.00 88.94 752 TRP A CA 1
ATOM 6130 C C . TRP A 1 752 ? 2.580 -4.993 5.777 1.00 88.94 752 TRP A C 1
ATOM 6132 O O . TRP A 1 752 ? 2.419 -5.870 6.639 1.00 88.94 752 TRP A O 1
ATOM 6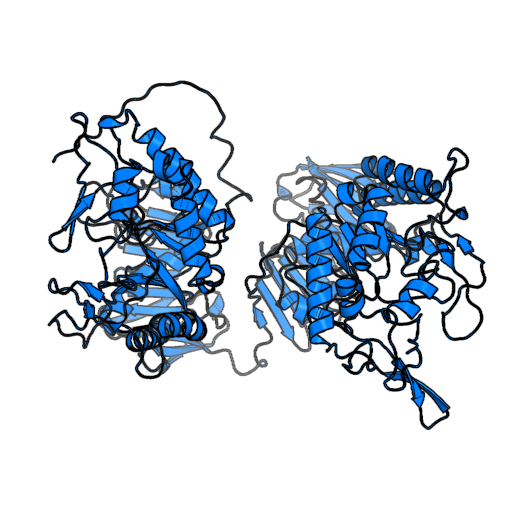142 N N . PRO A 1 753 ? 1.536 -4.387 5.180 1.00 89.62 753 PRO A N 1
ATOM 6143 C CA . PRO A 1 753 ? 0.189 -4.915 5.306 1.00 89.62 753 PRO A CA 1
ATOM 6144 C C . PRO A 1 753 ? 0.105 -6.246 4.548 1.00 89.62 753 PRO A C 1
ATOM 6146 O O . PRO A 1 753 ? 0.771 -6.435 3.526 1.00 89.62 753 PRO A O 1
ATOM 6149 N N . ALA A 1 754 ? -0.744 -7.161 5.025 1.00 91.25 754 ALA A N 1
ATOM 6150 C CA . ALA A 1 754 ? -0.899 -8.481 4.408 1.00 91.25 754 ALA A CA 1
ATOM 6151 C C . ALA A 1 754 ? -1.328 -8.394 2.935 1.00 91.25 754 ALA A C 1
ATOM 6153 O O . ALA A 1 754 ? -0.887 -9.196 2.116 1.00 91.25 754 ALA A O 1
ATOM 6154 N N . SER A 1 755 ? -2.137 -7.387 2.588 1.00 89.31 755 SER A N 1
ATOM 6155 C CA . SER A 1 755 ? -2.575 -7.123 1.214 1.00 89.31 755 SER A CA 1
ATOM 6156 C C . SER A 1 755 ? -1.427 -6.836 0.244 1.00 89.31 755 SER A C 1
ATOM 6158 O O . SER A 1 755 ? -1.566 -7.104 -0.948 1.00 89.31 755 SER A O 1
ATOM 6160 N N . THR A 1 756 ? -0.287 -6.351 0.745 1.00 88.12 756 THR A N 1
ATOM 6161 C CA . THR A 1 756 ? 0.928 -6.108 -0.039 1.00 88.12 756 THR A CA 1
ATOM 6162 C C . THR A 1 756 ? 1.891 -7.288 0.040 1.00 88.12 756 THR A C 1
ATOM 6164 O O . THR A 1 756 ? 2.380 -7.745 -0.987 1.00 88.12 756 THR A O 1
ATOM 6167 N N . TYR A 1 757 ? 2.230 -7.768 1.234 1.00 92.69 757 TYR A N 1
ATOM 6168 C CA . TYR A 1 757 ? 3.184 -8.866 1.396 1.00 92.69 757 TYR A CA 1
ATOM 6169 C C . TYR A 1 757 ? 2.723 -9.749 2.546 1.00 92.69 757 TYR A C 1
ATOM 6171 O O . TYR A 1 757 ? 2.658 -9.305 3.694 1.00 92.69 757 TYR A O 1
ATOM 6179 N N . THR A 1 758 ? 2.390 -10.995 2.228 1.00 92.56 758 THR A N 1
ATOM 6180 C CA . THR A 1 758 ? 1.957 -11.978 3.219 1.00 92.56 758 THR A CA 1
ATOM 6181 C C . THR A 1 758 ? 2.893 -13.179 3.291 1.00 92.56 758 THR A C 1
ATOM 6183 O O . THR A 1 758 ? 3.629 -13.489 2.352 1.00 92.56 758 THR A O 1
ATOM 6186 N N . GLY A 1 759 ? 2.846 -13.854 4.431 1.00 90.31 759 GLY A N 1
ATOM 6187 C CA . GLY A 1 759 ? 3.571 -15.083 4.699 1.00 90.31 759 GLY A CA 1
ATOM 6188 C C . GLY A 1 759 ? 2.706 -16.325 4.537 1.00 90.31 759 GLY A C 1
ATOM 6189 O O . GLY A 1 759 ? 1.501 -16.285 4.796 1.00 90.31 759 GLY A O 1
ATOM 6190 N N . GLY A 1 760 ? 3.343 -17.438 4.178 1.00 87.81 760 GLY A N 1
ATOM 6191 C CA . GLY A 1 760 ? 2.765 -18.773 4.300 1.00 87.81 760 GLY A CA 1
ATOM 6192 C C . GLY A 1 760 ? 2.808 -19.238 5.753 1.00 87.81 760 GLY A C 1
ATOM 6193 O O . GLY A 1 760 ? 1.792 -19.240 6.441 1.00 87.81 760 GLY A O 1
ATOM 6194 N N . ARG A 1 761 ? 3.997 -19.601 6.237 1.00 90.75 761 ARG A N 1
ATOM 6195 C CA . ARG A 1 761 ? 4.223 -20.162 7.567 1.00 90.75 761 ARG A CA 1
ATOM 6196 C C . ARG A 1 761 ? 5.093 -19.265 8.442 1.00 90.75 761 ARG A C 1
ATOM 6198 O O . ARG A 1 761 ? 6.163 -18.813 8.027 1.00 90.75 761 ARG A O 1
ATOM 6205 N N . ASP A 1 762 ? 4.650 -19.094 9.681 1.00 93.00 762 ASP A N 1
ATOM 6206 C CA . ASP A 1 762 ? 5.423 -18.507 10.769 1.00 93.00 762 ASP A CA 1
ATOM 6207 C C . ASP A 1 762 ? 5.279 -19.371 12.030 1.00 93.00 762 ASP A C 1
ATOM 6209 O O . ASP A 1 762 ? 4.196 -19.491 12.604 1.00 93.00 762 ASP A O 1
ATOM 6213 N N . ASN A 1 763 ? 6.378 -20.008 12.441 1.00 89.69 763 ASN A N 1
ATOM 6214 C CA . ASN A 1 763 ? 6.416 -20.890 13.611 1.00 89.69 763 ASN A CA 1
ATOM 6215 C C . ASN A 1 763 ? 6.725 -20.138 14.919 1.00 89.69 763 ASN A C 1
ATOM 6217 O O . ASN A 1 763 ? 6.804 -20.759 15.980 1.00 89.69 763 ASN A O 1
ATOM 6221 N N . SER A 1 764 ? 6.934 -18.823 14.861 1.00 91.00 764 SER A N 1
ATOM 6222 C CA . SER A 1 764 ? 7.132 -17.994 16.043 1.00 91.00 764 SER A CA 1
ATOM 6223 C C . SER A 1 764 ? 5.803 -17.653 16.725 1.00 91.00 764 SER A C 1
ATOM 6225 O O . SER A 1 764 ? 4.706 -17.858 16.201 1.00 91.00 764 SER A O 1
ATOM 6227 N N . GLU A 1 765 ? 5.888 -17.072 17.917 1.00 90.50 765 GLU A N 1
ATOM 6228 C CA . GLU A 1 765 ? 4.727 -16.499 18.602 1.00 90.50 765 GLU A CA 1
ATOM 6229 C C . GLU A 1 765 ? 4.038 -15.380 17.798 1.00 90.50 765 GLU A C 1
ATOM 6231 O O . GLU A 1 765 ? 2.836 -15.160 17.952 1.00 90.50 765 GLU A O 1
ATOM 6236 N N . TRP A 1 766 ? 4.767 -14.712 16.897 1.00 92.12 766 TRP A N 1
ATOM 6237 C CA . TRP A 1 766 ? 4.219 -13.669 16.034 1.00 92.12 766 TRP A CA 1
ATOM 6238 C C . TRP A 1 766 ? 3.256 -14.256 15.007 1.00 92.12 766 TRP A C 1
ATOM 6240 O O . TRP A 1 766 ? 2.182 -13.694 14.813 1.00 92.12 766 TRP A O 1
ATOM 6250 N N . GLY A 1 767 ? 3.550 -15.438 14.466 1.00 92.81 767 GLY A N 1
ATOM 6251 C CA . GLY A 1 767 ? 2.628 -16.184 13.609 1.00 92.81 767 GLY A CA 1
ATOM 6252 C C . GLY A 1 767 ? 1.313 -16.528 14.308 1.00 92.81 767 GLY A C 1
ATOM 6253 O O . GLY A 1 767 ? 0.258 -16.523 13.683 1.00 92.81 767 GLY A O 1
ATOM 6254 N N . ARG A 1 768 ? 1.321 -16.746 15.631 1.00 91.75 768 ARG A N 1
ATOM 6255 C CA . ARG A 1 768 ? 0.077 -16.934 16.404 1.00 91.75 768 ARG A CA 1
ATOM 6256 C C . ARG A 1 768 ? -0.725 -15.634 16.494 1.00 91.75 768 ARG A C 1
ATOM 6258 O O . ARG A 1 768 ? -1.938 -15.652 16.330 1.00 91.75 768 ARG A O 1
ATOM 6265 N N . LEU A 1 769 ? -0.055 -14.507 16.731 1.00 94.25 769 LEU A N 1
ATOM 6266 C CA . LEU A 1 769 ? -0.698 -13.201 16.908 1.00 94.25 769 LEU A CA 1
ATOM 6267 C C . LEU A 1 769 ? -1.206 -12.581 15.596 1.00 94.25 769 LEU A C 1
ATOM 6269 O O . LEU A 1 769 ? -2.278 -11.971 15.580 1.00 94.25 769 LEU A O 1
ATOM 6273 N N . PHE A 1 770 ? -0.448 -12.731 14.511 1.00 93.94 770 PHE A N 1
ATOM 6274 C CA . PHE A 1 770 ? -0.777 -12.222 13.176 1.00 93.94 770 PHE A CA 1
ATOM 6275 C C . PHE A 1 770 ? -1.534 -13.222 12.300 1.00 93.94 770 PHE A C 1
ATOM 6277 O O . PHE A 1 770 ? -2.054 -12.852 11.248 1.00 93.94 770 PHE A O 1
ATOM 6284 N N . GLY A 1 771 ? -1.639 -14.467 12.765 1.00 92.12 771 GLY A N 1
ATOM 6285 C CA . GLY A 1 771 ? -2.125 -15.595 11.990 1.00 92.12 771 GLY A CA 1
ATOM 6286 C C . GLY A 1 771 ? -1.023 -16.187 11.109 1.00 92.12 771 GLY A C 1
ATOM 6287 O O . GLY A 1 771 ? -0.152 -15.482 10.602 1.00 92.12 771 GLY A O 1
ATOM 6288 N N . THR A 1 772 ? -1.091 -17.499 10.891 1.00 92.94 772 THR A N 1
ATOM 6289 C CA . THR A 1 772 ? -0.221 -18.235 9.967 1.00 92.94 772 THR A CA 1
ATOM 6290 C C . THR A 1 772 ? -1.063 -19.128 9.064 1.00 92.94 772 THR A C 1
ATOM 6292 O O . THR A 1 772 ? -1.980 -19.807 9.532 1.00 92.94 772 THR A O 1
ATOM 6295 N N . SER A 1 773 ? -0.748 -19.161 7.769 1.00 92.75 773 SER A N 1
ATOM 6296 C CA . SER A 1 773 ? -1.308 -20.166 6.866 1.00 92.75 773 SER A CA 1
ATOM 6297 C C . SER A 1 773 ? -0.678 -21.531 7.158 1.00 92.75 773 SER A C 1
ATOM 6299 O O . SER A 1 773 ? 0.438 -21.640 7.678 1.00 92.75 773 SER A O 1
ATOM 6301 N N . MET A 1 774 ? -1.415 -22.598 6.862 1.00 91.25 774 MET A N 1
ATOM 6302 C CA . MET A 1 774 ? -0.924 -23.963 7.021 1.00 91.25 774 MET A CA 1
ATOM 6303 C C . MET A 1 774 ? 0.102 -24.317 5.943 1.00 91.25 774 MET A C 1
ATOM 6305 O O . MET A 1 774 ? 0.039 -23.822 4.820 1.00 91.25 774 MET A O 1
ATOM 6309 N N . HIS A 1 775 ? 1.010 -25.236 6.278 1.00 85.75 775 HIS A N 1
ATOM 6310 C CA . HIS A 1 775 ? 1.972 -25.785 5.319 1.00 85.75 775 HIS A CA 1
ATOM 6311 C C . HIS A 1 775 ? 1.322 -26.807 4.383 1.00 85.75 775 HIS A C 1
ATOM 6313 O O . HIS A 1 775 ? 1.550 -26.797 3.178 1.00 85.75 775 HIS A O 1
ATOM 6319 N N . GLY A 1 776 ? 0.530 -27.720 4.961 1.00 83.00 776 GLY A N 1
ATOM 6320 C CA . GLY A 1 776 ? -0.156 -28.823 4.280 1.00 83.00 776 GLY A CA 1
ATOM 6321 C C . GLY A 1 776 ? 0.751 -29.915 3.698 1.00 83.00 776 GLY A C 1
ATOM 6322 O O . GLY A 1 776 ? 0.365 -31.079 3.724 1.00 83.00 776 GLY A O 1
ATOM 6323 N N . GLU A 1 777 ? 1.956 -29.575 3.242 1.00 89.19 777 GLU A N 1
ATOM 6324 C CA . GLU A 1 777 ? 2.857 -30.471 2.508 1.00 89.19 777 GLU A CA 1
ATOM 6325 C C . GLU A 1 777 ? 3.195 -31.752 3.284 1.00 89.19 777 GLU A C 1
ATOM 6327 O O . GLU A 1 777 ? 2.973 -32.848 2.783 1.00 89.19 777 GLU A O 1
ATOM 6332 N N . GLU A 1 778 ? 3.659 -31.633 4.533 1.00 88.00 778 GLU A N 1
ATOM 6333 C CA . GLU A 1 778 ? 4.038 -32.789 5.361 1.00 88.00 778 GLU A CA 1
ATOM 6334 C C . GLU A 1 778 ? 2.838 -33.683 5.694 1.00 88.00 778 GLU A C 1
ATOM 6336 O O . GLU A 1 778 ? 2.966 -34.905 5.714 1.00 88.00 778 GLU A O 1
ATOM 6341 N N . ILE A 1 779 ? 1.661 -33.088 5.927 1.00 90.94 779 ILE A N 1
ATOM 6342 C CA . ILE A 1 779 ? 0.428 -33.841 6.200 1.00 90.94 779 ILE A CA 1
ATOM 6343 C C . ILE A 1 779 ? 0.057 -34.669 4.971 1.00 90.94 779 ILE A C 1
ATOM 6345 O O . ILE A 1 779 ? -0.195 -35.866 5.081 1.00 90.94 779 ILE A O 1
ATOM 6349 N N . LEU A 1 780 ? 0.055 -34.035 3.798 1.00 88.56 780 LEU A N 1
ATOM 6350 C CA . LEU A 1 780 ? -0.296 -34.679 2.535 1.00 88.56 780 LEU A CA 1
ATOM 6351 C C . LEU A 1 780 ? 0.723 -35.751 2.144 1.00 88.56 780 LEU A C 1
ATOM 6353 O O . LEU A 1 780 ? 0.334 -36.797 1.634 1.00 88.56 780 LEU A O 1
ATOM 6357 N N . LYS A 1 781 ? 2.009 -35.510 2.406 1.00 89.25 781 LYS A N 1
ATOM 6358 C CA . LYS A 1 781 ? 3.093 -36.454 2.124 1.00 89.25 781 LYS A CA 1
ATOM 6359 C C . LYS A 1 781 ? 3.035 -37.687 3.032 1.00 89.25 781 LYS A C 1
ATOM 6361 O O . LYS A 1 781 ? 3.181 -38.803 2.544 1.00 89.25 781 LYS A O 1
ATOM 6366 N N . ASN A 1 782 ? 2.807 -37.496 4.333 1.00 89.69 782 ASN A N 1
ATOM 6367 C CA . ASN A 1 782 ? 2.894 -38.569 5.330 1.00 89.69 782 ASN A CA 1
ATOM 6368 C C . ASN A 1 782 ? 1.576 -39.338 5.529 1.00 89.69 782 ASN A C 1
ATOM 6370 O O . ASN A 1 782 ? 1.604 -40.516 5.882 1.00 89.69 782 ASN A O 1
ATOM 6374 N N . ASP A 1 783 ? 0.422 -38.693 5.333 1.00 88.81 783 ASP A N 1
ATOM 6375 C CA . ASP A 1 783 ? -0.902 -39.310 5.484 1.00 88.81 783 ASP A CA 1
ATOM 6376 C C . ASP A 1 783 ? -1.903 -38.819 4.413 1.00 88.81 783 ASP A C 1
ATOM 6378 O O . ASP A 1 783 ? -2.913 -38.185 4.738 1.00 88.81 783 ASP A O 1
ATOM 6382 N N . PRO A 1 784 ? -1.680 -39.137 3.122 1.00 84.38 784 PRO A N 1
ATOM 6383 C CA . PRO A 1 784 ? -2.544 -38.705 2.013 1.00 84.38 784 PRO A CA 1
ATOM 6384 C C . PRO A 1 784 ? -3.967 -39.294 2.064 1.00 84.38 784 PRO A C 1
ATOM 6386 O O . PRO A 1 784 ? -4.857 -38.903 1.297 1.00 84.38 784 PRO A O 1
ATOM 6389 N N . ILE A 1 785 ? -4.214 -40.290 2.917 1.00 82.81 785 ILE A N 1
ATOM 6390 C CA . ILE A 1 785 ? -5.530 -40.917 3.052 1.00 82.81 785 ILE A CA 1
ATOM 6391 C C . ILE A 1 785 ? -6.301 -40.255 4.186 1.00 82.81 785 ILE A C 1
ATOM 6393 O O . ILE A 1 785 ? -7.398 -39.749 3.932 1.00 82.81 785 ILE A O 1
ATOM 6397 N N . GLY A 1 786 ? -5.735 -40.262 5.395 1.00 83.75 786 GLY A N 1
ATOM 6398 C CA . GLY A 1 786 ? -6.391 -39.813 6.619 1.00 83.75 786 GLY A CA 1
ATOM 6399 C C . GLY A 1 786 ? -6.315 -38.310 6.861 1.00 83.75 786 GLY A C 1
ATOM 6400 O O . GLY A 1 786 ? -7.188 -37.781 7.546 1.00 83.75 786 GLY A O 1
ATOM 6401 N N . LEU A 1 787 ? -5.321 -37.617 6.290 1.00 91.50 787 LEU A N 1
ATOM 6402 C CA . LEU A 1 787 ? -5.091 -36.177 6.469 1.00 91.50 787 LEU A CA 1
ATOM 6403 C C . LEU A 1 787 ? -5.080 -35.762 7.951 1.00 91.50 787 LEU A C 1
ATOM 6405 O O . LEU A 1 787 ? -5.614 -34.713 8.327 1.00 91.50 787 LEU A O 1
ATOM 6409 N N . ARG A 1 788 ? -4.493 -36.602 8.816 1.00 92.00 788 ARG A N 1
ATOM 6410 C CA . ARG A 1 788 ? -4.425 -36.341 10.259 1.00 92.00 788 ARG A CA 1
ATOM 6411 C C . ARG A 1 788 ? -3.760 -34.991 10.537 1.00 92.00 788 ARG A C 1
ATOM 6413 O O . ARG A 1 788 ? -2.702 -34.681 9.999 1.00 92.00 788 ARG A O 1
ATOM 6420 N N . GLY A 1 789 ? -4.403 -34.186 11.382 1.00 93.19 789 GLY A N 1
ATOM 6421 C CA . GLY A 1 789 ? -3.951 -32.836 11.731 1.00 93.19 789 GLY A CA 1
ATOM 6422 C C . GLY A 1 789 ? -4.329 -31.742 10.724 1.00 93.19 789 GLY A C 1
ATOM 6423 O O . GLY A 1 789 ? -4.102 -30.568 11.011 1.00 93.19 789 GLY A O 1
ATOM 6424 N N . PHE A 1 790 ? -4.940 -32.073 9.576 1.00 95.81 790 PHE A N 1
ATOM 6425 C CA . PHE A 1 790 ? -5.345 -31.066 8.587 1.00 95.81 790 PHE A CA 1
ATOM 6426 C C . PHE A 1 790 ? -6.398 -30.108 9.149 1.00 95.81 790 PHE A C 1
ATOM 6428 O O . PHE A 1 790 ? -6.236 -28.894 9.054 1.00 95.81 790 PHE A O 1
ATOM 6435 N N . LYS A 1 791 ? -7.463 -30.645 9.761 1.00 96.50 791 LYS A N 1
ATOM 6436 C CA . LYS A 1 791 ? -8.539 -29.841 10.363 1.00 96.50 791 LYS A CA 1
ATOM 6437 C C . LYS A 1 791 ? -8.005 -28.909 11.444 1.00 96.50 791 LYS A C 1
ATOM 6439 O O . LYS A 1 791 ? -8.385 -27.741 11.456 1.00 96.50 791 LYS A O 1
ATOM 6444 N N . GLU A 1 792 ? -7.100 -29.406 12.288 1.00 95.62 792 GLU A N 1
ATOM 6445 C CA . GLU A 1 792 ? -6.421 -28.605 13.305 1.00 95.62 792 GLU A CA 1
ATOM 6446 C C . GLU A 1 792 ? -5.655 -27.442 12.670 1.00 95.62 792 GLU A C 1
ATOM 6448 O O . GLU A 1 792 ? -6.006 -26.290 12.915 1.00 95.62 792 GLU A O 1
ATOM 6453 N N . GLN A 1 793 ? -4.681 -27.716 11.792 1.00 94.88 793 GLN A N 1
ATOM 6454 C CA . GLN A 1 793 ? -3.854 -26.661 11.188 1.00 94.88 793 GLN A CA 1
ATOM 6455 C C . GLN A 1 793 ? -4.671 -25.658 10.365 1.00 94.88 793 GLN A C 1
ATOM 6457 O O . GLN A 1 793 ? -4.386 -24.456 10.379 1.00 94.88 793 GLN A O 1
ATOM 6462 N N . PHE A 1 794 ? -5.696 -26.130 9.656 1.00 96.94 794 PHE A N 1
ATOM 6463 C CA . PHE A 1 794 ? -6.595 -25.255 8.919 1.00 96.94 794 PHE A CA 1
ATOM 6464 C C . PHE A 1 794 ? -7.376 -24.342 9.870 1.00 96.94 794 PHE A C 1
ATOM 6466 O O . PHE A 1 794 ? -7.368 -23.127 9.695 1.00 96.94 794 PHE A O 1
ATOM 6473 N N . SER A 1 795 ? -8.008 -24.900 10.902 1.00 97.31 795 SER A N 1
ATOM 6474 C CA . SER A 1 795 ? -8.935 -24.152 11.758 1.00 97.31 795 SER A CA 1
ATOM 6475 C C . SER A 1 795 ? -8.218 -23.226 12.738 1.00 97.31 795 SER A C 1
ATOM 6477 O O . SER A 1 795 ? -8.637 -22.084 12.914 1.00 97.31 795 SER A O 1
ATOM 6479 N N . THR A 1 796 ? -7.131 -23.686 13.363 1.00 95.25 796 THR A N 1
ATOM 6480 C CA . THR A 1 796 ? -6.380 -22.908 14.366 1.00 95.25 796 THR A CA 1
ATOM 6481 C C . THR A 1 796 ? -5.276 -22.047 13.753 1.00 95.25 796 THR A C 1
ATOM 6483 O O . THR A 1 796 ? -4.668 -21.250 14.459 1.00 95.25 796 THR A O 1
ATOM 6486 N N . GLY A 1 797 ? -4.982 -22.223 12.463 1.00 95.12 797 GLY A N 1
ATOM 6487 C CA . GLY A 1 797 ? -4.002 -21.430 11.720 1.00 95.12 797 GLY A CA 1
ATOM 6488 C C . GLY A 1 797 ? -4.661 -20.649 10.592 1.00 95.12 797 GLY A C 1
ATOM 6489 O O . GLY A 1 797 ? -4.922 -19.455 10.722 1.00 95.12 797 GLY A O 1
ATOM 6490 N N . THR A 1 798 ? -4.973 -21.334 9.491 1.00 96.19 798 THR A N 1
ATOM 6491 C CA . THR A 1 798 ? -5.368 -20.695 8.218 1.00 96.19 798 THR A CA 1
ATOM 6492 C C . THR A 1 798 ? -6.674 -19.907 8.310 1.00 96.19 798 THR A C 1
ATOM 6494 O O . THR A 1 798 ? -6.753 -18.804 7.778 1.00 96.19 798 THR A O 1
ATOM 6497 N N . ALA A 1 799 ? -7.696 -20.418 8.999 1.00 97.38 799 ALA A N 1
ATOM 6498 C CA . ALA A 1 799 ? -8.969 -19.714 9.158 1.00 97.38 799 ALA A CA 1
ATOM 6499 C C . ALA A 1 799 ? -8.806 -18.417 9.973 1.00 97.38 799 ALA A C 1
ATOM 6501 O O . ALA A 1 799 ? -9.387 -17.388 9.628 1.00 97.38 799 ALA A O 1
ATOM 6502 N N . ILE A 1 800 ? -7.963 -18.445 11.013 1.00 97.38 800 ILE A N 1
ATOM 6503 C CA . ILE A 1 800 ? -7.609 -17.263 11.813 1.00 97.38 800 ILE A CA 1
ATOM 6504 C C . ILE A 1 800 ? -6.767 -16.285 10.989 1.00 97.38 800 ILE A C 1
ATOM 6506 O O . ILE A 1 800 ? -7.059 -15.092 10.975 1.00 97.38 800 ILE A O 1
ATOM 6510 N N . TRP A 1 801 ? -5.763 -16.782 10.266 1.00 96.62 801 TRP A N 1
ATOM 6511 C CA . TRP A 1 801 ? -4.931 -15.995 9.352 1.00 96.62 801 TRP A CA 1
ATOM 6512 C C . TRP A 1 801 ? -5.763 -15.284 8.285 1.00 96.62 801 TRP A C 1
ATOM 6514 O O . TRP A 1 801 ? -5.575 -14.090 8.068 1.00 96.62 801 TRP A O 1
ATOM 6524 N N . TYR A 1 802 ? -6.729 -15.979 7.680 1.00 96.62 802 TYR A N 1
ATOM 6525 C CA . TYR A 1 802 ? -7.633 -15.402 6.688 1.00 96.62 802 TYR A CA 1
ATOM 6526 C C . TYR A 1 802 ? -8.467 -14.271 7.297 1.00 96.62 802 TYR A C 1
ATOM 6528 O O . TYR A 1 802 ? -8.584 -13.206 6.701 1.00 96.62 802 TYR A O 1
ATOM 6536 N N . PHE A 1 803 ? -9.024 -14.479 8.494 1.00 97.12 803 PHE A N 1
ATOM 6537 C CA . PHE A 1 803 ? -9.804 -13.455 9.190 1.00 97.12 803 PHE A CA 1
ATOM 6538 C C . PHE A 1 803 ? -8.957 -12.224 9.544 1.00 97.12 803 PHE A C 1
ATOM 6540 O O . PHE A 1 803 ? -9.341 -11.099 9.231 1.00 97.12 803 PHE A O 1
ATOM 6547 N N . LEU A 1 804 ? -7.789 -12.423 10.160 1.00 97.00 804 LEU A N 1
ATOM 6548 C CA . LEU A 1 804 ? -6.924 -11.331 10.612 1.00 97.00 804 LEU A CA 1
ATOM 6549 C C . LEU A 1 804 ? -6.342 -10.517 9.453 1.00 97.00 804 LEU A C 1
ATOM 6551 O O . LEU A 1 804 ? -6.232 -9.296 9.557 1.00 97.00 804 LEU A O 1
ATOM 6555 N N . ASN A 1 805 ? -5.989 -11.161 8.341 1.00 94.19 805 ASN A N 1
ATOM 6556 C CA . ASN A 1 805 ? -5.337 -10.487 7.219 1.00 94.19 805 ASN A CA 1
ATOM 6557 C C . ASN A 1 805 ? -6.271 -9.656 6.334 1.00 94.19 805 ASN A C 1
ATOM 6559 O O . ASN A 1 805 ? -5.784 -8.981 5.427 1.00 94.19 805 ASN A O 1
ATOM 6563 N N . GLN A 1 806 ? -7.575 -9.651 6.610 1.00 91.44 806 GLN A N 1
ATOM 6564 C CA . GLN A 1 806 ? -8.510 -8.686 6.022 1.00 91.44 806 GLN A CA 1
ATOM 6565 C C . GLN A 1 806 ? -8.619 -7.388 6.826 1.00 91.44 806 GLN A C 1
ATOM 6567 O O . GLN A 1 806 ? -9.215 -6.419 6.365 1.00 91.44 806 GLN A O 1
ATOM 6572 N N . LEU A 1 807 ? -8.042 -7.349 8.027 1.00 89.12 807 LEU A N 1
ATOM 6573 C CA . LEU A 1 807 ? -8.182 -6.228 8.941 1.00 89.12 807 LEU A CA 1
ATOM 6574 C C . LEU A 1 807 ? -6.920 -5.368 8.948 1.00 89.12 807 LEU A C 1
ATOM 6576 O O . LEU A 1 807 ? -5.792 -5.862 9.013 1.00 89.12 807 LEU A O 1
ATOM 6580 N N . ASN A 1 808 ? -7.110 -4.049 8.984 1.00 84.00 808 ASN A N 1
ATOM 6581 C CA . ASN A 1 808 ? -6.001 -3.126 9.208 1.00 84.00 808 ASN A CA 1
ATOM 6582 C C . ASN A 1 808 ? -5.425 -3.335 10.612 1.00 84.00 808 ASN A C 1
ATOM 6584 O O . ASN A 1 808 ? -6.151 -3.247 11.604 1.00 84.00 808 ASN A O 1
ATOM 6588 N N . ARG A 1 809 ? -4.115 -3.563 10.713 1.00 86.94 809 ARG A N 1
ATOM 6589 C CA . ARG A 1 809 ? -3.409 -3.643 12.000 1.00 86.94 809 ARG A CA 1
ATOM 6590 C C . ARG A 1 809 ? -3.214 -2.220 12.533 1.00 86.94 809 ARG A C 1
ATOM 6592 O O . ARG A 1 809 ? -2.787 -1.345 11.786 1.00 86.94 809 ARG A O 1
ATOM 6599 N N . LYS A 1 810 ? -3.546 -1.964 13.800 1.00 79.19 810 LYS A N 1
ATOM 6600 C CA . LYS A 1 810 ? -3.502 -0.619 14.410 1.00 79.19 810 LYS A CA 1
ATOM 6601 C C . LYS A 1 810 ? -2.277 -0.429 15.289 1.00 79.19 810 LYS A C 1
ATOM 6603 O O . LYS A 1 810 ? -1.453 0.448 15.042 1.00 79.19 810 LYS A O 1
ATOM 6608 N N . PHE A 1 811 ? -2.114 -1.299 16.279 1.00 78.12 811 PHE A N 1
ATOM 6609 C CA . PHE A 1 811 ? -0.943 -1.321 17.151 1.00 78.12 811 PHE A CA 1
ATOM 6610 C C . PHE A 1 811 ? -0.766 -2.695 17.786 1.00 78.12 811 PHE A C 1
ATOM 6612 O O . PHE A 1 811 ? -1.704 -3.484 17.842 1.00 78.12 811 PHE A O 1
ATOM 6619 N N . LEU A 1 812 ? 0.439 -2.992 18.248 1.00 85.62 812 LEU A N 1
ATOM 6620 C CA . LEU A 1 812 ? 0.719 -4.135 19.109 1.00 85.62 812 LEU A CA 1
ATOM 6621 C C . LEU A 1 812 ? 1.153 -3.638 20.481 1.00 85.62 812 LEU A C 1
ATOM 6623 O O . LEU A 1 812 ? 1.744 -2.567 20.561 1.00 85.62 812 LEU A O 1
ATOM 6627 N N . VAL A 1 813 ? 0.893 -4.419 21.521 1.00 81.56 813 VAL A N 1
ATOM 6628 C CA . VAL A 1 813 ? 1.375 -4.213 22.891 1.00 81.56 813 VAL A CA 1
ATOM 6629 C C . VAL A 1 813 ? 2.217 -5.428 23.272 1.00 81.56 813 VAL A C 1
ATOM 6631 O O . VAL A 1 813 ? 1.748 -6.547 23.116 1.00 81.56 813 VAL A O 1
ATOM 6634 N N . GLU A 1 814 ? 3.442 -5.248 23.745 1.00 80.31 814 GLU A N 1
ATOM 6635 C CA . GLU A 1 814 ? 4.377 -6.325 24.085 1.00 80.31 814 GLU A CA 1
ATOM 6636 C C . GLU A 1 814 ? 5.070 -6.048 25.415 1.00 80.31 814 GLU A C 1
ATOM 6638 O O . GLU A 1 814 ? 5.993 -5.253 25.450 1.00 80.31 814 GLU A O 1
ATOM 6643 N N . SER A 1 815 ? 4.669 -6.750 26.470 1.00 75.56 815 SER A N 1
ATOM 6644 C CA . SER A 1 815 ? 5.315 -6.751 27.780 1.00 75.56 815 SER A CA 1
ATOM 6645 C C . SER A 1 815 ? 5.895 -8.125 28.112 1.00 75.56 815 SER A C 1
ATOM 6647 O O . SER A 1 815 ? 5.629 -9.125 27.437 1.00 75.56 815 SER A O 1
ATOM 6649 N N . SER A 1 816 ? 6.631 -8.214 29.222 1.00 71.62 816 SER A N 1
ATOM 6650 C CA . SER A 1 816 ? 7.132 -9.491 29.750 1.00 71.62 816 SER A CA 1
ATOM 6651 C C . SER A 1 816 ? 6.028 -10.501 30.100 1.00 71.62 816 SER A C 1
ATOM 6653 O O . SER A 1 816 ? 6.305 -11.696 30.171 1.00 71.62 816 SER A O 1
ATOM 6655 N N . GLN A 1 817 ? 4.785 -10.052 30.305 1.00 71.81 817 GLN A N 1
ATOM 6656 C CA . GLN A 1 817 ? 3.655 -10.911 30.684 1.00 71.81 817 GLN A CA 1
ATOM 6657 C C . GLN A 1 817 ? 2.621 -11.102 29.568 1.00 71.81 817 GLN A C 1
ATOM 6659 O O . GLN A 1 817 ? 1.744 -11.965 29.678 1.00 71.81 817 GLN A O 1
ATOM 6664 N N . LYS A 1 818 ? 2.667 -10.279 28.516 1.00 81.81 818 LYS A N 1
ATOM 6665 C CA . LYS A 1 818 ? 1.542 -10.131 27.593 1.00 81.81 818 LYS A CA 1
ATOM 6666 C C . LYS A 1 818 ? 1.983 -9.638 26.222 1.00 81.81 818 LYS A C 1
ATOM 6668 O O . LYS A 1 818 ? 2.680 -8.638 26.126 1.00 81.81 818 LYS A O 1
ATOM 6673 N N . LYS A 1 819 ? 1.481 -10.264 25.158 1.00 90.69 819 LYS A N 1
ATOM 6674 C CA . LYS A 1 819 ? 1.599 -9.753 23.783 1.00 90.69 819 LYS A CA 1
ATOM 6675 C C . LYS A 1 819 ? 0.221 -9.639 23.157 1.00 90.69 819 LYS A C 1
ATOM 6677 O O . LYS A 1 819 ? -0.556 -10.582 23.223 1.00 90.69 819 LYS A O 1
ATOM 6682 N N . GLU A 1 820 ? -0.095 -8.507 22.551 1.00 92.69 820 GLU A N 1
ATOM 6683 C CA . GLU A 1 820 ? -1.355 -8.260 21.853 1.00 92.69 820 GLU A CA 1
ATOM 6684 C C . GLU A 1 820 ? -1.115 -7.579 20.524 1.00 92.69 820 GLU A C 1
ATOM 6686 O O . GLU A 1 820 ? -0.256 -6.714 20.410 1.00 92.69 820 GLU A O 1
ATOM 6691 N N . VAL A 1 821 ? -1.950 -7.894 19.547 1.00 93.94 821 VAL A N 1
ATOM 6692 C CA . VAL A 1 821 ? -2.088 -7.132 18.314 1.00 93.94 821 VAL A CA 1
ATOM 6693 C C . VAL A 1 821 ? -3.539 -6.689 18.204 1.00 93.94 821 VAL A C 1
ATOM 6695 O O . VAL A 1 821 ? -4.463 -7.501 18.272 1.00 93.94 821 VAL A O 1
ATOM 6698 N N . HIS A 1 822 ? -3.723 -5.386 18.044 1.00 90.00 822 HIS A N 1
ATOM 6699 C CA . HIS A 1 822 ? -5.007 -4.716 17.911 1.00 90.00 822 HIS A CA 1
ATOM 6700 C C . HIS A 1 822 ? -5.226 -4.346 16.450 1.00 90.00 822 HIS A C 1
ATOM 6702 O O . HIS A 1 822 ? -4.377 -3.711 15.817 1.00 90.00 822 HIS A O 1
ATOM 6708 N N . TYR A 1 823 ? -6.381 -4.722 15.919 1.00 91.44 823 TYR A N 1
ATOM 6709 C CA . TYR A 1 823 ? -6.770 -4.527 14.528 1.00 91.44 823 TYR A CA 1
ATOM 6710 C C . TYR A 1 823 ? -7.975 -3.575 14.427 1.00 91.44 823 TYR A C 1
ATOM 6712 O O . TYR A 1 823 ? -8.522 -3.074 15.420 1.00 91.44 823 TYR A O 1
ATOM 6720 N N . ALA A 1 824 ? -8.400 -3.285 13.200 1.00 74.50 824 ALA A N 1
ATOM 6721 C CA . ALA A 1 824 ? -9.697 -2.691 12.910 1.00 74.50 824 ALA A CA 1
ATOM 6722 C C . ALA A 1 824 ? -10.847 -3.501 13.531 1.00 74.50 824 ALA A C 1
ATOM 6724 O O . ALA A 1 824 ? -10.669 -4.627 13.987 1.00 74.50 824 ALA A O 1
ATOM 6725 N N . GLU A 1 825 ? -12.020 -2.870 13.616 1.00 82.38 825 GLU A N 1
ATOM 6726 C CA . GLU A 1 825 ? -13.240 -3.505 14.147 1.00 82.38 825 GLU A CA 1
ATOM 6727 C C . GLU A 1 825 ? -13.130 -4.026 15.591 1.00 82.38 825 GLU A C 1
ATOM 6729 O O . GLU A 1 825 ? -13.876 -4.908 16.012 1.00 82.38 825 GLU A O 1
ATOM 6734 N N . ASN A 1 826 ? -12.212 -3.452 16.376 1.00 83.50 826 ASN A N 1
ATOM 6735 C CA . ASN A 1 826 ? -11.953 -3.833 17.766 1.00 83.50 826 ASN A CA 1
ATOM 6736 C C . ASN A 1 826 ? -11.581 -5.318 17.912 1.00 83.50 826 ASN A C 1
ATOM 6738 O O . ASN A 1 826 ? -11.960 -5.961 18.895 1.00 83.50 826 ASN A O 1
ATOM 6742 N N . VAL A 1 827 ? -10.866 -5.862 16.924 1.00 95.19 827 VAL A N 1
ATOM 6743 C CA . VAL A 1 827 ? -10.301 -7.209 16.992 1.00 95.19 827 VAL A CA 1
ATOM 6744 C C . VAL A 1 827 ? -8.975 -7.175 17.746 1.00 95.19 827 VAL A C 1
ATOM 6746 O O . VAL A 1 827 ? -8.113 -6.342 17.467 1.00 95.19 827 VAL A O 1
ATOM 6749 N N . VAL A 1 828 ? -8.811 -8.094 18.696 1.00 96.19 828 VAL A N 1
ATOM 6750 C CA . VAL A 1 828 ? -7.596 -8.249 19.502 1.00 96.19 828 VAL A CA 1
ATOM 6751 C C . VAL A 1 828 ? -7.161 -9.706 19.476 1.00 96.19 828 VAL A C 1
ATOM 6753 O O . VAL A 1 828 ? -7.924 -10.588 19.874 1.00 96.19 828 VAL A O 1
ATOM 6756 N N . SER A 1 829 ? -5.933 -9.934 19.022 1.00 97.56 829 SER A N 1
ATOM 6757 C CA . SER A 1 829 ? -5.231 -11.217 19.076 1.00 97.56 829 SER A CA 1
ATOM 6758 C C . SER A 1 829 ? -4.189 -11.137 20.183 1.00 97.56 829 SER A C 1
ATOM 6760 O O . SER A 1 829 ? -3.394 -10.197 20.181 1.00 97.56 829 SER A O 1
ATOM 6762 N N . SER A 1 830 ? -4.202 -12.050 21.150 1.00 95.69 830 SER A N 1
ATOM 6763 C CA . SER A 1 830 ? -3.356 -11.959 22.337 1.00 95.69 830 SER A CA 1
ATOM 6764 C C . SER A 1 830 ? -2.725 -13.276 22.770 1.00 95.69 830 SER A C 1
ATOM 6766 O O . SER A 1 830 ? -3.258 -14.364 22.552 1.00 95.69 830 SER A O 1
ATOM 6768 N N . LEU A 1 831 ? -1.564 -13.148 23.411 1.00 93.00 831 LEU A N 1
ATOM 6769 C CA . LEU A 1 831 ? -0.846 -14.184 24.133 1.00 93.00 831 LEU A CA 1
ATOM 6770 C C . LEU A 1 831 ? -0.650 -13.721 25.578 1.00 93.00 831 LEU A C 1
ATOM 6772 O O . LEU A 1 831 ? 0.001 -12.707 25.834 1.00 93.00 831 LEU A O 1
ATOM 6776 N N . HIS A 1 832 ? -1.196 -14.484 26.518 1.00 81.06 832 HIS A N 1
ATOM 6777 C CA . HIS A 1 832 ? -1.031 -14.276 27.956 1.00 81.06 832 HIS A CA 1
ATOM 6778 C C . HIS A 1 832 ? -0.567 -15.582 28.592 1.00 81.06 832 HIS A C 1
ATOM 6780 O O . HIS A 1 832 ? -1.270 -16.585 28.479 1.00 81.06 832 HIS A O 1
ATOM 6786 N N . ASN A 1 833 ? 0.601 -15.599 29.245 1.00 76.19 833 ASN A N 1
ATOM 6787 C CA . ASN A 1 833 ? 1.193 -16.826 29.808 1.00 76.19 833 ASN A CA 1
ATOM 6788 C C . ASN A 1 833 ? 1.169 -18.015 28.816 1.00 76.19 833 ASN A C 1
ATOM 6790 O O . ASN A 1 833 ? 0.794 -19.127 29.177 1.00 76.19 833 ASN A O 1
ATOM 6794 N N . ASN A 1 834 ? 1.517 -17.765 27.547 1.00 76.19 834 ASN A N 1
ATOM 6795 C CA . ASN A 1 834 ? 1.445 -18.691 26.401 1.00 76.19 834 ASN A CA 1
ATOM 6796 C C . ASN A 1 834 ? 0.046 -19.133 25.919 1.00 76.19 834 ASN A C 1
ATOM 6798 O O . ASN A 1 834 ? -0.030 -19.755 24.850 1.00 76.19 834 ASN A O 1
ATOM 6802 N N . GLY A 1 835 ? -1.036 -18.781 26.618 1.00 90.19 835 GLY A N 1
ATOM 6803 C CA . GLY A 1 835 ? -2.413 -19.001 26.165 1.00 90.19 835 GLY A CA 1
ATOM 6804 C C . GLY A 1 835 ? -2.802 -18.014 25.067 1.00 90.19 835 GLY A C 1
ATOM 6805 O O . GLY A 1 835 ? -2.584 -16.809 25.214 1.00 90.19 835 GLY A O 1
ATOM 6806 N N . PHE A 1 836 ? -3.347 -18.518 23.961 1.00 95.50 836 PHE A N 1
ATOM 6807 C CA . PHE A 1 836 ? -3.783 -17.712 22.819 1.00 95.50 836 PHE A CA 1
ATOM 6808 C C . PHE A 1 836 ? -5.259 -17.362 22.912 1.00 95.50 836 PHE A C 1
ATOM 6810 O O . PHE A 1 836 ? -6.095 -18.222 23.187 1.00 95.50 836 PHE A O 1
ATOM 6817 N N . ARG A 1 837 ? -5.593 -16.107 22.610 1.00 97.06 837 ARG A N 1
ATOM 6818 C CA . ARG A 1 837 ? -6.972 -15.635 22.580 1.00 97.06 837 ARG A CA 1
ATOM 6819 C C . ARG A 1 837 ? -7.197 -14.659 21.432 1.00 97.06 837 ARG A C 1
ATOM 6821 O O . ARG A 1 837 ? -6.422 -13.734 21.235 1.00 97.06 837 ARG A O 1
ATOM 6828 N N . LEU A 1 838 ? -8.303 -14.828 20.719 1.00 98.38 838 LEU A N 1
ATOM 6829 C CA . LEU A 1 838 ? -8.780 -13.905 19.691 1.00 98.38 838 LEU A CA 1
ATOM 6830 C C . LEU A 1 838 ? -10.167 -13.403 20.074 1.00 98.38 838 LEU A C 1
ATOM 6832 O O . LEU A 1 838 ? -11.067 -14.201 20.356 1.00 98.38 838 LEU A O 1
ATOM 6836 N N . THR A 1 839 ? -10.358 -12.088 20.066 1.00 97.75 839 THR A N 1
ATOM 6837 C CA . THR A 1 839 ? -11.649 -11.460 20.365 1.00 97.75 839 THR A CA 1
ATOM 6838 C C . THR A 1 839 ? -12.010 -10.384 19.347 1.00 97.75 839 THR A C 1
ATOM 6840 O O . THR A 1 839 ? -11.119 -9.785 18.756 1.00 97.75 839 THR A O 1
ATOM 6843 N N . GLN A 1 840 ? -13.305 -10.116 19.168 1.00 94.75 840 GLN A N 1
ATOM 6844 C CA . GLN A 1 840 ? -13.835 -8.980 18.403 1.00 94.75 840 GLN A CA 1
ATOM 6845 C C . GLN A 1 840 ? -14.855 -8.239 19.261 1.00 94.75 840 GLN A C 1
ATOM 6847 O O . GLN A 1 840 ? -15.843 -8.833 19.693 1.00 94.75 840 GLN A O 1
ATOM 6852 N N . ALA A 1 841 ? -14.604 -6.962 19.559 1.00 86.44 841 ALA A N 1
ATOM 6853 C CA . ALA A 1 841 ? -15.430 -6.165 20.474 1.00 86.44 841 ALA A CA 1
ATOM 6854 C C . ALA A 1 841 ? -15.708 -6.885 21.819 1.00 86.44 841 ALA A C 1
ATOM 6856 O O . ALA A 1 841 ? -16.806 -6.824 22.370 1.00 86.44 841 ALA A O 1
ATOM 6857 N N . GLY A 1 842 ? -14.714 -7.623 22.330 1.00 88.44 842 GLY A N 1
ATOM 6858 C CA . GLY A 1 842 ? -14.809 -8.412 23.564 1.00 88.44 842 GLY A CA 1
ATOM 6859 C C . GLY A 1 842 ? -15.494 -9.782 23.433 1.00 88.44 842 GLY A C 1
ATOM 6860 O O . GLY A 1 842 ? -15.478 -10.557 24.391 1.00 88.44 842 GLY A O 1
ATOM 6861 N N . VAL A 1 843 ? -16.061 -10.129 22.272 1.00 95.12 843 VAL A N 1
ATOM 6862 C CA . VAL A 1 843 ? -16.604 -11.469 21.989 1.00 95.12 843 VAL A CA 1
ATOM 6863 C C . VAL A 1 843 ? -15.466 -12.425 21.643 1.00 95.12 843 VAL A C 1
ATOM 6865 O O . VAL A 1 843 ? -14.628 -12.104 20.809 1.00 95.12 843 VAL A O 1
ATOM 6868 N N . LEU A 1 844 ? -15.431 -13.600 22.279 1.00 97.50 844 LEU A N 1
ATOM 6869 C CA . LEU A 1 844 ? -14.416 -14.626 22.035 1.00 97.50 844 LEU A CA 1
ATOM 6870 C C . LEU A 1 844 ? -14.643 -15.321 20.686 1.00 97.50 844 LEU A C 1
ATOM 6872 O O . LEU A 1 844 ? -15.703 -15.906 20.481 1.00 97.50 844 LEU A O 1
ATOM 6876 N N . LEU A 1 845 ? -13.629 -15.298 19.820 1.00 98.06 845 LEU A N 1
ATOM 6877 C CA . LEU A 1 845 ? -13.619 -15.988 18.525 1.00 98.06 845 LEU A CA 1
ATOM 6878 C C . LEU A 1 845 ? -12.709 -17.215 18.527 1.00 98.06 845 LEU A C 1
ATOM 6880 O O . LEU A 1 845 ? -13.002 -18.205 17.868 1.00 98.06 845 LEU A O 1
ATOM 6884 N N . ALA A 1 846 ? -11.600 -17.168 19.261 1.00 97.69 846 ALA A N 1
ATOM 6885 C CA . ALA A 1 846 ? -10.740 -18.327 19.447 1.00 97.69 846 ALA A CA 1
ATOM 6886 C C . ALA A 1 846 ? -10.049 -18.286 20.809 1.00 97.69 846 ALA A C 1
ATOM 6888 O O . ALA A 1 846 ? -9.719 -17.215 21.319 1.00 97.69 846 ALA A O 1
ATOM 6889 N N . GLU A 1 847 ? -9.834 -19.461 21.382 1.00 95.81 847 GLU A N 1
ATOM 6890 C CA . GLU A 1 847 ? -9.063 -19.675 22.604 1.00 95.81 847 GLU A CA 1
ATOM 6891 C C . GLU A 1 847 ? -8.284 -20.977 22.450 1.00 95.81 847 GLU A C 1
ATOM 6893 O O . GLU A 1 847 ? -8.873 -22.059 22.337 1.00 95.81 847 GLU A O 1
ATOM 6898 N N . ASP A 1 848 ? -6.962 -20.847 22.385 1.00 93.31 848 ASP A N 1
ATOM 6899 C CA . ASP A 1 848 ? -6.025 -21.917 22.058 1.00 93.31 848 ASP A CA 1
ATOM 6900 C C . ASP A 1 848 ? -6.462 -22.714 20.819 1.00 93.31 848 ASP A C 1
ATOM 6902 O O . ASP A 1 848 ? -6.379 -22.214 19.697 1.00 93.31 848 ASP A O 1
ATOM 6906 N N . LYS A 1 849 ? -6.938 -23.948 21.007 1.00 95.12 849 LYS A N 1
ATOM 6907 C CA . LYS A 1 849 ? -7.346 -24.857 19.926 1.00 95.12 849 LYS A CA 1
ATOM 6908 C C . LYS A 1 849 ? -8.862 -24.959 19.735 1.00 95.12 849 LYS A C 1
ATOM 6910 O O . LYS A 1 849 ? -9.346 -25.908 19.118 1.00 95.12 849 LYS A O 1
ATOM 6915 N N . ASN A 1 850 ? -9.615 -24.004 20.278 1.00 97.81 850 ASN A N 1
ATOM 6916 C CA . ASN A 1 850 ? -11.059 -23.885 20.108 1.00 97.81 850 ASN A CA 1
ATOM 6917 C C . ASN A 1 850 ? -11.378 -22.626 19.308 1.00 97.81 850 ASN A C 1
ATOM 6919 O O . ASN A 1 850 ? -10.940 -21.538 19.675 1.00 97.81 850 ASN A O 1
ATOM 6923 N N . VAL A 1 851 ? -12.162 -22.762 18.243 1.00 98.19 851 VAL A N 1
ATOM 6924 C CA . VAL A 1 851 ? -12.445 -21.681 17.290 1.00 98.19 851 VAL A CA 1
ATOM 6925 C C . VAL A 1 851 ? -13.948 -21.594 17.042 1.00 98.19 851 VAL A C 1
ATOM 6927 O O . VAL A 1 851 ? -14.604 -22.621 16.881 1.00 98.19 851 VAL A O 1
ATOM 6930 N N . LEU A 1 852 ? -14.476 -20.374 16.994 1.00 98.12 852 LEU A N 1
ATOM 6931 C CA . LEU A 1 852 ? -15.763 -19.992 16.420 1.00 98.12 852 LEU A CA 1
ATOM 6932 C C . LEU A 1 852 ? -15.581 -18.649 15.696 1.00 98.12 852 LEU A C 1
ATOM 6934 O O . LEU A 1 852 ? -15.654 -17.585 16.310 1.00 98.12 852 LEU A O 1
ATOM 6938 N N . ILE A 1 853 ? -15.333 -18.691 14.389 1.00 97.50 853 ILE A N 1
ATOM 6939 C CA . ILE A 1 853 ? -14.914 -17.517 13.610 1.00 97.50 853 ILE A CA 1
ATOM 6940 C C . ILE A 1 853 ? -15.765 -17.338 12.343 1.00 97.50 853 ILE A C 1
ATOM 6942 O O . ILE A 1 853 ? -16.230 -18.333 11.780 1.00 97.50 853 ILE A O 1
ATOM 6946 N N . PRO A 1 854 ? -15.988 -16.099 11.865 1.00 97.25 854 PRO A N 1
ATOM 6947 C CA . PRO A 1 854 ? -16.588 -15.851 10.554 1.00 97.25 854 PRO A CA 1
ATOM 6948 C C . PRO A 1 854 ? -15.862 -16.562 9.404 1.00 97.25 854 PRO A C 1
ATOM 6950 O O . PRO A 1 854 ? -14.660 -16.395 9.214 1.00 97.25 854 PRO A O 1
ATOM 6953 N N . ALA A 1 855 ? -16.613 -17.312 8.595 1.00 95.81 855 ALA A N 1
ATOM 6954 C CA . ALA A 1 855 ? -16.129 -17.972 7.381 1.00 95.81 855 ALA A CA 1
ATOM 6955 C C . ALA A 1 855 ? -16.438 -17.104 6.148 1.00 95.81 855 ALA A C 1
ATOM 6957 O O . ALA A 1 855 ? -17.239 -17.472 5.283 1.00 95.81 855 ALA A O 1
ATOM 6958 N N . GLY A 1 856 ? -15.831 -15.912 6.103 1.00 92.12 856 GLY A N 1
ATOM 6959 C CA . GLY A 1 856 ? -16.174 -14.847 5.149 1.00 92.12 856 GLY A CA 1
ATOM 6960 C C . GLY A 1 856 ? -16.037 -15.224 3.669 1.00 92.12 856 GLY A C 1
ATOM 6961 O O . GLY A 1 856 ? -16.792 -14.708 2.852 1.00 92.12 856 GLY A O 1
ATOM 6962 N N . TRP A 1 857 ? -15.159 -16.176 3.329 1.00 94.31 857 TRP A N 1
ATOM 6963 C CA . TRP A 1 857 ? -14.997 -16.677 1.955 1.00 94.31 857 TRP A CA 1
ATOM 6964 C C . TRP A 1 857 ? -16.207 -17.471 1.442 1.00 94.31 857 TRP A C 1
ATOM 6966 O O . TRP A 1 857 ? -16.333 -17.680 0.239 1.00 94.31 857 TRP A O 1
ATOM 6976 N N . ILE A 1 858 ? -17.090 -17.928 2.337 1.00 94.62 858 ILE A N 1
ATOM 6977 C CA . ILE A 1 858 ? -18.330 -18.618 1.970 1.00 94.62 858 ILE A CA 1
ATOM 6978 C C . ILE A 1 858 ? -19.444 -17.589 1.758 1.00 94.62 858 ILE A C 1
ATOM 6980 O O . ILE A 1 858 ? -20.090 -17.586 0.713 1.00 94.62 858 ILE A O 1
ATOM 6984 N N . ASN A 1 859 ? -19.719 -16.770 2.784 1.00 91.06 859 ASN A N 1
ATOM 6985 C CA . ASN A 1 859 ? -20.632 -15.618 2.780 1.00 91.06 859 ASN A CA 1
ATOM 6986 C C . ASN A 1 859 ? -20.685 -14.958 4.176 1.00 91.06 859 ASN A C 1
ATOM 6988 O O . ASN A 1 859 ? -20.185 -15.496 5.163 1.00 91.06 859 ASN A O 1
ATOM 6992 N N . SER A 1 860 ? -21.406 -13.837 4.289 1.00 90.06 860 SER A N 1
ATOM 6993 C CA . SER A 1 860 ? -21.607 -13.062 5.529 1.00 90.06 860 SER A CA 1
ATOM 6994 C C . SER A 1 860 ? -22.578 -13.678 6.558 1.00 90.06 860 SER A C 1
ATOM 6996 O O . SER A 1 860 ? -22.995 -13.001 7.504 1.00 90.06 860 SER A O 1
ATOM 6998 N N . SER A 1 861 ? -22.977 -14.939 6.365 1.00 94.50 861 SER A N 1
ATOM 6999 C CA . SER A 1 861 ? -23.899 -15.693 7.233 1.00 94.50 861 SER A CA 1
ATOM 7000 C C . SER A 1 861 ? -23.329 -17.035 7.706 1.00 94.50 861 SER A C 1
ATOM 7002 O O . SER A 1 861 ? -24.051 -17.844 8.289 1.00 94.50 861 SER A O 1
ATOM 7004 N N . SER A 1 862 ? -22.041 -17.291 7.460 1.00 97.44 862 SER A N 1
ATOM 7005 C CA . SER A 1 862 ? -21.393 -18.564 7.778 1.00 97.44 862 SER A CA 1
ATOM 7006 C C . SER A 1 862 ? -20.345 -18.404 8.880 1.00 97.44 862 SER A C 1
ATOM 7008 O O . SER A 1 862 ? -19.495 -17.518 8.816 1.00 97.44 862 SER A O 1
ATOM 7010 N N . LEU A 1 863 ? -20.378 -19.293 9.873 1.00 98.00 863 LEU A N 1
ATOM 7011 C CA . LEU A 1 863 ? -19.345 -19.431 10.904 1.00 98.00 863 LEU A CA 1
ATOM 7012 C C . LEU A 1 863 ? -18.664 -20.797 10.775 1.00 98.00 863 LEU A C 1
ATOM 7014 O O . LEU A 1 863 ? -19.291 -21.782 10.380 1.00 98.00 863 LEU A O 1
ATOM 7018 N N . LEU A 1 864 ? -17.398 -20.861 11.164 1.00 98.38 864 LEU A N 1
ATOM 7019 C CA . LEU A 1 864 ? -16.628 -22.091 11.305 1.00 98.38 864 LEU A CA 1
ATOM 7020 C C . LEU A 1 864 ? -16.382 -22.350 12.789 1.00 98.38 864 LEU A C 1
ATOM 7022 O O . LEU A 1 864 ? -15.912 -21.454 13.490 1.00 98.38 864 LEU A O 1
ATOM 7026 N N . ALA A 1 865 ? -16.688 -23.561 13.258 1.00 98.25 865 ALA A N 1
ATOM 7027 C CA . ALA A 1 865 ? -16.420 -23.984 14.629 1.00 98.25 865 ALA A CA 1
ATOM 7028 C C . ALA A 1 865 ? -15.495 -25.203 14.663 1.00 98.25 865 ALA A C 1
ATOM 7030 O O . ALA A 1 865 ? -15.726 -26.167 13.937 1.00 98.25 865 ALA A O 1
ATOM 7031 N N . TYR A 1 866 ? -14.479 -25.183 15.520 1.00 98.62 866 TYR A N 1
ATOM 7032 C CA . TYR A 1 866 ? -13.528 -26.284 15.673 1.00 98.62 866 TYR A CA 1
ATOM 7033 C C . TYR A 1 866 ? -13.097 -26.465 17.129 1.00 98.62 866 TYR A C 1
ATOM 7035 O O . TYR A 1 866 ? -13.009 -25.489 17.879 1.00 98.62 866 TYR A O 1
ATOM 7043 N N . SER A 1 867 ? -12.799 -27.704 17.519 1.00 98.19 867 SER A N 1
ATOM 7044 C CA . SER A 1 867 ? -12.114 -28.017 18.775 1.00 98.19 867 SER A CA 1
ATOM 7045 C C . SER A 1 867 ? -11.152 -29.185 18.592 1.00 98.19 867 SER A C 1
ATOM 7047 O O . SER A 1 867 ? -11.554 -30.248 18.120 1.00 98.19 867 SER A O 1
ATOM 7049 N N . ALA A 1 868 ? -9.894 -29.006 19.005 1.00 97.19 868 ALA A N 1
ATOM 7050 C CA . ALA A 1 868 ? -8.919 -30.095 18.982 1.00 97.19 868 ALA A CA 1
ATOM 7051 C C . ALA A 1 868 ? -9.232 -31.179 20.016 1.00 97.19 868 ALA A C 1
ATOM 7053 O O . ALA A 1 868 ? -9.175 -32.355 19.674 1.00 97.19 868 ALA A O 1
ATOM 7054 N N . ASP A 1 869 ? -9.597 -30.797 21.242 1.00 97.19 869 ASP A N 1
ATOM 7055 C CA . ASP A 1 869 ? -9.790 -31.732 22.361 1.00 97.19 869 ASP A CA 1
ATOM 7056 C C . ASP A 1 869 ? -11.263 -32.095 22.607 1.00 97.19 869 ASP A C 1
ATOM 7058 O O . ASP A 1 869 ? -11.559 -33.093 23.262 1.00 97.19 869 ASP A O 1
ATOM 7062 N N . GLY A 1 870 ? -12.186 -31.328 22.026 1.00 97.50 870 GLY A N 1
ATOM 7063 C CA . GLY A 1 870 ? -13.617 -31.437 22.272 1.00 97.50 870 GLY A CA 1
ATOM 7064 C C . GLY A 1 870 ? -14.063 -30.706 23.543 1.00 97.50 870 GLY A C 1
ATOM 7065 O O . GLY A 1 870 ? -13.267 -30.330 24.402 1.00 97.50 870 GLY A O 1
ATOM 7066 N N . TYR A 1 871 ? -15.367 -30.470 23.648 1.00 97.62 871 TYR A N 1
ATOM 7067 C CA . TYR A 1 871 ? -16.027 -29.917 24.829 1.00 97.62 871 TYR A CA 1
ATOM 7068 C C . TYR A 1 871 ? -17.526 -30.224 24.802 1.00 97.62 871 TYR A C 1
ATOM 7070 O O . TYR A 1 871 ? -18.119 -30.419 23.740 1.00 97.62 871 TYR A O 1
ATOM 7078 N N . GLU A 1 872 ? -18.168 -30.168 25.966 1.00 96.44 872 GLU A N 1
ATOM 7079 C CA . GLU A 1 872 ? -19.618 -30.312 26.095 1.00 96.44 872 GLU A CA 1
ATOM 7080 C C . GLU A 1 872 ? -20.269 -29.003 26.549 1.00 96.44 872 GLU A C 1
ATOM 7082 O O . GLU A 1 872 ? -19.748 -28.300 27.414 1.00 96.44 872 GLU A O 1
ATOM 7087 N N . HIS A 1 873 ? -21.423 -28.677 25.961 1.00 92.19 873 HIS A N 1
ATOM 7088 C CA . HIS A 1 873 ? -22.310 -27.587 26.386 1.00 92.19 873 HIS A CA 1
ATOM 7089 C C . HIS A 1 873 ? -21.653 -26.198 26.496 1.00 92.19 873 HIS A C 1
ATOM 7091 O O . HIS A 1 873 ? -22.136 -25.323 27.224 1.00 92.19 873 HIS A O 1
ATOM 7097 N N . ARG A 1 874 ? -20.584 -25.940 25.734 1.00 95.38 874 ARG A N 1
ATOM 7098 C CA . ARG A 1 874 ? -19.913 -24.637 25.729 1.00 95.38 874 ARG A CA 1
ATOM 7099 C C . ARG A 1 874 ? -20.809 -23.609 25.056 1.00 95.38 874 ARG A C 1
ATOM 7101 O O . ARG A 1 874 ? -21.264 -23.796 23.928 1.00 95.38 874 ARG A O 1
ATOM 7108 N N . THR A 1 875 ? -21.038 -22.501 25.749 1.00 95.56 875 THR A N 1
ATOM 7109 C CA . THR A 1 875 ? -21.801 -21.378 25.206 1.00 95.56 875 THR A CA 1
ATOM 7110 C C . THR A 1 875 ? -20.857 -20.367 24.577 1.00 95.56 875 THR A C 1
ATOM 7112 O O . THR A 1 875 ? -19.946 -19.864 25.232 1.00 95.56 875 THR A O 1
ATOM 7115 N N . TRP A 1 876 ? -21.112 -20.046 23.316 1.00 96.06 876 TRP A N 1
ATOM 7116 C CA . TRP A 1 876 ? -20.428 -19.007 22.569 1.00 96.06 876 TRP A CA 1
ATOM 7117 C C . TRP A 1 876 ? -21.374 -17.843 22.315 1.00 96.06 876 TRP A C 1
ATOM 7119 O O . TRP A 1 876 ? -22.500 -18.038 21.851 1.00 96.06 876 TRP A O 1
ATOM 7129 N N . LYS A 1 877 ? -20.905 -16.625 22.579 1.00 96.12 877 LYS A N 1
ATOM 7130 C CA . LYS A 1 877 ? -21.565 -15.425 22.059 1.00 96.12 877 LYS A CA 1
ATOM 7131 C C . LYS A 1 877 ? -21.288 -15.329 20.563 1.00 96.12 877 LYS A C 1
ATOM 7133 O O . LYS A 1 877 ? -20.180 -15.631 20.127 1.00 96.12 877 LYS A O 1
ATOM 7138 N N . LEU A 1 878 ? -22.293 -14.931 19.793 1.00 95.00 878 LEU A N 1
ATOM 7139 C CA . LEU A 1 878 ? -22.117 -14.713 18.364 1.00 95.00 878 LEU A CA 1
ATOM 7140 C C . LEU A 1 878 ? -21.232 -13.480 18.117 1.00 95.00 878 LEU A C 1
ATOM 7142 O O . LEU A 1 878 ? -21.348 -12.508 18.868 1.00 95.00 878 LEU A O 1
ATOM 7146 N N . PRO A 1 879 ? -20.365 -13.506 17.087 1.00 93.38 879 PRO A N 1
ATOM 7147 C CA . PRO A 1 879 ? -19.578 -12.340 16.701 1.00 93.38 879 PRO A CA 1
ATOM 7148 C C . PRO A 1 879 ? -20.477 -11.157 16.306 1.00 93.38 879 PRO A C 1
ATOM 7150 O O . PRO A 1 879 ? -21.593 -11.391 15.823 1.00 93.38 879 PRO A O 1
ATOM 7153 N N . PRO A 1 880 ? -19.991 -9.908 16.430 1.00 89.69 880 PRO A N 1
ATOM 7154 C CA . PRO A 1 880 ? -20.726 -8.731 15.985 1.00 89.69 880 PRO A CA 1
ATOM 7155 C C . PRO A 1 880 ? -21.291 -8.869 14.567 1.00 89.69 880 PRO A C 1
ATOM 7157 O O . PRO A 1 880 ? -20.622 -9.332 13.642 1.00 89.69 880 PRO A O 1
ATOM 7160 N N . GLY A 1 881 ? -22.554 -8.490 14.402 1.00 87.94 881 GLY A N 1
ATOM 7161 C CA . GLY A 1 881 ? -23.317 -8.608 13.163 1.00 87.94 881 GLY A CA 1
ATOM 7162 C C . GLY A 1 881 ? -24.125 -9.903 13.066 1.00 87.94 881 GLY A C 1
ATOM 7163 O O . GLY A 1 881 ? -25.171 -9.910 12.412 1.00 87.94 881 GLY A O 1
ATOM 7164 N N . TYR A 1 882 ? -23.717 -10.996 13.713 1.00 92.38 882 TYR A N 1
ATOM 7165 C CA . TYR A 1 882 ? -24.421 -12.283 13.630 1.00 92.38 882 TYR A CA 1
ATOM 7166 C C . TYR A 1 882 ? -25.648 -12.366 14.550 1.00 92.38 882 TYR A C 1
ATOM 7168 O O . TYR A 1 882 ? -26.457 -13.286 14.421 1.00 92.38 882 TYR A O 1
ATOM 7176 N N . GLU A 1 883 ? -25.861 -11.385 15.425 1.00 85.69 883 GLU A N 1
ATOM 7177 C CA . GLU A 1 883 ? -27.005 -11.318 16.340 1.00 85.69 883 GLU A CA 1
ATOM 7178 C C . GLU A 1 883 ? -28.334 -11.115 15.612 1.00 85.69 883 GLU A C 1
ATOM 7180 O O . GLU A 1 883 ? -29.389 -11.292 16.217 1.00 85.69 883 GLU A O 1
ATOM 7185 N N . ARG A 1 884 ? -28.311 -10.746 14.325 1.00 89.75 884 ARG A N 1
ATOM 7186 C CA . ARG A 1 884 ? -29.507 -10.613 13.477 1.00 89.75 884 ARG A CA 1
ATOM 7187 C C . ARG A 1 884 ? -30.159 -11.955 13.144 1.00 89.75 884 ARG A C 1
ATOM 7189 O O . ARG A 1 884 ? -31.369 -12.010 12.947 1.00 89.75 884 ARG A O 1
ATOM 7196 N N . PHE A 1 885 ? -29.378 -13.031 13.128 1.00 91.81 885 PHE A N 1
ATOM 7197 C CA . PHE A 1 885 ? -29.860 -14.355 12.760 1.00 91.81 885 PHE A CA 1
ATOM 7198 C C . PHE A 1 885 ? -30.641 -15.002 13.903 1.00 91.81 885 PHE A C 1
ATOM 7200 O O . PHE A 1 885 ? -30.421 -14.726 15.089 1.00 91.81 885 PHE A O 1
ATOM 7207 N N . ARG A 1 886 ? -31.605 -15.849 13.554 1.00 91.75 886 ARG A N 1
ATOM 7208 C CA . ARG A 1 886 ? -32.495 -16.515 14.522 1.00 91.75 886 ARG A CA 1
ATOM 7209 C C . ARG A 1 886 ? -32.423 -18.025 14.403 1.00 91.75 886 ARG A C 1
ATOM 7211 O O . ARG A 1 886 ? -32.613 -18.715 15.406 1.00 91.75 886 ARG A O 1
ATOM 7218 N N . LYS A 1 887 ? -32.117 -18.538 13.214 1.00 93.88 887 LYS A N 1
ATOM 7219 C CA . LYS A 1 887 ? -31.970 -19.967 12.942 1.00 93.88 887 LYS A CA 1
ATOM 7220 C C . LYS A 1 887 ? -30.542 -20.280 12.534 1.00 93.88 887 LYS A C 1
ATOM 7222 O O . LYS A 1 887 ? -29.846 -19.443 11.964 1.00 93.88 887 LYS A O 1
ATOM 7227 N N . LEU A 1 888 ? -30.117 -21.503 12.819 1.00 95.00 888 LEU A N 1
ATOM 7228 C CA . LEU A 1 888 ? -28.837 -22.012 12.365 1.00 95.00 888 LEU A CA 1
ATOM 7229 C C . LEU A 1 888 ? -28.922 -23.489 12.006 1.00 95.00 888 LEU A C 1
ATOM 7231 O O . LEU A 1 888 ? -29.683 -24.256 12.602 1.00 95.00 888 LEU A O 1
ATOM 7235 N N . VAL A 1 889 ? -28.091 -23.887 11.051 1.00 97.62 889 VAL A N 1
ATOM 7236 C CA . VAL A 1 889 ? -27.912 -25.276 10.640 1.00 97.62 889 VAL A CA 1
ATOM 7237 C C . VAL A 1 889 ? -26.444 -25.650 10.797 1.00 97.62 889 VAL A C 1
ATOM 7239 O O . VAL A 1 889 ? -25.566 -24.983 10.250 1.00 97.62 889 VAL A O 1
ATOM 7242 N N . LEU A 1 890 ? -26.195 -26.727 11.540 1.00 97.75 890 LEU A N 1
ATOM 7243 C CA . LEU A 1 890 ? -24.870 -27.292 11.775 1.00 97.75 890 LEU A CA 1
ATOM 7244 C C . LEU A 1 890 ? -24.571 -28.367 10.732 1.00 97.75 890 LEU A C 1
ATOM 7246 O O . LEU A 1 890 ? -25.370 -29.291 10.548 1.00 97.75 890 LEU A O 1
ATOM 7250 N N . TYR A 1 891 ? -23.40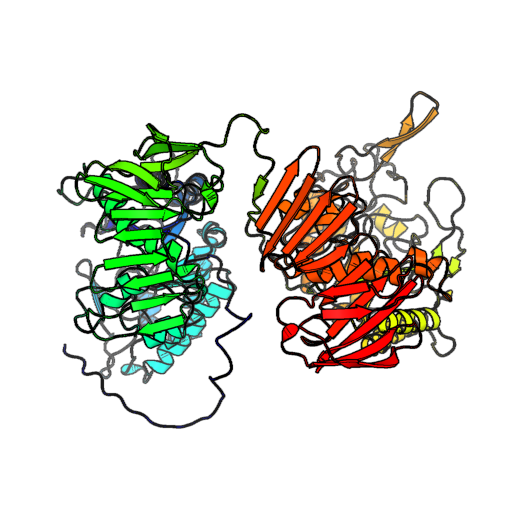6 -28.278 10.103 1.00 98.38 891 TYR A N 1
ATOM 7251 C CA . TYR A 1 891 ? -22.878 -29.271 9.175 1.00 98.38 891 TYR A CA 1
ATOM 7252 C C . TYR A 1 891 ? -21.532 -29.782 9.674 1.00 98.38 891 TYR A C 1
ATOM 7254 O O . TYR A 1 891 ? -20.638 -28.989 9.949 1.00 98.38 891 TYR A O 1
ATOM 7262 N N . GLU A 1 892 ? -21.370 -31.099 9.745 1.00 98.25 892 GLU A N 1
ATOM 7263 C CA . GLU A 1 892 ? -20.068 -31.724 9.957 1.00 98.25 892 GLU A CA 1
ATOM 7264 C C . GLU A 1 892 ? -19.230 -31.608 8.692 1.00 98.25 892 GLU A C 1
ATOM 7266 O O . GLU A 1 892 ? -19.739 -31.878 7.601 1.00 98.25 892 GLU A O 1
ATOM 7271 N N . VAL A 1 893 ? -17.959 -31.237 8.835 1.00 98.19 893 VAL A N 1
ATOM 7272 C CA . VAL A 1 893 ? -17.016 -31.111 7.722 1.00 98.19 893 VAL A CA 1
ATOM 7273 C C . VAL A 1 893 ? -16.050 -32.294 7.714 1.00 98.19 893 VAL A C 1
ATOM 7275 O O . VAL A 1 893 ? -15.426 -32.641 8.723 1.00 98.19 893 VAL A O 1
ATOM 7278 N N . SER A 1 894 ? -15.898 -32.911 6.546 1.00 95.94 894 SER A N 1
ATOM 7279 C CA . SER A 1 894 ? -14.979 -34.021 6.306 1.00 95.94 894 SER A CA 1
ATOM 7280 C C . SER A 1 894 ? -14.375 -33.936 4.904 1.00 95.94 894 SER A C 1
ATOM 7282 O O . SER A 1 894 ? -14.840 -33.169 4.064 1.00 95.94 894 SER A O 1
ATOM 7284 N N . ALA A 1 895 ? -13.385 -34.783 4.620 1.00 94.50 895 ALA A N 1
ATOM 7285 C CA . ALA A 1 895 ? -12.817 -34.916 3.279 1.00 94.50 895 ALA A CA 1
ATOM 7286 C C . ALA A 1 895 ? -13.830 -35.418 2.225 1.00 94.50 895 ALA A C 1
ATOM 7288 O O . ALA A 1 895 ? -13.575 -35.292 1.033 1.00 94.50 895 ALA A O 1
ATOM 7289 N N . ALA A 1 896 ? -14.976 -35.968 2.651 1.00 93.44 896 ALA A N 1
ATOM 7290 C CA . ALA A 1 896 ? -16.078 -36.369 1.774 1.00 93.44 896 ALA A CA 1
ATOM 7291 C C . ALA A 1 896 ? -17.110 -35.244 1.541 1.00 93.44 896 ALA A C 1
ATOM 7293 O O . ALA A 1 896 ? -18.097 -35.452 0.839 1.00 93.44 896 ALA A O 1
ATOM 7294 N N . GLY A 1 897 ? -16.912 -34.066 2.142 1.00 95.00 897 GLY A N 1
ATOM 7295 C CA . GLY A 1 897 ? -17.836 -32.937 2.077 1.00 95.00 897 GLY A CA 1
ATOM 7296 C C . GLY A 1 897 ? -18.548 -32.665 3.400 1.00 95.00 897 GLY A C 1
ATOM 7297 O O . GLY A 1 897 ? -18.073 -33.027 4.483 1.00 95.00 897 GLY A O 1
ATOM 7298 N N . THR A 1 898 ? -19.694 -31.989 3.298 1.00 97.56 898 THR A N 1
ATOM 7299 C CA . THR A 1 898 ? -20.487 -31.540 4.448 1.00 97.56 898 THR A CA 1
ATOM 7300 C C . THR A 1 898 ? -21.707 -32.424 4.684 1.00 97.56 898 THR A C 1
ATOM 7302 O O . THR A 1 898 ? -22.391 -32.824 3.743 1.00 97.56 898 THR A O 1
ATOM 7305 N N . ARG A 1 899 ? -22.025 -32.699 5.953 1.00 97.75 899 ARG A N 1
ATOM 7306 C CA . ARG A 1 899 ? -23.206 -33.480 6.354 1.00 97.75 899 ARG A CA 1
ATOM 7307 C C . ARG A 1 899 ? -24.021 -32.722 7.395 1.00 97.75 899 ARG A C 1
ATOM 7309 O O . ARG A 1 899 ? -23.501 -32.408 8.460 1.00 97.75 899 ARG A O 1
ATOM 7316 N N . LYS A 1 900 ? -25.303 -32.444 7.121 1.00 97.62 900 LYS A N 1
ATOM 7317 C CA . LYS A 1 900 ? -26.199 -31.775 8.086 1.00 97.62 900 LYS A CA 1
ATOM 7318 C C . LYS A 1 900 ? -26.306 -32.624 9.360 1.00 97.62 900 LYS A C 1
ATOM 7320 O O . LYS A 1 900 ? -26.662 -33.797 9.290 1.00 97.62 900 LYS A O 1
ATOM 7325 N N . ILE A 1 901 ? -26.005 -32.021 10.508 1.00 95.44 901 ILE A N 1
ATOM 7326 C CA . ILE A 1 901 ? -26.119 -32.646 11.833 1.00 95.44 901 ILE A CA 1
ATOM 7327 C C . ILE A 1 901 ? -27.457 -32.275 12.465 1.00 95.44 901 ILE A C 1
ATOM 7329 O O . ILE A 1 901 ? -28.216 -33.140 12.891 1.00 95.44 901 ILE A O 1
ATOM 7333 N N . LYS A 1 902 ? -27.726 -30.971 12.571 1.00 93.69 902 LYS A N 1
ATOM 7334 C CA . LYS A 1 902 ? -28.837 -30.442 13.363 1.00 93.69 902 LYS A CA 1
ATOM 7335 C C . LYS A 1 902 ? -29.249 -29.062 12.871 1.00 93.69 902 LYS A C 1
ATOM 7337 O O . LYS A 1 902 ? -28.431 -28.296 12.370 1.00 93.69 902 LYS A O 1
ATOM 7342 N N . GLU A 1 903 ? -30.518 -28.745 13.068 1.00 94.62 903 GLU A N 1
ATOM 7343 C CA . GLU A 1 903 ? -31.063 -27.396 12.961 1.00 94.62 903 GLU A CA 1
ATOM 7344 C C . GLU A 1 903 ? -31.522 -26.939 14.347 1.00 94.62 903 GLU A C 1
ATOM 7346 O O . GLU A 1 903 ? -32.078 -27.725 15.117 1.00 94.62 903 GLU A O 1
ATOM 7351 N N . THR A 1 904 ? -31.216 -25.698 14.708 1.00 89.38 904 THR A N 1
ATOM 7352 C CA . THR A 1 904 ? -31.554 -25.133 16.018 1.00 89.38 904 THR A CA 1
ATOM 7353 C C . THR A 1 904 ? -31.686 -23.614 15.922 1.00 89.38 904 THR A C 1
ATOM 7355 O O . THR A 1 904 ? -31.473 -23.016 14.867 1.00 89.38 904 THR A O 1
ATOM 7358 N N . THR A 1 905 ? -32.065 -22.974 17.020 1.00 89.00 905 THR A N 1
ATOM 7359 C CA . THR A 1 905 ? -32.240 -21.522 17.107 1.00 89.00 905 THR A CA 1
ATOM 7360 C C . THR A 1 905 ? -31.117 -20.861 17.893 1.00 89.00 905 THR A C 1
ATOM 7362 O O . THR A 1 905 ? -30.588 -21.439 18.845 1.00 89.00 905 THR A O 1
ATOM 7365 N N . VAL A 1 906 ? -30.817 -19.615 17.542 1.00 89.81 906 VAL A N 1
ATOM 7366 C CA . VAL A 1 906 ? -29.961 -18.726 18.335 1.00 89.81 906 VAL A CA 1
ATOM 7367 C C . VAL A 1 906 ? -30.727 -18.282 19.579 1.00 89.81 906 VAL A C 1
ATOM 7369 O O . VAL A 1 906 ? -31.867 -17.830 19.477 1.00 89.81 906 VAL A O 1
ATOM 7372 N N . GLN A 1 907 ? -30.107 -18.366 20.756 1.00 87.50 907 GLN A N 1
ATOM 7373 C CA . GLN A 1 907 ? -30.722 -17.926 22.009 1.00 87.50 907 GLN A CA 1
ATOM 7374 C C . GLN A 1 907 ? -29.983 -16.704 22.549 1.00 87.50 907 GLN A C 1
ATOM 7376 O O . GLN A 1 907 ? -28.814 -16.793 22.910 1.00 87.50 907 GLN A O 1
ATOM 7381 N N . LYS A 1 908 ? -30.667 -15.551 22.603 1.00 86.06 908 LYS A N 1
ATOM 7382 C CA . LYS A 1 908 ? -30.127 -14.289 23.152 1.00 86.06 908 LYS A CA 1
ATOM 7383 C C . LYS A 1 908 ? -28.739 -13.924 22.582 1.00 86.06 908 LYS A C 1
ATOM 7385 O O . LYS A 1 908 ? -27.824 -13.587 23.327 1.00 86.06 908 LYS A O 1
ATOM 7390 N N . GLY A 1 909 ? -28.568 -14.050 21.261 1.00 89.94 909 GLY A N 1
ATOM 7391 C CA . GLY A 1 909 ? -27.299 -13.755 20.578 1.00 89.94 909 GLY A CA 1
ATOM 7392 C C . GLY A 1 909 ? -26.164 -14.742 20.882 1.00 89.94 909 GLY A C 1
ATOM 7393 O O . GLY A 1 909 ? -25.001 -14.416 20.674 1.00 89.94 909 GLY A O 1
ATOM 7394 N N . SER A 1 910 ? -26.477 -15.930 21.405 1.00 94.00 910 SER A N 1
ATOM 7395 C CA . SER A 1 910 ? -25.507 -16.974 21.744 1.00 94.00 910 SER A CA 1
ATOM 7396 C C . SER A 1 910 ? -25.930 -18.337 21.192 1.00 94.00 910 SER A C 1
ATOM 7398 O O . SER A 1 910 ? -27.108 -18.579 20.902 1.00 94.00 910 SER A O 1
ATOM 7400 N N . ILE A 1 911 ? -24.956 -19.237 21.068 1.00 93.50 911 ILE A N 1
ATOM 7401 C CA . ILE A 1 911 ? -25.134 -20.633 20.660 1.00 93.50 911 ILE A CA 1
ATOM 7402 C C . ILE A 1 911 ? -24.450 -21.553 21.674 1.00 93.50 911 ILE A C 1
ATOM 7404 O O . ILE A 1 911 ? -23.358 -21.253 22.148 1.00 93.50 911 ILE A O 1
ATOM 7408 N N . SER A 1 912 ? -25.090 -22.669 22.019 1.00 93.50 912 SER A N 1
ATOM 7409 C CA . SER A 1 912 ? -24.481 -23.719 22.844 1.00 93.50 912 SER A CA 1
ATOM 7410 C C . SER A 1 912 ? -24.094 -24.887 21.945 1.00 93.50 912 SER A C 1
ATOM 7412 O O . SER A 1 912 ? -24.932 -25.383 21.185 1.00 93.50 912 SER A O 1
ATOM 7414 N N . LEU A 1 913 ? -22.825 -25.286 21.994 1.00 94.44 913 LEU A N 1
ATOM 7415 C CA . LEU A 1 913 ? -22.249 -26.343 21.168 1.00 94.44 913 LEU A CA 1
ATOM 7416 C C . LEU A 1 913 ? -21.607 -27.417 22.052 1.00 94.44 913 LEU A C 1
ATOM 7418 O O . LEU A 1 913 ? -21.023 -27.115 23.092 1.00 94.44 913 LEU A O 1
ATOM 7422 N N . SER A 1 914 ? -21.673 -28.661 21.585 1.00 95.50 914 SER A N 1
ATOM 7423 C CA . SER A 1 914 ? -20.807 -29.749 22.038 1.00 95.50 914 SER A CA 1
ATOM 7424 C C . SER A 1 914 ? -20.032 -30.232 20.820 1.00 95.50 914 SER A C 1
ATOM 7426 O O . SER A 1 914 ? -20.651 -30.551 19.803 1.00 95.50 914 SER A O 1
ATOM 7428 N N . LEU A 1 915 ? -18.705 -30.236 20.909 1.00 97.00 915 LEU A N 1
ATOM 7429 C CA . LEU A 1 915 ? -17.816 -30.720 19.857 1.00 97.00 915 LEU A CA 1
ATOM 7430 C C . LEU A 1 915 ? -17.051 -31.929 20.376 1.00 97.00 915 LEU A C 1
ATOM 7432 O O . LEU A 1 915 ? -16.510 -31.884 21.478 1.00 97.00 915 LEU A O 1
ATOM 7436 N N . VAL A 1 916 ? -16.981 -32.997 19.587 1.00 97.00 916 VAL A N 1
ATOM 7437 C CA . VAL A 1 916 ? -16.047 -34.094 19.882 1.00 97.00 916 VAL A CA 1
ATOM 7438 C C . VAL A 1 916 ? -14.624 -33.701 19.473 1.00 97.00 916 VAL A C 1
ATOM 7440 O O . VAL A 1 916 ? -14.417 -32.704 18.778 1.00 97.00 916 VAL A O 1
ATOM 7443 N N . LYS A 1 917 ? -13.638 -34.488 19.911 1.00 97.50 917 LYS A N 1
ATOM 7444 C CA . LYS A 1 917 ? -12.226 -34.314 19.549 1.00 97.50 917 LYS A CA 1
ATOM 7445 C C . LYS A 1 917 ? -12.044 -34.210 18.024 1.00 97.50 917 LYS A C 1
ATOM 7447 O O . LYS A 1 917 ? -12.590 -35.036 17.295 1.00 97.50 917 LYS A O 1
ATOM 7452 N N . ASP A 1 918 ? -11.256 -33.234 17.565 1.00 96.88 918 ASP A N 1
ATOM 7453 C CA . ASP A 1 918 ? -10.946 -32.964 16.145 1.00 96.88 918 ASP A CA 1
ATOM 7454 C C . ASP A 1 918 ? -12.196 -32.758 15.252 1.00 96.88 918 ASP A C 1
ATOM 7456 O O . ASP A 1 918 ? -12.243 -33.115 14.065 1.00 96.88 918 ASP A O 1
ATOM 7460 N N . GLN A 1 919 ? -13.262 -32.186 15.823 1.00 97.62 919 GLN A N 1
ATOM 7461 C CA . GLN A 1 919 ? -14.490 -31.906 15.084 1.00 97.62 919 GLN A CA 1
ATOM 7462 C C . GLN A 1 919 ? -14.482 -30.496 14.494 1.00 97.62 919 GLN A C 1
ATOM 7464 O O . GLN A 1 919 ? -14.305 -29.508 15.202 1.00 97.62 919 GLN A O 1
ATOM 7469 N N . LEU A 1 920 ? -14.743 -30.421 13.186 1.00 98.38 920 LEU A N 1
ATOM 7470 C CA . LEU A 1 920 ? -14.911 -29.192 12.417 1.00 98.38 920 LEU A CA 1
ATOM 7471 C C . LEU A 1 920 ? -16.362 -29.088 11.941 1.00 98.38 920 LEU A C 1
ATOM 7473 O O . LEU A 1 920 ? -16.857 -29.996 11.266 1.00 98.38 920 LEU A O 1
ATOM 7477 N N . LEU A 1 921 ? -17.025 -27.980 12.263 1.00 98.31 921 LEU A N 1
ATOM 7478 C CA . LEU A 1 921 ? -18.382 -27.670 11.832 1.00 98.31 921 LEU A CA 1
ATOM 7479 C C . LEU A 1 921 ? -18.429 -26.414 10.962 1.00 98.31 921 LEU A C 1
ATOM 7481 O O . LEU A 1 921 ? -17.816 -25.394 11.279 1.00 98.31 921 LEU A O 1
ATOM 7485 N N . LEU A 1 922 ? -19.259 -26.466 9.925 1.00 98.56 922 LEU A N 1
ATOM 7486 C CA . LEU A 1 922 ? -19.795 -25.291 9.248 1.00 98.56 922 LEU A CA 1
ATOM 7487 C C . LEU A 1 922 ? -21.161 -24.965 9.852 1.00 98.56 922 LEU A C 1
ATOM 7489 O O . LEU A 1 922 ? -22.051 -25.815 9.908 1.00 98.56 922 LEU A O 1
ATOM 7493 N N . ILE A 1 923 ? -21.347 -23.719 10.258 1.00 97.88 923 ILE A N 1
ATOM 7494 C CA . ILE A 1 923 ? -22.604 -23.204 10.790 1.00 97.88 923 ILE A CA 1
ATOM 7495 C C . ILE A 1 923 ? -23.163 -22.199 9.789 1.00 97.88 923 ILE A C 1
ATOM 7497 O O . ILE A 1 923 ? -22.556 -21.156 9.557 1.00 97.88 923 ILE A O 1
ATOM 7501 N N . LYS A 1 924 ? -24.325 -22.497 9.203 1.00 97.31 924 LYS A N 1
ATOM 7502 C CA . LYS A 1 924 ? -25.054 -21.562 8.330 1.00 97.31 924 LYS A CA 1
ATOM 7503 C C . LYS A 1 924 ? -26.188 -20.907 9.103 1.00 97.31 924 LYS A C 1
ATOM 7505 O O . LYS A 1 924 ? -26.988 -21.618 9.711 1.00 97.31 924 LYS A O 1
ATOM 7510 N N . MET A 1 925 ? -26.252 -19.583 9.070 1.00 94.69 925 MET A N 1
ATOM 7511 C CA . MET A 1 925 ? -27.179 -18.772 9.860 1.00 94.69 925 MET A CA 1
ATOM 7512 C C . MET A 1 925 ? -28.258 -18.147 8.961 1.00 94.69 925 MET A C 1
ATOM 7514 O O . MET A 1 925 ? -27.964 -17.768 7.829 1.00 94.69 925 MET A O 1
ATOM 7518 N N . TYR A 1 926 ? -29.492 -18.041 9.468 1.00 91.06 926 TYR A N 1
ATOM 7519 C CA . TYR A 1 926 ? -30.665 -17.529 8.742 1.00 91.06 926 TYR A CA 1
ATOM 7520 C C . TYR A 1 926 ? -31.524 -16.593 9.595 1.00 91.06 926 TYR A C 1
ATOM 7522 O O . TYR A 1 926 ? -31.630 -16.800 10.837 1.00 91.06 926 TYR A O 1
#

Sequence (926 aa):
MKVLAISFLLLLTGLNSDSVLAGDNAPAFRHAYHQTLVMKLFLAIPDGKGGSLVGQDFQGALEIIKETDQLTLGVPKIIYLVGWQYNGHDDKYPAFFDVNPALKRKTDATALESLKWLMKEAEQYHTTVSLHINMTDAYEDSPLWATYKNEGMLSRNADGSLLVIGNYNNRKAYQINYQREWEKGYAQKRVDQLLEMLPELKKAGTVHLDAWIARESKGHRETMIHEAYYQQQLADYWHSKGIDPTSEWVMDYMLGKIPYYWHFNGRTQEDYLKQPASLCTGSRMNPDLKNSDFGLEFLFGTSMYGENIFPDRRKQTDQSDWQTRFQKEFFLNYLQYDFLNRHQRLSVEGEASKRVARFSGNIQVSLADSTVKQEALVYREKQTVFFPIGWRKDNSFAIYSTSDKNFTGNIPDSWKNARSVQSWELTKNGLVLAGVHKFRNNQVSIHLKANQPLLLVPDQLANEAVSDTTYFNYGLVKKKFPHPAYHQTLTLKLFMSQALFDGKFKRRDNGKTEVYLNAVQALEQIKKIDALTLGMPKIVYLVGWQYNGHDSKYPAWFEANLALKRKEDSTAIQSIRWLMKEARAYNTSVSLHINMFDAYEDSPLWDAYVKNNIIARKKDGSLLGGEWGYPISYAQEWATGYAQKRIDSLCDLLPIREAGTIHIDAFHTWPPIPYIKPDGSWGVDLDRKPTSPYLSFTVQDEQEAQQKIYAYWASKGIDVTSEGVDFLRSDAFAEEQSMAWWFNNRSYYLKWPASTYTGGRDNSEWGRLFGTSMHGEEILKNDPIGLRGFKEQFSTGTAIWYFLNQLNRKFLVESSQKKEVHYAENVVSSLHNNGFRLTQAGVLLAEDKNVLIPAGWINSSSLLAYSADGYEHRTWKLPPGYERFRKLVLYEVSAAGTRKIKETTVQKGSISLSLVKDQLLLIKMY

pLDDT: mean 90.54, std 13.59, range [23.69, 98.81]